Protein AF-0000000084551472 (afdb_homodimer)

Structure (mmCIF, N/CA/C/O backbone):
data_AF-0000000084551472-model_v1
#
loop_
_entity.id
_entity.type
_entity.pdbx_description
1 polymer 'MutS domain V family protein'
#
loop_
_atom_site.group_PDB
_atom_site.id
_atom_site.type_symbol
_atom_site.label_atom_id
_atom_site.label_alt_id
_atom_site.label_comp_id
_atom_site.label_asym_id
_atom_site.label_entity_id
_atom_site.label_seq_id
_atom_site.pdbx_PDB_ins_code
_atom_site.Cartn_x
_atom_site.Cartn_y
_atom_site.Cartn_z
_atom_site.occupancy
_atom_site.B_iso_or_equiv
_atom_site.auth_seq_id
_atom_site.auth_comp_id
_atom_site.auth_asym_id
_atom_site.auth_atom_id
_atom_site.pdbx_PDB_model_num
ATOM 1 N N . MET A 1 1 ? -6.844 -20.031 -19.547 1 44.38 1 MET A N 1
ATOM 2 C CA . MET A 1 1 ? -7.57 -19.891 -18.297 1 44.38 1 MET A CA 1
ATOM 3 C C . MET A 1 1 ? -7.801 -18.406 -17.969 1 44.38 1 MET A C 1
ATOM 5 O O . MET A 1 1 ? -7.047 -17.547 -18.422 1 44.38 1 MET A O 1
ATOM 9 N N . ASN A 1 2 ? -9.016 -18.172 -17.516 1 64.69 2 ASN A N 1
ATOM 10 C CA . ASN A 1 2 ? -9.43 -16.844 -17.047 1 64.69 2 ASN A CA 1
ATOM 11 C C . ASN A 1 2 ? -8.398 -16.234 -16.109 1 64.69 2 ASN A C 1
ATOM 13 O O . ASN A 1 2 ? -8.188 -16.734 -14.992 1 64.69 2 ASN A O 1
ATOM 17 N N . ASN A 1 3 ? -7.453 -15.367 -16.703 1 77.06 3 ASN A N 1
ATOM 18 C CA . ASN A 1 3 ? -6.371 -14.68 -16.016 1 77.06 3 ASN A CA 1
ATOM 19 C C . ASN A 1 3 ? -6.848 -14.055 -14.695 1 77.06 3 ASN A C 1
ATOM 21 O O . ASN A 1 3 ? -6.094 -13.992 -13.727 1 77.06 3 ASN A O 1
ATOM 25 N N . LYS A 1 4 ? -8.102 -13.922 -14.633 1 82.88 4 LYS A N 1
ATOM 26 C CA . LYS A 1 4 ? -8.625 -13.266 -13.438 1 82.88 4 LYS A CA 1
ATOM 27 C C . LYS A 1 4 ? -8.695 -14.234 -12.258 1 82.88 4 LYS A C 1
ATOM 29 O O . LYS A 1 4 ? -8.32 -13.883 -11.133 1 82.88 4 LYS A O 1
ATOM 34 N N . ALA A 1 5 ? -9.117 -15.438 -12.531 1 89.5 5 ALA A N 1
ATOM 35 C CA . ALA A 1 5 ? -9.203 -16.453 -11.484 1 89.5 5 ALA A CA 1
ATOM 36 C C . ALA A 1 5 ? -7.828 -16.797 -10.93 1 89.5 5 ALA A C 1
ATOM 38 O O . ALA A 1 5 ? -7.66 -16.938 -9.719 1 89.5 5 ALA A O 1
ATOM 39 N N . ILE A 1 6 ? -6.859 -16.859 -11.812 1 91.56 6 ILE A N 1
ATOM 40 C CA . ILE A 1 6 ? -5.484 -17.188 -11.445 1 91.56 6 ILE A CA 1
ATOM 41 C C . ILE A 1 6 ? -4.934 -16.125 -10.492 1 91.56 6 ILE A C 1
ATOM 43 O O . ILE A 1 6 ? -4.289 -16.453 -9.492 1 91.56 6 ILE A O 1
ATOM 47 N N . GLU A 1 7 ? -5.289 -14.945 -10.797 1 89 7 GLU A N 1
ATOM 48 C CA . GLU A 1 7 ? -4.805 -13.828 -9.984 1 89 7 GLU A CA 1
ATOM 49 C C . GLU A 1 7 ? -5.547 -13.75 -8.656 1 89 7 GLU A C 1
ATOM 51 O O . GLU A 1 7 ? -4.922 -13.648 -7.598 1 89 7 GLU A O 1
ATOM 56 N N . LEU A 1 8 ? -6.816 -13.852 -8.672 1 88.69 8 LEU A N 1
ATOM 57 C CA . LEU A 1 8 ? -7.641 -13.672 -7.477 1 88.69 8 LEU A CA 1
ATOM 58 C C . LEU A 1 8 ? -7.434 -14.82 -6.496 1 88.69 8 LEU A C 1
ATOM 60 O O . LEU A 1 8 ? -7.492 -14.625 -5.281 1 88.69 8 LEU A O 1
ATOM 64 N N . LEU A 1 9 ? -7.148 -16 -7.012 1 93.69 9 LEU A N 1
ATOM 65 C CA . LEU A 1 9 ? -6.934 -17.156 -6.16 1 93.69 9 LEU A CA 1
ATOM 66 C C . LEU A 1 9 ? -5.461 -17.297 -5.781 1 93.69 9 LEU A C 1
ATOM 68 O O . LEU A 1 9 ? -5.078 -18.219 -5.062 1 93.69 9 LEU A O 1
ATOM 72 N N . GLU A 1 10 ? -4.633 -16.469 -6.312 1 93.19 10 GLU A N 1
ATOM 73 C CA . GLU A 1 10 ? -3.209 -16.375 -6 1 93.19 10 GLU A CA 1
ATOM 74 C C . GLU A 1 10 ? -2.467 -17.625 -6.461 1 93.19 10 GLU A C 1
ATOM 76 O O . GLU A 1 10 ? -1.575 -18.125 -5.762 1 93.19 10 GLU A O 1
ATOM 81 N N . TYR A 1 11 ? -2.879 -18.172 -7.578 1 95.44 11 TYR A N 1
ATOM 82 C CA . TYR A 1 11 ? -2.201 -19.297 -8.188 1 95.44 11 TYR A CA 1
ATOM 83 C C . TYR A 1 11 ? -0.79 -18.938 -8.625 1 95.44 11 TYR A C 1
ATOM 85 O O . TYR A 1 11 ? 0.128 -19.75 -8.555 1 95.44 11 TYR A O 1
ATOM 93 N N . ASN A 1 12 ? -0.564 -17.703 -9.008 1 94.94 12 ASN A N 1
ATOM 94 C CA . ASN A 1 12 ? 0.751 -17.219 -9.406 1 94.94 12 ASN A CA 1
ATOM 95 C C . ASN A 1 12 ? 1.753 -17.297 -8.258 1 94.94 12 ASN A C 1
ATOM 97 O O . ASN A 1 12 ? 2.941 -17.547 -8.484 1 94.94 12 ASN A O 1
ATOM 101 N N . LYS A 1 13 ? 1.249 -17.094 -7.098 1 95 13 LYS A N 1
ATOM 102 C CA . LYS A 1 13 ? 2.133 -17.219 -5.941 1 95 13 LYS A CA 1
ATOM 103 C C . LYS A 1 13 ? 2.598 -18.656 -5.746 1 95 13 LYS A C 1
ATOM 105 O O . LYS A 1 13 ? 3.727 -18.891 -5.312 1 95 13 LYS A O 1
ATOM 110 N N . ILE A 1 14 ? 1.772 -19.594 -6.059 1 96.38 14 ILE A N 1
ATOM 111 C CA . ILE A 1 14 ? 2.131 -21 -5.969 1 96.38 14 ILE A CA 1
ATOM 112 C C . ILE A 1 14 ? 3.23 -21.312 -6.98 1 96.38 14 ILE A C 1
ATOM 114 O O . ILE A 1 14 ? 4.195 -22.016 -6.66 1 96.38 14 ILE A O 1
ATOM 118 N N . LYS A 1 15 ? 3.078 -20.781 -8.164 1 96.69 15 LYS A N 1
ATOM 119 C CA . LYS A 1 15 ? 4.105 -20.969 -9.18 1 96.69 15 LYS A CA 1
ATOM 120 C C . LYS A 1 15 ? 5.449 -20.422 -8.719 1 96.69 15 LYS A C 1
ATOM 122 O O . LYS A 1 15 ? 6.488 -21.047 -8.906 1 96.69 15 LYS A O 1
ATOM 127 N N . GLU A 1 16 ? 5.375 -19.312 -8.078 1 96.31 16 GLU A N 1
ATOM 128 C CA . GLU A 1 16 ? 6.598 -18.672 -7.598 1 96.31 16 GLU A CA 1
ATOM 129 C C . GLU A 1 16 ? 7.273 -19.516 -6.523 1 96.31 16 GLU A C 1
ATOM 131 O O . GLU A 1 16 ? 8.492 -19.688 -6.535 1 96.31 16 GLU A O 1
ATOM 136 N N . VAL A 1 17 ? 6.512 -20.016 -5.625 1 96.25 17 VAL A N 1
ATOM 137 C CA . VAL A 1 17 ? 7.055 -20.859 -4.57 1 96.25 17 VAL A CA 1
ATOM 138 C C . VAL A 1 17 ? 7.648 -22.125 -5.184 1 96.25 17 VAL A C 1
ATOM 140 O O . VAL A 1 17 ? 8.75 -22.547 -4.82 1 96.25 17 VAL A O 1
ATOM 143 N N . LEU A 1 18 ? 6.984 -22.672 -6.141 1 97.31 18 LEU A N 1
ATOM 144 C CA . LEU A 1 18 ? 7.426 -23.906 -6.809 1 97.31 18 LEU A CA 1
ATOM 145 C C . LEU A 1 18 ? 8.742 -23.672 -7.539 1 97.31 18 LEU A C 1
ATOM 147 O O . LEU A 1 18 ? 9.617 -24.547 -7.523 1 97.31 18 LEU A O 1
ATOM 151 N N . LYS A 1 19 ? 8.852 -22.516 -8.117 1 96.38 19 LYS A N 1
ATOM 152 C CA . LYS A 1 19 ? 10.086 -22.172 -8.82 1 96.38 19 LYS A CA 1
ATOM 153 C C . LYS A 1 19 ? 11.281 -22.203 -7.875 1 96.38 19 LYS A C 1
ATOM 155 O O . LYS A 1 19 ? 12.391 -22.531 -8.289 1 96.38 19 LYS A O 1
ATOM 160 N N . GLY A 1 20 ? 11.055 -21.969 -6.672 1 95.69 20 GLY A N 1
ATOM 161 C CA . GLY A 1 20 ? 12.109 -21.969 -5.672 1 95.69 20 GLY A CA 1
ATOM 162 C C . GLY A 1 20 ? 12.711 -23.344 -5.441 1 95.69 20 GLY A C 1
ATOM 163 O O . GLY A 1 20 ? 13.852 -23.453 -4.98 1 95.69 20 GLY A O 1
ATOM 164 N N . TYR A 1 21 ? 12.047 -24.344 -5.859 1 96.06 21 TYR A N 1
ATOM 165 C CA . TYR A 1 21 ? 12.531 -25.703 -5.648 1 96.06 21 TYR A CA 1
ATOM 166 C C . TYR A 1 21 ? 13.219 -26.234 -6.895 1 96.06 21 TYR A C 1
ATOM 168 O O . TYR A 1 21 ? 13.781 -27.328 -6.879 1 96.06 21 TYR A O 1
ATOM 176 N N . ALA A 1 22 ? 13.141 -25.484 -7.992 1 95.62 22 ALA A N 1
ATOM 177 C CA . ALA A 1 22 ? 13.789 -25.891 -9.234 1 95.62 22 ALA A CA 1
ATOM 178 C C . ALA A 1 22 ? 15.219 -25.359 -9.312 1 95.62 22 ALA A C 1
ATOM 180 O O . ALA A 1 22 ? 15.5 -24.266 -8.82 1 95.62 22 ALA A O 1
ATOM 181 N N . LEU A 1 23 ? 16.078 -26.094 -9.969 1 93.31 23 LEU A N 1
ATOM 182 C CA . LEU A 1 23 ? 17.484 -25.734 -10.031 1 93.31 23 LEU A CA 1
ATOM 183 C C . LEU A 1 23 ? 17.812 -25.062 -11.359 1 93.31 23 LEU A C 1
ATOM 185 O O . LEU A 1 23 ? 18.578 -24.094 -11.398 1 93.31 23 LEU A O 1
ATOM 189 N N . SER A 1 24 ? 17.234 -25.578 -12.391 1 92.38 24 SER A N 1
ATOM 190 C CA . SER A 1 24 ? 17.578 -25.109 -13.727 1 92.38 24 SER A CA 1
ATOM 191 C C . SER A 1 24 ? 16.609 -24.031 -14.203 1 92.38 24 SER A C 1
ATOM 193 O O . SER A 1 24 ? 15.445 -24.016 -13.805 1 92.38 24 SER A O 1
ATOM 195 N N . ASP A 1 25 ? 17.062 -23.219 -15.109 1 90.25 25 ASP A N 1
ATOM 196 C CA . ASP A 1 25 ? 16.219 -22.188 -15.695 1 90.25 25 ASP A CA 1
ATOM 197 C C . ASP A 1 25 ? 15.133 -22.797 -16.578 1 90.25 25 ASP A C 1
ATOM 199 O O . ASP A 1 25 ? 14.016 -22.281 -16.641 1 90.25 25 ASP A O 1
ATOM 203 N N . MET A 1 26 ? 15.531 -23.828 -17.125 1 89.62 26 MET A N 1
ATOM 204 C CA . MET A 1 26 ? 14.578 -24.5 -18 1 89.62 26 MET A CA 1
ATOM 205 C C . MET A 1 26 ? 13.375 -25 -17.203 1 89.62 26 MET A C 1
ATOM 207 O O . MET A 1 26 ? 12.234 -24.844 -17.641 1 89.62 26 MET A O 1
ATOM 211 N N . ALA A 1 27 ? 13.672 -25.547 -16.109 1 94.06 27 ALA A N 1
ATOM 212 C CA . ALA A 1 27 ? 12.594 -26.031 -15.258 1 94.06 27 ALA A CA 1
ATOM 213 C C . ALA A 1 27 ? 11.766 -24.859 -14.719 1 94.06 27 ALA A C 1
ATOM 215 O O . ALA A 1 27 ? 10.531 -24.953 -14.648 1 94.06 27 ALA A O 1
ATOM 216 N N . LYS A 1 28 ? 12.422 -23.812 -14.398 1 95.56 28 LYS A N 1
ATOM 217 C CA . LYS A 1 28 ? 11.734 -22.625 -13.898 1 95.56 28 LYS A CA 1
ATOM 218 C C . LYS A 1 28 ? 10.82 -22.031 -14.961 1 95.56 28 LYS A C 1
ATOM 220 O O . LYS A 1 28 ? 9.711 -21.594 -14.664 1 95.56 28 LYS A O 1
ATOM 225 N N . GLU A 1 29 ? 11.305 -22.062 -16.125 1 92.81 29 GLU A N 1
ATOM 226 C CA . GLU A 1 29 ? 10.492 -21.562 -17.234 1 92.81 29 GLU A CA 1
ATOM 227 C C . GLU A 1 29 ? 9.258 -22.438 -17.453 1 92.81 29 GLU A C 1
ATOM 229 O O . GLU A 1 29 ? 8.18 -21.922 -17.734 1 92.81 29 GLU A O 1
ATOM 234 N N . ARG A 1 30 ? 9.453 -23.641 -17.328 1 92.19 30 ARG A N 1
ATOM 235 C CA . ARG A 1 30 ? 8.336 -24.562 -17.438 1 92.19 30 ARG A CA 1
ATOM 236 C C . ARG A 1 30 ? 7.289 -24.312 -16.359 1 92.19 30 ARG A C 1
ATOM 238 O O . ARG A 1 30 ? 6.09 -24.328 -16.641 1 92.19 30 ARG A O 1
ATOM 245 N N . ILE A 1 31 ? 7.715 -24.047 -15.203 1 96.56 31 ILE A N 1
ATOM 246 C CA . ILE A 1 31 ? 6.828 -23.781 -14.078 1 96.56 31 ILE A CA 1
ATOM 247 C C . ILE A 1 31 ? 6.074 -22.469 -14.32 1 96.56 31 ILE A C 1
ATOM 249 O O . ILE A 1 31 ? 4.891 -22.359 -13.992 1 96.56 31 ILE A O 1
ATOM 253 N N . GLU A 1 32 ? 6.738 -21.562 -14.883 1 94.44 32 GLU A N 1
ATOM 254 C CA . GLU A 1 32 ? 6.125 -20.266 -15.164 1 94.44 32 GLU A CA 1
ATOM 255 C C . GLU A 1 32 ? 4.953 -20.406 -16.141 1 94.44 32 GLU A C 1
ATOM 257 O O . GLU A 1 32 ? 3.979 -19.656 -16.047 1 94.44 32 GLU A O 1
ATOM 262 N N . ARG A 1 33 ? 5.059 -21.344 -16.938 1 92.06 33 ARG A N 1
ATOM 263 C CA . ARG A 1 33 ? 4.043 -21.516 -17.969 1 92.06 33 ARG A CA 1
ATOM 264 C C . ARG A 1 33 ? 2.979 -22.516 -17.516 1 92.06 33 ARG A C 1
ATOM 266 O O . ARG A 1 33 ? 2.086 -22.859 -18.297 1 92.06 33 ARG A O 1
ATOM 273 N N . LEU A 1 34 ? 3.041 -22.906 -16.375 1 92.81 34 LEU A N 1
ATOM 274 C CA . LEU A 1 34 ? 2.125 -23.906 -15.836 1 92.81 34 LEU A CA 1
ATOM 275 C C . LEU A 1 34 ? 0.697 -23.375 -15.797 1 92.81 34 LEU A C 1
ATOM 277 O O . LEU A 1 34 ? 0.468 -22.219 -15.422 1 92.81 34 LEU A O 1
ATOM 281 N N . GLU A 1 35 ? -0.212 -24.203 -16.219 1 92.75 35 GLU A N 1
ATOM 282 C CA . GLU A 1 35 ? -1.644 -23.922 -16.156 1 92.75 35 GLU A CA 1
ATOM 283 C C . GLU A 1 35 ? -2.434 -25.172 -15.805 1 92.75 35 GLU A C 1
ATOM 285 O O . GLU A 1 35 ? -2.014 -26.297 -16.125 1 92.75 35 GLU A O 1
ATOM 290 N N . PRO A 1 36 ? -3.549 -25.031 -15.117 1 95.06 36 PRO A N 1
ATOM 291 C CA . PRO A 1 36 ? -4.363 -26.203 -14.812 1 95.06 36 PRO A CA 1
ATOM 292 C C . PRO A 1 36 ? -4.855 -26.922 -16.078 1 95.06 36 PRO A C 1
ATOM 294 O O . PRO A 1 36 ? -5.238 -26.266 -17.047 1 95.06 36 PRO A O 1
ATOM 297 N N . TYR A 1 37 ? -4.73 -28.219 -16.047 1 93.56 37 TYR A N 1
ATOM 298 C CA . TYR A 1 37 ? -5.164 -29.031 -17.172 1 93.56 37 TYR A CA 1
ATOM 299 C C . TYR A 1 37 ? -6.641 -29.391 -17.047 1 93.56 37 TYR A C 1
ATOM 301 O O . TYR A 1 37 ? -7.203 -29.359 -15.945 1 93.56 37 TYR A O 1
ATOM 309 N N . VAL A 1 38 ? -7.234 -29.734 -18.188 1 93.06 38 VAL A N 1
ATOM 310 C CA . VAL A 1 38 ? -8.641 -30.109 -18.172 1 93.06 38 VAL A CA 1
ATOM 311 C C . VAL A 1 38 ? -8.781 -31.594 -18.531 1 93.06 38 VAL A C 1
ATOM 313 O O . VAL A 1 38 ? -9.828 -32.188 -18.297 1 93.06 38 VAL A O 1
ATOM 316 N N . ASP A 1 39 ? -7.688 -32.062 -19.094 1 91.5 39 ASP A N 1
ATOM 317 C CA . ASP A 1 39 ? -7.672 -33.5 -19.453 1 91.5 39 ASP A CA 1
ATOM 318 C C . ASP A 1 39 ? -7.34 -34.344 -18.234 1 91.5 39 ASP A C 1
ATOM 320 O O . ASP A 1 39 ? -6.207 -34.344 -17.75 1 91.5 39 ASP A O 1
ATOM 324 N N . ILE A 1 40 ? -8.32 -35.125 -17.828 1 93 40 ILE A N 1
ATOM 325 C CA . ILE A 1 40 ? -8.227 -35.906 -16.594 1 93 40 ILE A CA 1
ATOM 326 C C . ILE A 1 40 ? -7.062 -36.875 -16.688 1 93 40 ILE A C 1
ATOM 328 O O . ILE A 1 40 ? -6.406 -37.188 -15.688 1 93 40 ILE A O 1
ATOM 332 N N . ASN A 1 41 ? -6.73 -37.406 -17.844 1 90.06 41 ASN A N 1
ATOM 333 C CA . ASN A 1 41 ? -5.633 -38.344 -18.016 1 90.06 41 ASN A CA 1
ATOM 334 C C . ASN A 1 41 ? -4.281 -37.688 -17.797 1 90.06 41 ASN A C 1
ATOM 336 O O . ASN A 1 41 ? -3.396 -38.25 -17.156 1 90.06 41 ASN A O 1
ATOM 340 N N . ILE A 1 42 ? -4.203 -36.531 -18.328 1 92.5 42 ILE A N 1
ATOM 341 C CA . ILE A 1 42 ? -2.971 -35.75 -18.156 1 92.5 42 ILE A CA 1
ATOM 342 C C . ILE A 1 42 ? -2.787 -35.406 -16.688 1 92.5 42 ILE A C 1
ATOM 344 O O . ILE A 1 42 ? -1.682 -35.531 -16.141 1 92.5 42 ILE A O 1
ATOM 348 N N . ILE A 1 43 ? -3.877 -35.062 -16.047 1 95.69 43 ILE A N 1
ATOM 349 C CA . ILE A 1 43 ? -3.834 -34.688 -14.641 1 95.69 43 ILE A CA 1
ATOM 350 C C . ILE A 1 43 ? -3.381 -35.875 -13.805 1 95.69 43 ILE A C 1
ATOM 352 O O . ILE A 1 43 ? -2.516 -35.75 -12.938 1 95.69 43 ILE A O 1
ATOM 356 N N . ARG A 1 44 ? -3.902 -36.969 -14.055 1 94.5 44 ARG A N 1
ATOM 357 C CA . ARG A 1 44 ? -3.568 -38.188 -13.305 1 94.5 44 ARG A CA 1
ATOM 358 C C . ARG A 1 44 ? -2.105 -38.562 -13.508 1 94.5 44 ARG A C 1
ATOM 360 O O . ARG A 1 44 ? -1.423 -38.969 -12.562 1 94.5 44 ARG A O 1
ATOM 367 N N . LYS A 1 45 ? -1.678 -38.469 -14.734 1 92.81 45 LYS A N 1
ATOM 368 C CA . LYS A 1 45 ? -0.276 -38.75 -15.023 1 92.81 45 LYS A CA 1
ATOM 369 C C . LYS A 1 45 ? 0.647 -37.812 -14.242 1 92.81 45 LYS A C 1
ATOM 371 O O . LYS A 1 45 ? 1.607 -38.25 -13.617 1 92.81 45 LYS A O 1
ATOM 376 N N . ASN A 1 46 ? 0.317 -36.562 -14.32 1 96 46 ASN A N 1
ATOM 377 C CA . ASN A 1 46 ? 1.111 -35.562 -13.594 1 96 46 ASN A CA 1
ATOM 378 C C . ASN A 1 46 ? 1.089 -35.844 -12.094 1 96 46 ASN A C 1
ATOM 380 O O . ASN A 1 46 ? 2.104 -35.656 -11.414 1 96 46 ASN A O 1
ATOM 384 N N . MET A 1 47 ? -0.039 -36.219 -11.602 1 97.12 47 MET A N 1
ATOM 385 C CA . MET A 1 47 ? -0.19 -36.531 -10.18 1 97.12 47 MET A CA 1
ATOM 386 C C . MET A 1 47 ? 0.68 -37.719 -9.781 1 97.12 47 MET A C 1
ATOM 388 O O . MET A 1 47 ? 1.329 -37.688 -8.734 1 97.12 47 MET A O 1
ATOM 392 N N . ILE A 1 48 ? 0.705 -38.688 -10.625 1 96.81 48 ILE A N 1
ATOM 393 C CA . ILE A 1 48 ? 1.529 -39.875 -10.375 1 96.81 48 ILE A CA 1
ATOM 394 C C . ILE A 1 48 ? 3.002 -39.469 -10.328 1 96.81 48 ILE A C 1
ATOM 396 O O . ILE A 1 48 ? 3.746 -39.906 -9.453 1 96.81 48 ILE A O 1
ATOM 400 N N . GLU A 1 49 ? 3.412 -38.625 -11.281 1 96.88 49 GLU A N 1
ATOM 401 C CA . GLU A 1 49 ? 4.789 -38.156 -11.297 1 96.88 49 GLU A CA 1
ATOM 402 C C . GLU A 1 49 ? 5.145 -37.469 -9.977 1 96.88 49 GLU A C 1
ATOM 404 O O . GLU A 1 49 ? 6.207 -37.719 -9.406 1 96.88 49 GLU A O 1
ATOM 409 N N . THR A 1 50 ? 4.211 -36.688 -9.523 1 98.25 50 THR A N 1
ATOM 410 C CA . THR A 1 50 ? 4.438 -35.969 -8.273 1 98.25 50 THR A CA 1
ATOM 411 C C . THR A 1 50 ? 4.496 -36.938 -7.094 1 98.25 50 THR A C 1
ATOM 413 O O . THR A 1 50 ? 5.348 -36.812 -6.215 1 98.25 50 THR A O 1
ATOM 416 N N . THR A 1 51 ? 3.635 -37.875 -7.098 1 98.19 51 THR A N 1
ATOM 417 C CA . THR A 1 51 ? 3.576 -38.875 -6.023 1 98.19 51 THR A CA 1
ATOM 418 C C . THR A 1 51 ? 4.875 -39.656 -5.949 1 98.19 51 THR A C 1
ATOM 420 O O . THR A 1 51 ? 5.426 -39.875 -4.867 1 98.19 51 THR A O 1
ATOM 423 N N . GLU A 1 52 ? 5.348 -40.094 -7.07 1 97.69 52 GLU A N 1
ATOM 424 C CA . GLU A 1 52 ? 6.59 -40.844 -7.125 1 97.69 52 GLU A CA 1
ATOM 425 C C . GLU A 1 52 ? 7.789 -40 -6.746 1 97.69 52 GLU A C 1
ATOM 427 O O . GLU A 1 52 ? 8.695 -40.469 -6.043 1 97.69 52 GLU A O 1
ATOM 432 N N . ALA A 1 53 ? 7.816 -38.812 -7.238 1 97.62 53 ALA A N 1
ATOM 433 C CA . ALA A 1 53 ? 8.891 -37.906 -6.848 1 97.62 53 ALA A CA 1
ATOM 434 C C . ALA A 1 53 ? 8.898 -37.688 -5.34 1 97.62 53 ALA A C 1
ATOM 436 O O . ALA A 1 53 ? 9.961 -37.688 -4.711 1 97.62 53 ALA A O 1
ATOM 437 N N . ARG A 1 54 ? 7.691 -37.469 -4.824 1 97.44 54 ARG A N 1
ATOM 438 C CA . ARG A 1 54 ? 7.555 -37.312 -3.383 1 97.44 54 ARG A CA 1
ATOM 439 C C . ARG A 1 54 ? 8.078 -38.5 -2.621 1 97.44 54 ARG A C 1
ATOM 441 O O . ARG A 1 54 ? 8.766 -38.375 -1.609 1 97.44 54 ARG A O 1
ATOM 448 N N . ALA A 1 55 ? 7.812 -39.625 -3.096 1 97.19 55 ALA A N 1
ATOM 449 C CA . ALA A 1 55 ? 8.281 -40.875 -2.471 1 97.19 55 ALA A CA 1
ATOM 450 C C . ALA A 1 55 ? 9.805 -40.938 -2.439 1 97.19 55 ALA A C 1
ATOM 452 O O . ALA A 1 55 ? 10.391 -41.312 -1.428 1 97.19 55 ALA A O 1
ATOM 453 N N . ILE A 1 56 ? 10.438 -40.531 -3.502 1 97.12 56 ILE A N 1
ATOM 454 C CA . ILE A 1 56 ? 11.891 -40.531 -3.584 1 97.12 56 ILE A CA 1
ATOM 455 C C . ILE A 1 56 ? 12.469 -39.5 -2.623 1 97.12 56 ILE A C 1
ATOM 457 O O . ILE A 1 56 ? 13.43 -39.781 -1.908 1 97.12 56 ILE A O 1
ATOM 461 N N . VAL A 1 57 ? 11.852 -38.375 -2.631 1 96.19 57 VAL A N 1
ATOM 462 C CA . VAL A 1 57 ? 12.312 -37.25 -1.786 1 96.19 57 VAL A CA 1
ATOM 463 C C . VAL A 1 57 ? 12.211 -37.656 -0.316 1 96.19 57 VAL A C 1
ATOM 465 O O . VAL A 1 57 ? 13.039 -37.25 0.502 1 96.19 57 VAL A O 1
ATOM 468 N N . ASP A 1 58 ? 11.25 -38.438 0.035 1 95.62 58 ASP A N 1
ATOM 469 C CA . ASP A 1 58 ? 11.055 -38.875 1.413 1 95.62 58 ASP A CA 1
ATOM 470 C C . ASP A 1 58 ? 12.172 -39.844 1.839 1 95.62 58 ASP A C 1
ATOM 472 O O . ASP A 1 58 ? 12.539 -39.875 3.014 1 95.62 58 ASP A O 1
ATOM 476 N N . ILE A 1 59 ? 12.641 -40.562 0.894 1 93.69 59 ILE A N 1
ATOM 477 C CA . ILE A 1 59 ? 13.648 -41.594 1.176 1 93.69 59 ILE A CA 1
ATOM 478 C C . ILE A 1 59 ? 15.047 -40.969 1.086 1 93.69 59 ILE A C 1
ATOM 480 O O . ILE A 1 59 ? 15.914 -41.281 1.908 1 93.69 59 ILE A O 1
ATOM 484 N N . ASN A 1 60 ? 15.219 -40.188 0.026 1 87.94 60 ASN A N 1
ATOM 485 C CA . ASN A 1 60 ? 16.531 -39.594 -0.236 1 87.94 60 ASN A CA 1
ATOM 486 C C . ASN A 1 60 ? 16.531 -38.094 -0.022 1 87.94 60 ASN A C 1
ATOM 488 O O . ASN A 1 60 ? 15.633 -37.406 -0.489 1 87.94 60 ASN A O 1
ATOM 492 N N . SER A 1 61 ? 17.562 -37.688 0.688 1 78.75 61 SER A N 1
ATOM 493 C CA . SER A 1 61 ? 17.656 -36.281 0.973 1 78.75 61 SER A CA 1
ATOM 494 C C . SER A 1 61 ? 18.141 -35.5 -0.249 1 78.75 61 SER A C 1
ATOM 496 O O . SER A 1 61 ? 17.859 -34.312 -0.384 1 78.75 61 SER A O 1
ATOM 498 N N . SER A 1 62 ? 18.859 -36.188 -1.117 1 86.19 62 SER A N 1
ATOM 499 C CA . SER A 1 62 ? 19.422 -35.469 -2.248 1 86.19 62 SER A CA 1
ATOM 500 C C . SER A 1 62 ? 19.266 -36.25 -3.545 1 86.19 62 SER A C 1
ATOM 502 O O . SER A 1 62 ? 19.344 -37.469 -3.549 1 86.19 62 SER A O 1
ATOM 504 N N . VAL A 1 63 ? 18.844 -35.562 -4.582 1 89.44 63 VAL A N 1
ATOM 505 C CA . VAL A 1 63 ? 18.734 -36.125 -5.93 1 89.44 63 VAL A CA 1
ATOM 506 C C . VAL A 1 63 ? 19.781 -35.469 -6.84 1 89.44 63 VAL A C 1
ATOM 508 O O . VAL A 1 63 ? 19.953 -34.25 -6.82 1 89.44 63 VAL A O 1
ATOM 511 N N . PRO A 1 64 ? 20.5 -36.344 -7.516 1 90 64 PRO A N 1
ATOM 512 C CA . PRO A 1 64 ? 21.562 -35.781 -8.359 1 90 64 PRO A CA 1
ATOM 513 C C . PRO A 1 64 ? 21.031 -35.094 -9.617 1 90 64 PRO A C 1
ATOM 515 O O . PRO A 1 64 ? 21 -35.719 -10.688 1 90 64 PRO A O 1
ATOM 518 N N . ILE A 1 65 ? 20.609 -33.969 -9.492 1 89.56 65 ILE A N 1
ATOM 519 C CA . ILE A 1 65 ? 20.125 -33.188 -10.633 1 89.56 65 ILE A CA 1
ATOM 520 C C . ILE A 1 65 ? 21.109 -32.094 -10.984 1 89.56 65 ILE A C 1
ATOM 522 O O . ILE A 1 65 ? 21.578 -31.375 -10.102 1 89.56 65 ILE A O 1
ATOM 526 N N . HIS A 1 66 ? 21.422 -32.125 -12.227 1 83.19 66 HIS A N 1
ATOM 527 C CA . HIS A 1 66 ? 22.312 -31.078 -12.719 1 83.19 66 HIS A CA 1
ATOM 528 C C . HIS A 1 66 ? 21.594 -29.75 -12.812 1 83.19 66 HIS A C 1
ATOM 530 O O . HIS A 1 66 ? 20.438 -29.688 -13.234 1 83.19 66 HIS A O 1
ATOM 536 N N . SER A 1 67 ? 22.281 -28.672 -12.469 1 83.88 67 SER A N 1
ATOM 537 C CA . SER A 1 67 ? 21.672 -27.344 -12.492 1 83.88 67 SER A CA 1
ATOM 538 C C . SER A 1 67 ? 21.531 -26.828 -13.914 1 83.88 67 SER A C 1
ATOM 540 O O . SER A 1 67 ? 20.734 -25.922 -14.172 1 83.88 67 SER A O 1
ATOM 542 N N . LEU A 1 68 ? 22.297 -27.406 -14.789 1 85.44 68 LEU A N 1
ATOM 543 C CA . LEU A 1 68 ? 22.312 -27.031 -16.203 1 85.44 68 LEU A CA 1
ATOM 544 C C . LEU A 1 68 ? 22.75 -25.578 -16.375 1 85.44 68 LEU A C 1
ATOM 546 O O . LEU A 1 68 ? 22.453 -24.953 -17.391 1 85.44 68 LEU A O 1
ATOM 550 N N . THR A 1 69 ? 23.406 -25.109 -15.383 1 85.44 69 THR A N 1
ATOM 551 C CA . THR A 1 69 ? 23.906 -23.75 -15.461 1 85.44 69 THR A CA 1
ATOM 552 C C . THR A 1 69 ? 24.906 -23.609 -16.609 1 85.44 69 THR A C 1
ATOM 554 O O . THR A 1 69 ? 25.828 -24.406 -16.75 1 85.44 69 THR A O 1
ATOM 557 N N . GLY A 1 70 ? 24.703 -22.703 -17.484 1 83.31 70 GLY A N 1
ATOM 558 C CA . GLY A 1 70 ? 25.641 -22.406 -18.562 1 83.31 70 GLY A CA 1
ATOM 559 C C . GLY A 1 70 ? 25.406 -23.25 -19.797 1 83.31 70 GLY A C 1
ATOM 560 O O . GLY A 1 70 ? 25.969 -22.969 -20.859 1 83.31 70 GLY A O 1
ATOM 561 N N . ILE A 1 71 ? 24.594 -24.234 -19.688 1 88.75 71 ILE A N 1
ATOM 562 C CA . ILE A 1 71 ? 24.406 -25.172 -20.781 1 88.75 71 ILE A CA 1
ATOM 563 C C . ILE A 1 71 ? 23.703 -24.484 -21.953 1 88.75 71 ILE A C 1
ATOM 565 O O . ILE A 1 71 ? 23.969 -24.797 -23.109 1 88.75 71 ILE A O 1
ATOM 569 N N . LYS A 1 72 ? 22.844 -23.625 -21.625 1 85.88 72 LYS A N 1
ATOM 570 C CA . LYS A 1 72 ? 22.172 -22.875 -22.672 1 85.88 72 LYS A CA 1
ATOM 571 C C . LYS A 1 72 ? 23.172 -22.109 -23.531 1 85.88 72 LYS A C 1
ATOM 573 O O . LYS A 1 72 ? 23.062 -22.109 -24.766 1 85.88 72 LYS A O 1
ATOM 578 N N . ALA A 1 73 ? 24.109 -21.562 -22.891 1 86.19 73 ALA A N 1
ATOM 579 C CA . ALA A 1 73 ? 25.125 -20.797 -23.609 1 86.19 73 ALA A CA 1
ATOM 580 C C . ALA A 1 73 ? 25.953 -21.719 -24.516 1 86.19 73 ALA A C 1
ATOM 582 O O . ALA A 1 73 ? 26.266 -21.344 -25.641 1 86.19 73 ALA A O 1
ATOM 583 N N . VAL A 1 74 ? 26.312 -22.844 -24 1 90 74 VAL A N 1
ATOM 584 C CA . VAL A 1 74 ? 27.094 -23.812 -24.766 1 90 74 VAL A CA 1
ATOM 585 C C . VAL A 1 74 ? 26.281 -24.266 -25.984 1 90 74 VAL A C 1
ATOM 587 O O . VAL A 1 74 ? 26.828 -24.359 -27.094 1 90 74 VAL A O 1
ATOM 590 N N . ARG A 1 75 ? 25.016 -24.453 -25.766 1 86.5 75 ARG A N 1
ATOM 591 C CA . ARG A 1 75 ? 24.109 -24.859 -26.844 1 86.5 75 ARG A CA 1
ATOM 592 C C . ARG A 1 75 ? 24.047 -23.781 -27.922 1 86.5 75 ARG A C 1
ATOM 594 O O . ARG A 1 75 ? 24.109 -24.094 -29.109 1 86.5 75 ARG A O 1
ATOM 601 N N . ASP A 1 76 ? 24.031 -22.625 -27.547 1 87.38 76 ASP A N 1
ATOM 602 C CA . ASP A 1 76 ? 23.969 -21.516 -28.5 1 87.38 76 ASP A CA 1
ATOM 603 C C . ASP A 1 76 ? 25.25 -21.422 -29.328 1 87.38 76 ASP A C 1
ATOM 605 O O . ASP A 1 76 ? 25.188 -21.141 -30.531 1 87.38 76 ASP A O 1
ATOM 609 N N . LYS A 1 77 ? 26.312 -21.656 -28.672 1 90.19 77 LYS A N 1
ATOM 610 C CA . LYS A 1 77 ? 27.609 -21.609 -29.359 1 90.19 77 LYS A CA 1
ATOM 611 C C . LYS A 1 77 ? 27.688 -22.688 -30.438 1 90.19 77 LYS A C 1
ATOM 613 O O . LYS A 1 77 ? 28.156 -22.422 -31.547 1 90.19 77 LYS A O 1
ATOM 618 N N . ILE A 1 78 ? 27.203 -23.812 -30.125 1 89.5 78 ILE A N 1
ATOM 619 C CA . ILE A 1 78 ? 27.219 -24.938 -31.047 1 89.5 78 ILE A CA 1
ATOM 620 C C . ILE A 1 78 ? 26.328 -24.641 -32.25 1 89.5 78 ILE A C 1
ATOM 622 O O . ILE A 1 78 ? 26.703 -24.891 -33.406 1 89.5 78 ILE A O 1
ATOM 626 N N . GLU A 1 79 ? 25.219 -24.094 -32 1 86.88 79 GLU A N 1
ATOM 627 C CA . GLU A 1 79 ? 24.281 -23.766 -33.062 1 86.88 79 GLU A CA 1
ATOM 628 C C . GLU A 1 79 ? 24.844 -22.688 -34 1 86.88 79 GLU A C 1
ATOM 630 O O . GLU A 1 79 ? 24.547 -22.688 -35.188 1 86.88 79 GLU A O 1
ATOM 635 N N . LYS A 1 80 ? 25.625 -21.891 -33.469 1 88.88 80 LYS A N 1
ATOM 636 C CA . LYS A 1 80 ? 26.234 -20.828 -34.25 1 88.88 80 LYS A CA 1
ATOM 637 C C . LYS A 1 80 ? 27.5 -21.328 -34.938 1 88.88 80 LYS A C 1
ATOM 639 O O . LYS A 1 80 ? 28.141 -20.578 -35.688 1 88.88 80 LYS A O 1
ATOM 644 N N . GLY A 1 81 ? 27.906 -22.438 -34.656 1 88.81 81 GLY A N 1
ATOM 645 C CA . GLY A 1 81 ? 29.078 -23.031 -35.312 1 88.81 81 GLY A CA 1
ATOM 646 C C . GLY A 1 81 ? 30.391 -22.578 -34.688 1 88.81 81 GLY A C 1
ATOM 647 O O . GLY A 1 81 ? 31.422 -22.609 -35.344 1 88.81 81 GLY A O 1
ATOM 648 N N . MET A 1 82 ? 30.328 -22.266 -33.5 1 92.06 82 MET A N 1
ATOM 649 C CA . MET A 1 82 ? 31.531 -21.797 -32.812 1 92.06 82 MET A CA 1
ATOM 650 C C . MET A 1 82 ? 32.281 -22.969 -32.188 1 92.06 82 MET A C 1
ATOM 652 O O . MET A 1 82 ? 31.688 -24 -31.844 1 92.06 82 MET A O 1
ATOM 656 N N . ILE A 1 83 ? 33.625 -22.734 -32.031 1 94.5 83 ILE A N 1
ATOM 657 C CA . ILE A 1 83 ? 34.469 -23.719 -31.359 1 94.5 83 ILE A CA 1
ATOM 658 C C . ILE A 1 83 ? 34.312 -23.578 -29.844 1 94.5 83 ILE A C 1
ATOM 660 O O . ILE A 1 83 ? 34.344 -22.453 -29.328 1 94.5 83 ILE A O 1
ATOM 664 N N . LEU A 1 84 ? 34.156 -24.656 -29.172 1 96.12 84 LEU A N 1
ATOM 665 C CA . LEU A 1 84 ? 33.938 -24.625 -27.734 1 96.12 84 LEU A CA 1
ATOM 666 C C . LEU A 1 84 ? 35.25 -24.406 -27 1 96.12 84 LEU A C 1
ATOM 668 O O . LEU A 1 84 ? 36.281 -24.953 -27.391 1 96.12 84 LEU A O 1
ATOM 672 N N . SER A 1 85 ? 35.188 -23.562 -25.969 1 95.56 85 SER A N 1
ATOM 673 C CA . SER A 1 85 ? 36.312 -23.359 -25.109 1 95.56 85 SER A CA 1
ATOM 674 C C . SER A 1 85 ? 36.531 -24.531 -24.156 1 95.56 85 SER A C 1
ATOM 676 O O . SER A 1 85 ? 35.656 -25.391 -24.031 1 95.56 85 SER A O 1
ATOM 678 N N . PRO A 1 86 ? 37.688 -24.594 -23.516 1 94.75 86 PRO A N 1
ATOM 679 C CA . PRO A 1 86 ? 37.906 -25.656 -22.531 1 94.75 86 PRO A CA 1
ATOM 680 C C . PRO A 1 86 ? 36.844 -25.641 -21.406 1 94.75 86 PRO A C 1
ATOM 682 O O . PRO A 1 86 ? 36.406 -26.703 -20.969 1 94.75 86 PRO A O 1
ATOM 685 N N . GLU A 1 87 ? 36.406 -24.484 -21.125 1 94.44 87 GLU A N 1
ATOM 686 C CA . GLU A 1 87 ? 35.406 -24.359 -20.094 1 94.44 87 GLU A CA 1
ATOM 687 C C . GLU A 1 87 ? 34.062 -24.922 -20.562 1 94.44 87 GLU A C 1
ATOM 689 O O . GLU A 1 87 ? 33.344 -25.594 -19.797 1 94.44 87 GLU A O 1
ATOM 694 N N . ASP A 1 88 ? 33.75 -24.625 -21.766 1 95.06 88 ASP A N 1
ATOM 695 C CA . ASP A 1 88 ? 32.531 -25.156 -22.344 1 95.06 88 ASP A CA 1
ATOM 696 C C . ASP A 1 88 ? 32.531 -26.688 -22.344 1 95.06 88 ASP A C 1
ATOM 698 O O . ASP A 1 88 ? 31.547 -27.312 -21.984 1 95.06 88 ASP A O 1
ATOM 702 N N . LEU A 1 89 ? 33.656 -27.156 -22.734 1 95.75 89 LEU A N 1
ATOM 703 C CA . LEU A 1 89 ? 33.812 -28.609 -22.844 1 95.75 89 LEU A CA 1
ATOM 704 C C . LEU A 1 89 ? 33.75 -29.25 -21.469 1 95.75 89 LEU A C 1
ATOM 706 O O . LEU A 1 89 ? 33.188 -30.344 -21.312 1 95.75 89 LEU A O 1
ATOM 710 N N . ASP A 1 90 ? 34.25 -28.547 -20.531 1 93.88 90 ASP A N 1
ATOM 711 C CA . ASP A 1 90 ? 34.188 -29.016 -19.156 1 93.88 90 ASP A CA 1
ATOM 712 C C . ASP A 1 90 ? 32.719 -29.094 -18.688 1 93.88 90 ASP A C 1
ATOM 714 O O . ASP A 1 90 ? 32.344 -30.031 -17.984 1 93.88 90 ASP A O 1
ATOM 718 N N . MET A 1 91 ? 31.969 -28.172 -19.047 1 93.06 91 MET A N 1
ATOM 719 C CA . MET A 1 91 ? 30.562 -28.141 -18.672 1 93.06 91 MET A CA 1
ATOM 720 C C . MET A 1 91 ? 29.812 -29.328 -19.281 1 93.06 91 MET A C 1
ATOM 722 O O . MET A 1 91 ? 28.953 -29.938 -18.625 1 93.06 91 MET A O 1
ATOM 726 N N . ILE A 1 92 ? 30.141 -29.625 -20.438 1 94.25 92 ILE A N 1
ATOM 727 C CA . ILE A 1 92 ? 29.516 -30.766 -21.109 1 94.25 92 ILE A CA 1
ATOM 728 C C . ILE A 1 92 ? 29.922 -32.062 -20.422 1 94.25 92 ILE A C 1
ATOM 730 O O . ILE A 1 92 ? 29.094 -32.938 -20.188 1 94.25 92 ILE A O 1
ATOM 734 N N . SER A 1 93 ? 31.203 -32.156 -20.141 1 94.31 93 SER A N 1
ATOM 735 C CA . SER A 1 93 ? 31.688 -33.344 -19.453 1 94.31 93 SER A CA 1
ATOM 736 C C . SER A 1 93 ? 30.984 -33.531 -18.109 1 94.31 93 SER A C 1
ATOM 738 O O . SER A 1 93 ? 30.594 -34.656 -17.75 1 94.31 93 SER A O 1
ATOM 740 N N . GLU A 1 94 ? 30.828 -32.469 -17.469 1 92.88 94 GLU A N 1
ATOM 741 C CA . GLU A 1 94 ? 30.141 -32.531 -16.172 1 92.88 94 GLU A CA 1
ATOM 742 C C . GLU A 1 94 ? 28.688 -32.938 -16.344 1 92.88 94 GLU A C 1
ATOM 744 O O . GLU A 1 94 ? 28.156 -33.719 -15.531 1 92.88 94 GLU A O 1
ATOM 749 N N . LEU A 1 95 ? 28.016 -32.438 -17.281 1 94.31 95 LEU A N 1
ATOM 750 C CA . LEU A 1 95 ? 26.641 -32.812 -17.578 1 94.31 95 LEU A CA 1
ATOM 751 C C . LEU A 1 95 ? 26.547 -34.344 -17.797 1 94.31 95 LEU A C 1
ATOM 753 O O . LEU A 1 95 ? 25.672 -35 -17.234 1 94.31 95 LEU A O 1
ATOM 757 N N . LEU A 1 96 ? 27.484 -34.812 -18.578 1 95.5 96 LEU A N 1
ATOM 758 C CA . LEU A 1 96 ? 27.469 -36.219 -18.922 1 95.5 96 LEU A CA 1
ATOM 759 C C . LEU A 1 96 ? 27.734 -37.062 -17.688 1 95.5 96 LEU A C 1
ATOM 761 O O . LEU A 1 96 ? 27.172 -38.156 -17.547 1 95.5 96 LEU A O 1
ATOM 765 N N . LYS A 1 97 ? 28.578 -36.562 -16.828 1 94.69 97 LYS A N 1
ATOM 766 C CA . LYS A 1 97 ? 28.828 -37.25 -15.562 1 94.69 97 LYS A CA 1
ATOM 767 C C . LYS A 1 97 ? 27.562 -37.312 -14.719 1 94.69 97 LYS A C 1
ATOM 769 O O . LYS A 1 97 ? 27.234 -38.375 -14.164 1 94.69 97 LYS A O 1
ATOM 774 N N . GLU A 1 98 ? 26.875 -36.312 -14.672 1 94.31 98 GLU A N 1
ATOM 775 C CA . GLU A 1 98 ? 25.672 -36.25 -13.859 1 94.31 98 GLU A CA 1
ATOM 776 C C . GLU A 1 98 ? 24.547 -37.062 -14.469 1 94.31 98 GLU A C 1
ATOM 778 O O . GLU A 1 98 ? 23.719 -37.625 -13.75 1 94.31 98 GLU A O 1
ATOM 783 N N . VAL A 1 99 ? 24.516 -37.094 -15.766 1 95.31 99 VAL A N 1
ATOM 784 C CA . VAL A 1 99 ? 23.516 -37.938 -16.453 1 95.31 99 VAL A CA 1
ATOM 785 C C . VAL A 1 99 ? 23.719 -39.406 -16.078 1 95.31 99 VAL A C 1
ATOM 787 O O . VAL A 1 99 ? 22.75 -40.094 -15.766 1 95.31 99 VAL A O 1
ATOM 790 N N . LYS A 1 100 ? 24.953 -39.75 -16.109 1 95.25 100 LYS A N 1
ATOM 791 C CA . LYS A 1 100 ? 25.266 -41.125 -15.727 1 95.25 100 LYS A CA 1
ATOM 792 C C . LYS A 1 100 ? 24.859 -41.406 -14.281 1 95.25 100 LYS A C 1
ATOM 794 O O . LYS A 1 100 ? 24.266 -42.438 -13.984 1 95.25 100 LYS A O 1
ATOM 799 N N . ARG A 1 101 ? 25.156 -40.5 -13.477 1 95.19 101 ARG A N 1
ATOM 800 C CA . ARG A 1 101 ? 24.828 -40.656 -12.062 1 95.19 101 ARG A CA 1
ATOM 801 C C . ARG A 1 101 ? 23.312 -40.688 -11.867 1 95.19 101 ARG A C 1
ATOM 803 O O . ARG A 1 101 ? 22.812 -41.531 -11.109 1 95.19 101 ARG A O 1
ATOM 810 N N . LEU A 1 102 ? 22.609 -39.844 -12.5 1 95.62 102 LEU A N 1
ATOM 811 C CA . LEU A 1 102 ? 21.156 -39.75 -12.391 1 95.62 102 LEU A CA 1
ATOM 812 C C . LEU A 1 102 ? 20.516 -41.031 -12.914 1 95.62 102 LEU A C 1
ATOM 814 O O . LEU A 1 102 ? 19.562 -41.562 -12.305 1 95.62 102 LEU A O 1
ATOM 818 N N . LYS A 1 103 ? 21 -41.469 -14.031 1 93.94 103 LYS A N 1
ATOM 819 C CA . LYS A 1 103 ? 20.469 -42.719 -14.609 1 93.94 103 LYS A CA 1
ATOM 820 C C . LYS A 1 103 ? 20.594 -43.875 -13.641 1 93.94 103 LYS A C 1
ATOM 822 O O . LYS A 1 103 ? 19.625 -44.594 -13.406 1 93.94 103 LYS A O 1
ATOM 827 N N . ARG A 1 104 ? 21.75 -44 -13.07 1 95 104 ARG A N 1
ATOM 828 C CA . ARG A 1 104 ? 21.984 -45.062 -12.094 1 95 104 ARG A CA 1
ATOM 829 C C . ARG A 1 104 ? 21.078 -44.875 -10.875 1 95 104 ARG A C 1
ATOM 831 O O . ARG A 1 104 ? 20.5 -45.844 -10.383 1 95 104 ARG A O 1
ATOM 838 N N . PHE A 1 105 ? 20.984 -43.719 -10.453 1 95.44 105 PHE A N 1
ATOM 839 C CA . PHE A 1 105 ? 20.172 -43.406 -9.289 1 95.44 105 PHE A CA 1
ATOM 840 C C . PHE A 1 105 ? 18.703 -43.75 -9.531 1 95.44 105 PHE A C 1
ATOM 842 O O . PHE A 1 105 ? 18.078 -44.406 -8.688 1 95.44 105 PHE A O 1
ATOM 849 N N . MET A 1 106 ? 18.203 -43.375 -10.641 1 95.19 106 MET A N 1
ATOM 850 C CA . MET A 1 106 ? 16.781 -43.562 -10.93 1 95.19 106 MET A CA 1
ATOM 851 C C . MET A 1 106 ? 16.469 -45.031 -11.156 1 95.19 106 MET A C 1
ATOM 853 O O . MET A 1 106 ? 15.406 -45.5 -10.758 1 95.19 106 MET A O 1
ATOM 857 N N . LEU A 1 107 ? 17.328 -45.688 -11.766 1 92.81 107 LEU A N 1
ATOM 858 C CA . LEU A 1 107 ? 17.109 -47.094 -12.008 1 92.81 107 LEU A CA 1
ATOM 859 C C . LEU A 1 107 ? 17.078 -47.875 -10.695 1 92.81 107 LEU A C 1
ATOM 861 O O . LEU A 1 107 ? 16.344 -48.844 -10.562 1 92.81 107 LEU A O 1
ATOM 865 N N . ASP A 1 108 ? 17.875 -47.375 -9.805 1 94.12 108 ASP A N 1
ATOM 866 C CA . ASP A 1 108 ? 17.875 -47.969 -8.477 1 94.12 108 ASP A CA 1
ATOM 867 C C . ASP A 1 108 ? 16.531 -47.75 -7.77 1 94.12 108 ASP A C 1
ATOM 869 O O . ASP A 1 108 ? 16.156 -48.5 -6.875 1 94.12 108 ASP A O 1
ATOM 873 N N . LYS A 1 109 ? 15.773 -46.781 -8.133 1 94.5 109 LYS A N 1
ATOM 874 C CA . LYS A 1 109 ? 14.523 -46.406 -7.473 1 94.5 109 LYS A CA 1
ATOM 875 C C . LYS A 1 109 ? 13.312 -46.906 -8.266 1 94.5 109 LYS A C 1
ATOM 877 O O . LYS A 1 109 ? 12.203 -46.406 -8.07 1 94.5 109 LYS A O 1
ATOM 882 N N . GLU A 1 110 ? 13.453 -47.781 -9.07 1 93.19 110 GLU A N 1
ATOM 883 C CA . GLU A 1 110 ? 12.391 -48.281 -9.953 1 93.19 110 GLU A CA 1
ATOM 884 C C . GLU A 1 110 ? 11.234 -48.844 -9.141 1 93.19 110 GLU A C 1
ATOM 886 O O . GLU A 1 110 ? 10.07 -48.719 -9.539 1 93.19 110 GLU A O 1
ATOM 891 N N . GLN A 1 111 ? 11.453 -49.406 -8.031 1 94 111 GLN A N 1
ATOM 892 C CA . GLN A 1 111 ? 10.406 -50 -7.195 1 94 111 GLN A CA 1
ATOM 893 C C . GLN A 1 111 ? 9.539 -48.938 -6.551 1 94 111 GLN A C 1
ATOM 895 O O . GLN A 1 111 ? 8.32 -49.094 -6.461 1 94 111 GLN A O 1
ATOM 900 N N . VAL A 1 112 ? 10.172 -47.875 -6.219 1 94.44 112 VAL A N 1
ATOM 901 C CA . VAL A 1 112 ? 9.5 -46.781 -5.516 1 94.44 112 VAL A CA 1
ATOM 902 C C . VAL A 1 112 ? 8.82 -45.875 -6.523 1 94.44 112 VAL A C 1
ATOM 904 O O . VAL A 1 112 ? 7.746 -45.312 -6.258 1 94.44 112 VAL A O 1
ATOM 907 N N . ALA A 1 113 ? 9.477 -45.75 -7.66 1 95.81 113 ALA A N 1
ATOM 908 C CA . ALA A 1 113 ? 9.008 -44.781 -8.672 1 95.81 113 ALA A CA 1
ATOM 909 C C . ALA A 1 113 ? 9.086 -45.406 -10.07 1 95.81 113 ALA A C 1
ATOM 911 O O . ALA A 1 113 ? 9.898 -44.969 -10.891 1 95.81 113 ALA A O 1
ATOM 912 N N . PRO A 1 114 ? 8.188 -46.219 -10.344 1 94.88 114 PRO A N 1
ATOM 913 C CA . PRO A 1 114 ? 8.266 -46.969 -11.594 1 94.88 114 PRO A CA 1
ATOM 914 C C . PRO A 1 114 ? 8.047 -46.094 -12.828 1 94.88 114 PRO A C 1
ATOM 916 O O . PRO A 1 114 ? 8.672 -46.312 -13.867 1 94.88 114 PRO A O 1
ATOM 919 N N . THR A 1 115 ? 7.246 -45.125 -12.719 1 92.19 115 THR A N 1
ATOM 920 C CA . THR A 1 115 ? 6.902 -44.281 -13.875 1 92.19 115 THR A CA 1
ATOM 921 C C . THR A 1 115 ? 8.047 -43.344 -14.227 1 92.19 115 THR A C 1
ATOM 923 O O . THR A 1 115 ? 8.547 -43.344 -15.352 1 92.19 115 THR A O 1
ATOM 926 N N . ILE A 1 116 ? 8.539 -42.625 -13.25 1 94.31 116 ILE A N 1
ATOM 927 C CA . ILE A 1 116 ? 9.5 -41.594 -13.578 1 94.31 116 ILE A CA 1
ATOM 928 C C . ILE A 1 116 ? 10.891 -42.219 -13.766 1 94.31 116 ILE A C 1
ATOM 930 O O . ILE A 1 116 ? 11.773 -41.594 -14.367 1 94.31 116 ILE A O 1
ATOM 934 N N . SER A 1 117 ? 11.156 -43.406 -13.18 1 93.88 117 SER A N 1
ATOM 935 C CA . SER A 1 117 ? 12.438 -44.062 -13.391 1 93.88 117 SER A CA 1
ATOM 936 C C . SER A 1 117 ? 12.648 -44.438 -14.859 1 93.88 117 SER A C 1
ATOM 938 O O . SER A 1 117 ? 13.781 -44.469 -15.336 1 93.88 117 SER A O 1
ATOM 940 N N . LEU A 1 118 ? 11.562 -44.531 -15.594 1 88.81 118 LEU A N 1
ATOM 941 C CA . LEU A 1 118 ? 11.609 -44.906 -17 1 88.81 118 LEU A CA 1
ATOM 942 C C . LEU A 1 118 ? 12.156 -43.75 -17.844 1 88.81 118 LEU A C 1
ATOM 944 O O . LEU A 1 118 ? 12.703 -43.969 -18.922 1 88.81 118 LEU A O 1
ATOM 948 N N . TYR A 1 119 ? 12.016 -42.562 -17.344 1 90.12 119 TYR A N 1
ATOM 949 C CA . TYR A 1 119 ? 12.484 -41.406 -18.109 1 90.12 119 TYR A CA 1
ATOM 950 C C . TYR A 1 119 ? 14 -41.438 -18.25 1 90.12 119 TYR A C 1
ATOM 952 O O . TYR A 1 119 ? 14.547 -40.969 -19.25 1 90.12 119 TYR A O 1
ATOM 960 N N . ALA A 1 120 ? 14.656 -42.031 -17.297 1 91.25 120 ALA A N 1
ATOM 961 C CA . ALA A 1 120 ? 16.125 -42.094 -17.281 1 91.25 120 ALA A CA 1
ATOM 962 C C . ALA A 1 120 ? 16.656 -42.969 -18.391 1 91.25 120 ALA A C 1
ATOM 964 O O . ALA A 1 120 ? 17.797 -42.812 -18.812 1 91.25 120 ALA A O 1
ATOM 965 N N . LEU A 1 121 ? 15.859 -43.844 -18.875 1 87.19 121 LEU A N 1
ATOM 966 C CA . LEU A 1 121 ? 16.266 -44.781 -19.906 1 87.19 121 LEU A CA 1
ATOM 967 C C . LEU A 1 121 ? 16.484 -44.031 -21.234 1 87.19 121 LEU A C 1
ATOM 969 O O . LEU A 1 121 ? 17.203 -44.531 -22.109 1 87.19 121 LEU A O 1
ATOM 973 N N . SER A 1 122 ? 15.953 -42.875 -21.359 1 85.56 122 SER A N 1
ATOM 974 C CA . SER A 1 122 ? 16.078 -42.125 -22.594 1 85.56 122 SER A CA 1
ATOM 975 C C . SER A 1 122 ? 17.406 -41.375 -22.656 1 85.56 122 SER A C 1
ATOM 977 O O . SER A 1 122 ? 17.797 -40.875 -23.719 1 85.56 122 SER A O 1
ATOM 979 N N . THR A 1 123 ? 18.078 -41.406 -21.594 1 90.62 123 THR A N 1
ATOM 980 C CA . THR A 1 123 ? 19.344 -40.656 -21.562 1 90.62 123 THR A CA 1
ATOM 981 C C . THR A 1 123 ? 20.469 -41.5 -22.172 1 90.62 123 THR A C 1
ATOM 983 O O . THR A 1 123 ? 20.391 -42.719 -22.234 1 90.62 123 THR A O 1
ATOM 986 N N . SER A 1 124 ? 21.453 -40.688 -22.734 1 93.19 124 SER A N 1
ATOM 987 C CA . SER A 1 124 ? 22.672 -41.281 -23.266 1 93.19 124 SER A CA 1
ATOM 988 C C . SER A 1 124 ? 23.891 -40.875 -22.438 1 93.19 124 SER A C 1
ATOM 990 O O . SER A 1 124 ? 24.156 -39.688 -22.266 1 93.19 124 SER A O 1
ATOM 992 N N . GLU A 1 125 ? 24.625 -41.844 -22 1 93.94 125 GLU A N 1
ATOM 993 C CA . GLU A 1 125 ? 25.781 -41.594 -21.141 1 93.94 125 GLU A CA 1
ATOM 994 C C . GLU A 1 125 ? 26.938 -41 -21.953 1 93.94 125 GLU A C 1
ATOM 996 O O . GLU A 1 125 ? 27.75 -40.219 -21.438 1 93.94 125 GLU A O 1
ATOM 1001 N N . LEU A 1 126 ? 26.969 -41.312 -23.219 1 95.44 126 LEU A N 1
ATOM 1002 C CA . LEU A 1 126 ? 28.016 -40.875 -24.125 1 95.44 126 LEU A CA 1
ATOM 1003 C C . LEU A 1 126 ? 29.375 -40.969 -23.469 1 95.44 126 LEU A C 1
ATOM 1005 O O . LEU A 1 126 ? 30.141 -40 -23.453 1 95.44 126 LEU A O 1
ATOM 1009 N N . GLY A 1 127 ? 29.719 -42.219 -23 1 94.5 127 GLY A N 1
ATOM 1010 C CA . GLY A 1 127 ? 30.969 -42.438 -22.297 1 94.5 127 GLY A CA 1
ATOM 1011 C C . GLY A 1 127 ? 32.188 -42.094 -23.109 1 94.5 127 GLY A C 1
ATOM 1012 O O . GLY A 1 127 ? 33.156 -41.5 -22.594 1 94.5 127 GLY A O 1
ATOM 1013 N N . GLY A 1 128 ? 32.156 -42.438 -24.422 1 95.25 128 GLY A N 1
ATOM 1014 C CA . GLY A 1 128 ? 33.281 -42.156 -25.297 1 95.25 128 GLY A CA 1
ATOM 1015 C C . GLY A 1 128 ? 33.562 -40.656 -25.391 1 95.25 128 GLY A C 1
ATOM 1016 O O . GLY A 1 128 ? 34.75 -40.25 -25.281 1 95.25 128 GLY A O 1
ATOM 1017 N N . LEU A 1 129 ? 32.562 -39.938 -25.578 1 96.5 129 LEU A N 1
ATOM 1018 C CA . LEU A 1 129 ? 32.719 -38.5 -25.672 1 96.5 129 LEU A CA 1
ATOM 1019 C C . LEU A 1 129 ? 33.281 -37.906 -24.359 1 96.5 129 LEU A C 1
ATOM 1021 O O . LEU A 1 129 ? 34.219 -37.125 -24.375 1 96.5 129 LEU A O 1
ATOM 1025 N N . ARG A 1 130 ? 32.719 -38.312 -23.266 1 95.94 130 ARG A N 1
ATOM 1026 C CA . ARG A 1 130 ? 33.156 -37.812 -21.969 1 95.94 130 ARG A CA 1
ATOM 1027 C C . ARG A 1 130 ? 34.625 -38.125 -21.719 1 95.94 130 ARG A C 1
ATOM 1029 O O . ARG A 1 130 ? 35.375 -37.25 -21.297 1 95.94 130 ARG A O 1
ATOM 1036 N N . GLU A 1 131 ? 35 -39.312 -22.031 1 95.25 131 GLU A N 1
ATOM 1037 C CA . GLU A 1 131 ? 36.375 -39.719 -21.812 1 95.25 131 GLU A CA 1
ATOM 1038 C C . GLU A 1 131 ? 37.344 -38.906 -22.672 1 95.25 131 GLU A C 1
ATOM 1040 O O . GLU A 1 131 ? 38.406 -38.5 -22.203 1 95.25 131 GLU A O 1
ATOM 1045 N N . GLU A 1 132 ? 36.938 -38.719 -23.891 1 95.31 132 GLU A N 1
ATOM 1046 C CA . GLU A 1 132 ? 37.781 -37.938 -24.797 1 95.31 132 GLU A CA 1
ATOM 1047 C C . GLU A 1 132 ? 37.969 -36.5 -24.297 1 95.31 132 GLU A C 1
ATOM 1049 O O . GLU A 1 132 ? 39.062 -35.969 -24.344 1 95.31 132 GLU A O 1
ATOM 1054 N N . ILE A 1 133 ? 36.938 -35.906 -23.797 1 96.5 133 ILE A N 1
ATOM 1055 C CA . ILE A 1 133 ? 37 -34.562 -23.266 1 96.5 133 ILE A CA 1
ATOM 1056 C C . ILE A 1 133 ? 37.875 -34.531 -22.016 1 96.5 133 ILE A C 1
ATOM 1058 O O . ILE A 1 133 ? 38.75 -33.688 -21.891 1 96.5 133 ILE A O 1
ATOM 1062 N N . GLU A 1 134 ? 37.719 -35.5 -21.156 1 94.94 134 GLU A N 1
ATOM 1063 C CA . GLU A 1 134 ? 38.438 -35.531 -19.891 1 94.94 134 GLU A CA 1
ATOM 1064 C C . GLU A 1 134 ? 39.938 -35.781 -20.109 1 94.94 134 GLU A C 1
ATOM 1066 O O . GLU A 1 134 ? 40.781 -35.312 -19.344 1 94.94 134 GLU A O 1
ATOM 1071 N N . LYS A 1 135 ? 40.156 -36.5 -21.094 1 93.88 135 LYS A N 1
ATOM 1072 C CA . LYS A 1 135 ? 41.562 -36.75 -21.438 1 93.88 135 LYS A CA 1
ATOM 1073 C C . LYS A 1 135 ? 42.25 -35.5 -21.969 1 93.88 135 LYS A C 1
ATOM 1075 O O . LYS A 1 135 ? 43.438 -35.25 -21.672 1 93.88 135 LYS A O 1
ATOM 1080 N N . SER A 1 136 ? 41.531 -34.719 -22.703 1 95.81 136 SER A N 1
ATOM 1081 C CA . SER A 1 136 ? 42.125 -33.594 -23.422 1 95.81 136 SER A CA 1
ATOM 1082 C C . SER A 1 136 ? 42.062 -32.312 -22.594 1 95.81 136 SER A C 1
ATOM 1084 O O . SER A 1 136 ? 42.906 -31.422 -22.766 1 95.81 136 SER A O 1
ATOM 1086 N N . ILE A 1 137 ? 41.062 -32.25 -21.75 1 95.56 137 ILE A N 1
ATOM 1087 C CA . ILE A 1 137 ? 40.844 -31 -21 1 95.56 137 ILE A CA 1
ATOM 1088 C C . ILE A 1 137 ? 41 -31.281 -19.5 1 95.56 137 ILE A C 1
ATOM 1090 O O . ILE A 1 137 ? 40.312 -32.156 -18.953 1 95.56 137 ILE A O 1
ATOM 1094 N N . VAL A 1 138 ? 41.938 -30.547 -18.844 1 90.31 138 VAL A N 1
ATOM 1095 C CA . VAL A 1 138 ? 42.156 -30.672 -17.406 1 90.31 138 VAL A CA 1
ATOM 1096 C C . VAL A 1 138 ? 42.188 -29.281 -16.766 1 90.31 138 VAL A C 1
ATOM 1098 O O . VAL A 1 138 ? 42.938 -28.406 -17.188 1 90.31 138 VAL A O 1
ATOM 1101 N N . ARG A 1 139 ? 41.375 -29.078 -15.82 1 86.25 139 ARG A N 1
ATOM 1102 C CA . ARG A 1 139 ? 41.281 -27.828 -15.055 1 86.25 139 ARG A CA 1
ATOM 1103 C C . ARG A 1 139 ? 41.062 -26.641 -15.969 1 86.25 139 ARG A C 1
ATOM 1105 O O . ARG A 1 139 ? 41.75 -25.625 -15.859 1 86.25 139 ARG A O 1
ATOM 1112 N N . GLY A 1 140 ? 40.219 -26.891 -17 1 87.44 140 GLY A N 1
ATOM 1113 C CA . GLY A 1 140 ? 39.812 -25.781 -17.859 1 87.44 140 GLY A CA 1
ATOM 1114 C C . GLY A 1 140 ? 40.844 -25.438 -18.906 1 87.44 140 GLY A C 1
ATOM 1115 O O . GLY A 1 140 ? 40.75 -24.391 -19.547 1 87.44 140 GLY A O 1
ATOM 1116 N N . ARG A 1 141 ? 41.844 -26.25 -19.031 1 91.69 141 ARG A N 1
ATOM 1117 C CA . ARG A 1 141 ? 42.875 -26.031 -20.062 1 91.69 141 ARG A CA 1
ATOM 1118 C C . ARG A 1 141 ? 43.156 -27.312 -20.828 1 91.69 141 ARG A C 1
ATOM 1120 O O . ARG A 1 141 ? 42.906 -28.406 -20.328 1 91.69 141 ARG A O 1
ATOM 1127 N N . VAL A 1 142 ? 43.719 -27.078 -22 1 94.88 142 VAL A N 1
ATOM 1128 C CA . VAL A 1 142 ? 44.094 -28.25 -22.781 1 94.88 142 VAL A CA 1
ATOM 1129 C C . VAL A 1 142 ? 45.344 -28.891 -22.172 1 94.88 142 VAL A C 1
ATOM 1131 O O . VAL A 1 142 ? 46.344 -28.219 -21.938 1 94.88 142 VAL A O 1
ATOM 1134 N N . ASP A 1 143 ? 45.156 -30.141 -21.875 1 93.69 143 ASP A N 1
ATOM 1135 C CA . ASP A 1 143 ? 46.25 -30.859 -21.234 1 93.69 143 ASP A CA 1
ATOM 1136 C C . ASP A 1 143 ? 47.469 -30.984 -22.156 1 93.69 143 ASP A C 1
ATOM 1138 O O . ASP A 1 143 ? 47.312 -31.047 -23.375 1 93.69 143 ASP A O 1
ATOM 1142 N N . ASP A 1 144 ? 48.719 -31.062 -21.578 1 91.06 144 ASP A N 1
ATOM 1143 C CA . ASP A 1 144 ? 49.969 -31.156 -22.328 1 91.06 144 ASP A CA 1
ATOM 1144 C C . ASP A 1 144 ? 50 -32.469 -23.141 1 91.06 144 ASP A C 1
ATOM 1146 O O . ASP A 1 144 ? 50.531 -32.469 -24.266 1 91.06 144 ASP A O 1
ATOM 1150 N N . ARG A 1 145 ? 49.312 -33.469 -22.609 1 88.62 145 ARG A N 1
ATOM 1151 C CA . ARG A 1 145 ? 49.438 -34.781 -23.219 1 88.62 145 ARG A CA 1
ATOM 1152 C C . ARG A 1 145 ? 48.188 -35.125 -24.047 1 88.62 145 ARG A C 1
ATOM 1154 O O . ARG A 1 145 ? 47.938 -36.281 -24.328 1 88.62 145 ARG A O 1
ATOM 1161 N N . ALA A 1 146 ? 47.469 -34.094 -24.375 1 92.5 146 ALA A N 1
ATOM 1162 C CA . ALA A 1 146 ? 46.312 -34.312 -25.203 1 92.5 146 ALA A CA 1
ATOM 1163 C C . ALA A 1 146 ? 46.688 -34.938 -26.547 1 92.5 146 ALA A C 1
ATOM 1165 O O . ALA A 1 146 ? 45.969 -35.812 -27.062 1 92.5 146 ALA A O 1
ATOM 1166 N N . THR A 1 147 ? 47.781 -34.5 -27.062 1 92.19 147 THR A N 1
ATOM 1167 C CA . THR A 1 147 ? 48.406 -35.094 -28.234 1 92.19 147 THR A CA 1
ATOM 1168 C C . THR A 1 147 ? 49.906 -35.156 -28.078 1 92.19 147 THR A C 1
ATOM 1170 O O . THR A 1 147 ? 50.5 -34.375 -27.312 1 92.19 147 THR A O 1
ATOM 1173 N N . SER A 1 148 ? 50.5 -36.062 -28.812 1 93.56 148 SER A N 1
ATOM 1174 C CA . SER A 1 148 ? 51.969 -36.188 -28.797 1 93.56 148 SER A CA 1
ATOM 1175 C C . SER A 1 148 ? 52.625 -34.938 -29.359 1 93.56 148 SER A C 1
ATOM 1177 O O . SER A 1 148 ? 53.656 -34.469 -28.844 1 93.56 148 SER A O 1
ATOM 1179 N N . LYS A 1 149 ? 51.969 -34.438 -30.328 1 94.69 149 LYS A N 1
ATOM 1180 C CA . LYS A 1 149 ? 52.5 -33.219 -30.953 1 94.69 149 LYS A CA 1
ATOM 1181 C C . LYS A 1 149 ? 52.5 -32.031 -29.984 1 94.69 149 LYS A C 1
ATOM 1183 O O . LYS A 1 149 ? 53.5 -31.328 -29.875 1 94.69 149 LYS A O 1
ATOM 1188 N N . LEU A 1 150 ? 51.438 -31.828 -29.281 1 95.25 150 LEU A N 1
ATOM 1189 C CA . LEU A 1 150 ? 51.344 -30.734 -28.328 1 95.25 150 LEU A CA 1
ATOM 1190 C C . LEU A 1 150 ? 52.375 -30.875 -27.219 1 95.25 150 LEU A C 1
ATOM 1192 O O . LEU A 1 150 ? 52.969 -29.891 -26.797 1 95.25 150 LEU A O 1
ATOM 1196 N N . TYR A 1 151 ? 52.594 -32.094 -26.766 1 94.69 151 TYR A N 1
ATOM 1197 C CA . TYR A 1 151 ? 53.594 -32.375 -25.734 1 94.69 151 TYR A CA 1
ATOM 1198 C C . TYR A 1 151 ? 55 -31.969 -26.172 1 94.69 151 TYR A C 1
ATOM 1200 O O . TYR A 1 151 ? 55.719 -31.312 -25.438 1 94.69 151 TYR A O 1
ATOM 1208 N N . LYS A 1 152 ? 55.312 -32.312 -27.406 1 95.62 152 LYS A N 1
ATOM 1209 C CA . LYS A 1 152 ? 56.625 -31.984 -27.953 1 95.62 152 LYS A CA 1
ATOM 1210 C C . LYS A 1 152 ? 56.812 -30.469 -28.062 1 95.62 152 LYS A C 1
ATOM 1212 O O . LYS A 1 152 ? 57.844 -29.938 -27.703 1 95.62 152 LYS A O 1
ATOM 1217 N N . ILE A 1 153 ? 55.688 -29.828 -28.516 1 95.62 153 ILE A N 1
ATOM 1218 C CA . ILE A 1 153 ? 55.75 -28.375 -28.703 1 95.62 153 ILE A CA 1
ATOM 1219 C C . ILE A 1 153 ? 55.938 -27.688 -27.359 1 95.62 153 ILE A C 1
ATOM 1221 O O . ILE A 1 153 ? 56.812 -26.828 -27.219 1 95.62 153 ILE A O 1
ATOM 1225 N N . ARG A 1 154 ? 55.25 -28.094 -26.359 1 95.06 154 ARG A N 1
ATOM 1226 C CA . ARG A 1 154 ? 55.312 -27.453 -25.047 1 95.06 154 ARG A CA 1
ATOM 1227 C C . ARG A 1 154 ? 56.656 -27.766 -24.359 1 95.06 154 ARG A C 1
ATOM 1229 O O . ARG A 1 154 ? 57.188 -26.906 -23.641 1 95.06 154 ARG A O 1
ATOM 1236 N N . LYS A 1 155 ? 57.188 -28.938 -24.562 1 93.81 155 LYS A N 1
ATOM 1237 C CA . LYS A 1 155 ? 58.5 -29.25 -24.047 1 93.81 155 LYS A CA 1
ATOM 1238 C C . LYS A 1 155 ? 59.562 -28.359 -24.688 1 93.81 155 LYS A C 1
ATOM 1240 O O . LYS A 1 155 ? 60.469 -27.859 -24 1 93.81 155 LYS A O 1
ATOM 1245 N N . ARG A 1 156 ? 59.469 -28.172 -26.016 1 94.69 156 ARG A N 1
ATOM 1246 C CA . ARG A 1 156 ? 60.406 -27.312 -26.734 1 94.69 156 ARG A CA 1
ATOM 1247 C C . ARG A 1 156 ? 60.312 -25.875 -26.234 1 94.69 156 ARG A C 1
ATOM 1249 O O . ARG A 1 156 ? 61.344 -25.188 -26.094 1 94.69 156 ARG A O 1
ATOM 1256 N N . ILE A 1 157 ? 59.062 -25.453 -26 1 94.12 157 ILE A N 1
ATOM 1257 C CA . ILE A 1 157 ? 58.812 -24.109 -25.5 1 94.12 157 ILE A CA 1
ATOM 1258 C C . ILE A 1 157 ? 59.531 -23.922 -24.156 1 94.12 157 ILE A C 1
ATOM 1260 O O . ILE A 1 157 ? 60.219 -22.922 -23.938 1 94.12 157 ILE A O 1
ATOM 1264 N N . ILE A 1 158 ? 59.5 -24.922 -23.297 1 93.12 158 ILE A N 1
ATOM 1265 C CA . ILE A 1 158 ? 60.156 -24.875 -21.984 1 93.12 158 ILE A CA 1
ATOM 1266 C C . ILE A 1 158 ? 61.656 -24.812 -22.156 1 93.12 158 ILE A C 1
ATOM 1268 O O . ILE A 1 158 ? 62.344 -24.016 -21.5 1 93.12 158 ILE A O 1
ATOM 1272 N N . ILE A 1 159 ? 62.156 -25.594 -23.047 1 94 159 ILE A N 1
ATOM 1273 C CA . ILE A 1 159 ? 63.594 -25.656 -23.297 1 94 159 ILE A CA 1
ATOM 1274 C C . ILE A 1 159 ? 64.062 -24.297 -23.828 1 94 159 ILE A C 1
ATOM 1276 O O . ILE A 1 159 ? 65.062 -23.781 -23.359 1 94 159 ILE A O 1
ATOM 1280 N N . LEU A 1 160 ? 63.344 -23.719 -24.797 1 93.06 160 LEU A N 1
ATOM 1281 C CA . LEU A 1 160 ? 63.719 -22.438 -25.391 1 93.06 160 LEU A CA 1
ATOM 1282 C C . LEU A 1 160 ? 63.656 -21.312 -24.359 1 93.06 160 LEU A C 1
ATOM 1284 O O . LEU A 1 160 ? 64.5 -20.438 -24.344 1 93.06 160 LEU A O 1
ATOM 1288 N N . GLU A 1 161 ? 62.625 -21.422 -23.578 1 92.62 161 GLU A N 1
ATOM 1289 C CA . GLU A 1 161 ? 62.5 -20.422 -22.516 1 92.62 161 GLU A CA 1
ATOM 1290 C C . GLU A 1 161 ? 63.688 -20.5 -21.531 1 92.62 161 GLU A C 1
ATOM 1292 O O . GLU A 1 161 ? 64.188 -19.469 -21.125 1 92.62 161 GLU A O 1
ATOM 1297 N N . ASP A 1 162 ? 64.125 -21.688 -21.219 1 90.75 162 ASP A N 1
ATOM 1298 C CA . ASP A 1 162 ? 65.25 -21.891 -20.328 1 90.75 162 ASP A CA 1
ATOM 1299 C C . ASP A 1 162 ? 66.562 -21.406 -20.969 1 90.75 162 ASP A C 1
ATOM 1301 O O . ASP A 1 162 ? 67.375 -20.797 -20.297 1 90.75 162 ASP A O 1
ATOM 1305 N N . LYS A 1 163 ? 66.75 -21.672 -22.203 1 92.38 163 LYS A N 1
ATOM 1306 C CA . LYS A 1 163 ? 67.938 -21.219 -22.938 1 92.38 163 LYS A CA 1
ATOM 1307 C C . LYS A 1 163 ? 68 -19.703 -22.969 1 92.38 163 LYS A C 1
ATOM 1309 O O . LYS A 1 163 ? 69.062 -19.125 -22.781 1 92.38 163 LYS A O 1
ATOM 1314 N N . ILE A 1 164 ? 66.812 -19.109 -23.219 1 91.75 164 ILE A N 1
ATOM 1315 C CA . ILE A 1 164 ? 66.75 -17.656 -23.25 1 91.75 164 ILE A CA 1
ATOM 1316 C C . ILE A 1 164 ? 67.125 -17.094 -21.875 1 91.75 164 ILE A C 1
ATOM 1318 O O . ILE A 1 164 ? 67.938 -16.156 -21.781 1 91.75 164 ILE A O 1
ATOM 1322 N N . LYS A 1 165 ? 66.625 -17.688 -20.859 1 88.56 165 LYS A N 1
ATOM 1323 C CA . LYS A 1 165 ? 66.875 -17.219 -19.5 1 88.56 165 LYS A CA 1
ATOM 1324 C C . LYS A 1 165 ? 68.375 -17.375 -19.156 1 88.56 165 LYS A C 1
ATOM 1326 O O . LYS A 1 165 ? 69 -16.484 -18.547 1 88.56 165 LYS A O 1
ATOM 1331 N N . ASN A 1 166 ? 68.938 -18.469 -19.547 1 88.5 166 ASN A N 1
ATOM 1332 C CA . ASN A 1 166 ? 70.375 -18.719 -19.281 1 88.5 166 ASN A CA 1
ATOM 1333 C C . ASN A 1 166 ? 71.25 -17.734 -20.031 1 88.5 166 ASN A C 1
ATOM 1335 O O . ASN A 1 166 ? 72.188 -17.188 -19.469 1 88.5 166 ASN A O 1
ATOM 1339 N N . LYS A 1 167 ? 70.938 -17.5 -21.297 1 89.56 167 LYS A N 1
ATOM 1340 C CA . LYS A 1 167 ? 71.688 -16.547 -22.094 1 89.56 167 LYS A CA 1
ATOM 1341 C C . LYS A 1 167 ? 71.562 -15.133 -21.547 1 89.56 167 LYS A C 1
ATOM 1343 O O . LYS A 1 167 ? 72.562 -14.398 -21.5 1 89.56 167 LYS A O 1
ATOM 1348 N N . LEU A 1 168 ? 70.375 -14.852 -21.156 1 89.19 168 LEU A N 1
ATOM 1349 C CA . LEU A 1 168 ? 70.125 -13.523 -20.578 1 89.19 168 LEU A CA 1
ATOM 1350 C C . LEU A 1 168 ? 70.875 -13.383 -19.25 1 89.19 168 LEU A C 1
ATOM 1352 O O . LEU A 1 168 ? 71.438 -12.32 -18.938 1 89.19 168 LEU A O 1
ATOM 1356 N N . ASP A 1 169 ? 70.938 -14.43 -18.516 1 86.25 169 ASP A N 1
ATOM 1357 C CA . ASP A 1 169 ? 71.688 -14.43 -17.25 1 86.25 169 ASP A CA 1
ATOM 1358 C C . ASP A 1 169 ? 73.188 -14.227 -17.5 1 86.25 169 ASP A C 1
ATOM 1360 O O . ASP A 1 169 ? 73.812 -13.516 -16.734 1 86.25 169 ASP A O 1
ATOM 1364 N N . SER A 1 170 ? 73.625 -14.828 -18.531 1 86.56 170 SER A N 1
ATOM 1365 C CA . SER A 1 170 ? 75 -14.664 -18.906 1 86.56 170 SER A CA 1
ATOM 1366 C C . SER A 1 170 ? 75.312 -13.227 -19.297 1 86.56 170 SER A C 1
ATOM 1368 O O . SER A 1 170 ? 76.375 -12.68 -18.938 1 86.56 170 SER A O 1
ATOM 1370 N N . VAL A 1 171 ? 74.438 -12.648 -19.969 1 82.69 171 VAL A N 1
ATOM 1371 C CA . VAL A 1 171 ? 74.562 -11.258 -20.375 1 82.69 171 VAL A CA 1
ATOM 1372 C C . VAL A 1 171 ? 74.5 -10.352 -19.156 1 82.69 171 VAL A C 1
ATOM 1374 O O . VAL A 1 171 ? 75.312 -9.398 -19.047 1 82.69 171 VAL A O 1
ATOM 1377 N N . LEU A 1 172 ? 73.688 -10.711 -18.266 1 83.44 172 LEU A N 1
ATOM 1378 C CA . LEU A 1 172 ? 73.5 -9.93 -17.047 1 83.44 172 LEU A CA 1
ATOM 1379 C C . LEU A 1 172 ? 74.75 -10.039 -16.156 1 83.44 172 LEU A C 1
ATOM 1381 O O . LEU A 1 172 ? 75.062 -9.094 -15.438 1 83.44 172 LEU A O 1
ATOM 1385 N N . ARG A 1 173 ? 75.438 -11.117 -16.266 1 79.44 173 ARG A N 1
ATOM 1386 C CA . ARG A 1 173 ? 76.625 -11.352 -15.43 1 79.44 173 ARG A CA 1
ATOM 1387 C C . ARG A 1 173 ? 77.875 -10.797 -16.078 1 79.44 173 ARG A C 1
ATOM 1389 O O . ARG A 1 173 ? 78.938 -10.672 -15.438 1 79.44 173 ARG A O 1
ATOM 1396 N N . ASN A 1 174 ? 77.812 -10.633 -17.344 1 79.25 174 ASN A N 1
ATOM 1397 C CA . ASN A 1 174 ? 79 -10.094 -18.062 1 79.25 174 ASN A CA 1
ATOM 1398 C C . ASN A 1 174 ? 79.375 -8.711 -17.547 1 79.25 174 ASN A C 1
ATOM 1400 O O . ASN A 1 174 ? 78.5 -7.812 -17.469 1 79.25 174 ASN A O 1
ATOM 1404 N N . GLU A 1 175 ? 80.562 -8.523 -17.219 1 76.19 175 GLU A N 1
ATOM 1405 C CA . GLU A 1 175 ? 81.125 -7.312 -16.609 1 76.19 175 GLU A CA 1
ATOM 1406 C C . GLU A 1 175 ? 81 -6.117 -17.547 1 76.19 175 GLU A C 1
ATOM 1408 O O . GLU A 1 175 ? 80.812 -4.984 -17.109 1 76.19 175 GLU A O 1
ATOM 1413 N N . LYS A 1 176 ? 81 -6.34 -18.797 1 76.25 176 LYS A N 1
ATOM 1414 C CA . LYS A 1 176 ? 80.938 -5.285 -19.797 1 76.25 176 LYS A CA 1
ATOM 1415 C C . LYS A 1 176 ? 79.625 -4.566 -19.766 1 76.25 176 LYS A C 1
ATOM 1417 O O . LYS A 1 176 ? 79.562 -3.369 -20.047 1 76.25 176 LYS A O 1
ATOM 1422 N N . TYR A 1 177 ? 78.562 -5.258 -19.281 1 78.06 177 TYR A N 1
ATOM 1423 C CA . TYR A 1 177 ? 77.25 -4.684 -19.391 1 78.06 177 TYR A CA 1
ATOM 1424 C C . TYR A 1 177 ? 76.688 -4.27 -18.031 1 78.06 177 TYR A C 1
ATOM 1426 O O . TYR A 1 177 ? 75.688 -3.609 -17.938 1 78.06 177 TYR A O 1
ATOM 1434 N N . LYS A 1 178 ? 77.312 -4.668 -17.078 1 77.56 178 LYS A N 1
ATOM 1435 C CA . LYS A 1 178 ? 76.875 -4.414 -15.711 1 77.56 178 LYS A CA 1
ATOM 1436 C C . LYS A 1 178 ? 76.625 -2.924 -15.477 1 77.56 178 LYS A C 1
ATOM 1438 O O . LYS A 1 178 ? 75.688 -2.541 -14.781 1 77.56 178 LYS A O 1
ATOM 1443 N N . GLY A 1 179 ? 77.438 -2.139 -16.156 1 77.38 179 GLY A N 1
ATOM 1444 C CA . GLY A 1 179 ? 77.312 -0.699 -15.992 1 77.38 179 GLY A CA 1
ATOM 1445 C C . GLY A 1 179 ? 76.125 -0.109 -16.766 1 77.38 179 GLY A C 1
ATOM 1446 O O . GLY A 1 179 ? 75.688 0.991 -16.453 1 77.38 179 GLY A O 1
ATOM 1447 N N . TYR A 1 180 ? 75.688 -0.827 -17.719 1 80.38 180 TYR A N 1
ATOM 1448 C CA . TYR A 1 180 ? 74.625 -0.313 -18.609 1 80.38 180 TYR A CA 1
ATOM 1449 C C . TYR A 1 180 ? 73.25 -0.709 -18.125 1 80.38 180 TYR A C 1
ATOM 1451 O O . TYR A 1 180 ? 72.25 -0.117 -18.531 1 80.38 180 TYR A O 1
ATOM 1459 N N . LEU A 1 181 ? 73.125 -1.638 -17.188 1 84.38 181 LEU A N 1
ATOM 1460 C CA . LEU A 1 181 ? 71.875 -2.283 -16.828 1 84.38 181 LEU A CA 1
ATOM 1461 C C . LEU A 1 181 ? 71.125 -1.48 -15.758 1 84.38 181 LEU A C 1
ATOM 1463 O O . LEU A 1 181 ? 71.75 -0.906 -14.867 1 84.38 181 LEU A O 1
ATOM 1467 N N . GLN A 1 182 ? 69.812 -1.34 -15.914 1 77.44 182 GLN A N 1
ATOM 1468 C CA . GLN A 1 182 ? 69 -0.694 -14.898 1 77.44 182 GLN A CA 1
ATOM 1469 C C . GLN A 1 182 ? 68.688 -1.645 -13.734 1 77.44 182 GLN A C 1
ATOM 1471 O O . GLN A 1 182 ? 68.812 -1.252 -12.57 1 77.44 182 GLN A O 1
ATOM 1476 N N . ASP A 1 183 ? 68.312 -2.826 -14 1 76.12 183 ASP A N 1
ATOM 1477 C CA . ASP A 1 183 ? 68.062 -3.92 -13.062 1 76.12 183 ASP A CA 1
ATOM 1478 C C . ASP A 1 183 ? 68.688 -5.227 -13.594 1 76.12 183 ASP A C 1
ATOM 1480 O O . ASP A 1 183 ? 68.688 -5.445 -14.805 1 76.12 183 ASP A O 1
ATOM 1484 N N . SER A 1 184 ? 69.312 -5.883 -12.68 1 78.75 184 SER A N 1
ATOM 1485 C CA . SER A 1 184 ? 69.875 -7.152 -13.094 1 78.75 184 SER A CA 1
ATOM 1486 C C . SER A 1 184 ? 68.812 -8.25 -13.172 1 78.75 184 SER A C 1
ATOM 1488 O O . SER A 1 184 ? 69 -9.328 -12.594 1 78.75 184 SER A O 1
ATOM 1490 N N . LEU A 1 185 ? 67.625 -7.863 -13.805 1 82.31 185 LEU A N 1
ATOM 1491 C CA . LEU A 1 185 ? 66.562 -8.828 -13.898 1 82.31 185 LEU A CA 1
ATOM 1492 C C . LEU A 1 185 ? 66 -8.922 -15.328 1 82.31 185 LEU A C 1
ATOM 1494 O O . LEU A 1 185 ? 65.938 -7.906 -16.031 1 82.31 185 LEU A O 1
ATOM 1498 N N . VAL A 1 186 ? 65.688 -10.164 -15.664 1 85.44 186 VAL A N 1
ATOM 1499 C CA . VAL A 1 186 ? 65.062 -10.406 -16.969 1 85.44 186 VAL A CA 1
ATOM 1500 C C . VAL A 1 186 ? 63.594 -10.062 -16.922 1 85.44 186 VAL A C 1
ATOM 1502 O O . VAL A 1 186 ? 62.906 -10.422 -15.961 1 85.44 186 VAL A O 1
ATOM 1505 N N . SER A 1 187 ? 63.188 -9.266 -17.812 1 85.19 187 SER A N 1
ATOM 1506 C CA . SER A 1 187 ? 61.781 -8.922 -17.875 1 85.19 187 SER A CA 1
ATOM 1507 C C . SER A 1 187 ? 61.156 -9.391 -19.188 1 85.19 187 SER A C 1
ATOM 1509 O O . SER A 1 187 ? 61.844 -9.828 -20.094 1 85.19 187 SER A O 1
ATOM 1511 N N . GLN A 1 188 ? 59.844 -9.453 -19.062 1 86.44 188 GLN A N 1
ATOM 1512 C CA . GLN A 1 188 ? 59.125 -9.805 -20.281 1 86.44 188 GLN A CA 1
ATOM 1513 C C . GLN A 1 188 ? 58.25 -8.648 -20.75 1 86.44 188 GLN A C 1
ATOM 1515 O O . GLN A 1 188 ? 57.531 -8.047 -19.953 1 86.44 188 GLN A O 1
ATOM 1520 N N . ARG A 1 189 ? 58.438 -8.273 -22.047 1 81.62 189 ARG A N 1
ATOM 1521 C CA . ARG A 1 189 ? 57.625 -7.246 -22.672 1 81.62 189 ARG A CA 1
ATOM 1522 C C . ARG A 1 189 ? 57.062 -7.738 -24 1 81.62 189 ARG A C 1
ATOM 1524 O O . ARG A 1 189 ? 57.781 -8.258 -24.844 1 81.62 189 ARG A O 1
ATOM 1531 N N . ASN A 1 190 ? 55.812 -7.559 -24.156 1 80.19 190 ASN A N 1
ATOM 1532 C CA . ASN A 1 190 ? 55.094 -7.992 -25.344 1 80.19 190 ASN A CA 1
ATOM 1533 C C . ASN A 1 190 ? 55.406 -9.438 -25.703 1 80.19 190 ASN A C 1
ATOM 1535 O O . ASN A 1 190 ? 55.656 -9.766 -26.875 1 80.19 190 ASN A O 1
ATOM 1539 N N . GLY A 1 191 ? 55.75 -10.227 -24.641 1 80 191 GLY A N 1
ATOM 1540 C CA . GLY A 1 191 ? 55.969 -11.656 -24.797 1 80 191 GLY A CA 1
ATOM 1541 C C . GLY A 1 191 ? 57.438 -12.016 -25.062 1 80 191 GLY A C 1
ATOM 1542 O O . GLY A 1 191 ? 57.75 -13.188 -25.281 1 80 191 GLY A O 1
ATOM 1543 N N . ARG A 1 192 ? 58.188 -10.969 -25.094 1 85.81 192 ARG A N 1
ATOM 1544 C CA . ARG A 1 192 ? 59.594 -11.219 -25.391 1 85.81 192 ARG A CA 1
ATOM 1545 C C . ARG A 1 192 ? 60.469 -10.93 -24.156 1 85.81 192 ARG A C 1
ATOM 1547 O O . ARG A 1 192 ? 60.125 -10.055 -23.359 1 85.81 192 ARG A O 1
ATOM 1554 N N . TYR A 1 193 ? 61.438 -11.711 -24.047 1 88.88 193 TYR A N 1
ATOM 1555 C CA . TYR A 1 193 ? 62.344 -11.523 -22.938 1 88.88 193 TYR A CA 1
ATOM 1556 C C . TYR A 1 193 ? 63.344 -10.398 -23.234 1 88.88 193 TYR A C 1
ATOM 1558 O O . TYR A 1 193 ? 64 -10.406 -24.281 1 88.88 193 TYR A O 1
ATOM 1566 N N . VAL A 1 194 ? 63.375 -9.461 -22.359 1 88.19 194 VAL A N 1
ATOM 1567 C CA . VAL A 1 194 ? 64.188 -8.273 -22.578 1 88.19 194 VAL A CA 1
ATOM 1568 C C . VAL A 1 194 ? 65 -7.949 -21.328 1 88.19 194 VAL A C 1
ATOM 1570 O O . VAL A 1 194 ? 64.75 -8.5 -20.25 1 88.19 194 VAL A O 1
ATOM 1573 N N . ILE A 1 195 ? 66 -7.16 -21.547 1 86.88 195 ILE A N 1
ATOM 1574 C CA . ILE A 1 195 ? 66.812 -6.664 -20.438 1 86.88 195 ILE A CA 1
ATOM 1575 C C . ILE A 1 195 ? 66.625 -5.148 -20.328 1 86.88 195 ILE A C 1
ATOM 1577 O O . ILE A 1 195 ? 66.688 -4.438 -21.344 1 86.88 195 ILE A O 1
ATOM 1581 N N . PRO A 1 196 ? 66.312 -4.742 -19.188 1 87.25 196 PRO A N 1
ATOM 1582 C CA . PRO A 1 196 ? 66.188 -3.291 -19.016 1 87.25 196 PRO A CA 1
ATOM 1583 C C . PRO A 1 196 ? 67.562 -2.588 -19 1 87.25 196 PRO A C 1
ATOM 1585 O O . PRO A 1 196 ? 68.438 -2.938 -18.203 1 87.25 196 PRO A O 1
ATOM 1588 N N . ILE A 1 197 ? 67.812 -1.742 -19.844 1 87 197 ILE A N 1
ATOM 1589 C CA . ILE A 1 197 ? 69.062 -0.965 -19.938 1 87 197 ILE A CA 1
ATOM 1590 C C . ILE A 1 197 ? 68.75 0.522 -19.812 1 87 197 ILE A C 1
ATOM 1592 O O . ILE A 1 197 ? 67.688 0.977 -20.234 1 87 197 ILE A O 1
ATOM 1596 N N . LYS A 1 198 ? 69.688 1.149 -19.297 1 82.31 198 LYS A N 1
ATOM 1597 C CA . LYS A 1 198 ? 69.5 2.596 -19.188 1 82.31 198 LYS A CA 1
ATOM 1598 C C . LYS A 1 198 ? 69.438 3.25 -20.562 1 82.31 198 LYS A C 1
ATOM 1600 O O . LYS A 1 198 ? 70.25 2.893 -21.438 1 82.31 198 LYS A O 1
ATOM 1605 N N . SER A 1 199 ? 68.625 4.195 -20.766 1 81.88 199 SER A N 1
ATOM 1606 C CA . SER A 1 199 ? 68.375 4.809 -22.078 1 81.88 199 SER A CA 1
ATOM 1607 C C . SER A 1 199 ? 69.625 5.418 -22.656 1 81.88 199 SER A C 1
ATOM 1609 O O . SER A 1 199 ? 69.812 5.43 -23.875 1 81.88 199 SER A O 1
ATOM 1611 N N . GLU A 1 200 ? 70.625 5.781 -21.797 1 79.81 200 GLU A N 1
ATOM 1612 C CA . GLU A 1 200 ? 71.875 6.434 -22.234 1 79.81 200 GLU A CA 1
ATOM 1613 C C . GLU A 1 200 ? 72.812 5.438 -22.875 1 79.81 200 GLU A C 1
ATOM 1615 O O . GLU A 1 200 ? 73.625 5.812 -23.719 1 79.81 200 GLU A O 1
ATOM 1620 N N . TYR A 1 201 ? 72.625 4.285 -22.562 1 82.25 201 TYR A N 1
ATOM 1621 C CA . TYR A 1 201 ? 73.562 3.277 -23.047 1 82.25 201 TYR A CA 1
ATOM 1622 C C . TYR A 1 201 ? 72.875 2.369 -24.078 1 82.25 201 TYR A C 1
ATOM 1624 O O . TYR A 1 201 ? 73.312 1.248 -24.312 1 82.25 201 TYR A O 1
ATOM 1632 N N . ARG A 1 202 ? 71.812 2.758 -24.688 1 80.81 202 ARG A N 1
ATOM 1633 C CA . ARG A 1 202 ? 71.062 1.967 -25.625 1 80.81 202 ARG A CA 1
ATOM 1634 C C . ARG A 1 202 ? 71.875 1.527 -26.812 1 80.81 202 ARG A C 1
ATOM 1636 O O . ARG A 1 202 ? 71.75 0.409 -27.312 1 80.81 202 ARG A O 1
ATOM 1643 N N . LYS A 1 203 ? 72.875 2.354 -27.172 1 78.31 203 LYS A N 1
ATOM 1644 C CA . LYS A 1 203 ? 73.625 2.09 -28.359 1 78.31 203 LYS A CA 1
ATOM 1645 C C . LYS A 1 203 ? 74.75 1.106 -28.062 1 78.31 203 LYS A C 1
ATOM 1647 O O . LYS A 1 203 ? 75.375 0.501 -28.969 1 78.31 203 LYS A O 1
ATOM 1652 N N . GLU A 1 204 ? 75.125 0.941 -26.875 1 79 204 GLU A N 1
ATOM 1653 C CA . GLU A 1 204 ? 76.25 0.111 -26.469 1 79 204 GLU A CA 1
ATOM 1654 C C . GLU A 1 204 ? 75.875 -1.37 -26.5 1 79 204 GLU A C 1
ATOM 1656 O O . GLU A 1 204 ? 76.75 -2.232 -26.484 1 79 204 GLU A O 1
ATOM 1661 N N . MET A 1 205 ? 74.625 -1.608 -26.594 1 79.25 205 MET A N 1
ATOM 1662 C CA . MET A 1 205 ? 74.25 -3.006 -26.656 1 79.25 205 MET A CA 1
ATOM 1663 C C . MET A 1 205 ? 73.5 -3.301 -27.969 1 79.25 205 MET A C 1
ATOM 1665 O O . MET A 1 205 ? 72.625 -2.578 -28.359 1 79.25 205 MET A O 1
ATOM 1669 N N . ASP A 1 206 ? 74.062 -4.34 -28.641 1 82.75 206 ASP A N 1
ATOM 1670 C CA . ASP A 1 206 ? 73.438 -4.758 -29.891 1 82.75 206 ASP A CA 1
ATOM 1671 C C . ASP A 1 206 ? 72.188 -5.543 -29.625 1 82.75 206 ASP A C 1
ATOM 1673 O O . ASP A 1 206 ? 72.188 -6.566 -28.938 1 82.75 206 ASP A O 1
ATOM 1677 N N . GLY A 1 207 ? 71 -4.883 -30.031 1 84.38 207 GLY A N 1
ATOM 1678 C CA . GLY A 1 207 ? 69.688 -5.57 -29.828 1 84.38 207 GLY A CA 1
ATOM 1679 C C . GLY A 1 207 ? 68.5 -4.75 -30.266 1 84.38 207 GLY A C 1
ATOM 1680 O O . GLY A 1 207 ? 68.688 -3.613 -30.719 1 84.38 207 GLY A O 1
ATOM 1681 N N . ASN A 1 208 ? 67.312 -5.305 -30.25 1 88.12 208 ASN A N 1
ATOM 1682 C CA . ASN A 1 208 ? 66.062 -4.641 -30.641 1 88.12 208 ASN A CA 1
ATOM 1683 C C . ASN A 1 208 ? 65.312 -4.098 -29.422 1 88.12 208 ASN A C 1
ATOM 1685 O O . ASN A 1 208 ? 65.25 -4.766 -28.391 1 88.12 208 ASN A O 1
ATOM 1689 N N . ILE A 1 209 ? 64.875 -2.973 -29.641 1 85.25 209 ILE A N 1
ATOM 1690 C CA . ILE A 1 209 ? 64.125 -2.359 -28.562 1 85.25 209 ILE A CA 1
ATOM 1691 C C . ILE A 1 209 ? 62.656 -2.777 -28.688 1 85.25 209 ILE A C 1
ATOM 1693 O O . ILE A 1 209 ? 62 -2.588 -29.719 1 85.25 209 ILE A O 1
ATOM 1697 N N . HIS A 1 210 ? 62.094 -3.303 -27.609 1 86.19 210 HIS A N 1
ATOM 1698 C CA . HIS A 1 210 ? 60.719 -3.814 -27.641 1 86.19 210 HIS A CA 1
ATOM 1699 C C . HIS A 1 210 ? 59.781 -2.939 -26.828 1 86.19 210 HIS A C 1
ATOM 1701 O O . HIS A 1 210 ? 58.562 -2.928 -27.047 1 86.19 210 HIS A O 1
ATOM 1707 N N . ASP A 1 211 ? 60.5 -2.25 -25.828 1 83.81 211 ASP A N 1
ATOM 1708 C CA . ASP A 1 211 ? 59.656 -1.419 -24.969 1 83.81 211 ASP A CA 1
ATOM 1709 C C . ASP A 1 211 ? 60.469 -0.336 -24.266 1 83.81 211 ASP A C 1
ATOM 1711 O O . ASP A 1 211 ? 61.719 -0.401 -24.25 1 83.81 211 ASP A O 1
ATOM 1715 N N . ARG A 1 212 ? 59.75 0.736 -23.953 1 83.31 212 ARG A N 1
ATOM 1716 C CA . ARG A 1 212 ? 60.344 1.817 -23.172 1 83.31 212 ARG A CA 1
ATOM 1717 C C . ARG A 1 212 ? 59.5 2.135 -21.938 1 83.31 212 ARG A C 1
ATOM 1719 O O . ARG A 1 212 ? 58.281 2.023 -21.984 1 83.31 212 ARG A O 1
ATOM 1726 N N . SER A 1 213 ? 60.156 2.281 -20.891 1 80.31 213 SER A N 1
ATOM 1727 C CA . SER A 1 213 ? 59.406 2.615 -19.672 1 80.31 213 SER A CA 1
ATOM 1728 C C . SER A 1 213 ? 58.594 3.893 -19.859 1 80.31 213 SER A C 1
ATOM 173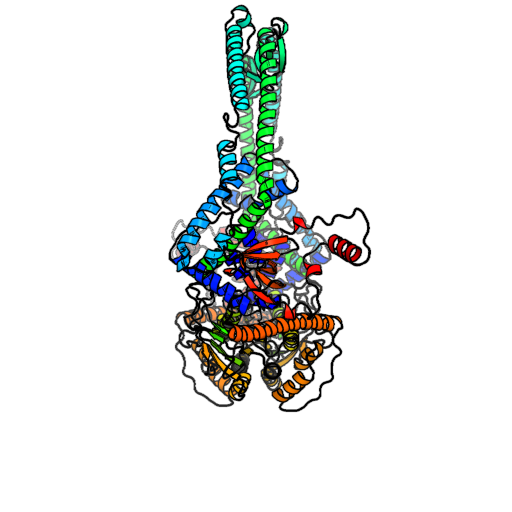0 O O . SER A 1 213 ? 58.875 4.684 -20.766 1 80.31 213 SER A O 1
ATOM 1732 N N . GLN A 1 214 ? 57.656 3.922 -19.156 1 75.19 214 GLN A N 1
ATOM 1733 C CA . GLN A 1 214 ? 56.781 5.094 -19.219 1 75.19 214 GLN A CA 1
ATOM 1734 C C . GLN A 1 214 ? 57.562 6.379 -19.062 1 75.19 214 GLN A C 1
ATOM 1736 O O . GLN A 1 214 ? 57.312 7.375 -19.734 1 75.19 214 GLN A O 1
ATOM 1741 N N . SER A 1 215 ? 58.656 6.434 -18.25 1 68.88 215 SER A N 1
ATOM 1742 C CA . SER A 1 215 ? 59.531 7.582 -18 1 68.88 215 SER A CA 1
ATOM 1743 C C . SER A 1 215 ? 60.594 7.734 -19.078 1 68.88 215 SER A C 1
ATOM 1745 O O . SER A 1 215 ? 61.219 8.789 -19.203 1 68.88 215 SER A O 1
ATOM 1747 N N . GLY A 1 216 ? 60.844 6.797 -19.828 1 76.06 216 GLY A N 1
ATOM 1748 C CA . GLY A 1 216 ? 61.812 6.766 -20.891 1 76.06 216 GLY A CA 1
ATOM 1749 C C . GLY A 1 216 ? 63.219 6.453 -20.406 1 76.06 216 GLY A C 1
ATOM 1750 O O . GLY A 1 216 ? 64.125 6.367 -21.203 1 76.06 216 GLY A O 1
ATOM 1751 N N . SER A 1 217 ? 63.375 6.227 -19.188 1 78.25 217 SER A N 1
ATOM 1752 C CA . SER A 1 217 ? 64.688 6.047 -18.594 1 78.25 217 SER A CA 1
ATOM 1753 C C . SER A 1 217 ? 65.25 4.645 -18.859 1 78.25 217 SER A C 1
ATOM 1755 O O . SER A 1 217 ? 66.438 4.426 -18.859 1 78.25 217 SER A O 1
ATOM 1757 N N . THR A 1 218 ? 64.312 3.879 -19 1 86.38 218 THR A N 1
ATOM 1758 C CA . THR A 1 218 ? 64.75 2.49 -19.203 1 86.38 218 THR A CA 1
ATOM 1759 C C . THR A 1 218 ? 64.25 1.984 -20.562 1 86.38 218 THR A C 1
ATOM 1761 O O . THR A 1 218 ? 63.094 2.238 -20.953 1 86.38 218 THR A O 1
ATOM 1764 N N . VAL A 1 219 ? 65.188 1.458 -21.312 1 89 219 VAL A N 1
ATOM 1765 C CA . VAL A 1 219 ? 64.812 0.81 -22.562 1 89 219 VAL A CA 1
ATOM 1766 C C . VAL A 1 219 ? 65 -0.704 -22.422 1 89 219 VAL A C 1
ATOM 1768 O O . VAL A 1 219 ? 65.938 -1.191 -21.828 1 89 219 VAL A O 1
ATOM 1771 N N . PHE A 1 220 ? 63.938 -1.357 -22.859 1 89.81 220 PHE A N 1
ATOM 1772 C CA . PHE A 1 220 ? 63.969 -2.814 -22.797 1 89.81 220 PHE A CA 1
ATOM 1773 C C . PHE A 1 220 ? 64.438 -3.402 -24.109 1 89.81 220 PHE A C 1
ATOM 1775 O O . PHE A 1 220 ? 63.781 -3.311 -25.141 1 89.81 220 PHE A O 1
ATOM 1782 N N . VAL A 1 221 ? 65.625 -3.932 -23.984 1 87.69 221 VAL A N 1
ATOM 1783 C CA . VAL A 1 221 ? 66.312 -4.34 -25.203 1 87.69 221 VAL A CA 1
ATOM 1784 C C . VAL A 1 221 ? 66.438 -5.863 -25.266 1 87.69 221 VAL A C 1
ATOM 1786 O O . VAL A 1 221 ? 66.688 -6.516 -24.266 1 87.69 221 VAL A O 1
ATOM 1789 N N . GLU A 1 222 ? 66.062 -6.441 -26.359 1 89.5 222 GLU A N 1
ATOM 1790 C CA . GLU A 1 222 ? 66.375 -7.836 -26.672 1 89.5 222 GLU A CA 1
ATOM 1791 C C . GLU A 1 222 ? 67.75 -7.992 -27.281 1 89.5 222 GLU A C 1
ATOM 1793 O O . GLU A 1 222 ? 68 -7.582 -28.422 1 89.5 222 GLU A O 1
ATOM 1798 N N . PRO A 1 223 ? 68.625 -8.516 -26.531 1 87.44 223 PRO A N 1
ATOM 1799 C CA . PRO A 1 223 ? 70 -8.672 -27.047 1 87.44 223 PRO A CA 1
ATOM 1800 C C . PRO A 1 223 ? 70.062 -9.477 -28.344 1 87.44 223 PRO A C 1
ATOM 1802 O O . PRO A 1 223 ? 69.25 -10.422 -28.516 1 87.44 223 PRO A O 1
ATOM 1805 N N . ALA A 1 224 ? 70.938 -9.062 -29.219 1 85.81 224 ALA A N 1
ATOM 1806 C CA . ALA A 1 224 ? 71.062 -9.719 -30.531 1 85.81 224 ALA A CA 1
ATOM 1807 C C . ALA A 1 224 ? 71.375 -11.203 -30.359 1 85.81 224 ALA A C 1
ATOM 1809 O O . ALA A 1 224 ? 70.938 -12.023 -31.188 1 85.81 224 ALA A O 1
ATOM 1810 N N . GLU A 1 225 ? 71.938 -11.508 -29.188 1 83.94 225 GLU A N 1
ATOM 1811 C CA . GLU A 1 225 ? 72.312 -12.883 -28.938 1 83.94 225 GLU A CA 1
ATOM 1812 C C . GLU A 1 225 ? 71.125 -13.789 -28.688 1 83.94 225 GLU A C 1
ATOM 1814 O O . GLU A 1 225 ? 71.188 -14.992 -28.906 1 83.94 225 GLU A O 1
ATOM 1819 N N . VAL A 1 226 ? 70 -13.203 -28.297 1 91 226 VAL A N 1
ATOM 1820 C CA . VAL A 1 226 ? 68.875 -14.016 -27.906 1 91 226 VAL A CA 1
ATOM 1821 C C . VAL A 1 226 ? 67.75 -13.898 -28.953 1 91 226 VAL A C 1
ATOM 1823 O O . VAL A 1 226 ? 66.75 -14.648 -28.922 1 91 226 VAL A O 1
ATOM 1826 N N . LYS A 1 227 ? 67.875 -13.039 -29.906 1 88.5 227 LYS A N 1
ATOM 1827 C CA . LYS A 1 227 ? 66.875 -12.766 -30.906 1 88.5 227 LYS A CA 1
ATOM 1828 C C . LYS A 1 227 ? 66.5 -14.031 -31.672 1 88.5 227 LYS A C 1
ATOM 1830 O O . LYS A 1 227 ? 65.312 -14.32 -31.844 1 88.5 227 LYS A O 1
ATOM 1835 N N . LYS A 1 228 ? 67.5 -14.719 -32.062 1 87.38 228 LYS A N 1
ATOM 1836 C CA . LYS A 1 228 ? 67.25 -15.93 -32.812 1 87.38 228 LYS A CA 1
ATOM 1837 C C . LYS A 1 228 ? 66.438 -16.938 -32 1 87.38 228 LYS A C 1
ATOM 1839 O O . LYS A 1 228 ? 65.5 -17.531 -32.531 1 87.38 228 LYS A O 1
ATOM 1844 N N . ILE A 1 229 ? 66.75 -17.109 -30.719 1 92.06 229 ILE A N 1
ATOM 1845 C CA . ILE A 1 229 ? 66.062 -18.047 -29.844 1 92.06 229 ILE A CA 1
ATOM 1846 C C . ILE A 1 229 ? 64.625 -17.547 -29.562 1 92.06 229 ILE A C 1
ATOM 1848 O O . ILE A 1 229 ? 63.688 -18.344 -29.516 1 92.06 229 ILE A O 1
ATOM 1852 N N . GLN A 1 230 ? 64.438 -16.312 -29.484 1 91.56 230 GLN A N 1
ATOM 1853 C CA . GLN A 1 230 ? 63.156 -15.719 -29.25 1 91.56 230 GLN A CA 1
ATOM 1854 C C . GLN A 1 230 ? 62.25 -15.922 -30.453 1 91.56 230 GLN A C 1
ATOM 1856 O O . GLN A 1 230 ? 61.062 -16.203 -30.297 1 91.56 230 GLN A O 1
ATOM 1861 N N . ASP A 1 231 ? 62.844 -15.719 -31.578 1 88.5 231 ASP A N 1
ATOM 1862 C CA . ASP A 1 231 ? 62.062 -15.953 -32.781 1 88.5 231 ASP A CA 1
ATOM 1863 C C . ASP A 1 231 ? 61.594 -17.406 -32.875 1 88.5 231 ASP A C 1
ATOM 1865 O O . ASP A 1 231 ? 60.469 -17.688 -33.25 1 88.5 231 ASP A O 1
ATOM 1869 N N . GLU A 1 232 ? 62.469 -18.234 -32.469 1 91.38 232 GLU A N 1
ATOM 1870 C CA . GLU A 1 232 ? 62.125 -19.656 -32.406 1 91.38 232 GLU A CA 1
ATOM 1871 C C . GLU A 1 232 ? 61.031 -19.922 -31.391 1 91.38 232 GLU A C 1
ATOM 1873 O O . GLU A 1 232 ? 60.125 -20.703 -31.641 1 91.38 232 GLU A O 1
ATOM 1878 N N . LEU A 1 233 ? 61.094 -19.281 -30.25 1 92.31 233 LEU A N 1
ATOM 1879 C CA . LEU A 1 233 ? 60.062 -19.422 -29.203 1 92.31 233 LEU A CA 1
ATOM 1880 C C . LEU A 1 233 ? 58.719 -18.938 -29.688 1 92.31 233 LEU A C 1
ATOM 1882 O O . LEU A 1 233 ? 57.688 -19.609 -29.469 1 92.31 233 LEU A O 1
ATOM 1886 N N . ASP A 1 234 ? 58.688 -17.828 -30.344 1 91.06 234 ASP A N 1
ATOM 1887 C CA . ASP A 1 234 ? 57.438 -17.281 -30.891 1 91.06 234 ASP A CA 1
ATOM 1888 C C . ASP A 1 234 ? 56.812 -18.25 -31.891 1 91.06 234 ASP A C 1
ATOM 1890 O O . ASP A 1 234 ? 55.594 -18.406 -31.938 1 91.06 234 ASP A O 1
ATOM 1894 N N . PHE A 1 235 ? 57.719 -18.766 -32.594 1 91.56 235 PHE A N 1
ATOM 1895 C CA . PHE A 1 235 ? 57.25 -19.734 -33.594 1 91.56 235 PHE A CA 1
ATOM 1896 C C . PHE A 1 235 ? 56.625 -20.938 -32.906 1 91.56 235 PHE A C 1
ATOM 1898 O O . PHE A 1 235 ? 55.531 -21.375 -33.281 1 91.56 235 PHE A O 1
ATOM 1905 N N . GLU A 1 236 ? 57.219 -21.406 -31.844 1 92.69 236 GLU A N 1
ATOM 1906 C CA . GLU A 1 236 ? 56.688 -22.547 -31.109 1 92.69 236 GLU A CA 1
ATOM 1907 C C . GLU A 1 236 ? 55.375 -22.203 -30.406 1 92.69 236 GLU A C 1
ATOM 1909 O O . GLU A 1 236 ? 54.469 -23.031 -30.312 1 92.69 236 GLU A O 1
ATOM 1914 N N . LYS A 1 237 ? 55.25 -21 -29.969 1 92.81 237 LYS A N 1
ATOM 1915 C CA . LYS A 1 237 ? 54 -20.547 -29.328 1 92.81 237 LYS A CA 1
ATOM 1916 C C . LYS A 1 237 ? 52.844 -20.5 -30.328 1 92.81 237 LYS A C 1
ATOM 1918 O O . LYS A 1 237 ? 51.719 -20.844 -30 1 92.81 237 LYS A O 1
ATOM 1923 N N . PHE A 1 238 ? 53.219 -20.094 -31.453 1 92.25 238 PHE A N 1
ATOM 1924 C CA . PHE A 1 238 ? 52.219 -20.094 -32.531 1 92.25 238 PHE A CA 1
ATOM 1925 C C . PHE A 1 238 ? 51.781 -21.5 -32.875 1 92.25 238 PHE A C 1
ATOM 1927 O O . PHE A 1 238 ? 50.594 -21.766 -33.062 1 92.25 238 PHE A O 1
ATOM 1934 N N . GLU A 1 239 ? 52.75 -22.328 -32.938 1 93.06 239 GLU A N 1
ATOM 1935 C CA . GLU A 1 239 ? 52.469 -23.734 -33.219 1 93.06 239 GLU A CA 1
ATOM 1936 C C . GLU A 1 239 ? 51.625 -24.344 -32.094 1 93.06 239 GLU A C 1
ATOM 1938 O O . GLU A 1 239 ? 50.719 -25.156 -32.344 1 93.06 239 GLU A O 1
ATOM 1943 N N . GLU A 1 240 ? 51.844 -23.906 -30.875 1 93.56 240 GLU A N 1
ATOM 1944 C CA . GLU A 1 240 ? 51.062 -24.359 -29.75 1 93.56 240 GLU A CA 1
ATOM 1945 C C . GLU A 1 240 ? 49.594 -23.922 -29.906 1 93.56 240 GLU A C 1
ATOM 1947 O O . GLU A 1 240 ? 48.688 -24.734 -29.719 1 93.56 240 GLU A O 1
ATOM 1952 N N . GLU A 1 241 ? 49.375 -22.703 -30.281 1 93.88 241 GLU A N 1
ATOM 1953 C CA . GLU A 1 241 ? 48.031 -22.172 -30.453 1 93.88 241 GLU A CA 1
ATOM 1954 C C . GLU A 1 241 ? 47.281 -22.922 -31.562 1 93.88 241 GLU A C 1
ATOM 1956 O O . GLU A 1 241 ? 46.094 -23.203 -31.422 1 93.88 241 GLU A O 1
ATOM 1961 N N . LYS A 1 242 ? 48.031 -23.172 -32.531 1 92.75 242 LYS A N 1
ATOM 1962 C CA . LYS A 1 242 ? 47.438 -23.891 -33.656 1 92.75 242 LYS A CA 1
ATOM 1963 C C . LYS A 1 242 ? 47.031 -25.297 -33.25 1 92.75 242 LYS A C 1
ATOM 1965 O O . LYS A 1 242 ? 45.938 -25.766 -33.594 1 92.75 242 LYS A O 1
ATOM 1970 N N . GLU A 1 243 ? 47.875 -25.938 -32.5 1 94.06 243 GLU A N 1
ATOM 1971 C CA . GLU A 1 243 ? 47.594 -27.297 -32.094 1 94.06 243 GLU A CA 1
ATOM 1972 C C . GLU A 1 243 ? 46.438 -27.344 -31.094 1 94.06 243 GLU A C 1
ATOM 1974 O O . GLU A 1 243 ? 45.594 -28.219 -31.156 1 94.06 243 GLU A O 1
ATOM 1979 N N . VAL A 1 244 ? 46.406 -26.344 -30.219 1 95 244 VAL A N 1
ATOM 1980 C CA . VAL A 1 244 ? 45.344 -26.25 -29.25 1 95 244 VAL A CA 1
ATOM 1981 C C . VAL A 1 244 ? 44 -26.031 -29.969 1 95 244 VAL A C 1
ATOM 1983 O O . VAL A 1 244 ? 43 -26.672 -29.641 1 95 244 VAL A O 1
ATOM 1986 N N . TYR A 1 245 ? 44.094 -25.266 -30.953 1 94.31 245 TYR A N 1
ATOM 1987 C CA . TYR A 1 245 ? 42.906 -24.984 -31.75 1 94.31 245 TYR A CA 1
ATOM 1988 C C . TYR A 1 245 ? 42.406 -26.25 -32.438 1 94.31 245 TYR A C 1
ATOM 1990 O O . TYR A 1 245 ? 41.219 -26.516 -32.469 1 94.31 245 TYR A O 1
ATOM 1998 N N . LYS A 1 246 ? 43.312 -26.984 -32.969 1 95.06 246 LYS A N 1
ATOM 1999 C CA . LYS A 1 246 ? 42.969 -28.219 -33.625 1 95.06 246 LYS A CA 1
ATOM 2000 C C . LYS A 1 246 ? 42.312 -29.203 -32.656 1 95.06 246 LYS A C 1
ATOM 2002 O O . LYS A 1 246 ? 41.312 -29.844 -33 1 95.06 246 LYS A O 1
ATOM 2007 N N . ILE A 1 247 ? 42.812 -29.281 -31.5 1 95.62 247 ILE A N 1
ATOM 2008 C CA . ILE A 1 247 ? 42.312 -30.188 -30.484 1 95.62 247 ILE A CA 1
ATOM 2009 C C . ILE A 1 247 ? 40.875 -29.766 -30.094 1 95.62 247 ILE A C 1
ATOM 2011 O O . ILE A 1 247 ? 39.969 -30.594 -30.062 1 95.62 247 ILE A O 1
ATOM 2015 N N . LEU A 1 248 ? 40.656 -28.469 -29.891 1 96.75 248 LEU A N 1
ATOM 2016 C CA . LEU A 1 248 ? 39.375 -27.953 -29.5 1 96.75 248 LEU A CA 1
ATOM 2017 C C . LEU A 1 248 ? 38.344 -28.109 -30.641 1 96.75 248 LEU A C 1
ATOM 2019 O O . LEU A 1 248 ? 37.188 -28.406 -30.391 1 96.75 248 LEU A O 1
ATOM 2023 N N . SER A 1 249 ? 38.844 -27.938 -31.828 1 95.81 249 SER A N 1
ATOM 2024 C CA . SER A 1 249 ? 38 -28.109 -33 1 95.81 249 SER A CA 1
ATOM 2025 C C . SER A 1 249 ? 37.531 -29.562 -33.125 1 95.81 249 SER A C 1
ATOM 2027 O O . SER A 1 249 ? 36.344 -29.828 -33.375 1 95.81 249 SER A O 1
ATOM 2029 N N . ASN A 1 250 ? 38.438 -30.469 -32.875 1 95.44 250 ASN A N 1
ATOM 2030 C CA . ASN A 1 250 ? 38.094 -31.875 -32.969 1 95.44 250 ASN A CA 1
ATOM 2031 C C . ASN A 1 250 ? 37.094 -32.281 -31.875 1 95.44 250 ASN A C 1
ATOM 2033 O O . ASN A 1 250 ? 36.125 -32.969 -32.125 1 95.44 250 ASN A O 1
ATOM 2037 N N . LEU A 1 251 ? 37.312 -31.766 -30.719 1 96.62 251 LEU A N 1
ATOM 2038 C CA . LEU A 1 251 ? 36.406 -32.062 -29.609 1 96.62 251 LEU A CA 1
ATOM 2039 C C . LEU A 1 251 ? 35.031 -31.453 -29.859 1 96.62 251 LEU A C 1
ATOM 2041 O O . LEU A 1 251 ? 34.031 -32.062 -29.562 1 96.62 251 LEU A O 1
ATOM 2045 N N . THR A 1 252 ? 35 -30.25 -30.375 1 96.31 252 THR A N 1
ATOM 2046 C CA . THR A 1 252 ? 33.75 -29.594 -30.719 1 96.31 252 THR A CA 1
ATOM 2047 C C . THR A 1 252 ? 32.969 -30.406 -31.75 1 96.31 252 THR A C 1
ATOM 2049 O O . THR A 1 252 ? 31.766 -30.594 -31.625 1 96.31 252 THR A O 1
ATOM 2052 N N . ASN A 1 253 ? 33.719 -30.906 -32.688 1 94.88 253 ASN A N 1
ATOM 2053 C CA . ASN A 1 253 ? 33.094 -31.75 -33.688 1 94.88 253 ASN A CA 1
ATOM 2054 C C . ASN A 1 253 ? 32.531 -33.031 -33.094 1 94.88 253 ASN A C 1
ATOM 2056 O O . ASN A 1 253 ? 31.438 -33.5 -33.469 1 94.88 253 ASN A O 1
ATOM 2060 N N . PHE A 1 254 ? 33.281 -33.531 -32.219 1 95.44 254 PHE A N 1
ATOM 2061 C CA . PHE A 1 254 ? 32.812 -34.719 -31.516 1 95.44 254 PHE A CA 1
ATOM 2062 C C . PHE A 1 254 ? 31.516 -34.469 -30.75 1 95.44 254 PHE A C 1
ATOM 2064 O O . PHE A 1 254 ? 30.594 -35.281 -30.766 1 95.44 254 PHE A O 1
ATOM 2071 N N . VAL A 1 255 ? 31.391 -33.344 -30.141 1 96.31 255 VAL A N 1
ATOM 2072 C CA . VAL A 1 255 ? 30.188 -32.906 -29.422 1 96.31 255 VAL A CA 1
ATOM 2073 C C . VAL A 1 255 ? 29.047 -32.719 -30.422 1 96.31 255 VAL A C 1
ATOM 2075 O O . VAL A 1 255 ? 27.922 -33.188 -30.188 1 96.31 255 VAL A O 1
ATOM 2078 N N . CYS A 1 256 ? 29.312 -32.125 -31.547 1 94.62 256 CYS A N 1
ATOM 2079 C CA . CYS A 1 256 ? 28.297 -31.859 -32.562 1 94.62 256 CYS A CA 1
ATOM 2080 C C . CYS A 1 256 ? 27.75 -33.156 -33.125 1 94.62 256 CYS A C 1
ATOM 2082 O O . CYS A 1 256 ? 26.562 -33.25 -33.438 1 94.62 256 CYS A O 1
ATOM 2084 N N . ASP A 1 257 ? 28.641 -34.125 -33.219 1 93.5 257 ASP A N 1
ATOM 2085 C CA . ASP A 1 257 ? 28.219 -35.438 -33.719 1 93.5 257 ASP A CA 1
ATOM 2086 C C . ASP A 1 257 ? 27.219 -36.094 -32.781 1 93.5 257 ASP A C 1
ATOM 2088 O O . ASP A 1 257 ? 26.438 -36.938 -33.219 1 93.5 257 ASP A O 1
ATOM 2092 N N . ASN A 1 258 ? 27.219 -35.656 -31.547 1 94.25 258 ASN A N 1
ATOM 2093 C CA . ASN A 1 258 ? 26.344 -36.25 -30.547 1 94.25 258 ASN A CA 1
ATOM 2094 C C . ASN A 1 258 ? 25.344 -35.219 -30 1 94.25 258 ASN A C 1
ATOM 2096 O O . ASN A 1 258 ? 24.844 -35.375 -28.891 1 94.25 258 ASN A O 1
ATOM 2100 N N . ILE A 1 259 ? 25.062 -34.25 -30.75 1 92 259 ILE A N 1
ATOM 2101 C CA . ILE A 1 259 ? 24.297 -33.094 -30.266 1 92 259 ILE A CA 1
ATOM 2102 C C . ILE A 1 259 ? 22.859 -33.531 -29.984 1 92 259 ILE A C 1
ATOM 2104 O O . ILE A 1 259 ? 22.219 -33.031 -29.047 1 92 259 ILE A O 1
ATOM 2108 N N . LYS A 1 260 ? 22.328 -34.375 -30.75 1 89.38 260 LYS A N 1
ATOM 2109 C CA . LYS A 1 260 ? 20.953 -34.844 -30.547 1 89.38 260 LYS A CA 1
ATOM 2110 C C . LYS A 1 260 ? 20.797 -35.531 -29.188 1 89.38 260 LYS A C 1
ATOM 2112 O O . LYS A 1 260 ? 19.875 -35.219 -28.438 1 89.38 260 LYS A O 1
ATOM 2117 N N . GLU A 1 261 ? 21.75 -36.438 -28.938 1 91.69 261 GLU A N 1
ATOM 2118 C CA . GLU A 1 261 ? 21.734 -37.125 -27.656 1 91.69 261 GLU A CA 1
ATOM 2119 C C . GLU A 1 261 ? 21.922 -36.156 -26.484 1 91.69 261 GLU A C 1
ATOM 2121 O O . GLU A 1 261 ? 21.281 -36.281 -25.438 1 91.69 261 GLU A O 1
ATOM 2126 N N . ILE A 1 262 ? 22.719 -35.188 -26.688 1 93 262 ILE A N 1
ATOM 2127 C CA . ILE A 1 262 ? 22.98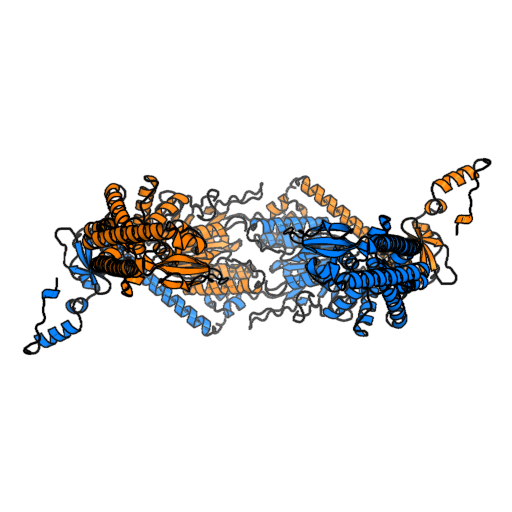4 -34.188 -25.641 1 93 262 ILE A CA 1
ATOM 2128 C C . ILE A 1 262 ? 21.734 -33.375 -25.375 1 93 262 ILE A C 1
ATOM 2130 O O . ILE A 1 262 ? 21.406 -33.094 -24.219 1 93 262 ILE A O 1
ATOM 2134 N N . LYS A 1 263 ? 21.062 -33.062 -26.438 1 89.44 263 LYS A N 1
ATOM 2135 C CA . LYS A 1 263 ? 19.812 -32.312 -26.297 1 89.44 263 LYS A CA 1
ATOM 2136 C C . LYS A 1 263 ? 18.781 -33.094 -25.5 1 89.44 263 LYS A C 1
ATOM 2138 O O . LYS A 1 263 ? 18.094 -32.531 -24.641 1 89.44 263 LYS A O 1
ATOM 2143 N N . VAL A 1 264 ? 18.672 -34.312 -25.766 1 89.25 264 VAL A N 1
ATOM 2144 C CA . VAL A 1 264 ? 17.766 -35.188 -25.047 1 89.25 264 VAL A CA 1
ATOM 2145 C C . VAL A 1 264 ? 18.156 -35.25 -23.562 1 89.25 264 VAL A C 1
ATOM 2147 O O . VAL A 1 264 ? 17.297 -35.188 -22.688 1 89.25 264 VAL A O 1
ATOM 2150 N N . ASN A 1 265 ? 19.469 -35.406 -23.328 1 92.62 265 ASN A N 1
ATOM 2151 C CA . ASN A 1 265 ? 19.969 -35.438 -21.953 1 92.62 265 ASN A CA 1
ATOM 2152 C C . ASN A 1 265 ? 19.547 -34.156 -21.203 1 92.62 265 ASN A C 1
ATOM 2154 O O . ASN A 1 265 ? 19.125 -34.219 -20.047 1 92.62 265 ASN A O 1
ATOM 2158 N N . ILE A 1 266 ? 19.641 -33.062 -21.922 1 91.62 266 ILE A N 1
ATOM 2159 C CA . ILE A 1 266 ? 19.297 -31.781 -21.312 1 91.62 266 ILE A CA 1
ATOM 2160 C C . ILE A 1 266 ? 17.812 -31.75 -20.984 1 91.62 266 ILE A C 1
ATOM 2162 O O . ILE A 1 266 ? 17.422 -31.344 -19.875 1 91.62 266 ILE A O 1
ATOM 2166 N N . GLU A 1 267 ? 17.047 -32.156 -21.828 1 89.62 267 GLU A N 1
ATOM 2167 C CA . GLU A 1 267 ? 15.594 -32.156 -21.641 1 89.62 267 GLU A CA 1
ATOM 2168 C C . GLU A 1 267 ? 15.18 -33.062 -20.5 1 89.62 267 GLU A C 1
ATOM 2170 O O . GLU A 1 267 ? 14.344 -32.688 -19.672 1 89.62 267 GLU A O 1
ATOM 2175 N N . VAL A 1 268 ? 15.727 -34.219 -20.5 1 91.44 268 VAL A N 1
ATOM 2176 C CA . VAL A 1 268 ? 15.398 -35.188 -19.453 1 91.44 268 VAL A CA 1
ATOM 2177 C C . VAL A 1 268 ? 15.82 -34.625 -18.094 1 91.44 268 VAL A C 1
ATOM 2179 O O . VAL A 1 268 ? 15.07 -34.719 -17.125 1 91.44 268 VAL A O 1
ATOM 2182 N N . MET A 1 269 ? 16.953 -34.062 -18.062 1 92.94 269 MET A N 1
ATOM 2183 C CA . MET A 1 269 ? 17.453 -33.469 -16.812 1 92.94 269 MET A CA 1
ATOM 2184 C C . MET A 1 269 ? 16.516 -32.375 -16.344 1 92.94 269 MET A C 1
ATOM 2186 O O . MET A 1 269 ? 16.203 -32.281 -15.148 1 92.94 269 MET A O 1
ATOM 2190 N N . SER A 1 270 ? 16.141 -31.562 -17.25 1 93 270 SER A N 1
ATOM 2191 C CA . SER A 1 270 ? 15.219 -30.469 -16.922 1 93 270 SER A CA 1
ATOM 2192 C C . SER A 1 270 ? 13.875 -31 -16.453 1 93 270 SER A C 1
ATOM 2194 O O . SER A 1 270 ? 13.281 -30.453 -15.516 1 93 270 SER A O 1
ATOM 2196 N N . ASN A 1 271 ? 13.453 -31.969 -17.047 1 94 271 ASN A N 1
ATOM 2197 C CA . ASN A 1 271 ? 12.18 -32.594 -16.672 1 94 271 ASN A CA 1
ATOM 2198 C C . ASN A 1 271 ? 12.234 -33.156 -15.258 1 94 271 ASN A C 1
ATOM 2200 O O . ASN A 1 271 ? 11.305 -33 -14.477 1 94 271 ASN A O 1
ATOM 2204 N N . TYR A 1 272 ? 13.305 -33.844 -15.023 1 95.25 272 TYR A N 1
ATOM 2205 C CA . TYR A 1 272 ? 13.461 -34.406 -13.68 1 95.25 272 TYR A CA 1
ATOM 2206 C C . TYR A 1 272 ? 13.516 -33.281 -12.648 1 95.25 272 TYR A C 1
ATOM 2208 O O . TYR A 1 272 ? 12.945 -33.406 -11.555 1 95.25 272 TYR A O 1
ATOM 2216 N N . ASP A 1 273 ? 14.195 -32.25 -13.039 1 96 273 ASP A N 1
ATOM 2217 C CA . ASP A 1 273 ? 14.25 -31.094 -12.148 1 96 273 ASP A CA 1
ATOM 2218 C C . ASP A 1 273 ? 12.844 -30.578 -11.828 1 96 273 ASP A C 1
ATOM 2220 O O . ASP A 1 273 ? 12.516 -30.328 -10.672 1 96 273 ASP A O 1
ATOM 2224 N N . TYR A 1 274 ? 12.039 -30.5 -12.805 1 96 274 TYR A N 1
ATOM 2225 C CA . TYR A 1 274 ? 10.656 -30.047 -12.688 1 96 274 TYR A CA 1
ATOM 2226 C C . TYR A 1 274 ? 9.852 -31 -11.797 1 96 274 TYR A C 1
ATOM 2228 O O . TYR A 1 274 ? 9.172 -30.547 -10.875 1 96 274 TYR A O 1
ATOM 2236 N N . ILE A 1 275 ? 9.93 -32.25 -12.031 1 97.06 275 ILE A N 1
ATOM 2237 C CA . ILE A 1 275 ? 9.172 -33.25 -11.312 1 97.06 275 ILE A CA 1
ATOM 2238 C C . ILE A 1 275 ? 9.586 -33.281 -9.844 1 97.06 275 ILE A C 1
ATOM 2240 O O . ILE A 1 275 ? 8.734 -33.312 -8.953 1 97.06 275 ILE A O 1
ATOM 2244 N N . PHE A 1 276 ? 10.859 -33.188 -9.617 1 97.06 276 PHE A N 1
ATOM 2245 C CA . PHE A 1 276 ? 11.336 -33.25 -8.242 1 97.06 276 PHE A CA 1
ATOM 2246 C C . PHE A 1 276 ? 11.031 -31.953 -7.508 1 97.06 276 PHE A C 1
ATOM 2248 O O . PHE A 1 276 ? 10.875 -31.953 -6.285 1 97.06 276 PHE A O 1
ATOM 2255 N N . ALA A 1 277 ? 10.984 -30.922 -8.289 1 97.12 277 ALA A N 1
ATOM 2256 C CA . ALA A 1 277 ? 10.516 -29.672 -7.672 1 97.12 277 ALA A CA 1
ATOM 2257 C C . ALA A 1 277 ? 9.109 -29.844 -7.102 1 97.12 277 ALA A C 1
ATOM 2259 O O . ALA A 1 277 ? 8.836 -29.406 -5.984 1 97.12 277 ALA A O 1
ATOM 2260 N N . LYS A 1 278 ? 8.258 -30.484 -7.809 1 97.88 278 LYS A N 1
ATOM 2261 C CA . LYS A 1 278 ? 6.902 -30.766 -7.344 1 97.88 278 LYS A CA 1
ATOM 2262 C C . LYS A 1 278 ? 6.922 -31.656 -6.109 1 97.88 278 LYS A C 1
ATOM 2264 O O . LYS A 1 278 ? 6.172 -31.438 -5.156 1 97.88 278 LYS A O 1
ATOM 2269 N N . GLY A 1 279 ? 7.793 -32.656 -6.168 1 97.5 279 GLY A N 1
ATOM 2270 C CA . GLY A 1 279 ? 7.918 -33.531 -5.027 1 97.5 279 GLY A CA 1
ATOM 2271 C C . GLY A 1 279 ? 8.383 -32.844 -3.768 1 97.5 279 GLY A C 1
ATOM 2272 O O . GLY A 1 279 ? 7.836 -33.062 -2.686 1 97.5 279 GLY A O 1
ATOM 2273 N N . LYS A 1 280 ? 9.391 -32.031 -3.93 1 97.19 280 LYS A N 1
ATOM 2274 C CA . LYS A 1 280 ? 9.922 -31.297 -2.793 1 97.19 280 LYS A CA 1
ATOM 2275 C C . LYS A 1 280 ? 8.883 -30.344 -2.227 1 97.19 280 LYS A C 1
ATOM 2277 O O . LYS A 1 280 ? 8.75 -30.203 -1.008 1 97.19 280 LYS A O 1
ATOM 2282 N N . TYR A 1 281 ? 8.18 -29.703 -3.082 1 97.19 281 TYR A N 1
ATOM 2283 C CA . TYR A 1 281 ? 7.117 -28.812 -2.643 1 97.19 281 TYR A CA 1
ATOM 2284 C C . TYR A 1 281 ? 6.027 -29.578 -1.901 1 97.19 281 TYR A C 1
ATOM 2286 O O . TYR A 1 281 ? 5.523 -29.109 -0.876 1 97.19 281 TYR A O 1
ATOM 2294 N N . SER A 1 282 ? 5.676 -30.656 -2.457 1 97.75 282 SER A N 1
ATOM 2295 C CA . SER A 1 282 ? 4.715 -31.531 -1.783 1 97.75 282 SER A CA 1
ATOM 2296 C C . SER A 1 282 ? 5.133 -31.812 -0.345 1 97.75 282 SER A C 1
ATOM 2298 O O . SER A 1 282 ? 4.32 -31.703 0.576 1 97.75 282 SER A O 1
ATOM 2300 N N . LYS A 1 283 ? 6.328 -32.094 -0.159 1 96.31 283 LYS A N 1
ATOM 2301 C CA . LYS A 1 283 ? 6.844 -32.375 1.179 1 96.31 283 LYS A CA 1
ATOM 2302 C C . LYS A 1 283 ? 6.746 -31.125 2.07 1 96.31 283 LYS A C 1
ATOM 2304 O O . LYS A 1 283 ? 6.348 -31.234 3.232 1 96.31 283 LYS A O 1
ATOM 2309 N N . ALA A 1 284 ? 7.047 -30.047 1.543 1 95.44 284 ALA A N 1
ATOM 2310 C CA . ALA A 1 284 ? 7.07 -28.797 2.293 1 95.44 284 ALA A CA 1
ATOM 2311 C C . ALA A 1 284 ? 5.688 -28.453 2.828 1 95.44 284 ALA A C 1
ATOM 2313 O O . ALA A 1 284 ? 5.559 -27.906 3.93 1 95.44 284 ALA A O 1
ATOM 2314 N N . ILE A 1 285 ? 4.648 -28.734 2.078 1 95.75 285 ILE A N 1
ATOM 2315 C CA . ILE A 1 285 ? 3.305 -28.328 2.492 1 95.75 285 ILE A CA 1
ATOM 2316 C C . ILE A 1 285 ? 2.557 -29.547 3.043 1 95.75 285 ILE A C 1
ATOM 2318 O O . ILE A 1 285 ? 1.346 -29.484 3.264 1 95.75 285 ILE A O 1
ATOM 2322 N N . GLU A 1 286 ? 3.271 -30.672 3.139 1 95.19 286 GLU A N 1
ATOM 2323 C CA . GLU A 1 286 ? 2.67 -31.922 3.564 1 95.19 286 GLU A CA 1
ATOM 2324 C C . GLU A 1 286 ? 1.482 -32.281 2.682 1 95.19 286 GLU A C 1
ATOM 2326 O O . GLU A 1 286 ? 0.411 -32.625 3.184 1 95.19 286 GLU A O 1
ATOM 2331 N N . GLY A 1 287 ? 1.745 -32.125 1.414 1 96.94 287 GLY A N 1
ATOM 2332 C CA . GLY A 1 287 ? 0.714 -32.406 0.427 1 96.94 287 GLY A CA 1
ATOM 2333 C C . GLY A 1 287 ? 0.537 -33.875 0.147 1 96.94 287 GLY A C 1
ATOM 2334 O O . GLY A 1 287 ? 1.399 -34.688 0.494 1 96.94 287 GLY A O 1
ATOM 2335 N N . ARG A 1 288 ? -0.603 -34.188 -0.442 1 96.94 288 ARG A N 1
ATOM 2336 C CA . ARG A 1 288 ? -0.924 -35.562 -0.813 1 96.94 288 ARG A CA 1
ATOM 2337 C C . ARG A 1 288 ? -1.646 -35.625 -2.156 1 96.94 288 ARG A C 1
ATOM 2339 O O . ARG A 1 288 ? -2.205 -34.625 -2.604 1 96.94 288 ARG A O 1
ATOM 2346 N N . GLU A 1 289 ? -1.502 -36.781 -2.719 1 97.44 289 GLU A N 1
ATOM 2347 C CA . GLU A 1 289 ? -2.262 -37 -3.943 1 97.44 289 GLU A CA 1
ATOM 2348 C C . GLU A 1 289 ? -3.76 -37.094 -3.66 1 97.44 289 GLU A C 1
ATOM 2350 O O . GLU A 1 289 ? -4.172 -37.438 -2.553 1 97.44 289 GLU A O 1
ATOM 2355 N N . VAL A 1 290 ? -4.57 -36.719 -4.598 1 97.5 290 VAL A N 1
ATOM 2356 C CA . VAL A 1 290 ? -6.023 -36.812 -4.473 1 97.5 290 VAL A CA 1
ATOM 2357 C C . VAL A 1 290 ? -6.609 -37.562 -5.66 1 97.5 290 VAL A C 1
ATOM 2359 O O . VAL A 1 290 ? -5.949 -37.719 -6.688 1 97.5 290 VAL A O 1
ATOM 2362 N N . ASP A 1 291 ? -7.801 -38.031 -5.449 1 96.12 291 ASP A N 1
ATOM 2363 C CA . ASP A 1 291 ? -8.516 -38.656 -6.547 1 96.12 291 ASP A CA 1
ATOM 2364 C C . ASP A 1 291 ? -9.258 -37.625 -7.395 1 96.12 291 ASP A C 1
ATOM 2366 O O . ASP A 1 291 ? -9.625 -36.562 -6.902 1 96.12 291 ASP A O 1
ATOM 2370 N N . PHE A 1 292 ? -9.375 -38.031 -8.664 1 95.5 292 PHE A N 1
ATOM 2371 C CA . PHE A 1 292 ? -10.07 -37.125 -9.57 1 95.5 292 PHE A CA 1
ATOM 2372 C C . PHE A 1 292 ? -11.344 -37.75 -10.109 1 95.5 292 PHE A C 1
ATOM 2374 O O . PHE A 1 292 ? -11.43 -38.969 -10.219 1 95.5 292 PHE A O 1
ATOM 2381 N N . ASN A 1 293 ? -12.367 -36.969 -10.328 1 92.25 293 ASN A N 1
ATOM 2382 C CA . ASN A 1 293 ? -13.617 -37.438 -10.922 1 92.25 293 ASN A CA 1
ATOM 2383 C C . ASN A 1 293 ? -14.133 -36.438 -11.969 1 92.25 293 ASN A C 1
ATOM 2385 O O . ASN A 1 293 ? -13.648 -35.312 -12.062 1 92.25 293 ASN A O 1
ATOM 2389 N N . ASN A 1 294 ? -15.062 -36.906 -12.789 1 89 294 ASN A N 1
ATOM 2390 C CA . ASN A 1 294 ? -15.695 -36.062 -13.797 1 89 294 ASN A CA 1
ATOM 2391 C C . ASN A 1 294 ? -17.141 -35.719 -13.422 1 89 294 ASN A C 1
ATOM 2393 O O . ASN A 1 294 ? -17.953 -35.438 -14.297 1 89 294 ASN A O 1
ATOM 2397 N N . ARG A 1 295 ? -17.5 -35.875 -12.148 1 88.5 295 ARG A N 1
ATOM 2398 C CA . ARG A 1 295 ? -18.859 -35.656 -11.672 1 88.5 295 ARG A CA 1
ATOM 2399 C C . ARG A 1 295 ? -18.969 -34.281 -10.984 1 88.5 295 ARG A C 1
ATOM 2401 O O . ARG A 1 295 ? -20 -33.969 -10.375 1 88.5 295 ARG A O 1
ATOM 2408 N N . ASN A 1 296 ? -17.938 -33.531 -11.125 1 91.12 296 ASN A N 1
ATOM 2409 C CA . ASN A 1 296 ? -17.891 -32.188 -10.508 1 91.12 296 ASN A CA 1
ATOM 2410 C C . ASN A 1 296 ? -18.031 -32.281 -8.992 1 91.12 296 ASN A C 1
ATOM 2412 O O . ASN A 1 296 ? -18.672 -31.406 -8.383 1 91.12 296 ASN A O 1
ATOM 2416 N N . TYR A 1 297 ? -17.578 -33.312 -8.453 1 92.75 297 TYR A N 1
ATOM 2417 C CA . TYR A 1 297 ? -17.656 -33.562 -7.02 1 92.75 297 TYR A CA 1
ATOM 2418 C C . TYR A 1 297 ? -16.359 -33.156 -6.328 1 92.75 297 TYR A C 1
ATOM 2420 O O . TYR A 1 297 ? -15.273 -33.531 -6.773 1 92.75 297 TYR A O 1
ATOM 2428 N N . ILE A 1 298 ? -16.484 -32.312 -5.301 1 96.81 298 ILE A N 1
ATOM 2429 C CA . ILE A 1 298 ? -15.336 -31.922 -4.496 1 96.81 298 ILE A CA 1
ATOM 2430 C C . ILE A 1 298 ? -15.531 -32.375 -3.057 1 96.81 298 ILE A C 1
ATOM 2432 O O . ILE A 1 298 ? -16.562 -32.094 -2.438 1 96.81 298 ILE A O 1
ATOM 2436 N N . ASN A 1 299 ? -14.641 -33.125 -2.535 1 97.19 299 ASN A N 1
ATOM 2437 C CA . ASN A 1 299 ? -14.57 -33.531 -1.138 1 97.19 299 ASN A CA 1
ATOM 2438 C C . ASN A 1 299 ? -13.156 -33.375 -0.578 1 97.19 299 ASN A C 1
ATOM 2440 O O . ASN A 1 299 ? -12.32 -34.281 -0.751 1 97.19 299 ASN A O 1
ATOM 2444 N N . ILE A 1 300 ? -12.906 -32.312 0.059 1 96.62 300 ILE A N 1
ATOM 2445 C CA . ILE A 1 300 ? -11.594 -32.094 0.64 1 96.62 300 ILE A CA 1
ATOM 2446 C C . ILE A 1 300 ? -11.672 -32.188 2.162 1 96.62 300 ILE A C 1
ATOM 2448 O O . ILE A 1 300 ? -12.547 -31.562 2.783 1 96.62 300 ILE A O 1
ATOM 2452 N N . LYS A 1 301 ? -10.812 -32.969 2.689 1 96.5 301 LYS A N 1
ATOM 2453 C CA . LYS A 1 301 ? -10.773 -33.25 4.125 1 96.5 301 LYS A CA 1
ATOM 2454 C C . LYS A 1 301 ? -9.539 -32.594 4.77 1 96.5 301 LYS A C 1
ATOM 2456 O O . LYS A 1 301 ? -8.414 -32.812 4.309 1 96.5 301 LYS A O 1
ATOM 2461 N N . ASP A 1 302 ? -9.781 -31.891 5.801 1 95.5 302 ASP A N 1
ATOM 2462 C CA . ASP A 1 302 ? -8.727 -31.234 6.566 1 95.5 302 ASP A CA 1
ATOM 2463 C C . ASP A 1 302 ? -7.797 -30.438 5.652 1 95.5 302 ASP A C 1
ATOM 2465 O O . ASP A 1 302 ? -6.574 -30.562 5.73 1 95.5 302 ASP A O 1
ATOM 2469 N N . ALA A 1 303 ? -8.391 -29.734 4.766 1 96 303 ALA A N 1
ATOM 2470 C CA . ALA A 1 303 ? -7.633 -28.969 3.787 1 96 303 ALA A CA 1
ATOM 2471 C C . ALA A 1 303 ? -7.031 -27.719 4.422 1 96 303 ALA A C 1
ATOM 2473 O O . ALA A 1 303 ? -7.691 -27.031 5.211 1 96 303 ALA A O 1
ATOM 2474 N N . LYS A 1 304 ? -5.848 -27.484 4.109 1 95.38 304 LYS A N 1
ATOM 2475 C CA . LYS A 1 304 ? -5.184 -26.281 4.59 1 95.38 304 LYS A CA 1
ATOM 2476 C C . LYS A 1 304 ? -4.754 -25.391 3.426 1 95.38 304 LYS A C 1
ATOM 2478 O O . LYS A 1 304 ? -4.289 -25.875 2.396 1 95.38 304 LYS A O 1
ATOM 2483 N N . HIS A 1 305 ? -5 -24.094 3.617 1 93.94 305 HIS A N 1
ATOM 2484 C CA . HIS A 1 305 ? -4.531 -23.156 2.6 1 93.94 305 HIS A CA 1
ATOM 2485 C C . HIS A 1 305 ? -3.006 -23.141 2.529 1 93.94 305 HIS A C 1
ATOM 2487 O O . HIS A 1 305 ? -2.336 -22.875 3.527 1 93.94 305 HIS A O 1
ATOM 2493 N N . PRO A 1 306 ? -2.426 -23.391 1.411 1 94.5 306 PRO A N 1
ATOM 2494 C CA . PRO A 1 306 ? -0.979 -23.609 1.314 1 94.5 306 PRO A CA 1
ATOM 2495 C C . PRO A 1 306 ? -0.177 -22.344 1.591 1 94.5 306 PRO A C 1
ATOM 2497 O O . PRO A 1 306 ? 0.998 -22.406 1.96 1 94.5 306 PRO A O 1
ATOM 2500 N N . LEU A 1 307 ? -0.721 -21.172 1.489 1 92.19 307 LEU A N 1
ATOM 2501 C CA . LEU A 1 307 ? 0.012 -19.922 1.648 1 92.19 307 LEU A CA 1
ATOM 2502 C C . LEU A 1 307 ? -0.085 -19.422 3.082 1 92.19 307 LEU A C 1
ATOM 2504 O O . LEU A 1 307 ? 0.553 -18.422 3.438 1 92.19 307 LEU A O 1
ATOM 2508 N N . LEU A 1 308 ? -0.913 -19.953 3.969 1 87.81 308 LEU A N 1
ATOM 2509 C CA . LEU A 1 308 ? -1.088 -19.5 5.344 1 87.81 308 LEU A CA 1
ATOM 2510 C C . LEU A 1 308 ? -0.161 -20.25 6.289 1 87.81 308 LEU A C 1
ATOM 2512 O O . LEU A 1 308 ? -0.047 -19.906 7.465 1 87.81 308 LEU A O 1
ATOM 2516 N N . GLY A 1 309 ? 0.628 -21.234 5.848 1 78.94 309 GLY A N 1
ATOM 2517 C CA . GLY A 1 309 ? 1.623 -21.922 6.652 1 78.94 309 GLY A CA 1
ATOM 2518 C C . GLY A 1 309 ? 1.033 -23.031 7.516 1 78.94 309 GLY A C 1
ATOM 2519 O O . GLY A 1 309 ? -0.051 -23.531 7.227 1 78.94 309 GLY A O 1
ATOM 2520 N N . LYS A 1 310 ? 1.749 -23.359 8.633 1 77.31 310 LYS A N 1
ATOM 2521 C CA . LYS A 1 310 ? 1.422 -24.516 9.469 1 77.31 310 LYS A CA 1
ATOM 2522 C C . LYS A 1 310 ? 0.278 -24.203 10.422 1 77.31 310 LYS A C 1
ATOM 2524 O O . LYS A 1 310 ? -0.416 -25.109 10.898 1 77.31 310 LYS A O 1
ATOM 2529 N N . ASP A 1 311 ? 0.003 -22.906 10.531 1 80.56 311 ASP A N 1
ATOM 2530 C CA . ASP A 1 311 ? -0.995 -22.531 11.523 1 80.56 311 ASP A CA 1
ATOM 2531 C C . ASP A 1 311 ? -2.371 -22.359 10.883 1 80.56 311 ASP A C 1
ATOM 2533 O O . ASP A 1 311 ? -3.336 -21.984 11.555 1 80.56 311 ASP A O 1
ATOM 2537 N N . ALA A 1 312 ? -2.457 -22.781 9.641 1 85.75 312 ALA A N 1
ATOM 2538 C CA . ALA A 1 312 ? -3.746 -22.672 8.969 1 85.75 312 ALA A CA 1
ATOM 2539 C C . ALA A 1 312 ? -4.754 -23.672 9.547 1 85.75 312 ALA A C 1
ATOM 2541 O O . ALA A 1 312 ? -4.41 -24.812 9.836 1 85.75 312 ALA A O 1
ATOM 2542 N N . VAL A 1 313 ? -5.934 -23.219 9.867 1 87.56 313 VAL A N 1
ATOM 2543 C CA . VAL A 1 313 ? -6.996 -24.078 10.375 1 87.56 313 VAL A CA 1
ATOM 2544 C C . VAL A 1 313 ? -7.547 -24.953 9.25 1 87.56 313 VAL A C 1
ATOM 2546 O O . VAL A 1 313 ? -7.887 -24.438 8.18 1 87.56 313 VAL A O 1
ATOM 2549 N N . PRO A 1 314 ? -7.613 -26.297 9.469 1 92.88 314 PRO A N 1
ATOM 2550 C CA . PRO A 1 314 ? -8.078 -27.203 8.414 1 92.88 314 PRO A CA 1
ATOM 2551 C C . PRO A 1 314 ? -9.531 -26.953 8.023 1 92.88 314 PRO A C 1
ATOM 2553 O O . PRO A 1 314 ? -10.359 -26.625 8.883 1 92.88 314 PRO A O 1
ATOM 2556 N N . LEU A 1 315 ? -9.82 -27.109 6.809 1 93.06 315 LEU A N 1
ATOM 2557 C CA . LEU A 1 315 ? -11.133 -26.891 6.223 1 93.06 315 LEU A CA 1
ATOM 2558 C C . LEU A 1 315 ? -11.711 -28.188 5.672 1 93.06 315 LEU A C 1
ATOM 2560 O O . LEU A 1 315 ? -11.031 -28.922 4.945 1 93.06 315 LEU A O 1
ATOM 2564 N N . ASN A 1 316 ? -12.898 -28.578 6.094 1 94.38 316 ASN A N 1
ATOM 2565 C CA . ASN A 1 316 ? -13.656 -29.641 5.473 1 94.38 316 ASN A CA 1
ATOM 2566 C C . ASN A 1 316 ? -14.742 -29.094 4.547 1 94.38 316 ASN A C 1
ATOM 2568 O O . ASN A 1 316 ? -15.578 -28.297 4.965 1 94.38 316 ASN A O 1
ATOM 2572 N N . PHE A 1 317 ? -14.75 -29.531 3.357 1 95.44 317 PHE A N 1
ATOM 2573 C CA . PHE A 1 317 ? -15.648 -28.953 2.363 1 95.44 317 PHE A CA 1
ATOM 2574 C C . PHE A 1 317 ? -16.141 -30.016 1.389 1 95.44 317 PHE A C 1
ATOM 2576 O O . PHE A 1 317 ? -15.328 -30.766 0.833 1 95.44 317 PHE A O 1
ATOM 2583 N N . VAL A 1 318 ? -17.391 -30.109 1.207 1 95.38 318 VAL A N 1
ATOM 2584 C CA . VAL A 1 318 ? -17.984 -31.094 0.299 1 95.38 318 VAL A CA 1
ATOM 2585 C C . VAL A 1 318 ? -19.062 -30.422 -0.556 1 95.38 318 VAL A C 1
ATOM 2587 O O . VAL A 1 318 ? -19.906 -29.688 -0.036 1 95.38 318 VAL A O 1
ATOM 2590 N N . VAL A 1 319 ? -19.047 -30.672 -1.887 1 95.31 319 VAL A N 1
ATOM 2591 C CA . VAL A 1 319 ? -20.047 -30.094 -2.777 1 95.31 319 VAL A CA 1
ATOM 2592 C C . VAL A 1 319 ? -20.109 -30.891 -4.078 1 95.31 319 VAL A C 1
ATOM 2594 O O . VAL A 1 319 ? -19.109 -31.484 -4.488 1 95.31 319 VAL A O 1
ATOM 2597 N N . GLY A 1 320 ? -21.297 -30.953 -4.805 1 91.94 320 GLY A N 1
ATOM 2598 C CA . GLY A 1 320 ? -21.391 -31.516 -6.148 1 91.94 320 GLY A CA 1
ATOM 2599 C C . GLY A 1 320 ? -22.219 -32.781 -6.219 1 91.94 320 GLY A C 1
ATOM 2600 O O . GLY A 1 320 ? -22.578 -33.219 -7.309 1 91.94 320 GLY A O 1
ATOM 2601 N N . GLU A 1 321 ? -22.516 -33.406 -5.145 1 88.81 321 GLU A N 1
ATOM 2602 C CA . GLU A 1 321 ? -23.281 -34.625 -5.172 1 88.81 321 GLU A CA 1
ATOM 2603 C C . GLU A 1 321 ? -24.719 -34.406 -4.723 1 88.81 321 GLU A C 1
ATOM 2605 O O . GLU A 1 321 ? -25.609 -34.156 -5.547 1 88.81 321 GLU A O 1
ATOM 2610 N N . ASP A 1 322 ? -24.922 -34.125 -3.414 1 89.69 322 ASP A N 1
ATOM 2611 C CA . ASP A 1 322 ? -26.266 -33.906 -2.873 1 89.69 322 ASP A CA 1
ATOM 2612 C C . ASP A 1 322 ? -26.766 -32.5 -3.172 1 89.69 322 ASP A C 1
ATOM 2614 O O . ASP A 1 322 ? -27.969 -32.25 -3.234 1 89.69 322 ASP A O 1
ATOM 2618 N N . TYR A 1 323 ? -25.922 -31.672 -3.277 1 94.31 323 TYR A N 1
ATOM 2619 C CA . TYR A 1 323 ? -26.172 -30.266 -3.607 1 94.31 323 TYR A CA 1
ATOM 2620 C C . TYR A 1 323 ? -25.062 -29.719 -4.504 1 94.31 323 TYR A C 1
ATOM 2622 O O . TYR A 1 323 ? -23.953 -30.25 -4.539 1 94.31 323 TYR A O 1
ATOM 2630 N N . LYS A 1 324 ? -25.422 -28.656 -5.23 1 95.75 324 LYS A N 1
ATOM 2631 C CA . LYS A 1 324 ? -24.469 -28.062 -6.168 1 95.75 324 LYS A CA 1
ATOM 2632 C C . LYS A 1 324 ? -23.969 -26.703 -5.676 1 95.75 324 LYS A C 1
ATOM 2634 O O . LYS A 1 324 ? -23 -26.172 -6.211 1 95.75 324 LYS A O 1
ATOM 2639 N N . GLY A 1 325 ? -24.688 -26.203 -4.699 1 96.31 325 GLY A N 1
ATOM 2640 C CA . GLY A 1 325 ? -24.312 -24.891 -4.199 1 96.31 325 GLY A CA 1
ATOM 2641 C C . GLY A 1 325 ? -24.156 -24.859 -2.691 1 96.31 325 GLY A C 1
ATOM 2642 O O . GLY A 1 325 ? -24.984 -25.406 -1.962 1 96.31 325 GLY A O 1
ATOM 2643 N N . VAL A 1 326 ? -23.047 -24.297 -2.236 1 96.12 326 VAL A N 1
ATOM 2644 C CA . VAL A 1 326 ? -22.812 -24.078 -0.814 1 96.12 326 VAL A CA 1
ATOM 2645 C C . VAL A 1 326 ? -22.797 -22.578 -0.52 1 96.12 326 VAL A C 1
ATOM 2647 O O . VAL A 1 326 ? -22.047 -21.828 -1.137 1 96.12 326 VAL A O 1
ATOM 2650 N N . ILE A 1 327 ? -23.672 -22.188 0.379 1 95.12 327 ILE A N 1
ATOM 2651 C CA . ILE A 1 327 ? -23.734 -20.781 0.801 1 95.12 327 ILE A CA 1
ATOM 2652 C C . ILE A 1 327 ? -23.156 -20.656 2.213 1 95.12 327 ILE A C 1
ATOM 2654 O O . ILE A 1 327 ? -23.75 -21.141 3.176 1 95.12 327 ILE A O 1
ATOM 2658 N N . ILE A 1 328 ? -22.062 -19.984 2.277 1 92.06 328 ILE A N 1
ATOM 2659 C CA . ILE A 1 328 ? -21.375 -19.844 3.559 1 92.06 328 ILE A CA 1
ATOM 2660 C C . ILE A 1 328 ? -21.75 -18.5 4.195 1 92.06 328 ILE A C 1
ATOM 2662 O O . ILE A 1 328 ? -21.641 -17.453 3.551 1 92.06 328 ILE A O 1
ATOM 2666 N N . THR A 1 329 ? -22.219 -18.578 5.414 1 86 329 THR A N 1
ATOM 2667 C CA . THR A 1 329 ? -22.562 -17.375 6.152 1 86 329 THR A CA 1
ATOM 2668 C C . THR A 1 329 ? -21.656 -17.219 7.375 1 86 329 THR A C 1
ATOM 2670 O O . THR A 1 329 ? -21.016 -18.172 7.801 1 86 329 THR A O 1
ATOM 2673 N N . GLY A 1 330 ? -21.609 -16.047 7.887 1 75.5 330 GLY A N 1
ATOM 2674 C CA . GLY A 1 330 ? -20.797 -15.75 9.055 1 75.5 330 GLY A CA 1
ATOM 2675 C C . GLY A 1 330 ? -20.234 -14.336 9.039 1 75.5 330 GLY A C 1
ATOM 2676 O O . GLY A 1 330 ? -20.469 -13.578 8.094 1 75.5 330 GLY A O 1
ATOM 2677 N N . PRO A 1 331 ? -19.578 -14.047 10.102 1 70.25 331 PRO A N 1
ATOM 2678 C CA . PRO A 1 331 ? -19 -12.703 10.18 1 70.25 331 PRO A CA 1
ATOM 2679 C C . PRO A 1 331 ? -17.875 -12.492 9.164 1 70.25 331 PRO A C 1
ATOM 2681 O O . PRO A 1 331 ? -17.312 -13.461 8.648 1 70.25 331 PRO A O 1
ATOM 2684 N N . ASN A 1 332 ? -17.578 -11.25 8.727 1 64.25 332 ASN A N 1
ATOM 2685 C CA . ASN A 1 332 ? -16.562 -10.922 7.719 1 64.25 332 ASN A CA 1
ATOM 2686 C C . ASN A 1 332 ? -15.172 -11.375 8.148 1 64.25 332 ASN A C 1
ATOM 2688 O O . ASN A 1 332 ? -14.352 -11.742 7.309 1 64.25 332 ASN A O 1
ATOM 2692 N N . THR A 1 333 ? -14.969 -11.461 9.398 1 60.53 333 THR A N 1
ATOM 2693 C CA . THR A 1 333 ? -13.656 -11.844 9.898 1 60.53 333 THR A CA 1
ATOM 2694 C C . THR A 1 333 ? -13.594 -13.344 10.172 1 60.53 333 THR A C 1
ATOM 2696 O O . THR A 1 333 ? -12.609 -13.844 10.727 1 60.53 333 THR A O 1
ATOM 2699 N N . GLY A 1 334 ? -14.57 -14 9.719 1 67.25 334 GLY A N 1
ATOM 2700 C CA . GLY A 1 334 ? -14.68 -15.398 10.102 1 67.25 334 GLY A CA 1
ATOM 2701 C C . GLY A 1 334 ? -13.898 -16.328 9.195 1 67.25 334 GLY A C 1
ATOM 2702 O O . GLY A 1 334 ? -13.859 -17.547 9.422 1 67.25 334 GLY A O 1
ATOM 2703 N N . GLY A 1 335 ? -13.344 -15.773 8.156 1 78.19 335 GLY A N 1
ATOM 2704 C CA . GLY A 1 335 ? -12.57 -16.625 7.266 1 78.19 335 GLY A CA 1
ATOM 2705 C C . GLY A 1 335 ? -13.367 -17.109 6.062 1 78.19 335 GLY A C 1
ATOM 2706 O O . GLY A 1 335 ? -12.992 -18.094 5.418 1 78.19 335 GLY A O 1
ATOM 2707 N N . LYS A 1 336 ? -14.477 -16.422 5.773 1 84.25 336 LYS A N 1
ATOM 2708 C CA . LYS A 1 336 ? -15.312 -16.812 4.645 1 84.25 336 LYS A CA 1
ATOM 2709 C C . LYS A 1 336 ? -14.531 -16.766 3.336 1 84.25 336 LYS A C 1
ATOM 2711 O O . LYS A 1 336 ? -14.555 -17.719 2.555 1 84.25 336 LYS A O 1
ATOM 2716 N N . THR A 1 337 ? -13.883 -15.719 3.174 1 85.81 337 THR A N 1
ATOM 2717 C CA . THR A 1 337 ? -13.117 -15.5 1.947 1 85.81 337 THR A CA 1
ATOM 2718 C C . THR A 1 337 ? -11.984 -16.516 1.835 1 85.81 337 THR A C 1
ATOM 2720 O O . THR A 1 337 ? -11.734 -17.062 0.758 1 85.81 337 THR A O 1
ATOM 2723 N N . VAL A 1 338 ? -11.328 -16.828 2.943 1 87.88 338 VAL A N 1
ATOM 2724 C CA . VAL A 1 338 ? -10.219 -17.781 2.953 1 87.88 338 VAL A CA 1
ATOM 2725 C C . VAL A 1 338 ? -10.727 -19.172 2.588 1 87.88 338 VAL A C 1
ATOM 2727 O O . VAL A 1 338 ? -10.055 -19.922 1.869 1 87.88 338 VAL A O 1
ATOM 2730 N N . ALA A 1 339 ? -11.844 -19.484 3.059 1 91.25 339 ALA A N 1
ATOM 2731 C CA . ALA A 1 339 ? -12.43 -20.781 2.744 1 91.25 339 ALA A CA 1
ATOM 2732 C C . ALA A 1 339 ? -12.68 -20.922 1.244 1 91.25 339 ALA A C 1
ATOM 2734 O O . ALA A 1 339 ? -12.336 -21.938 0.644 1 91.25 339 ALA A O 1
ATOM 2735 N N . LEU A 1 340 ? -13.234 -19.859 0.653 1 93.44 340 LEU A N 1
ATOM 2736 C CA . LEU A 1 340 ? -13.508 -19.875 -0.78 1 93.44 340 LEU A CA 1
ATOM 2737 C C . LEU A 1 340 ? -12.211 -19.969 -1.577 1 93.44 340 LEU A C 1
ATOM 2739 O O . LEU A 1 340 ? -12.109 -20.766 -2.514 1 93.44 340 LEU A O 1
ATOM 2743 N N . LYS A 1 341 ? -11.273 -19.203 -1.163 1 93 341 LYS A N 1
ATOM 2744 C CA . LYS A 1 341 ? -9.984 -19.188 -1.854 1 93 341 LYS A CA 1
ATOM 2745 C C . LYS A 1 341 ? -9.297 -20.547 -1.74 1 93 341 LYS A C 1
ATOM 2747 O O . LYS A 1 341 ? -8.625 -21 -2.676 1 93 341 LYS A O 1
ATOM 2752 N N . THR A 1 342 ? -9.445 -21.172 -0.588 1 95.06 342 THR A N 1
ATOM 2753 C CA . THR A 1 342 ? -8.836 -22.469 -0.373 1 95.06 342 THR A CA 1
ATOM 2754 C C . THR A 1 342 ? -9.406 -23.5 -1.345 1 95.06 342 THR A C 1
ATOM 2756 O O . THR A 1 342 ? -8.656 -24.219 -2.016 1 95.06 342 THR A O 1
ATOM 2759 N N . VAL A 1 343 ? -10.688 -23.5 -1.458 1 96.12 343 VAL A N 1
ATOM 2760 C CA . VAL A 1 343 ? -11.336 -24.469 -2.342 1 96.12 343 VAL A CA 1
ATOM 2761 C C . VAL A 1 343 ? -10.914 -24.219 -3.787 1 96.12 343 VAL A C 1
ATOM 2763 O O . VAL A 1 343 ? -10.523 -25.141 -4.5 1 96.12 343 VAL A O 1
ATOM 2766 N N . GLY A 1 344 ? -10.953 -22.969 -4.184 1 96.75 344 GLY A N 1
ATOM 2767 C CA . GLY A 1 344 ? -10.578 -22.609 -5.539 1 96.75 344 GLY A CA 1
ATOM 2768 C C . GLY A 1 344 ? -9.117 -22.906 -5.852 1 96.75 344 GLY A C 1
ATOM 2769 O O . GLY A 1 344 ? -8.805 -23.5 -6.875 1 96.75 344 GLY A O 1
ATOM 2770 N N . LEU A 1 345 ? -8.266 -22.516 -4.965 1 96.81 345 LEU A N 1
ATOM 2771 C CA . LEU A 1 345 ? -6.832 -22.672 -5.168 1 96.81 345 LEU A CA 1
ATOM 2772 C C . LEU A 1 345 ? -6.441 -24.141 -5.203 1 96.81 345 LEU A C 1
ATOM 2774 O O . LEU A 1 345 ? -5.68 -24.562 -6.078 1 96.81 345 LEU A O 1
ATOM 2778 N N . LEU A 1 346 ? -6.93 -24.938 -4.293 1 97.94 346 LEU A N 1
ATOM 2779 C CA . LEU A 1 346 ? -6.594 -26.344 -4.242 1 97.94 346 LEU A CA 1
ATOM 2780 C C . LEU A 1 346 ? -7.098 -27.078 -5.488 1 97.94 346 LEU A C 1
ATOM 2782 O O . LEU A 1 346 ? -6.457 -28.016 -5.965 1 97.94 346 LEU A O 1
ATOM 2786 N N . THR A 1 347 ? -8.211 -26.641 -5.973 1 97.56 347 THR A N 1
ATOM 2787 C CA . THR A 1 347 ? -8.727 -27.219 -7.207 1 97.56 347 THR A CA 1
ATOM 2788 C C . THR A 1 347 ? -7.781 -26.938 -8.375 1 97.56 347 THR A C 1
ATOM 2790 O O . THR A 1 347 ? -7.441 -27.859 -9.125 1 97.56 347 THR A O 1
ATOM 2793 N N . LEU A 1 348 ? -7.312 -25.719 -8.484 1 97.06 348 LEU A N 1
ATOM 2794 C CA . LEU A 1 348 ? -6.371 -25.359 -9.539 1 97.06 348 LEU A CA 1
ATOM 2795 C C . LEU A 1 348 ? -5.066 -26.125 -9.383 1 97.06 348 LEU A C 1
ATOM 2797 O O . LEU A 1 348 ? -4.523 -26.641 -10.367 1 97.06 348 LEU A O 1
ATOM 2801 N N . MET A 1 349 ? -4.594 -26.234 -8.188 1 97.94 349 MET A N 1
ATOM 2802 C CA . MET A 1 349 ? -3.352 -26.953 -7.91 1 97.94 349 MET A CA 1
ATOM 2803 C C . MET A 1 349 ? -3.473 -28.422 -8.289 1 97.94 349 MET A C 1
ATOM 2805 O O . MET A 1 349 ? -2.6 -28.969 -8.969 1 97.94 349 MET A O 1
ATOM 2809 N N . ALA A 1 350 ? -4.535 -29.031 -7.879 1 98 350 ALA A N 1
ATOM 2810 C CA . ALA A 1 350 ? -4.75 -30.438 -8.172 1 98 350 ALA A CA 1
ATOM 2811 C C . ALA A 1 350 ? -4.809 -30.688 -9.68 1 98 350 ALA A C 1
ATOM 2813 O O . ALA A 1 350 ? -4.207 -31.641 -10.18 1 98 350 ALA A O 1
ATOM 2814 N N . GLN A 1 351 ? -5.461 -29.781 -10.352 1 96.94 351 GLN A N 1
ATOM 2815 C CA . GLN A 1 351 ? -5.609 -29.938 -11.797 1 96.94 351 GLN A CA 1
ATOM 2816 C C . GLN A 1 351 ? -4.289 -29.688 -12.516 1 96.94 351 GLN A C 1
ATOM 2818 O O . GLN A 1 351 ? -4.172 -29.953 -13.719 1 96.94 351 GLN A O 1
ATOM 2823 N N . THR A 1 352 ? -3.338 -29.172 -11.82 1 96.38 352 THR A N 1
ATOM 2824 C CA . THR A 1 352 ? -2.002 -28.984 -12.375 1 96.38 352 THR A CA 1
ATOM 2825 C C . THR A 1 352 ? -1.119 -30.188 -12.086 1 96.38 352 THR A C 1
ATOM 2827 O O . THR A 1 352 ? 0 -30.297 -12.594 1 96.38 352 THR A O 1
ATOM 2830 N N . GLY A 1 353 ? -1.621 -31.109 -11.312 1 96.88 353 GLY A N 1
ATOM 2831 C CA . GLY A 1 353 ? -0.872 -32.312 -10.961 1 96.88 353 GLY A CA 1
ATOM 2832 C C . GLY A 1 353 ? -0.017 -32.125 -9.719 1 96.88 353 GLY A C 1
ATOM 2833 O O . GLY A 1 353 ? 0.923 -32.875 -9.492 1 96.88 353 GLY A O 1
ATOM 2834 N N . LEU A 1 354 ? -0.314 -31.141 -8.969 1 97.94 354 LEU A N 1
ATOM 2835 C CA . LEU A 1 354 ? 0.376 -30.906 -7.703 1 97.94 354 LEU A CA 1
ATOM 2836 C C . LEU A 1 354 ? -0.347 -31.609 -6.555 1 97.94 354 LEU A C 1
ATOM 2838 O O . LEU A 1 354 ? -1.57 -31.75 -6.586 1 97.94 354 LEU A O 1
ATOM 2842 N N . HIS A 1 355 ? 0.474 -32.062 -5.625 1 98.31 355 HIS A N 1
ATOM 2843 C CA . HIS A 1 355 ? -0.134 -32.469 -4.367 1 98.31 355 HIS A CA 1
ATOM 2844 C C . HIS A 1 355 ? -0.733 -31.281 -3.625 1 98.31 355 HIS A C 1
ATOM 2846 O O . HIS A 1 355 ? -0.282 -30.141 -3.797 1 98.31 355 HIS A O 1
ATOM 2852 N N . ILE A 1 356 ? -1.784 -31.547 -2.9 1 98.06 356 ILE A N 1
ATOM 2853 C CA . ILE A 1 356 ? -2.404 -30.484 -2.119 1 98.06 356 ILE A CA 1
ATOM 2854 C C . ILE A 1 356 ? -2.477 -30.891 -0.651 1 98.06 356 ILE A C 1
ATOM 2856 O O . ILE A 1 356 ? -2.479 -32.094 -0.334 1 98.06 356 ILE A O 1
ATOM 2860 N N . PRO A 1 357 ? -2.389 -29.906 0.246 1 97.75 357 PRO A N 1
ATOM 2861 C CA . PRO A 1 357 ? -2.393 -30.203 1.682 1 97.75 357 PRO A CA 1
ATOM 2862 C C . PRO A 1 357 ? -3.768 -30.625 2.193 1 97.75 357 PRO A C 1
ATOM 2864 O O . PRO A 1 357 ? -4.5 -29.797 2.752 1 97.75 357 PRO A O 1
ATOM 2867 N N . VAL A 1 358 ? -4.113 -31.812 2.076 1 97.62 358 VAL A N 1
ATOM 2868 C CA . VAL A 1 358 ? -5.383 -32.406 2.484 1 97.62 358 VAL A CA 1
ATOM 2869 C C . VAL A 1 358 ? -5.133 -33.75 3.148 1 97.62 358 VAL A C 1
ATOM 2871 O O . VAL A 1 358 ? -4.012 -34.25 3.121 1 97.62 358 VAL A O 1
ATOM 2874 N N . ALA A 1 359 ? -6.172 -34.25 3.773 1 96.56 359 ALA A N 1
ATOM 2875 C CA . ALA A 1 359 ? -6.086 -35.594 4.355 1 96.56 359 ALA A CA 1
ATOM 2876 C C . ALA A 1 359 ? -6.344 -36.656 3.305 1 96.56 359 ALA A C 1
ATOM 2878 O O . ALA A 1 359 ? -6.828 -36.375 2.211 1 96.56 359 ALA A O 1
ATOM 2879 N N . LYS A 1 360 ? -5.941 -37.875 3.658 1 95.31 360 LYS A N 1
ATOM 2880 C CA . LYS A 1 360 ? -6.145 -39 2.766 1 95.31 360 LYS A CA 1
ATOM 2881 C C . LYS A 1 360 ? -7.625 -39.219 2.475 1 95.31 360 LYS A C 1
ATOM 2883 O O . LYS A 1 360 ? -8.469 -39.062 3.365 1 95.31 360 LYS A O 1
ATOM 2888 N N . GLY A 1 361 ? -7.918 -39.469 1.249 1 94.06 361 GLY A N 1
ATOM 2889 C CA . GLY A 1 361 ? -9.289 -39.719 0.854 1 94.06 361 GLY A CA 1
ATOM 2890 C C . GLY A 1 361 ? -9.977 -38.531 0.221 1 94.06 361 GLY A C 1
ATOM 2891 O O . GLY A 1 361 ? -11.156 -38.594 -0.123 1 94.06 361 GLY A O 1
ATOM 2892 N N . SER A 1 362 ? -9.336 -37.469 0.094 1 97 362 SER A N 1
ATOM 2893 C CA . SER A 1 362 ? -9.883 -36.281 -0.562 1 97 362 SER A CA 1
ATOM 2894 C C . SER A 1 362 ? -10.016 -36.5 -2.066 1 97 362 SER A C 1
ATOM 2896 O O . SER A 1 362 ? -9.242 -37.25 -2.664 1 97 362 SER A O 1
ATOM 2898 N N . GLU A 1 363 ? -11 -35.875 -2.604 1 97.06 363 GLU A N 1
ATOM 2899 C CA . GLU A 1 363 ? -11.312 -36 -4.023 1 97.06 363 GLU A CA 1
ATOM 2900 C C . GLU A 1 363 ? -11.688 -34.656 -4.621 1 97.06 363 GLU A C 1
ATOM 2902 O O . GLU A 1 363 ? -12.367 -33.844 -3.977 1 97.06 363 GLU A O 1
ATOM 2907 N N . VAL A 1 364 ? -11.242 -34.438 -5.84 1 96.38 364 VAL A N 1
ATOM 2908 C CA . VAL A 1 364 ? -11.531 -33.156 -6.5 1 96.38 364 VAL A CA 1
ATOM 2909 C C . VAL A 1 364 ? -12.102 -33.438 -7.891 1 96.38 364 VAL A C 1
ATOM 2911 O O . VAL A 1 364 ? -11.672 -34.344 -8.586 1 96.38 364 VAL A O 1
ATOM 2914 N N . GLY A 1 365 ? -13.039 -32.656 -8.242 1 95.19 365 GLY A N 1
ATOM 2915 C CA . GLY A 1 365 ? -13.555 -32.719 -9.602 1 95.19 365 GLY A CA 1
ATOM 2916 C C . GLY A 1 365 ? -12.711 -31.938 -10.594 1 95.19 365 GLY A C 1
ATOM 2917 O O . GLY A 1 365 ? -12.023 -31 -10.211 1 95.19 365 GLY A O 1
ATOM 2918 N N . VAL A 1 366 ? -12.727 -32.406 -11.898 1 96.06 366 VAL A N 1
ATOM 2919 C CA . VAL A 1 366 ? -12.039 -31.672 -12.953 1 96.06 366 VAL A CA 1
ATOM 2920 C C . VAL A 1 366 ? -13 -30.688 -13.602 1 96.06 366 VAL A C 1
ATOM 2922 O O . VAL A 1 366 ? -14.07 -31.062 -14.078 1 96.06 366 VAL A O 1
ATOM 2925 N N . PHE A 1 367 ? -12.664 -29.453 -13.57 1 96.06 367 PHE A N 1
ATOM 2926 C CA . PHE A 1 367 ? -13.5 -28.406 -14.141 1 96.06 367 PHE A CA 1
ATOM 2927 C C . PHE A 1 367 ? -12.836 -27.797 -15.375 1 96.06 367 PHE A C 1
ATOM 2929 O O . PHE A 1 367 ? -11.617 -27.656 -15.422 1 96.06 367 PHE A O 1
ATOM 2936 N N . ALA A 1 368 ? -13.68 -27.438 -16.328 1 94 368 ALA A N 1
ATOM 2937 C CA . ALA A 1 368 ? -13.156 -26.734 -17.516 1 94 368 ALA A CA 1
ATOM 2938 C C . ALA A 1 368 ? -12.672 -25.328 -17.141 1 94 368 ALA A C 1
ATOM 2940 O O . ALA A 1 368 ? -11.664 -24.859 -17.688 1 94 368 ALA A O 1
ATOM 2941 N N . GLU A 1 369 ? -13.523 -24.75 -16.188 1 93.62 369 GLU A N 1
ATOM 2942 C CA . GLU A 1 369 ? -13.172 -23.391 -15.773 1 93.62 369 GLU A CA 1
ATOM 2943 C C . GLU A 1 369 ? -13.547 -23.156 -14.312 1 93.62 369 GLU A C 1
ATOM 2945 O O . GLU A 1 369 ? -14.578 -23.641 -13.844 1 93.62 369 GLU A O 1
ATOM 2950 N N . VAL A 1 370 ? -12.68 -22.453 -13.68 1 95.38 370 VAL A N 1
ATOM 2951 C CA . VAL A 1 370 ? -12.977 -21.906 -12.367 1 95.38 370 VAL A CA 1
ATOM 2952 C C . VAL A 1 370 ? -13.219 -20.406 -12.477 1 95.38 370 VAL A C 1
ATOM 2954 O O . VAL A 1 370 ? -12.328 -19.641 -12.875 1 95.38 370 VAL A O 1
ATOM 2957 N N . LEU A 1 371 ? -14.445 -20.016 -12.188 1 95.81 371 LEU A N 1
ATOM 2958 C CA . LEU A 1 371 ? -14.859 -18.625 -12.289 1 95.81 371 LEU A CA 1
ATOM 2959 C C . LEU A 1 371 ? -15 -17.984 -10.914 1 95.81 371 LEU A C 1
ATOM 2961 O O . LEU A 1 371 ? -15.703 -18.531 -10.047 1 95.81 371 LEU A O 1
ATOM 2965 N N . VAL A 1 372 ? -14.328 -16.844 -10.758 1 95.06 372 VAL A N 1
ATOM 2966 C CA . VAL A 1 372 ? -14.211 -16.328 -9.391 1 95.06 372 VAL A CA 1
ATOM 2967 C C . VAL A 1 372 ? -14.57 -14.836 -9.367 1 95.06 372 VAL A C 1
ATOM 2969 O O . VAL A 1 372 ? -14.156 -14.078 -10.25 1 95.06 372 VAL A O 1
ATOM 2972 N N . ASP A 1 373 ? -15.398 -14.445 -8.414 1 93.19 373 ASP A N 1
ATOM 2973 C CA . ASP A 1 373 ? -15.617 -13.047 -8.062 1 93.19 373 ASP A CA 1
ATOM 2974 C C . ASP A 1 373 ? -15.352 -12.812 -6.574 1 93.19 373 ASP A C 1
ATOM 2976 O O . ASP A 1 373 ? -16.219 -13.047 -5.734 1 93.19 373 ASP A O 1
ATOM 2980 N N . ILE A 1 374 ? -14.078 -12.367 -6.258 1 87 374 ILE A N 1
ATOM 2981 C CA . ILE A 1 374 ? -13.664 -12.102 -4.887 1 87 374 ILE A CA 1
ATOM 2982 C C . ILE A 1 374 ? -13.148 -10.672 -4.773 1 87 374 ILE A C 1
ATOM 2984 O O . ILE A 1 374 ? -12.414 -10.195 -5.648 1 87 374 ILE A O 1
ATOM 2988 N N . GLY A 1 375 ? -13.719 -9.773 -3.977 1 65.44 375 GLY A N 1
ATOM 2989 C CA . GLY A 1 375 ? -13.492 -8.344 -3.844 1 65.44 375 GLY A CA 1
ATOM 2990 C C . GLY A 1 375 ? -12.102 -8 -3.354 1 65.44 375 GLY A C 1
ATOM 2991 O O . GLY A 1 375 ? -11.648 -8.531 -2.338 1 65.44 375 GLY A O 1
ATOM 2992 N N . ASP A 1 376 ? -11.102 -8 -4.055 1 50.19 376 ASP A N 1
ATOM 2993 C CA . ASP A 1 376 ? -9.883 -7.402 -3.502 1 50.19 376 ASP A CA 1
ATOM 2994 C C . ASP A 1 376 ? -10.031 -5.891 -3.365 1 50.19 376 ASP A C 1
ATOM 2996 O O . ASP A 1 376 ? -9.508 -5.133 -4.188 1 50.19 376 ASP A O 1
ATOM 3000 N N . GLY A 1 377 ? -11.141 -5.422 -2.783 1 43.47 377 GLY A N 1
ATOM 3001 C CA . GLY A 1 377 ? -11.625 -4.059 -2.627 1 43.47 377 GLY A CA 1
ATOM 3002 C C . GLY A 1 377 ? -10.508 -3.043 -2.484 1 43.47 377 GLY A C 1
ATOM 3003 O O . GLY A 1 377 ? -10.758 -1.883 -2.15 1 43.47 377 GLY A O 1
ATOM 3004 N N . GLN A 1 378 ? -9.391 -3.357 -2.018 1 40.06 378 GLN A N 1
ATOM 3005 C CA . GLN A 1 378 ? -8.789 -2.307 -1.206 1 40.06 378 GLN A CA 1
ATOM 3006 C C . GLN A 1 378 ? -8.367 -1.12 -2.068 1 40.06 378 GLN A C 1
ATOM 3008 O O . GLN A 1 378 ? -7.754 -0.171 -1.57 1 40.06 378 GLN A O 1
ATOM 3013 N N . SER A 1 379 ? -8.258 -1.219 -3.238 1 37.88 379 SER A N 1
ATOM 3014 C CA . SER A 1 379 ? -7.609 0.038 -3.6 1 37.88 379 SER A CA 1
ATOM 3015 C C . SER A 1 379 ? -8.586 1.207 -3.518 1 37.88 379 SER A C 1
ATOM 3017 O O . SER A 1 379 ? -9.703 1.128 -4.031 1 37.88 379 SER A O 1
ATOM 3019 N N . ILE A 1 380 ? -8.695 1.942 -2.482 1 36.5 380 ILE A N 1
ATOM 3020 C CA . ILE A 1 380 ? -9.344 3.215 -2.172 1 36.5 380 ILE A CA 1
ATOM 3021 C C . ILE A 1 380 ? -9.633 3.973 -3.465 1 36.5 380 ILE A C 1
ATOM 3023 O O . ILE A 1 380 ? -10.664 4.637 -3.578 1 36.5 380 ILE A O 1
ATOM 3027 N N . GLU A 1 381 ? -8.711 4.172 -4.285 1 35.97 381 GLU A N 1
ATOM 3028 C CA . GLU A 1 381 ? -8.867 5.129 -5.379 1 35.97 381 GLU A CA 1
ATOM 3029 C C . GLU A 1 381 ? -10.164 4.875 -6.148 1 35.97 381 GLU A C 1
ATOM 3031 O O . GLU A 1 381 ? -10.766 5.812 -6.676 1 35.97 381 GLU A O 1
ATOM 3036 N N . GLN A 1 382 ? -10.773 3.576 -6.363 1 38.56 382 GLN A N 1
ATOM 3037 C CA . GLN A 1 382 ? -11.891 3.391 -7.285 1 38.56 382 GLN A CA 1
ATOM 3038 C C . GLN A 1 382 ? -13.125 2.861 -6.555 1 38.56 382 GLN A C 1
ATOM 3040 O O . GLN A 1 382 ? -13.367 1.654 -6.539 1 38.56 382 GLN A O 1
ATOM 3045 N N . ASN A 1 383 ? -13.758 3.33 -5.555 1 40.94 383 ASN A N 1
ATOM 3046 C CA . ASN A 1 383 ? -14.883 2.85 -4.762 1 40.94 383 ASN A CA 1
ATOM 3047 C C . ASN A 1 383 ? -16.078 2.488 -5.648 1 40.94 383 ASN A C 1
ATOM 3049 O O . ASN A 1 383 ? -16.766 1.495 -5.398 1 40.94 383 ASN A O 1
ATOM 3053 N N . LEU A 1 384 ? -16.969 3.734 -6.211 1 43.94 384 LEU A N 1
ATOM 3054 C CA . LEU A 1 384 ? -18.094 3.475 -7.094 1 43.94 384 LEU A CA 1
ATOM 3055 C C . LEU A 1 384 ? -17.875 2.189 -7.887 1 43.94 384 LEU A C 1
ATOM 3057 O O . LEU A 1 384 ? -18.812 1.417 -8.094 1 43.94 384 LEU A O 1
ATOM 3061 N N . SER A 1 385 ? -16.641 1.964 -8.07 1 57 385 SER A N 1
ATOM 3062 C CA . SER A 1 385 ? -15.984 1.063 -9.008 1 57 385 SER A CA 1
ATOM 3063 C C . SER A 1 385 ? -15.984 -0.371 -8.484 1 57 385 SER A C 1
ATOM 3065 O O . SER A 1 385 ? -15.891 -1.318 -9.273 1 57 385 SER A O 1
ATOM 3067 N N . THR A 1 386 ? -16.75 -0.3 -7.145 1 65.56 386 THR A N 1
ATOM 3068 C CA . THR A 1 386 ? -16.625 -1.666 -6.652 1 65.56 386 THR A CA 1
ATOM 3069 C C . THR A 1 386 ? -17.812 -2.516 -7.062 1 65.56 386 THR A C 1
ATOM 3071 O O . THR A 1 386 ? -17.656 -3.604 -7.617 1 65.56 386 THR A O 1
ATOM 3074 N N . PHE A 1 387 ? -19.203 -1.917 -6.938 1 77.5 387 PHE A N 1
ATOM 3075 C CA . PHE A 1 387 ? -20.375 -2.674 -7.324 1 77.5 387 PHE A CA 1
ATOM 3076 C C . PHE A 1 387 ? -20.391 -2.938 -8.82 1 77.5 387 PHE A C 1
ATOM 3078 O O . PHE A 1 387 ? -20.609 -4.07 -9.258 1 77.5 387 PHE A O 1
ATOM 3085 N N . SER A 1 388 ? -20.156 -1.881 -9.5 1 79.31 388 SER A N 1
ATOM 3086 C CA . SER A 1 388 ? -20.141 -1.998 -10.961 1 79.31 388 SER A CA 1
ATOM 3087 C C . SER A 1 388 ? -19.094 -3.004 -11.422 1 79.31 388 SER A C 1
ATOM 3089 O O . SER A 1 388 ? -19.328 -3.764 -12.367 1 79.31 388 SER A O 1
ATOM 3091 N N . SER A 1 389 ? -18.031 -2.938 -10.711 1 80.88 389 SER A N 1
ATOM 3092 C CA . SER A 1 389 ? -16.969 -3.863 -11.07 1 80.88 389 SER A CA 1
ATOM 3093 C C . SER A 1 389 ? -17.359 -5.305 -10.773 1 80.88 389 SER A C 1
ATOM 3095 O O . SER A 1 389 ? -17.109 -6.199 -11.586 1 80.88 389 SER A O 1
ATOM 3097 N N . HIS A 1 390 ? -18.031 -5.539 -9.672 1 85.69 390 HIS A N 1
ATOM 3098 C CA . HIS A 1 390 ? -18.5 -6.875 -9.32 1 85.69 390 HIS A CA 1
ATOM 3099 C C . HIS A 1 390 ? -19.547 -7.371 -10.32 1 85.69 390 HIS A C 1
ATOM 3101 O O . HIS A 1 390 ? -19.469 -8.516 -10.781 1 85.69 390 HIS A O 1
ATOM 3107 N N . ILE A 1 391 ? -20.391 -6.477 -10.625 1 88.81 391 ILE A N 1
ATOM 3108 C CA . ILE A 1 391 ? -21.484 -6.867 -11.508 1 88.81 391 ILE A CA 1
ATOM 3109 C C . ILE A 1 391 ? -20.953 -7.172 -12.898 1 88.81 391 ILE A C 1
ATOM 3111 O O . ILE A 1 391 ? -21.359 -8.141 -13.539 1 88.81 391 ILE A O 1
ATOM 3115 N N . LYS A 1 392 ? -20.047 -6.371 -13.344 1 86.81 392 LYS A N 1
ATOM 3116 C CA . LYS A 1 392 ? -19.438 -6.633 -14.633 1 86.81 392 LYS A CA 1
ATOM 3117 C C . LYS A 1 392 ? -18.766 -8.008 -14.656 1 86.81 392 LYS A C 1
ATOM 3119 O O . LYS A 1 392 ? -18.922 -8.758 -15.625 1 86.81 392 LYS A O 1
ATOM 3124 N N . ASN A 1 393 ? -18.062 -8.305 -13.648 1 89.19 393 ASN A N 1
ATOM 3125 C CA . ASN A 1 393 ? -17.422 -9.609 -13.555 1 89.19 393 ASN A CA 1
ATOM 3126 C C . ASN A 1 393 ? -18.438 -10.734 -13.492 1 89.19 393 ASN A C 1
ATOM 3128 O O . ASN A 1 393 ? -18.266 -11.781 -14.125 1 89.19 393 ASN A O 1
ATOM 3132 N N . ILE A 1 394 ? -19.469 -10.516 -12.742 1 93.19 394 ILE A N 1
ATOM 3133 C CA . ILE A 1 394 ? -20.5 -11.531 -12.586 1 93.19 394 ILE A CA 1
ATOM 3134 C C . ILE A 1 394 ? -21.172 -11.789 -13.93 1 93.19 394 ILE A C 1
ATOM 3136 O O . ILE A 1 394 ? -21.516 -12.93 -14.25 1 93.19 394 ILE A O 1
ATOM 3140 N N . ILE A 1 395 ? -21.375 -10.734 -14.664 1 91.62 395 ILE A N 1
ATOM 3141 C CA . ILE A 1 395 ? -21.938 -10.891 -15.992 1 91.62 395 ILE A CA 1
ATOM 3142 C C . ILE A 1 395 ? -21.047 -11.797 -16.844 1 91.62 395 ILE A C 1
ATOM 3144 O O . ILE A 1 395 ? -21.531 -12.703 -17.516 1 91.62 395 ILE A O 1
ATOM 3148 N N . SER A 1 396 ? -19.766 -11.57 -16.766 1 91.06 396 SER A N 1
ATOM 3149 C CA . SER A 1 396 ? -18.812 -12.414 -17.469 1 91.06 396 SER A CA 1
ATOM 3150 C C . SER A 1 396 ? -18.906 -13.859 -17 1 91.06 396 SER A C 1
ATOM 3152 O O . SER A 1 396 ? -18.859 -14.789 -17.828 1 91.06 396 SER A O 1
ATOM 3154 N N . ILE A 1 397 ? -19.031 -14.078 -15.75 1 94.12 397 ILE A N 1
ATOM 3155 C CA . ILE A 1 397 ? -19.156 -15.414 -15.164 1 94.12 397 ILE A CA 1
ATOM 3156 C C . ILE A 1 397 ? -20.422 -16.094 -15.68 1 94.12 397 ILE A C 1
ATOM 3158 O O . ILE A 1 397 ? -20.375 -17.25 -16.109 1 94.12 397 ILE A O 1
ATOM 3162 N N . LEU A 1 398 ? -21.484 -15.344 -15.711 1 94.69 398 LEU A N 1
ATOM 3163 C CA . LEU A 1 398 ? -22.781 -15.883 -16.141 1 94.69 398 LEU A CA 1
ATOM 3164 C C . LEU A 1 398 ? -22.719 -16.297 -17.609 1 94.69 398 LEU A C 1
ATOM 3166 O O . LEU A 1 398 ? -23.375 -17.266 -18.016 1 94.69 398 LEU A O 1
ATOM 3170 N N . ASN A 1 399 ? -21.969 -15.633 -18.328 1 91.25 399 ASN A N 1
ATOM 3171 C CA . ASN A 1 399 ? -21.859 -15.93 -19.75 1 91.25 399 ASN A CA 1
ATOM 3172 C C . ASN A 1 399 ? -21.094 -17.219 -20 1 91.25 399 ASN A C 1
ATOM 3174 O O . ASN A 1 399 ? -21.422 -17.969 -20.922 1 91.25 399 ASN A O 1
ATOM 3178 N N . CYS A 1 400 ? -20.156 -17.516 -19.156 1 91.69 400 CYS A N 1
ATOM 3179 C CA . CYS A 1 400 ? -19.266 -18.641 -19.391 1 91.69 400 CYS A CA 1
ATOM 3180 C C . CYS A 1 400 ? -19.688 -19.844 -18.547 1 91.69 400 CYS A C 1
ATOM 3182 O O . CYS A 1 400 ? -19.328 -20.984 -18.859 1 91.69 400 CYS A O 1
ATOM 3184 N N . ALA A 1 401 ? -20.484 -19.703 -17.547 1 94.88 401 ALA A N 1
ATOM 3185 C CA . ALA A 1 401 ? -20.812 -20.734 -16.562 1 94.88 401 ALA A CA 1
ATOM 3186 C C . ALA A 1 401 ? -21.656 -21.828 -17.203 1 94.88 401 ALA A C 1
ATOM 3188 O O . ALA A 1 401 ? -22.562 -21.547 -18 1 94.88 401 ALA A O 1
ATOM 3189 N N . ASP A 1 402 ? -21.359 -23.062 -16.922 1 95.12 402 ASP A N 1
ATOM 3190 C CA . ASP A 1 402 ? -22.141 -24.234 -17.328 1 95.12 402 ASP A CA 1
ATOM 3191 C C . ASP A 1 402 ? -21.891 -25.406 -16.391 1 95.12 402 ASP A C 1
ATOM 3193 O O . ASP A 1 402 ? -21.406 -25.234 -15.273 1 95.12 402 ASP A O 1
ATOM 3197 N N . GLU A 1 403 ? -22.219 -26.609 -16.797 1 94.56 403 GLU A N 1
ATOM 3198 C CA . GLU A 1 403 ? -22.141 -27.781 -15.93 1 94.56 403 GLU A CA 1
ATOM 3199 C C . GLU A 1 403 ? -20.688 -28.203 -15.711 1 94.56 403 GLU A C 1
ATOM 3201 O O . GLU A 1 403 ? -20.406 -29.094 -14.906 1 94.56 403 GLU A O 1
ATOM 3206 N N . TYR A 1 404 ? -19.688 -27.578 -16.359 1 94.38 404 TYR A N 1
ATOM 3207 C CA . TYR A 1 404 ? -18.281 -27.906 -16.234 1 94.38 404 TYR A CA 1
ATOM 3208 C C . TYR A 1 404 ? -17.516 -26.797 -15.531 1 94.38 404 TYR A C 1
ATOM 3210 O O . TYR A 1 404 ? -16.281 -26.734 -15.602 1 94.38 404 TYR A O 1
ATOM 3218 N N . SER A 1 405 ? -18.312 -25.922 -14.836 1 95.75 405 SER A N 1
ATOM 3219 C CA . SER A 1 405 ? -17.672 -24.766 -14.227 1 95.75 405 SER A CA 1
ATOM 3220 C C . SER A 1 405 ? -17.812 -24.797 -12.703 1 95.75 405 SER A C 1
ATOM 3222 O O . SER A 1 405 ? -18.859 -25.219 -12.188 1 95.75 405 SER A O 1
ATOM 3224 N N . LEU A 1 406 ? -16.75 -24.453 -12.008 1 97 406 LEU A N 1
ATOM 3225 C CA . LEU A 1 406 ? -16.781 -24.109 -10.586 1 97 406 LEU A CA 1
ATOM 3226 C C . LEU A 1 406 ? -16.859 -22.609 -10.398 1 97 406 LEU A C 1
ATOM 3228 O O . LEU A 1 406 ? -15.969 -21.875 -10.844 1 97 406 LEU A O 1
ATOM 3232 N N . VAL A 1 407 ? -17.969 -22.156 -9.758 1 97.62 407 VAL A N 1
ATOM 3233 C CA . VAL A 1 407 ? -18.156 -20.719 -9.594 1 97.62 407 VAL A CA 1
ATOM 3234 C C . VAL A 1 407 ? -17.984 -20.344 -8.125 1 97.62 407 VAL A C 1
ATOM 3236 O O . VAL A 1 407 ? -18.625 -20.922 -7.242 1 97.62 407 VAL A O 1
ATOM 3239 N N . ILE A 1 408 ? -17.109 -19.406 -7.895 1 97.19 408 ILE A N 1
ATOM 3240 C CA . ILE A 1 408 ? -16.828 -18.906 -6.551 1 97.19 408 ILE A CA 1
ATOM 3241 C C . ILE A 1 408 ? -17.219 -17.438 -6.445 1 97.19 408 ILE A C 1
ATOM 3243 O O . ILE A 1 408 ? -16.656 -16.594 -7.152 1 97.19 408 ILE A O 1
ATOM 3247 N N . LEU A 1 409 ? -18.156 -17.109 -5.531 1 95.69 409 LEU A N 1
ATOM 3248 C CA . LEU A 1 409 ? -18.641 -15.758 -5.363 1 95.69 409 LEU A CA 1
ATOM 3249 C C . LEU A 1 409 ? -18.5 -15.297 -3.916 1 95.69 409 LEU A C 1
ATOM 3251 O O . LEU A 1 409 ? -19.125 -15.875 -3.018 1 95.69 409 LEU A O 1
ATOM 3255 N N . ASP A 1 410 ? -17.766 -14.258 -3.76 1 91.44 410 ASP A N 1
ATOM 3256 C CA . ASP A 1 410 ? -17.594 -13.688 -2.426 1 91.44 410 ASP A CA 1
ATOM 3257 C C . ASP A 1 410 ? -18.516 -12.484 -2.217 1 91.44 410 ASP A C 1
ATOM 3259 O O . ASP A 1 410 ? -18.484 -11.531 -2.994 1 91.44 410 ASP A O 1
ATOM 3263 N N . GLU A 1 411 ? -19.297 -12.578 -1.206 1 85.94 411 GLU A N 1
ATOM 3264 C CA . GLU A 1 411 ? -20.203 -11.492 -0.82 1 85.94 411 GLU A CA 1
ATOM 3265 C C . GLU A 1 411 ? -21.062 -11.047 -1.999 1 85.94 411 GLU A C 1
ATOM 3267 O O . GLU A 1 411 ? -21.109 -9.859 -2.322 1 85.94 411 GLU A O 1
ATOM 3272 N N . VAL A 1 412 ? -21.812 -11.969 -2.488 1 87.44 412 VAL A N 1
ATOM 3273 C CA . VAL A 1 412 ? -22.625 -11.719 -3.674 1 87.44 412 VAL A CA 1
ATOM 3274 C C . VAL A 1 412 ? -23.719 -10.711 -3.344 1 87.44 412 VAL A C 1
ATOM 3276 O O . VAL A 1 412 ? -24.375 -10.82 -2.305 1 87.44 412 VAL A O 1
ATOM 3279 N N . GLY A 1 413 ? -23.844 -9.688 -4.133 1 82.12 413 GLY A N 1
ATOM 3280 C CA . GLY A 1 413 ? -24.891 -8.695 -3.984 1 82.12 413 GLY A CA 1
ATOM 3281 C C . GLY A 1 413 ? -24.516 -7.559 -3.053 1 82.12 413 GLY A C 1
ATOM 3282 O O . GLY A 1 413 ? -25.344 -6.68 -2.77 1 82.12 413 GLY A O 1
ATOM 3283 N N . SER A 1 414 ? -23.312 -7.551 -2.637 1 78.5 414 SER A N 1
ATOM 3284 C CA . SER A 1 414 ? -22.875 -6.512 -1.711 1 78.5 414 SER A CA 1
ATOM 3285 C C . SER A 1 414 ? -22.547 -5.215 -2.447 1 78.5 414 SER A C 1
ATOM 3287 O O . SER A 1 414 ? -22.438 -5.203 -3.676 1 78.5 414 SER A O 1
ATOM 3289 N N . GLY A 1 415 ? -22.469 -4.105 -1.735 1 74.19 415 GLY A N 1
ATOM 3290 C CA . GLY A 1 415 ? -22.031 -2.842 -2.299 1 74.19 415 GLY A CA 1
ATOM 3291 C C . GLY A 1 415 ? -23.172 -1.956 -2.76 1 74.19 415 GLY A C 1
ATOM 3292 O O . GLY A 1 415 ? -22.953 -0.954 -3.443 1 74.19 415 GLY A O 1
ATOM 3293 N N . THR A 1 416 ? -24.391 -2.361 -2.516 1 79 416 THR A N 1
ATOM 3294 C CA . THR A 1 416 ? -25.594 -1.626 -2.893 1 79 416 THR A CA 1
ATOM 3295 C C . THR A 1 416 ? -26.672 -1.763 -1.819 1 79 416 THR A C 1
ATOM 3297 O O . THR A 1 416 ? -26.391 -2.203 -0.703 1 79 416 THR A O 1
ATOM 3300 N N . ASP A 1 417 ? -27.781 -1.226 -2.191 1 81.5 417 ASP A N 1
ATOM 3301 C CA . ASP A 1 417 ? -28.922 -1.398 -1.288 1 81.5 417 ASP A CA 1
ATOM 3302 C C . ASP A 1 417 ? -29.141 -2.873 -0.95 1 81.5 417 ASP A C 1
ATOM 3304 O O . ASP A 1 417 ? -29.203 -3.717 -1.846 1 81.5 417 ASP A O 1
ATOM 3308 N N . PRO A 1 418 ? -29.219 -3.166 0.336 1 83.25 418 PRO A N 1
ATOM 3309 C CA . PRO A 1 418 ? -29.266 -4.566 0.763 1 83.25 418 PRO A CA 1
ATOM 3310 C C . PRO A 1 418 ? -30.438 -5.328 0.157 1 83.25 418 PRO A C 1
ATOM 3312 O O . PRO A 1 418 ? -30.297 -6.496 -0.216 1 83.25 418 PRO A O 1
ATOM 3315 N N . SER A 1 419 ? -31.562 -4.711 0.044 1 85.5 419 SER A N 1
ATOM 3316 C CA . SER A 1 419 ? -32.719 -5.402 -0.501 1 85.5 419 SER A CA 1
ATOM 3317 C C . SER A 1 419 ? -32.531 -5.75 -1.973 1 85.5 419 SER A C 1
ATOM 3319 O O . SER A 1 419 ? -32.75 -6.891 -2.383 1 85.5 419 SER A O 1
ATOM 3321 N N . GLU A 1 420 ? -32.125 -4.805 -2.684 1 88.12 420 GLU A N 1
ATOM 3322 C CA . GLU A 1 420 ? -31.875 -5.043 -4.105 1 88.12 420 GLU A CA 1
ATOM 3323 C C . GLU A 1 420 ? -30.672 -5.961 -4.312 1 88.12 420 GLU A C 1
ATOM 3325 O O . GLU A 1 420 ? -30.672 -6.801 -5.219 1 88.12 420 GLU A O 1
ATOM 3330 N N . GLY A 1 421 ? -29.734 -5.715 -3.5 1 89.31 421 GLY A N 1
ATOM 3331 C CA . GLY A 1 421 ? -28.578 -6.59 -3.564 1 89.31 421 GLY A CA 1
ATOM 3332 C C . GLY A 1 421 ? -28.922 -8.047 -3.324 1 89.31 421 GLY A C 1
ATOM 3333 O O . GLY A 1 421 ? -28.422 -8.93 -4.027 1 89.31 421 GLY A O 1
ATOM 3334 N N . MET A 1 422 ? -29.75 -8.289 -2.367 1 90.06 422 MET A N 1
ATOM 3335 C CA . MET A 1 422 ? -30.203 -9.648 -2.061 1 90.06 422 MET A CA 1
ATOM 3336 C C . MET A 1 422 ? -30.984 -10.242 -3.227 1 90.06 422 MET A C 1
ATOM 3338 O O . MET A 1 422 ? -30.812 -11.414 -3.559 1 90.06 422 MET A O 1
ATOM 3342 N N . GLY A 1 423 ? -31.828 -9.438 -3.758 1 92.75 423 GLY A N 1
ATOM 3343 C CA . GLY A 1 423 ? -32.594 -9.891 -4.918 1 92.75 423 GLY A CA 1
ATOM 3344 C C . GLY A 1 423 ? -31.688 -10.297 -6.078 1 92.75 423 GLY A C 1
ATOM 3345 O O . GLY A 1 423 ? -31.891 -11.352 -6.68 1 92.75 423 GLY A O 1
ATOM 3346 N N . ILE A 1 424 ? -30.734 -9.477 -6.367 1 93.31 424 ILE A N 1
ATOM 3347 C CA . ILE A 1 424 ? -29.797 -9.75 -7.445 1 93.31 424 ILE A CA 1
ATOM 3348 C C . ILE A 1 424 ? -29.016 -11.023 -7.137 1 93.31 424 ILE A C 1
ATOM 3350 O O . ILE A 1 424 ? -28.828 -11.867 -8.016 1 93.31 424 ILE A O 1
ATOM 3354 N N . ALA A 1 425 ? -28.609 -11.133 -5.906 1 94.38 425 ALA A N 1
ATOM 3355 C CA . ALA A 1 425 ? -27.828 -12.297 -5.492 1 94.38 425 ALA A CA 1
ATOM 3356 C C . ALA A 1 425 ? -28.625 -13.586 -5.691 1 94.38 425 ALA A C 1
ATOM 3358 O O . ALA A 1 425 ? -28.109 -14.555 -6.266 1 94.38 425 ALA A O 1
ATOM 3359 N N . VAL A 1 426 ? -29.828 -13.617 -5.258 1 95.25 426 VAL A N 1
ATOM 3360 C CA . VAL A 1 426 ? -30.672 -14.797 -5.375 1 95.25 426 VAL A CA 1
ATOM 3361 C C . VAL A 1 426 ? -30.891 -15.133 -6.848 1 95.25 426 VAL A C 1
ATOM 3363 O O . VAL A 1 426 ? -30.766 -16.297 -7.246 1 95.25 426 VAL A O 1
ATOM 3366 N N . ALA A 1 427 ? -31.141 -14.094 -7.621 1 95.94 427 ALA A N 1
ATOM 3367 C CA . ALA A 1 427 ? -31.375 -14.305 -9.047 1 95.94 427 ALA A CA 1
ATOM 3368 C C . ALA A 1 427 ? -30.125 -14.883 -9.719 1 95.94 427 ALA A C 1
ATOM 3370 O O . ALA A 1 427 ? -30.234 -15.781 -10.562 1 95.94 427 ALA A O 1
ATOM 3371 N N . ILE A 1 428 ? -29 -14.398 -9.375 1 96.31 428 ILE A N 1
ATOM 3372 C CA . ILE A 1 428 ? -27.734 -14.859 -9.93 1 96.31 428 ILE A CA 1
ATOM 3373 C C . ILE A 1 428 ? -27.5 -16.328 -9.539 1 96.31 428 ILE A C 1
ATOM 3375 O O . ILE A 1 428 ? -27.141 -17.141 -10.383 1 96.31 428 ILE A O 1
ATOM 3379 N N . LEU A 1 429 ? -27.703 -16.641 -8.281 1 96.75 429 LEU A N 1
ATOM 3380 C CA . LEU A 1 429 ? -27.5 -18 -7.777 1 96.75 429 LEU A CA 1
ATOM 3381 C C . LEU A 1 429 ? -28.438 -18.969 -8.469 1 96.75 429 LEU A C 1
ATOM 3383 O O . LEU A 1 429 ? -28.031 -20.078 -8.836 1 96.75 429 LEU A O 1
ATOM 3387 N N . GLU A 1 430 ? -29.656 -18.562 -8.656 1 96.25 430 GLU A N 1
ATOM 3388 C CA . GLU A 1 430 ? -30.625 -19.422 -9.344 1 96.25 430 GLU A CA 1
ATOM 3389 C C . GLU A 1 430 ? -30.203 -19.672 -10.789 1 96.25 430 GLU A C 1
ATOM 3391 O O . GLU A 1 430 ? -30.312 -20.797 -11.273 1 96.25 430 GLU A O 1
ATOM 3396 N N . GLU A 1 431 ? -29.781 -18.641 -11.406 1 96.88 431 GLU A N 1
ATOM 3397 C CA . GLU A 1 431 ? -29.375 -18.766 -12.797 1 96.88 431 GLU A CA 1
ATOM 3398 C C . GLU A 1 431 ? -28.172 -19.703 -12.93 1 96.88 431 GLU A C 1
ATOM 3400 O O . GLU A 1 431 ? -28.141 -20.547 -13.82 1 96.88 431 GLU A O 1
ATOM 3405 N N . LEU A 1 432 ? -27.234 -19.578 -12.109 1 97.19 432 LEU A N 1
ATOM 3406 C CA . LEU A 1 432 ? -26.047 -20.422 -12.125 1 97.19 432 LEU A CA 1
ATOM 3407 C C . LEU A 1 432 ? -26.406 -21.875 -11.852 1 97.19 432 LEU A C 1
ATOM 3409 O O . LEU A 1 432 ? -25.828 -22.797 -12.453 1 97.19 432 LEU A O 1
ATOM 3413 N N . TYR A 1 433 ? -27.297 -22.078 -10.906 1 96.56 433 TYR A N 1
ATOM 3414 C CA . TYR A 1 433 ? -27.781 -23.422 -10.617 1 96.56 433 TYR A CA 1
ATOM 3415 C C . TYR A 1 433 ? -28.438 -24.047 -11.844 1 96.56 433 TYR A C 1
ATOM 3417 O O . TYR A 1 433 ? -28.203 -25.219 -12.164 1 96.56 433 TYR A O 1
ATOM 3425 N N . LYS A 1 434 ? -29.266 -23.234 -12.492 1 95.88 434 LYS A N 1
ATOM 3426 C CA . LYS A 1 434 ? -29.953 -23.703 -13.695 1 95.88 434 LYS A CA 1
ATOM 3427 C C . LYS A 1 434 ? -28.938 -24.109 -14.766 1 95.88 434 LYS A C 1
ATOM 3429 O O . LYS A 1 434 ? -29.172 -25.078 -15.508 1 95.88 434 LYS A O 1
ATOM 3434 N N . LYS A 1 435 ? -27.875 -23.453 -14.781 1 95.69 435 LYS A N 1
ATOM 3435 C CA . LYS A 1 435 ? -26.828 -23.719 -15.773 1 95.69 435 LYS A CA 1
ATOM 3436 C C . LYS A 1 435 ? -26.031 -24.969 -15.398 1 95.69 435 LYS A C 1
ATOM 3438 O O . LYS A 1 435 ? -25.234 -25.469 -16.203 1 95.69 435 LYS A O 1
ATOM 3443 N N . GLY A 1 436 ? -26.141 -25.406 -14.172 1 95.12 436 GLY A N 1
ATOM 3444 C CA . GLY A 1 436 ? -25.547 -26.672 -13.742 1 95.12 436 GLY A CA 1
ATOM 3445 C C . GLY A 1 436 ? -24.188 -26.5 -13.102 1 95.12 436 GLY A C 1
ATOM 3446 O O . GLY A 1 436 ? -23.484 -27.484 -12.875 1 95.12 436 GLY A O 1
ATOM 3447 N N . SER A 1 437 ? -23.812 -25.312 -12.812 1 96.62 437 SER A N 1
ATOM 3448 C CA . SER A 1 437 ? -22.484 -25.047 -12.25 1 96.62 437 SER A CA 1
ATOM 3449 C C . SER A 1 437 ? -22.406 -25.469 -10.789 1 96.62 437 SER A C 1
ATOM 3451 O O . SER A 1 437 ? -23.438 -25.547 -10.109 1 96.62 437 SER A O 1
ATOM 3453 N N . VAL A 1 438 ? -21.25 -25.859 -10.328 1 97.5 438 VAL A N 1
ATOM 3454 C CA . VAL A 1 438 ? -20.984 -25.984 -8.898 1 97.5 438 VAL A CA 1
ATOM 3455 C C . VAL A 1 438 ? -20.688 -24.609 -8.305 1 97.5 438 VAL A C 1
ATOM 3457 O O . VAL A 1 438 ? -19.891 -23.859 -8.852 1 97.5 438 VAL A O 1
ATOM 3460 N N . ILE A 1 439 ? -21.438 -24.297 -7.211 1 97.69 439 ILE A N 1
ATOM 3461 C CA . ILE A 1 439 ? -21.406 -22.922 -6.723 1 97.69 439 ILE A CA 1
ATOM 3462 C C . ILE A 1 439 ? -20.922 -22.891 -5.277 1 97.69 439 ILE A C 1
ATOM 3464 O O . ILE A 1 439 ? -21.391 -23.672 -4.441 1 97.69 439 ILE A O 1
ATOM 3468 N N . CYS A 1 440 ? -19.953 -22.062 -4.996 1 96.5 440 CYS A N 1
ATOM 3469 C CA . CYS A 1 440 ? -19.516 -21.703 -3.652 1 96.5 440 CYS A CA 1
ATOM 3470 C C . CYS A 1 440 ? -19.609 -20.188 -3.432 1 96.5 440 CYS A C 1
ATOM 3472 O O . CYS A 1 440 ? -18.891 -19.422 -4.059 1 96.5 440 CYS A O 1
ATOM 3474 N N . ALA A 1 441 ? -20.5 -19.828 -2.533 1 95 441 ALA A N 1
ATOM 3475 C CA . ALA A 1 441 ? -20.734 -18.391 -2.348 1 95 441 ALA A CA 1
ATOM 3476 C C . ALA A 1 441 ? -20.781 -18.031 -0.866 1 95 441 ALA A C 1
ATOM 3478 O O . ALA A 1 441 ? -21.109 -18.875 -0.028 1 95 441 ALA A O 1
ATOM 3479 N N . THR A 1 442 ? -20.359 -16.859 -0.576 1 91.5 442 THR A N 1
ATOM 3480 C CA . THR A 1 442 ? -20.5 -16.312 0.77 1 91.5 442 THR A CA 1
ATOM 3481 C C . THR A 1 442 ? -21.469 -15.133 0.775 1 91.5 442 THR A C 1
ATOM 3483 O O . THR A 1 442 ? -21.672 -14.492 -0.254 1 91.5 442 THR A O 1
ATOM 3486 N N . THR A 1 443 ? -22.109 -14.984 1.911 1 85.31 443 THR A N 1
ATOM 3487 C CA . THR A 1 443 ? -23.016 -13.844 2.045 1 85.31 443 THR A CA 1
ATOM 3488 C C . THR A 1 443 ? -23.172 -13.461 3.512 1 85.31 443 THR A C 1
ATOM 3490 O O . THR A 1 443 ? -22.938 -14.273 4.406 1 85.31 443 THR A O 1
ATOM 3493 N N . HIS A 1 444 ? -23.562 -12.25 3.697 1 78.88 444 HIS A N 1
ATOM 3494 C CA . HIS A 1 444 ? -23.953 -11.781 5.023 1 78.88 444 HIS A CA 1
ATOM 3495 C C . HIS A 1 444 ? -25.469 -11.578 5.113 1 78.88 444 HIS A C 1
ATOM 3497 O O . HIS A 1 444 ? -25.984 -11.195 6.16 1 78.88 444 HIS A O 1
ATOM 3503 N N . TYR A 1 445 ? -26.156 -11.906 4.039 1 81.12 445 TYR A N 1
ATOM 3504 C CA . TYR A 1 445 ? -27.594 -11.664 3.979 1 81.12 445 TYR A CA 1
ATOM 3505 C C . TYR A 1 445 ? -28.375 -12.852 4.527 1 81.12 445 TYR A C 1
ATOM 3507 O O . TYR A 1 445 ? -28.234 -13.977 4.043 1 81.12 445 TYR A O 1
ATOM 3515 N N . SER A 1 446 ? -29.219 -12.555 5.453 1 80.56 446 SER A N 1
ATOM 3516 C CA . SER A 1 446 ? -30.047 -13.609 6.047 1 80.56 446 SER A CA 1
ATOM 3517 C C . SER A 1 446 ? -31.031 -14.188 5.031 1 80.56 446 SER A C 1
ATOM 3519 O O . SER A 1 446 ? -31.344 -15.375 5.07 1 80.56 446 SER A O 1
ATOM 3521 N N . GLU A 1 447 ? -31.438 -13.344 4.148 1 81.75 447 GLU A N 1
ATOM 3522 C CA . GLU A 1 447 ? -32.406 -13.781 3.154 1 81.75 447 GLU A CA 1
ATOM 3523 C C . GLU A 1 447 ? -31.828 -14.836 2.221 1 81.75 447 GLU A C 1
ATOM 3525 O O . GLU A 1 447 ? -32.531 -15.719 1.744 1 81.75 447 GLU A O 1
ATOM 3530 N N . ILE A 1 448 ? -30.609 -14.703 1.967 1 88.88 448 ILE A N 1
ATOM 3531 C CA . ILE A 1 448 ? -29.953 -15.672 1.1 1 88.88 448 ILE A CA 1
ATOM 3532 C C . ILE A 1 448 ? -29.797 -17 1.834 1 88.88 448 ILE A C 1
ATOM 3534 O O . ILE A 1 448 ? -29.906 -18.062 1.226 1 88.88 448 ILE A O 1
ATOM 3538 N N . LYS A 1 449 ? -29.672 -16.859 3.148 1 87.06 449 LYS A N 1
ATOM 3539 C CA . LYS A 1 449 ? -29.656 -18.062 3.973 1 87.06 449 LYS A CA 1
ATOM 3540 C C . LYS A 1 449 ? -30.969 -18.828 3.859 1 87.06 449 LYS A C 1
ATOM 3542 O O . LYS A 1 449 ? -30.984 -20.047 3.715 1 87.06 449 LYS A O 1
ATOM 3547 N N . ASP A 1 450 ? -31.938 -18.078 3.943 1 88.94 450 ASP A N 1
ATOM 3548 C CA . ASP A 1 450 ? -33.25 -18.656 3.838 1 88.94 450 ASP A CA 1
ATOM 3549 C C . ASP A 1 450 ? -33.5 -19.281 2.459 1 88.94 450 ASP A C 1
ATOM 3551 O O . ASP A 1 450 ? -34.094 -20.359 2.34 1 88.94 450 ASP A O 1
ATOM 3555 N N . PHE A 1 451 ? -33.031 -18.625 1.486 1 90.62 451 PHE A N 1
ATOM 3556 C CA . PHE A 1 451 ? -33.094 -19.141 0.123 1 90.62 451 PHE A CA 1
ATOM 3557 C C . PHE A 1 451 ? -32.406 -20.484 0.019 1 90.62 451 PHE A C 1
ATOM 3559 O O . PHE A 1 451 ? -32.969 -21.438 -0.521 1 90.62 451 PHE A O 1
ATOM 3566 N N . ALA A 1 452 ? -31.172 -20.578 0.542 1 92.5 452 ALA A N 1
ATOM 3567 C CA . ALA A 1 452 ? -30.375 -21.797 0.465 1 92.5 452 ALA A CA 1
ATOM 3568 C C . ALA A 1 452 ? -31.047 -22.938 1.226 1 92.5 452 ALA A C 1
ATOM 3570 O O . ALA A 1 452 ? -30.984 -24.094 0.807 1 92.5 452 ALA A O 1
ATOM 3571 N N . GLN A 1 453 ? -31.703 -22.609 2.305 1 91.44 453 GLN A N 1
ATOM 3572 C CA . GLN A 1 453 ? -32.375 -23.609 3.133 1 91.44 453 GLN A CA 1
ATOM 3573 C C . GLN A 1 453 ? -33.562 -24.203 2.42 1 91.44 453 GLN A C 1
ATOM 3575 O O . GLN A 1 453 ? -33.906 -25.375 2.6 1 91.44 453 GLN A O 1
ATOM 3580 N N . ASN A 1 454 ? -34.188 -23.391 1.565 1 91.62 454 ASN A N 1
ATOM 3581 C CA . ASN A 1 454 ? -35.438 -23.797 0.966 1 91.62 454 ASN A CA 1
ATOM 3582 C C . ASN A 1 454 ? -35.25 -24.281 -0.47 1 91.62 454 ASN A C 1
ATOM 3584 O O . ASN A 1 454 ? -36.219 -24.734 -1.108 1 91.62 454 ASN A O 1
ATOM 3588 N N . HIS A 1 455 ? -34.156 -24.188 -0.93 1 92 455 HIS A N 1
ATOM 3589 C CA . HIS A 1 455 ? -33.875 -24.609 -2.297 1 92 455 HIS A CA 1
ATOM 3590 C C . HIS A 1 455 ? -33.125 -25.938 -2.32 1 92 455 HIS A C 1
ATOM 3592 O O . HIS A 1 455 ? -32.062 -26.062 -1.723 1 92 455 HIS A O 1
ATOM 3598 N N . ILE A 1 456 ? -33.531 -26.906 -3.021 1 91.12 456 ILE A N 1
ATOM 3599 C CA . ILE A 1 456 ? -33.062 -28.297 -3.018 1 91.12 456 ILE A CA 1
ATOM 3600 C C . ILE A 1 456 ? -31.625 -28.344 -3.535 1 91.12 456 ILE A C 1
ATOM 3602 O O . ILE A 1 456 ? -30.828 -29.172 -3.092 1 91.12 456 ILE A O 1
ATOM 3606 N N . GLY A 1 457 ? -31.172 -27.484 -4.266 1 94.69 457 GLY A N 1
ATOM 3607 C CA . GLY A 1 457 ? -29.859 -27.531 -4.871 1 94.69 457 GLY A CA 1
ATOM 3608 C C . GLY A 1 457 ? -28.797 -26.781 -4.082 1 94.69 457 GLY A C 1
ATOM 3609 O O . GLY A 1 457 ? -27.625 -26.797 -4.441 1 94.69 457 GLY A O 1
ATOM 3610 N N . PHE A 1 458 ? -29.234 -26.25 -2.957 1 96.12 458 PHE A N 1
ATOM 3611 C CA . PHE A 1 458 ? -28.312 -25.438 -2.174 1 96.12 458 PHE A CA 1
ATOM 3612 C C . PHE A 1 458 ? -28.25 -25.922 -0.729 1 96.12 458 PHE A C 1
ATOM 3614 O O . PHE A 1 458 ? -29.203 -26.547 -0.245 1 96.12 458 PHE A O 1
ATOM 3621 N N . ILE A 1 459 ? -27.094 -25.688 -0.037 1 95.31 459 ILE A N 1
ATOM 3622 C CA . ILE A 1 459 ? -26.938 -26 1.382 1 95.31 459 ILE A CA 1
ATOM 3623 C C . ILE A 1 459 ? -26.234 -24.828 2.084 1 95.31 459 ILE A C 1
ATOM 3625 O O . ILE A 1 459 ? -25.391 -24.156 1.486 1 95.31 459 ILE A O 1
ATOM 3629 N N . ASN A 1 460 ? -26.625 -24.641 3.342 1 94.25 460 ASN A N 1
ATOM 3630 C CA . ASN A 1 460 ? -26 -23.578 4.121 1 94.25 460 ASN A CA 1
ATOM 3631 C C . ASN A 1 460 ? -24.75 -24.078 4.836 1 94.25 460 ASN A C 1
ATOM 3633 O O . ASN A 1 460 ? -24.672 -25.25 5.227 1 94.25 460 ASN A O 1
ATOM 3637 N N . GLY A 1 461 ? -23.75 -23.234 4.84 1 92.88 461 GLY A N 1
ATOM 3638 C CA . GLY A 1 461 ? -22.578 -23.391 5.695 1 92.88 461 GLY A CA 1
ATOM 3639 C C . GLY A 1 461 ? -22.312 -22.172 6.566 1 92.88 461 GLY A C 1
ATOM 3640 O O . GLY A 1 461 ? -22.734 -21.062 6.23 1 92.88 461 GLY A O 1
ATOM 3641 N N . SER A 1 462 ? -21.75 -22.422 7.766 1 90.5 462 SER A N 1
ATOM 3642 C CA . SER A 1 462 ? -21.469 -21.297 8.656 1 90.5 462 SER A CA 1
ATOM 3643 C C . SER A 1 462 ? -20.062 -21.375 9.219 1 90.5 462 SER A C 1
ATOM 3645 O O . SER A 1 462 ? -19.578 -22.469 9.531 1 90.5 462 SER A O 1
ATOM 3647 N N . MET A 1 463 ? -19.484 -20.188 9.258 1 87.81 463 MET A N 1
ATOM 3648 C CA . MET A 1 463 ? -18.188 -20.078 9.922 1 87.81 463 MET A CA 1
ATOM 3649 C C . MET A 1 463 ? -18.359 -19.969 11.438 1 87.81 463 MET A C 1
ATOM 3651 O O . MET A 1 463 ? -19.156 -19.156 11.914 1 87.81 463 MET A O 1
ATOM 3655 N N . GLU A 1 464 ? -17.625 -20.766 12.125 1 83.94 464 GLU A N 1
ATOM 3656 C CA . GLU A 1 464 ? -17.75 -20.734 13.578 1 83.94 464 GLU A CA 1
ATOM 3657 C C . GLU A 1 464 ? -17.078 -19.484 14.148 1 83.94 464 GLU A C 1
ATOM 3659 O O . GLU A 1 464 ? -16.047 -19.031 13.641 1 83.94 464 GLU A O 1
ATOM 3664 N N . PHE A 1 465 ? -17.766 -18.984 15.18 1 80.06 465 PHE A N 1
ATOM 3665 C CA . PHE A 1 465 ? -17.297 -17.766 15.836 1 80.06 465 PHE A CA 1
ATOM 3666 C C . PHE A 1 465 ? -17.438 -17.875 17.344 1 80.06 465 PHE A C 1
ATOM 3668 O O . PHE A 1 465 ? -18.438 -18.391 17.844 1 80.06 465 PHE A O 1
ATOM 3675 N N . ASP A 1 466 ? -16.312 -17.5 18.031 1 81.31 466 ASP A N 1
ATOM 3676 C CA . ASP A 1 466 ? -16.375 -17.484 19.484 1 81.31 466 ASP A CA 1
ATOM 3677 C C . ASP A 1 466 ? -16.875 -16.141 20.016 1 81.31 466 ASP A C 1
ATOM 3679 O O . ASP A 1 466 ? -16.141 -15.141 19.969 1 81.31 466 ASP A O 1
ATOM 3683 N N . ILE A 1 467 ? -17.984 -16.125 20.516 1 76.06 467 ILE A N 1
ATOM 3684 C CA . ILE A 1 467 ? -18.625 -14.898 20.969 1 76.06 467 ILE A CA 1
ATOM 3685 C C . ILE A 1 467 ? -17.891 -14.367 22.203 1 76.06 467 ILE A C 1
ATOM 3687 O O . ILE A 1 467 ? -17.859 -13.148 22.422 1 76.06 467 ILE A O 1
ATOM 3691 N N . ASN A 1 468 ? -17.281 -15.258 22.953 1 77.88 468 ASN A N 1
ATOM 3692 C CA . ASN A 1 468 ? -16.625 -14.852 24.203 1 77.88 468 ASN A CA 1
ATOM 3693 C C . ASN A 1 468 ? -15.289 -14.172 23.938 1 77.88 468 ASN A C 1
ATOM 3695 O O . ASN A 1 468 ? -14.992 -13.125 24.516 1 77.88 468 ASN A O 1
ATOM 3699 N N . THR A 1 469 ? -14.594 -14.75 23.047 1 77.5 469 THR A N 1
ATOM 3700 C CA . THR A 1 469 ? -13.281 -14.18 22.766 1 77.5 469 THR A CA 1
ATOM 3701 C C . THR A 1 469 ? -13.359 -13.227 21.578 1 77.5 469 THR A C 1
ATOM 3703 O O . THR A 1 469 ? -12.414 -12.484 21.312 1 77.5 469 THR A O 1
ATOM 3706 N N . LEU A 1 470 ? -14.523 -13.211 20.938 1 75.44 470 LEU A N 1
ATOM 3707 C CA . LEU A 1 470 ? -14.75 -12.391 19.75 1 75.44 470 LEU A CA 1
ATOM 3708 C C . LEU A 1 470 ? -13.719 -12.695 18.672 1 75.44 470 LEU A C 1
ATOM 3710 O O . LEU A 1 470 ? -13.234 -11.781 17.984 1 75.44 470 LEU A O 1
ATOM 3714 N N . LYS A 1 471 ? -13.297 -13.867 18.672 1 76.44 471 LYS A N 1
ATOM 3715 C CA . LYS A 1 471 ? -12.32 -14.281 17.672 1 76.44 471 LYS A CA 1
ATOM 3716 C C . LYS A 1 471 ? -12.906 -15.32 16.734 1 76.44 471 LYS A C 1
ATOM 3718 O O . LYS A 1 471 ? -13.719 -16.156 17.141 1 76.44 471 LYS A O 1
ATOM 3723 N N . PRO A 1 472 ? -12.531 -15.211 15.484 1 77.31 472 PRO A N 1
ATOM 3724 C CA . PRO A 1 472 ? -12.953 -16.25 14.547 1 77.31 472 PRO A CA 1
ATOM 3725 C C . PRO A 1 472 ? -12.297 -17.594 14.82 1 77.31 472 PRO A C 1
ATOM 3727 O O . PRO A 1 472 ? -11.133 -17.656 15.211 1 77.31 472 PRO A O 1
ATOM 3730 N N . LEU A 1 473 ? -13.016 -18.641 14.734 1 79.5 473 LEU A N 1
ATOM 3731 C CA . LEU A 1 473 ? -12.461 -19.984 14.906 1 79.5 473 LEU A CA 1
ATOM 3732 C C . LEU A 1 473 ? -12.039 -20.578 13.562 1 79.5 473 LEU A C 1
ATOM 3734 O O . LEU A 1 473 ? -11.391 -21.625 13.516 1 79.5 473 LEU A O 1
ATOM 3738 N N . TYR A 1 474 ? -12.414 -19.984 12.531 1 79.25 474 TYR A N 1
ATOM 3739 C CA . TYR A 1 474 ? -12.039 -20.328 11.164 1 79.25 474 TYR A CA 1
ATOM 3740 C C . TYR A 1 474 ? -12.477 -21.75 10.82 1 79.25 474 TYR A C 1
ATOM 3742 O O . TYR A 1 474 ? -11.844 -22.422 10 1 79.25 474 TYR A O 1
ATOM 3750 N N . LYS A 1 475 ? -13.438 -22.266 11.492 1 86.12 475 LYS A N 1
ATOM 3751 C CA . LYS A 1 475 ? -13.992 -23.578 11.219 1 86.12 475 LYS A CA 1
ATOM 3752 C C . LYS A 1 475 ? -15.32 -23.484 10.477 1 86.12 475 LYS A C 1
ATOM 3754 O O . LYS A 1 475 ? -16.203 -22.734 10.891 1 86.12 475 LYS A O 1
ATOM 3759 N N . LEU A 1 476 ? -15.383 -24.203 9.383 1 90.75 476 LEU A N 1
ATOM 3760 C CA . LEU A 1 476 ? -16.578 -24.188 8.562 1 90.75 476 LEU A CA 1
ATOM 3761 C C . LEU A 1 476 ? -17.469 -25.391 8.891 1 90.75 476 LEU A C 1
ATOM 3763 O O . LEU A 1 476 ? -17 -26.516 8.906 1 90.75 476 LEU A O 1
ATOM 3767 N N . ASN A 1 477 ? -18.703 -25.094 9.195 1 89.94 477 ASN A N 1
ATOM 3768 C CA . ASN A 1 477 ? -19.703 -26.125 9.391 1 89.94 477 ASN A CA 1
ATOM 3769 C C . ASN A 1 477 ? -20.75 -26.109 8.273 1 89.94 477 ASN A C 1
ATOM 3771 O O . ASN A 1 477 ? -21.594 -25.219 8.219 1 89.94 477 ASN A O 1
ATOM 3775 N N . ILE A 1 478 ? -20.688 -27.109 7.43 1 91.94 478 ILE A N 1
ATOM 3776 C CA . ILE A 1 478 ? -21.656 -27.203 6.34 1 91.94 478 ILE A CA 1
ATOM 3777 C C . ILE A 1 478 ? -22.938 -27.875 6.844 1 91.94 478 ILE A C 1
ATOM 3779 O O . ILE A 1 478 ? -22.891 -28.891 7.535 1 91.94 478 ILE A O 1
ATOM 3783 N N . GLY A 1 479 ? -24.094 -27.344 6.531 1 89.44 479 GLY A N 1
ATOM 3784 C CA . GLY A 1 479 ? -25.391 -27.875 6.945 1 89.44 479 GLY A CA 1
ATOM 3785 C C . GLY A 1 479 ? -26.062 -27.047 8.023 1 89.44 479 GLY A C 1
ATOM 3786 O O . GLY A 1 479 ? -27.219 -27.281 8.367 1 89.44 479 GLY A O 1
ATOM 3787 N N . LYS A 1 480 ? -25.25 -26.141 8.562 1 83.25 480 LYS A N 1
ATOM 3788 C CA . LYS A 1 480 ? -25.766 -25.266 9.617 1 83.25 480 LYS A CA 1
ATOM 3789 C C . LYS A 1 480 ? -25.734 -23.797 9.188 1 83.25 480 LYS A C 1
ATOM 3791 O O . LYS A 1 480 ? -24.703 -23.312 8.703 1 83.25 480 LYS A O 1
ATOM 3796 N N . ALA A 1 481 ? -26.953 -23.234 9.336 1 79.12 481 ALA A N 1
ATOM 3797 C CA . ALA A 1 481 ? -26.953 -21.797 9.023 1 79.12 481 ALA A CA 1
ATOM 3798 C C . ALA A 1 481 ? -26.375 -20.984 10.172 1 79.12 481 ALA A C 1
ATOM 3800 O O . ALA A 1 481 ? -26.609 -21.297 11.344 1 79.12 481 ALA A O 1
ATOM 3801 N N . GLY A 1 482 ? -25.516 -20.078 9.828 1 76.75 482 GLY A N 1
ATOM 3802 C CA . GLY A 1 482 ? -24.938 -19.219 10.844 1 76.75 482 GLY A CA 1
ATOM 3803 C C . GLY A 1 482 ? -25.922 -18.25 11.445 1 76.75 482 GLY A C 1
ATOM 3804 O O . GLY A 1 482 ? -26.875 -17.844 10.781 1 76.75 482 GLY A O 1
ATOM 3805 N N . GLU A 1 483 ? -25.766 -17.953 12.742 1 75.38 483 GLU A N 1
ATOM 3806 C CA . GLU A 1 483 ? -26.578 -16.953 13.406 1 75.38 483 GLU A CA 1
ATOM 3807 C C . GLU A 1 483 ? -25.906 -15.586 13.398 1 75.38 483 GLU A C 1
ATOM 3809 O O . GLU A 1 483 ? -24.672 -15.5 13.328 1 75.38 483 GLU A O 1
ATOM 3814 N N . SER A 1 484 ? -26.891 -14.562 13.227 1 77.25 484 SER A N 1
ATOM 3815 C CA . SER A 1 484 ? -26.344 -13.219 13.344 1 77.25 484 SER A CA 1
ATOM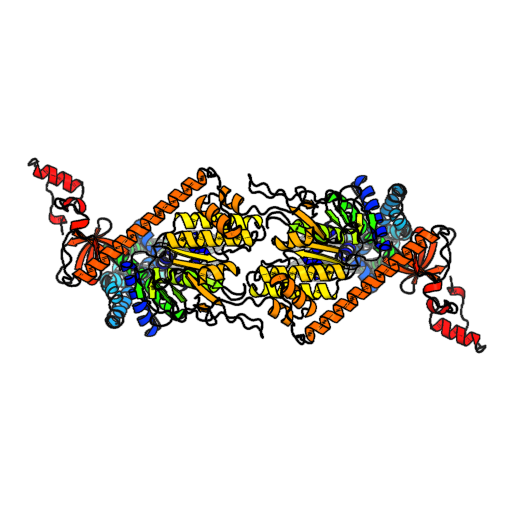 3816 C C . SER A 1 484 ? -26.047 -12.859 14.797 1 77.25 484 SER A C 1
ATOM 3818 O O . SER A 1 484 ? -26.891 -13.086 15.68 1 77.25 484 SER A O 1
ATOM 3820 N N . ASN A 1 485 ? -24.828 -12.453 15.109 1 79.94 485 ASN A N 1
ATOM 3821 C CA . ASN A 1 485 ? -24.422 -12.164 16.484 1 79.94 485 ASN A CA 1
ATOM 3822 C C . ASN A 1 485 ? -24.016 -10.711 16.656 1 79.94 485 ASN A C 1
ATOM 3824 O O . ASN A 1 485 ? -23.203 -10.383 17.531 1 79.94 485 ASN A O 1
ATOM 3828 N N . ALA A 1 486 ? -24.578 -9.875 15.812 1 86.06 486 ALA A N 1
ATOM 3829 C CA . ALA A 1 486 ? -24.156 -8.477 15.852 1 86.06 486 ALA A CA 1
ATOM 3830 C C . ALA A 1 486 ? -24.5 -7.84 17.203 1 86.06 486 ALA A C 1
ATOM 3832 O O . ALA A 1 486 ? -23.703 -7.09 17.766 1 86.06 486 ALA A O 1
ATOM 3833 N N . PHE A 1 487 ? -25.688 -8.133 17.75 1 90 487 PHE A N 1
ATOM 3834 C CA . PHE A 1 487 ? -26.125 -7.562 19.016 1 90 487 PHE A CA 1
ATOM 3835 C C . PHE A 1 487 ? -25.25 -8.031 20.156 1 90 487 PHE A C 1
ATOM 3837 O O . PHE A 1 487 ? -24.828 -7.23 21 1 90 487 PHE A O 1
ATOM 3844 N N . LEU A 1 488 ? -24.953 -9.305 20.141 1 86.56 488 LEU A N 1
ATOM 3845 C CA . LEU A 1 488 ? -24.141 -9.875 21.203 1 86.56 488 LEU A CA 1
ATOM 3846 C C . LEU A 1 488 ? -22.719 -9.328 21.141 1 86.56 488 LEU A C 1
ATOM 3848 O O . LEU A 1 488 ? -22.109 -9.062 22.188 1 86.56 488 LEU A O 1
ATOM 3852 N N . ILE A 1 489 ? -22.203 -9.18 20.016 1 85.56 489 ILE A N 1
ATOM 3853 C CA . ILE A 1 489 ? -20.875 -8.633 19.844 1 85.56 489 ILE A CA 1
ATOM 3854 C C . ILE A 1 489 ? -20.828 -7.191 20.359 1 85.56 489 ILE A C 1
ATOM 3856 O O . ILE A 1 489 ? -19.906 -6.812 21.094 1 85.56 489 ILE A O 1
ATOM 3860 N N . ALA A 1 490 ? -21.812 -6.406 19.953 1 89.31 490 ALA A N 1
ATOM 3861 C CA . ALA A 1 490 ? -21.875 -5.016 20.391 1 89.31 490 ALA A CA 1
ATOM 3862 C C . ALA A 1 490 ? -21.984 -4.926 21.906 1 89.31 490 ALA A C 1
ATOM 3864 O O . ALA A 1 490 ? -21.328 -4.09 22.531 1 89.31 490 ALA A O 1
ATOM 3865 N N . LEU A 1 491 ? -22.75 -5.805 22.453 1 89.69 491 LEU A N 1
ATOM 3866 C CA . LEU A 1 491 ? -22.906 -5.855 23.906 1 89.69 491 LEU A CA 1
ATOM 3867 C C . LEU A 1 491 ? -21.578 -6.211 24.578 1 89.69 491 LEU A C 1
ATOM 3869 O O . LEU A 1 491 ? -21.219 -5.598 25.594 1 89.69 491 LEU A O 1
ATOM 3873 N N . ARG A 1 492 ? -20.953 -7.121 24.141 1 85.75 492 ARG A N 1
ATOM 3874 C CA . ARG A 1 492 ? -19.688 -7.59 24.703 1 85.75 492 ARG A CA 1
ATOM 3875 C C . ARG A 1 492 ? -18.609 -6.512 24.609 1 85.75 492 ARG A C 1
ATOM 3877 O O . ARG A 1 492 ? -17.734 -6.438 25.469 1 85.75 492 ARG A O 1
ATOM 3884 N N . LEU A 1 493 ? -18.719 -5.723 23.625 1 85.56 493 LEU A N 1
ATOM 3885 C CA . LEU A 1 493 ? -17.734 -4.668 23.422 1 85.56 493 LEU A CA 1
ATOM 3886 C C . LEU A 1 493 ? -18 -3.486 24.344 1 85.56 493 LEU A C 1
ATOM 3888 O O . LEU A 1 493 ? -17.172 -2.584 24.469 1 85.56 493 LEU A O 1
ATOM 3892 N N . GLY A 1 494 ? -19.172 -3.492 24.984 1 86.81 494 GLY A N 1
ATOM 3893 C CA . GLY A 1 494 ? -19.438 -2.471 25.984 1 86.81 494 GLY A CA 1
ATOM 3894 C C . GLY A 1 494 ? -20.578 -1.537 25.609 1 86.81 494 GLY A C 1
ATOM 3895 O O . GLY A 1 494 ? -20.766 -0.491 26.234 1 86.81 494 GLY A O 1
ATOM 3896 N N . MET A 1 495 ? -21.312 -1.883 24.594 1 91.62 495 MET A N 1
ATOM 3897 C CA . MET A 1 495 ? -22.453 -1.044 24.234 1 91.62 495 MET A CA 1
ATOM 3898 C C . MET A 1 495 ? -23.562 -1.151 25.281 1 91.62 495 MET A C 1
ATOM 3900 O O . MET A 1 495 ? -23.828 -2.234 25.812 1 91.62 495 MET A O 1
ATOM 3904 N N . ASP A 1 496 ? -24.172 -0.073 25.547 1 92.38 496 ASP A N 1
ATOM 3905 C CA . ASP A 1 496 ? -25.234 -0.028 26.547 1 92.38 496 ASP A CA 1
ATOM 3906 C C . ASP A 1 496 ? -26.375 -0.974 26.172 1 92.38 496 ASP A C 1
ATOM 3908 O O . ASP A 1 496 ? -26.797 -1.017 25 1 92.38 496 ASP A O 1
ATOM 3912 N N . LYS A 1 497 ? -26.859 -1.696 27.156 1 93.62 497 LYS A N 1
ATOM 3913 C CA . LYS A 1 497 ? -27.922 -2.682 26.922 1 93.62 497 LYS A CA 1
ATOM 3914 C C . LYS A 1 497 ? -29.188 -2.014 26.406 1 93.62 497 LYS A C 1
ATOM 3916 O O . LYS A 1 497 ? -29.922 -2.602 25.625 1 93.62 497 LYS A O 1
ATOM 3921 N N . ASP A 1 498 ? -29.406 -0.78 26.797 1 94.62 498 ASP A N 1
ATOM 3922 C CA . ASP A 1 498 ? -30.609 -0.072 26.391 1 94.62 498 ASP A CA 1
ATOM 3923 C C . ASP A 1 498 ? -30.594 0.19 24.875 1 94.62 498 ASP A C 1
ATOM 3925 O O . ASP A 1 498 ? -31.625 0.11 24.219 1 94.62 498 ASP A O 1
ATOM 3929 N N . ILE A 1 499 ? -29.438 0.551 24.422 1 95.06 499 ILE A N 1
ATOM 3930 C CA . ILE A 1 499 ? -29.297 0.793 22.984 1 95.06 499 ILE A CA 1
ATOM 3931 C C . ILE A 1 499 ? -29.531 -0.503 22.219 1 95.06 499 ILE A C 1
ATOM 3933 O O . ILE A 1 499 ? -30.203 -0.502 21.188 1 95.06 499 ILE A O 1
ATOM 3937 N N . ILE A 1 500 ? -29.031 -1.63 22.719 1 95.06 500 ILE A N 1
ATOM 3938 C CA . ILE A 1 500 ? -29.172 -2.926 22.062 1 95.06 500 ILE A CA 1
ATOM 3939 C C . ILE A 1 500 ? -30.641 -3.369 22.109 1 95.06 500 ILE A C 1
ATOM 3941 O O . ILE A 1 500 ? -31.156 -3.938 21.156 1 95.06 500 ILE A O 1
ATOM 3945 N N . GLU A 1 501 ? -31.234 -3.146 23.25 1 96.06 501 GLU A N 1
ATOM 3946 C CA . GLU A 1 501 ? -32.656 -3.486 23.375 1 96.06 501 GLU A CA 1
ATOM 3947 C C . GLU A 1 501 ? -33.5 -2.695 22.375 1 96.06 501 GLU A C 1
ATOM 3949 O O . GLU A 1 501 ? -34.406 -3.24 21.766 1 96.06 501 GLU A O 1
ATOM 3954 N N . ARG A 1 502 ? -33.219 -1.454 22.234 1 95.38 502 ARG A N 1
ATOM 3955 C CA . ARG A 1 502 ? -33.875 -0.637 21.234 1 95.38 502 ARG A CA 1
ATOM 3956 C C . ARG A 1 502 ? -33.625 -1.171 19.828 1 95.38 502 ARG A C 1
ATOM 3958 O O . ARG A 1 502 ? -34.531 -1.255 19 1 95.38 502 ARG A O 1
ATOM 3965 N N . ALA A 1 503 ? -32.375 -1.496 19.562 1 95.19 503 ALA A N 1
ATOM 3966 C CA . ALA A 1 503 ? -32 -2.055 18.266 1 95.19 503 ALA A CA 1
ATOM 3967 C C . ALA A 1 503 ? -32.781 -3.334 17.969 1 95.19 503 ALA A C 1
ATOM 3969 O O . ALA A 1 503 ? -33.25 -3.537 16.859 1 95.19 503 ALA A O 1
ATOM 3970 N N . HIS A 1 504 ? -32.875 -4.168 19 1 94.88 504 HIS A N 1
ATOM 3971 C CA . HIS A 1 504 ? -33.594 -5.418 18.859 1 94.88 504 HIS A CA 1
ATOM 3972 C C . HIS A 1 504 ? -35.062 -5.156 18.531 1 94.88 504 HIS A C 1
ATOM 3974 O O . HIS A 1 504 ? -35.656 -5.816 17.656 1 94.88 504 HIS A O 1
ATOM 3980 N N . ALA A 1 505 ? -35.625 -4.242 19.188 1 94.56 505 ALA A N 1
ATOM 3981 C CA . ALA A 1 505 ? -37 -3.877 18.953 1 94.56 505 ALA A CA 1
ATOM 3982 C C . ALA A 1 505 ? -37.219 -3.371 17.531 1 94.56 505 ALA A C 1
ATOM 3984 O O . ALA A 1 505 ? -38.219 -3.682 16.891 1 94.56 505 ALA A O 1
ATOM 3985 N N . VAL A 1 506 ? -36.312 -2.596 17.016 1 92.06 506 VAL A N 1
ATOM 3986 C CA . VAL A 1 506 ? -36.375 -2.043 15.672 1 92.06 506 VAL A CA 1
ATOM 3987 C C . VAL A 1 506 ? -36.25 -3.164 14.648 1 92.06 506 VAL A C 1
ATOM 3989 O O . VAL A 1 506 ? -37 -3.191 13.656 1 92.06 506 VAL A O 1
ATOM 3992 N N . THR A 1 507 ? -35.375 -4.07 14.914 1 90.75 507 THR A N 1
ATOM 3993 C CA . THR A 1 507 ? -35.031 -5.125 13.969 1 90.75 507 THR A CA 1
ATOM 3994 C C . THR A 1 507 ? -36.125 -6.18 13.914 1 90.75 507 THR A C 1
ATOM 3996 O O . THR A 1 507 ? -36.594 -6.555 12.828 1 90.75 507 THR A O 1
ATOM 3999 N N . TYR A 1 508 ? -36.5 -6.68 15.086 1 90 508 TYR A N 1
ATOM 4000 C CA . TYR A 1 508 ? -37.375 -7.852 15.148 1 90 508 TYR A CA 1
ATOM 4001 C C . TYR A 1 508 ? -38.781 -7.465 15.547 1 90 508 TYR A C 1
ATOM 4003 O O . TYR A 1 508 ? -39.688 -8.32 15.594 1 90 508 TYR A O 1
ATOM 4011 N N . LYS A 1 509 ? -39.031 -6.16 15.82 1 91.25 509 LYS A N 1
ATOM 4012 C CA . LYS A 1 509 ? -40.344 -5.656 16.25 1 91.25 509 LYS A CA 1
ATOM 4013 C C . LYS A 1 509 ? -40.812 -6.379 17.5 1 91.25 509 LYS A C 1
ATOM 4015 O O . LYS A 1 509 ? -42 -6.688 17.625 1 91.25 509 LYS A O 1
ATOM 4020 N N . GLU A 1 510 ? -39.844 -6.844 18.266 1 92.75 510 GLU A N 1
ATOM 4021 C CA . GLU A 1 510 ? -40.094 -7.484 19.562 1 92.75 510 GLU A CA 1
ATOM 4022 C C . GLU A 1 510 ? -39.156 -6.957 20.641 1 92.75 510 GLU A C 1
ATOM 4024 O O . GLU A 1 510 ? -38.062 -6.504 20.328 1 92.75 510 GLU A O 1
ATOM 4029 N N . GLU A 1 511 ? -39.719 -6.941 21.875 1 92.12 511 GLU A N 1
ATOM 4030 C CA . GLU A 1 511 ? -38.875 -6.484 22.984 1 92.12 511 GLU A CA 1
ATOM 4031 C C . GLU A 1 511 ? -38.156 -7.648 23.641 1 92.12 511 GLU A C 1
ATOM 4033 O O . GLU A 1 511 ? -38.719 -8.734 23.797 1 92.12 511 GLU A O 1
ATOM 4038 N N . LYS A 1 512 ? -36.875 -7.512 23.75 1 92 512 LYS A N 1
ATOM 4039 C CA . LYS A 1 512 ? -36.031 -8.5 24.422 1 92 512 LYS A CA 1
ATOM 4040 C C . LYS A 1 512 ? -35.094 -7.832 25.438 1 92 512 LYS A C 1
ATOM 4042 O O . LYS A 1 512 ? -34.531 -6.766 25.172 1 92 512 LYS A O 1
ATOM 4047 N N . ILE A 1 513 ? -35.031 -8.453 26.625 1 90.06 513 ILE A N 1
ATOM 4048 C CA . ILE A 1 513 ? -34.156 -7.918 27.672 1 90.06 513 ILE A CA 1
ATOM 4049 C C . ILE A 1 513 ? -32.781 -8.547 27.562 1 90.06 513 ILE A C 1
ATOM 4051 O O . ILE A 1 513 ? -32.656 -9.773 27.469 1 90.06 513 ILE A O 1
ATOM 4055 N N . TYR A 1 514 ? -31.828 -7.695 27.422 1 90.25 514 TYR A N 1
ATOM 4056 C CA . TYR A 1 514 ? -30.453 -8.164 27.391 1 90.25 514 TYR A CA 1
ATOM 4057 C C . TYR A 1 514 ? -29.75 -7.934 28.734 1 90.25 514 TYR A C 1
ATOM 4059 O O . TYR A 1 514 ? -30.109 -7.008 29.469 1 90.25 514 TYR A O 1
ATOM 4067 N N . LEU A 1 515 ? -28.828 -8.836 29.047 1 84.31 515 LEU A N 1
ATOM 4068 C CA . LEU A 1 515 ? -28.047 -8.672 30.281 1 84.31 515 LEU A CA 1
ATOM 4069 C C . LEU A 1 515 ? -26.766 -7.871 30.016 1 84.31 515 LEU A C 1
ATOM 4071 O O . LEU A 1 515 ? -26.188 -7.961 28.922 1 84.31 515 LEU A O 1
ATOM 4075 N N . GLU A 1 516 ? -26.484 -7.023 31.016 1 79 516 GLU A N 1
ATOM 4076 C CA . GLU A 1 516 ? -25.281 -6.199 30.875 1 79 516 GLU A CA 1
ATOM 4077 C C . GLU A 1 516 ? -24.016 -7.043 30.969 1 79 516 GLU A C 1
ATOM 4079 O O . GLU A 1 516 ? -23.969 -8.016 31.734 1 79 516 GLU A O 1
ATOM 4084 N N . TYR A 1 517 ? -23.188 -6.754 30.062 1 72.69 517 TYR A N 1
ATOM 4085 C CA . TYR A 1 517 ? -21.875 -7.402 30.141 1 72.69 517 TYR A CA 1
ATOM 4086 C C . TYR A 1 517 ? -20.875 -6.531 30.891 1 72.69 517 TYR A C 1
ATOM 4088 O O . TYR A 1 517 ? -20.906 -5.305 30.766 1 72.69 517 TYR A O 1
ATOM 4096 N N . LYS A 1 518 ? -20.125 -7.09 31.906 1 64.5 518 LYS A N 1
ATOM 4097 C CA . LYS A 1 518 ? -19.094 -6.375 32.656 1 64.5 518 LYS A CA 1
ATOM 4098 C C . LYS A 1 518 ? -17.922 -6.004 31.781 1 64.5 518 LYS A C 1
ATOM 4100 O O . LYS A 1 518 ? -17.297 -6.875 31.156 1 64.5 518 LYS A O 1
ATOM 4105 N N . GLU A 1 519 ? -17.781 -4.68 31.359 1 66.69 519 GLU A N 1
ATOM 4106 C CA . GLU A 1 519 ? -16.688 -4.184 30.516 1 66.69 519 GLU A CA 1
ATOM 4107 C C . GLU A 1 519 ? -15.344 -4.43 31.188 1 66.69 519 GLU A C 1
ATOM 4109 O O . GLU A 1 519 ? -15.25 -4.484 32.406 1 66.69 519 GLU A O 1
ATOM 4114 N N . GLN A 1 520 ? -14.383 -4.746 30.359 1 65.44 520 GLN A N 1
ATOM 4115 C CA . GLN A 1 520 ? -13.023 -4.859 30.891 1 65.44 520 GLN A CA 1
ATOM 4116 C C . GLN A 1 520 ? -12.547 -3.537 31.484 1 65.44 520 GLN A C 1
ATOM 4118 O O . GLN A 1 520 ? -12.914 -2.465 31 1 65.44 520 GLN A O 1
ATOM 4123 N N . ASN A 1 521 ? -11.852 -3.533 32.562 1 63.38 521 ASN A N 1
ATOM 4124 C CA . ASN A 1 521 ? -11.359 -2.404 33.344 1 63.38 521 ASN A CA 1
ATOM 4125 C C . ASN A 1 521 ? -10.609 -1.399 32.469 1 63.38 521 ASN A C 1
ATOM 4127 O O . ASN A 1 521 ? -10.758 -0.189 32.656 1 63.38 521 ASN A O 1
ATOM 4131 N N . GLU A 1 522 ? -9.875 -1.891 31.547 1 68.62 522 GLU A N 1
ATOM 4132 C CA . GLU A 1 522 ? -9.062 -1.005 30.719 1 68.62 522 GLU A CA 1
ATOM 4133 C C . GLU A 1 522 ? -9.945 -0.09 29.875 1 68.62 522 GLU A C 1
ATOM 4135 O O . GLU A 1 522 ? -9.633 1.089 29.703 1 68.62 522 GLU A O 1
ATOM 4140 N N . ASN A 1 523 ? -11.016 -0.545 29.453 1 74.94 523 ASN A N 1
ATOM 4141 C CA . ASN A 1 523 ? -11.914 0.245 28.625 1 74.94 523 ASN A CA 1
ATOM 4142 C C . ASN A 1 523 ? -12.648 1.306 29.438 1 74.94 523 ASN A C 1
ATOM 4144 O O . ASN A 1 523 ? -12.883 2.414 28.953 1 74.94 523 ASN A O 1
ATOM 4148 N N . VAL A 1 524 ? -12.836 0.969 30.641 1 74.94 524 VAL A N 1
ATOM 4149 C CA . VAL A 1 524 ? -13.531 1.896 31.516 1 74.94 524 VAL A CA 1
ATOM 4150 C C . VAL A 1 524 ? -12.641 3.096 31.828 1 74.94 524 VAL A C 1
ATOM 4152 O O . VAL A 1 524 ? -13.102 4.238 31.828 1 74.94 524 VAL A O 1
ATOM 4155 N N . ILE A 1 525 ? -11.414 2.791 32.031 1 73 525 ILE A N 1
ATOM 4156 C CA . ILE A 1 525 ? -10.461 3.852 32.344 1 73 525 ILE A CA 1
ATOM 4157 C C . ILE A 1 525 ? -10.312 4.785 31.125 1 73 525 ILE A C 1
ATOM 4159 O O . ILE A 1 525 ? -10.32 6.008 31.281 1 73 525 ILE A O 1
ATOM 4163 N N . LYS A 1 526 ? -10.18 4.238 30.109 1 79.75 526 LYS A N 1
ATOM 4164 C CA . LYS A 1 526 ? -10.039 5.051 28.906 1 79.75 526 LYS A CA 1
ATOM 4165 C C . LYS A 1 526 ? -11.289 5.906 28.672 1 79.75 526 LYS A C 1
ATOM 4167 O O . LYS A 1 526 ? -11.18 7.078 28.297 1 79.75 526 LYS A O 1
ATOM 4172 N N . LYS A 1 527 ? -12.375 5.391 28.938 1 79.75 527 LYS A N 1
ATOM 4173 C CA . LYS A 1 527 ? -13.641 6.098 28.797 1 79.75 527 LYS A CA 1
ATOM 4174 C C . LYS A 1 527 ? -13.711 7.305 29.734 1 79.75 527 LYS A C 1
ATOM 4176 O O . LYS A 1 527 ? -14.148 8.383 29.328 1 79.75 527 LYS A O 1
ATOM 4181 N N . GLU A 1 528 ? -13.195 7.055 30.766 1 80.38 528 GLU A N 1
ATOM 4182 C CA . GLU A 1 528 ? -13.25 8.125 31.75 1 80.38 528 GLU A CA 1
ATOM 4183 C C . GLU A 1 528 ? -12.289 9.258 31.391 1 80.38 528 GLU A C 1
ATOM 4185 O O . GLU A 1 528 ? -12.617 10.438 31.547 1 80.38 528 GLU A O 1
ATOM 4190 N N . LYS A 1 529 ? -11.195 8.82 30.922 1 82.31 529 LYS A N 1
ATOM 4191 C CA . LYS A 1 529 ? -10.219 9.82 30.516 1 82.31 529 LYS A CA 1
ATOM 4192 C C . LYS A 1 529 ? -10.75 10.672 29.375 1 82.31 529 LYS A C 1
ATOM 4194 O O . LYS A 1 529 ? -10.625 11.898 29.391 1 82.31 529 LYS A O 1
ATOM 4199 N N . ASP A 1 530 ? -11.375 10.086 28.469 1 84.5 530 ASP A N 1
ATOM 4200 C CA . ASP A 1 530 ? -11.914 10.805 27.312 1 84.5 530 ASP A CA 1
ATOM 4201 C C . ASP A 1 530 ? -13.062 11.719 27.734 1 84.5 530 ASP A C 1
ATOM 4203 O O . ASP A 1 530 ? -13.211 12.82 27.188 1 84.5 530 ASP A O 1
ATOM 4207 N N . LEU A 1 531 ? -13.766 11.281 28.641 1 86.06 531 LEU A N 1
ATOM 4208 C CA . LEU A 1 531 ? -14.891 12.07 29.141 1 86.06 531 LEU A CA 1
ATOM 4209 C C . LEU A 1 531 ? -14.406 13.328 29.859 1 86.06 531 LEU A C 1
ATOM 4211 O O . LEU A 1 531 ? -15.008 14.391 29.734 1 86.06 531 LEU A O 1
ATOM 4215 N N . VAL A 1 532 ? -13.312 13.133 30.562 1 86.62 532 VAL A N 1
ATOM 4216 C CA . VAL A 1 532 ? -12.758 14.266 31.297 1 86.62 532 VAL A CA 1
ATOM 4217 C C . VAL A 1 532 ? -12.25 15.32 30.312 1 86.62 532 VAL A C 1
ATOM 4219 O O . VAL A 1 532 ? -12.508 16.516 30.484 1 86.62 532 VAL A O 1
ATOM 4222 N N . ILE A 1 533 ? -11.633 14.883 29.344 1 85.38 533 ILE A N 1
ATOM 4223 C CA . ILE A 1 533 ? -11.094 15.789 28.328 1 85.38 533 ILE A CA 1
ATOM 4224 C C . ILE A 1 533 ? -12.234 16.516 27.625 1 85.38 533 ILE A C 1
ATOM 4226 O O . ILE A 1 533 ? -12.172 17.719 27.391 1 85.38 533 ILE A O 1
ATOM 4230 N N . HIS A 1 534 ? -13.297 15.812 27.359 1 88.75 534 HIS A N 1
ATOM 4231 C CA . HIS A 1 534 ? -14.453 16.406 26.703 1 88.75 534 HIS A CA 1
ATOM 4232 C C . HIS A 1 534 ? -15.141 17.438 27.594 1 88.75 534 HIS A C 1
ATOM 4234 O O . HIS A 1 534 ? -15.492 18.516 27.141 1 88.75 534 HIS A O 1
ATOM 4240 N N . GLN A 1 535 ? -15.219 17.109 28.75 1 89.44 535 GLN A N 1
ATOM 4241 C CA . GLN A 1 535 ? -15.875 18.016 29.688 1 89.44 535 GLN A CA 1
ATOM 4242 C C . GLN A 1 535 ? -15.078 19.312 29.859 1 89.44 535 GLN A C 1
ATOM 4244 O O . GLN A 1 535 ? -15.664 20.391 30 1 89.44 535 GLN A O 1
ATOM 4249 N N . GLU A 1 536 ? -13.781 19.141 29.828 1 88.12 536 GLU A N 1
ATOM 4250 C CA . GLU A 1 536 ? -12.938 20.328 29.906 1 88.12 536 GLU A CA 1
ATOM 4251 C C . GLU A 1 536 ? -13.156 21.234 28.703 1 88.12 536 GLU A C 1
ATOM 4253 O O . GLU A 1 536 ? -13.242 22.453 28.844 1 88.12 536 GLU A O 1
ATOM 4258 N N . LYS A 1 537 ? -13.32 20.688 27.656 1 89.44 537 LYS A N 1
ATOM 4259 C CA . LYS A 1 537 ? -13.539 21.469 26.438 1 89.44 537 LYS A CA 1
ATOM 4260 C C . LYS A 1 537 ? -14.906 22.141 26.438 1 89.44 537 LYS A C 1
ATOM 4262 O O . LYS A 1 537 ? -15.055 23.281 26 1 89.44 537 LYS A O 1
ATOM 4267 N N . VAL A 1 538 ? -15.836 21.422 26.906 1 90.81 538 VAL A N 1
ATOM 4268 C CA . VAL A 1 538 ? -17.203 21.953 26.984 1 90.81 538 VAL A CA 1
ATOM 4269 C C . VAL A 1 538 ? -17.234 23.141 27.953 1 90.81 538 VAL A C 1
ATOM 4271 O O . VAL A 1 538 ? -17.875 24.156 27.672 1 90.81 538 VAL A O 1
ATOM 4274 N N . GLU A 1 539 ? -16.531 22.953 28.969 1 89.5 539 GLU A N 1
ATOM 4275 C CA . GLU A 1 539 ? -16.469 24.047 29.938 1 89.5 539 GLU A CA 1
ATOM 4276 C C . GLU A 1 539 ? -15.812 25.281 29.328 1 89.5 539 GLU A C 1
ATOM 4278 O O . GLU A 1 539 ? -16.266 26.406 29.547 1 89.5 539 GLU A O 1
ATOM 4283 N N . LYS A 1 540 ? -14.773 25.031 28.609 1 87.94 540 LYS A N 1
ATOM 4284 C CA . LYS A 1 540 ? -14.094 26.141 27.938 1 87.94 540 LYS A CA 1
ATOM 4285 C C . LYS A 1 540 ? -15.016 26.812 26.922 1 87.94 540 LYS A C 1
ATOM 4287 O O . LYS A 1 540 ? -15.023 28.031 26.797 1 87.94 540 LYS A O 1
ATOM 4292 N N . LEU A 1 541 ? -15.781 26.047 26.281 1 89.44 541 LEU A N 1
ATOM 4293 C CA . LEU A 1 541 ? -16.719 26.547 25.281 1 89.44 541 LEU A CA 1
ATOM 4294 C C . LEU A 1 541 ? -17.828 27.375 25.922 1 89.44 541 LEU A C 1
ATOM 4296 O O . LEU A 1 541 ? -18.156 28.469 25.453 1 89.44 541 LEU A O 1
ATOM 4300 N N . LYS A 1 542 ? -18.359 26.891 26.969 1 89.12 542 LYS A N 1
ATOM 4301 C CA . LYS A 1 542 ? -19.422 27.594 27.688 1 89.12 542 LYS A CA 1
ATOM 4302 C C . LYS A 1 542 ? -18.922 28.906 28.281 1 89.12 542 LYS A C 1
ATOM 4304 O O . LYS A 1 542 ? -19.625 29.906 28.25 1 89.12 542 LYS A O 1
ATOM 4309 N N . SER A 1 543 ? -17.703 28.797 28.797 1 86.88 543 SER A N 1
ATOM 4310 C CA . SER A 1 543 ? -17.109 29.984 29.375 1 86.88 543 SER A CA 1
ATOM 4311 C C . SER A 1 543 ? -16.891 31.062 28.312 1 86.88 543 SER A C 1
ATOM 4313 O O . SER A 1 543 ? -17.109 32.25 28.578 1 86.88 543 SER A O 1
ATOM 4315 N N . ALA A 1 544 ? -16.516 30.672 27.25 1 85.69 544 ALA A N 1
ATOM 4316 C CA . ALA A 1 544 ? -16.281 31.609 26.141 1 85.69 544 ALA A CA 1
ATOM 4317 C C . ALA A 1 544 ? -17.609 32.219 25.688 1 85.69 544 ALA A C 1
ATOM 4319 O O . ALA A 1 544 ? -17.656 33.406 25.359 1 85.69 544 ALA A O 1
ATOM 4320 N N . GLU A 1 545 ? -18.656 31.453 25.656 1 82.56 545 GLU A N 1
ATOM 4321 C CA . GLU A 1 545 ? -19.984 31.953 25.266 1 82.56 545 GLU A CA 1
ATOM 4322 C C . GLU A 1 545 ? -20.484 33 26.266 1 82.56 545 GLU A C 1
ATOM 4324 O O . GLU A 1 545 ? -21.062 34 25.859 1 82.56 545 GLU A O 1
ATOM 4329 N N . LYS A 1 546 ? -20.266 32.656 27.453 1 79.94 546 LYS A N 1
ATOM 4330 C CA . LYS A 1 546 ? -20.688 33.594 28.484 1 79.94 546 LYS A CA 1
ATOM 4331 C C . LYS A 1 546 ? -19.922 34.906 28.375 1 79.94 546 LYS A C 1
ATOM 4333 O O . LYS A 1 546 ? -20.5 36 28.531 1 79.94 546 LYS A O 1
ATOM 4338 N N . ARG A 1 547 ? -18.656 34.812 28.062 1 74.94 547 ARG A N 1
ATOM 4339 C CA . ARG A 1 547 ? -17.828 36 27.906 1 74.94 547 ARG A CA 1
ATOM 4340 C C . ARG A 1 547 ? -18.281 36.812 26.703 1 74.94 547 ARG A C 1
ATOM 4342 O O . ARG A 1 547 ? -18.281 38.062 26.766 1 74.94 547 ARG A O 1
ATOM 4349 N N . GLU A 1 548 ? -18.562 36.188 25.688 1 74.69 548 GLU A N 1
ATOM 4350 C CA . GLU A 1 548 ? -19.031 36.844 24.484 1 74.69 548 GLU A CA 1
ATOM 4351 C C . GLU A 1 548 ? -20.328 37.594 24.734 1 74.69 548 GLU A C 1
ATOM 4353 O O . GLU A 1 548 ? -20.5 38.75 24.297 1 74.69 548 GLU A O 1
ATOM 4358 N N . LYS A 1 549 ? -21.219 37.031 25.453 1 73.31 549 LYS A N 1
ATOM 4359 C CA . LYS A 1 549 ? -22.484 37.656 25.781 1 73.31 549 LYS A CA 1
ATOM 4360 C C . LYS A 1 549 ? -22.281 38.875 26.688 1 73.31 549 LYS A C 1
ATOM 4362 O O . LYS A 1 549 ? -22.953 39.906 26.531 1 73.31 549 LYS A O 1
ATOM 4367 N N . LEU A 1 550 ? -21.234 38.688 27.484 1 64.56 550 LEU A N 1
ATOM 4368 C CA . LEU A 1 550 ? -20.922 39.781 28.375 1 64.56 550 LEU A CA 1
ATOM 4369 C C . LEU A 1 550 ? -20.281 40.938 27.609 1 64.56 550 LEU A C 1
ATOM 4371 O O . LEU A 1 550 ? -20.578 42.125 27.891 1 64.56 550 LEU A O 1
ATOM 4375 N N . ASN A 1 551 ? -19.328 40.625 26.719 1 61.69 551 ASN A N 1
ATOM 4376 C CA . ASN A 1 551 ? -18.703 41.625 25.906 1 61.69 551 ASN A CA 1
ATOM 4377 C C . ASN A 1 551 ? -19.703 42.344 25 1 61.69 551 ASN A C 1
ATOM 4379 O O . ASN A 1 551 ? -19.578 43.531 24.719 1 61.69 551 ASN A O 1
ATOM 4383 N N . GLU A 1 552 ? -20.547 41.594 24.375 1 57.28 552 GLU A N 1
ATOM 4384 C CA . GLU A 1 552 ? -21.594 42.219 23.578 1 57.28 552 GLU A CA 1
ATOM 4385 C C . GLU A 1 552 ? -22.422 43.188 24.422 1 57.28 552 GLU A C 1
ATOM 4387 O O . GLU A 1 552 ? -22.875 44.219 23.906 1 57.28 552 GLU A O 1
ATOM 4392 N N . ILE A 1 553 ? -22.438 42.812 25.656 1 50.5 553 ILE A N 1
ATOM 4393 C CA . ILE A 1 553 ? -23.141 43.719 26.562 1 50.5 553 ILE A CA 1
ATOM 4394 C C . ILE A 1 553 ? -22.234 44.875 26.938 1 50.5 553 ILE A C 1
ATOM 4396 O O . ILE A 1 553 ? -22.703 46.031 27.031 1 50.5 553 ILE A O 1
ATOM 4400 N N . LYS A 1 554 ? -20.828 44.688 27.188 1 49.16 554 LYS A N 1
ATOM 4401 C CA . LYS A 1 554 ? -19.922 45.719 27.625 1 49.16 554 LYS A CA 1
ATOM 4402 C C . LYS A 1 554 ? -19.359 46.5 26.438 1 49.16 554 LYS A C 1
ATOM 4404 O O . LYS A 1 554 ? -18.438 47.312 26.594 1 49.16 554 LYS A O 1
ATOM 4409 N N . ASP A 1 555 ? -19.406 46.156 25.328 1 45 555 ASP A N 1
ATOM 4410 C CA . ASP A 1 555 ? -18.797 46.969 24.297 1 45 555 ASP A CA 1
ATOM 4411 C C . ASP A 1 555 ? -18.688 48.438 24.719 1 45 555 ASP A C 1
ATOM 4413 O O . ASP A 1 555 ? -18.391 49.312 23.906 1 45 555 ASP A O 1
ATOM 4417 N N . THR A 1 556 ? -19.406 48.844 25.625 1 38.75 556 THR A N 1
ATOM 4418 C CA . THR A 1 556 ? -19.219 50.281 25.656 1 38.75 556 THR A CA 1
ATOM 4419 C C . THR A 1 556 ? -17.844 50.625 26.203 1 38.75 556 THR A C 1
ATOM 4421 O O . THR A 1 556 ? -17.281 51.688 25.891 1 38.75 556 THR A O 1
ATOM 4424 N N . LYS A 1 557 ? -17.203 50.312 27.484 1 45.12 557 LYS A N 1
ATOM 4425 C CA . LYS A 1 557 ? -16.125 51.031 28.156 1 45.12 557 LYS A CA 1
ATOM 4426 C C . LYS A 1 557 ? -14.773 50.375 27.891 1 45.12 557 LYS A C 1
ATOM 4428 O O . LYS A 1 557 ? -14.547 49.219 28.281 1 45.12 557 LYS A O 1
ATOM 4433 N N . LEU A 1 558 ? -13.953 50.625 26.875 1 50.06 558 LEU A N 1
ATOM 4434 C CA . LEU A 1 558 ? -12.617 50.312 26.359 1 50.06 558 LEU A CA 1
ATOM 4435 C C . LEU A 1 558 ? -11.578 50.406 27.484 1 50.06 558 LEU A C 1
ATOM 4437 O O . LEU A 1 558 ? -10.375 50.406 27.219 1 50.06 558 LEU A O 1
ATOM 4441 N N . ASN A 1 559 ? -11.75 50.688 28.797 1 57.03 559 ASN A N 1
ATOM 4442 C CA . ASN A 1 559 ? -10.656 51 29.703 1 57.03 559 ASN A CA 1
ATOM 4443 C C . ASN A 1 559 ? -10.242 49.781 30.531 1 57.03 559 ASN A C 1
ATOM 4445 O O . ASN A 1 559 ? -11.086 49.125 31.125 1 57.03 559 ASN A O 1
ATOM 4449 N N . PHE A 1 560 ? -8.977 49.125 30.312 1 65.56 560 PHE A N 1
ATOM 4450 C CA . PHE A 1 560 ? -8.445 48.031 31.094 1 65.56 560 PHE A CA 1
ATOM 4451 C C . PHE A 1 560 ? -7.984 48.5 32.469 1 65.56 560 PHE A C 1
ATOM 4453 O O . PHE A 1 560 ? -7.41 49.594 32.594 1 65.56 560 PHE A O 1
ATOM 4460 N N . ASN A 1 561 ? -8.383 47.844 33.625 1 64.19 561 ASN A N 1
ATOM 4461 C CA . ASN A 1 561 ? -7.957 48.188 35 1 64.19 561 ASN A CA 1
ATOM 4462 C C . ASN A 1 561 ? -6.797 47.312 35.469 1 64.19 561 ASN A C 1
ATOM 4464 O O . ASN A 1 561 ? -6.594 46.219 34.938 1 64.19 561 ASN A O 1
ATOM 4468 N N . ILE A 1 562 ? -5.973 47.812 36.312 1 65.56 562 ILE A N 1
ATOM 4469 C CA . ILE A 1 562 ? -4.859 47.094 36.938 1 65.56 562 ILE A CA 1
ATOM 4470 C C . ILE A 1 562 ? -5.375 45.812 37.594 1 65.56 562 ILE A C 1
ATOM 4472 O O . ILE A 1 562 ? -6.34 45.844 38.375 1 65.56 562 ILE A O 1
ATOM 4476 N N . GLY A 1 563 ? -4.832 44.469 37.188 1 61.5 563 GLY A N 1
ATOM 4477 C CA . GLY A 1 563 ? -5.234 43.188 37.719 1 61.5 563 GLY A CA 1
ATOM 4478 C C . GLY A 1 563 ? -6.02 42.344 36.75 1 61.5 563 GLY A C 1
ATOM 4479 O O . GLY A 1 563 ? -6.281 41.156 37 1 61.5 563 GLY A O 1
ATOM 4480 N N . ASP A 1 564 ? -6.391 42.875 35.656 1 65.5 564 ASP A N 1
ATOM 4481 C CA . ASP A 1 564 ? -7.137 42.125 34.656 1 65.5 564 ASP A CA 1
ATOM 4482 C C . ASP A 1 564 ? -6.242 41.125 33.906 1 65.5 564 ASP A C 1
ATOM 4484 O O . ASP A 1 564 ? -5.086 41.438 33.625 1 65.5 564 ASP A O 1
ATOM 4488 N N . CYS A 1 565 ? -6.672 39.906 33.938 1 67.69 565 CYS A N 1
ATOM 4489 C CA . CYS A 1 565 ? -5.977 38.938 33.094 1 67.69 565 CYS A CA 1
ATOM 4490 C C . CYS A 1 565 ? -6.328 39.125 31.641 1 67.69 565 CYS A C 1
ATOM 4492 O O . CYS A 1 565 ? -7.5 39.094 31.266 1 67.69 565 CYS A O 1
ATOM 4494 N N . VAL A 1 566 ? -5.363 39.531 30.875 1 71.69 566 VAL A N 1
ATOM 4495 C CA . VAL A 1 566 ? -5.578 39.875 29.469 1 71.69 566 VAL A CA 1
ATOM 4496 C C . VAL A 1 566 ? -4.879 38.844 28.594 1 71.69 566 VAL A C 1
ATOM 4498 O O . VAL A 1 566 ? -3.92 38.188 29.016 1 71.69 566 VAL A O 1
ATOM 4501 N N . TYR A 1 567 ? -5.512 38.531 27.578 1 69.38 567 TYR A N 1
ATOM 4502 C CA . TYR A 1 567 ? -4.914 37.688 26.547 1 69.38 567 TYR A CA 1
ATOM 4503 C C . TYR A 1 567 ? -4.09 38.531 25.578 1 69.38 567 TYR A C 1
ATOM 4505 O O . TYR A 1 567 ? -4.578 39.531 25.047 1 69.38 567 TYR A O 1
ATOM 4513 N N . ILE A 1 568 ? -2.84 38.188 25.547 1 65.75 568 ILE A N 1
ATOM 4514 C CA . ILE A 1 568 ? -1.914 38.844 24.641 1 65.75 568 ILE A CA 1
ATOM 4515 C C . ILE A 1 568 ? -1.898 38.125 23.297 1 65.75 568 ILE A C 1
ATOM 4517 O O . ILE A 1 568 ? -1.294 37.062 23.172 1 65.75 568 ILE A O 1
ATOM 4521 N N . SER A 1 569 ? -2.559 38.688 22.359 1 59.06 569 SER A N 1
ATOM 4522 C CA . SER A 1 569 ? -2.861 38.062 21.078 1 59.06 569 SER A CA 1
ATOM 4523 C C . SER A 1 569 ? -1.588 37.594 20.375 1 59.06 569 SER A C 1
ATOM 4525 O O . SER A 1 569 ? -1.535 36.5 19.828 1 59.06 569 SER A O 1
ATOM 4527 N N . PHE A 1 570 ? -0.556 38.5 20.406 1 56.06 570 PHE A N 1
ATOM 4528 C CA . PHE A 1 570 ? 0.611 38.188 19.594 1 56.06 570 PHE A CA 1
ATOM 4529 C C . PHE A 1 570 ? 1.514 37.188 20.312 1 56.06 570 PHE A C 1
ATOM 4531 O O . PHE A 1 570 ? 2.377 36.562 19.688 1 56.06 570 PHE A O 1
ATOM 4538 N N . MET A 1 571 ? 1.311 37.031 21.547 1 58.72 571 MET A N 1
ATOM 4539 C CA . MET A 1 571 ? 2.127 36.062 22.312 1 58.72 571 MET A CA 1
ATOM 4540 C C . MET A 1 571 ? 1.34 34.812 22.625 1 58.72 571 MET A C 1
ATOM 4542 O O . MET A 1 571 ? 1.896 33.844 23.141 1 58.72 571 MET A O 1
ATOM 4546 N N . ASN A 1 572 ? 0.083 34.781 22.156 1 58.25 572 ASN A N 1
ATOM 4547 C CA . ASN A 1 572 ? -0.851 33.688 22.469 1 58.25 572 ASN A CA 1
ATOM 4548 C C . ASN A 1 572 ? -0.768 33.281 23.922 1 58.25 572 ASN A C 1
ATOM 4550 O O . ASN A 1 572 ? -0.699 32.094 24.234 1 58.25 572 ASN A O 1
ATOM 4554 N N . ARG A 1 573 ? -0.489 34.188 24.797 1 62.5 573 ARG A N 1
ATOM 4555 C CA . ARG A 1 573 ? -0.396 33.969 26.234 1 62.5 573 ARG A CA 1
ATOM 4556 C C . ARG A 1 573 ? -1.256 34.969 27 1 62.5 573 ARG A C 1
ATOM 4558 O O . ARG A 1 573 ? -1.618 36.031 26.469 1 62.5 573 ARG A O 1
ATOM 4565 N N . THR A 1 574 ? -1.64 34.531 28.109 1 68.69 574 THR A N 1
ATOM 4566 C CA . THR A 1 574 ? -2.377 35.438 29 1 68.69 574 THR A CA 1
ATOM 4567 C C . THR A 1 574 ? -1.427 36.188 29.922 1 68.69 574 THR A C 1
ATOM 4569 O O . THR A 1 574 ? -0.335 35.688 30.234 1 68.69 574 THR A O 1
ATOM 4572 N N . GLY A 1 575 ? -1.641 37.469 30.203 1 71.88 575 GLY A N 1
ATOM 4573 C CA . GLY A 1 575 ? -0.921 38.281 31.172 1 71.88 575 GLY A CA 1
ATOM 4574 C C . GLY A 1 575 ? -1.839 39.094 32.062 1 71.88 575 GLY A C 1
ATOM 4575 O O . GLY A 1 575 ? -3.053 39.125 31.859 1 71.88 575 GLY A O 1
ATOM 4576 N N . ILE A 1 576 ? -1.297 39.594 33.188 1 72.75 576 ILE A N 1
ATOM 4577 C CA . ILE A 1 576 ? -2.055 40.406 34.156 1 72.75 576 ILE A CA 1
ATOM 4578 C C . ILE A 1 576 ? -1.646 41.875 34.031 1 72.75 576 ILE A C 1
ATOM 4580 O O . ILE A 1 576 ? -0.457 42.188 34.062 1 72.75 576 ILE A O 1
ATOM 4584 N N . ILE A 1 577 ? -2.547 42.75 33.844 1 73.19 577 ILE A N 1
ATOM 4585 C CA . ILE A 1 577 ? -2.258 44.156 33.75 1 73.19 577 ILE A CA 1
ATOM 4586 C C . ILE A 1 577 ? -1.652 44.656 35.062 1 73.19 577 ILE A C 1
ATOM 4588 O O . ILE A 1 577 ? -2.283 44.562 36.125 1 73.19 577 ILE A O 1
ATOM 4592 N N . CYS A 1 578 ? -0.443 45.094 35.125 1 73.88 578 CYS A N 1
ATOM 4593 C CA . CYS A 1 578 ? 0.201 45.562 36.344 1 73.88 578 CYS A CA 1
ATOM 4594 C C . CYS A 1 578 ? 0.328 47.094 36.344 1 73.88 578 CYS A C 1
ATOM 4596 O O . CYS A 1 578 ? 0.543 47.688 37.406 1 73.88 578 CYS A O 1
ATOM 4598 N N . GLU A 1 579 ? 0.297 47.688 35.156 1 75.69 579 GLU A N 1
ATOM 4599 C CA . GLU A 1 579 ? 0.356 49.156 35.094 1 75.69 579 GLU A CA 1
ATOM 4600 C C . GLU A 1 579 ? -0.721 49.688 34.156 1 75.69 579 GLU A C 1
ATOM 4602 O O . GLU A 1 579 ? -1.054 49.062 33.125 1 75.69 579 GLU A O 1
ATOM 4607 N N . GLY A 1 580 ? -1.348 50.719 34.562 1 72.25 580 GLY A N 1
ATOM 4608 C CA . GLY A 1 580 ? -2.402 51.312 33.781 1 72.25 580 GLY A CA 1
ATOM 4609 C C . GLY A 1 580 ? -1.911 51.875 32.438 1 72.25 580 GLY A C 1
ATOM 4610 O O . GLY A 1 580 ? -0.73 51.75 32.125 1 72.25 580 GLY A O 1
ATOM 4611 N N . GLU A 1 581 ? -2.732 52.438 31.672 1 73.31 581 GLU A N 1
ATOM 4612 C CA . GLU A 1 581 ? -2.467 52.938 30.328 1 73.31 581 GLU A CA 1
ATOM 4613 C C . GLU A 1 581 ? -1.501 54.125 30.375 1 73.31 581 GLU A C 1
ATOM 4615 O O . GLU A 1 581 ? -1.688 55.062 31.172 1 73.31 581 GLU A O 1
ATOM 4620 N N . ASN A 1 582 ? -0.359 53.969 29.688 1 70.69 582 ASN A N 1
ATOM 4621 C CA . ASN A 1 582 ? 0.537 55.125 29.594 1 70.69 582 ASN A CA 1
ATOM 4622 C C . ASN A 1 582 ? 0.14 56.062 28.453 1 70.69 582 ASN A C 1
ATOM 4624 O O . ASN A 1 582 ? -0.839 55.812 27.75 1 70.69 582 ASN A O 1
ATOM 4628 N N . SER A 1 583 ? 0.852 57.156 28.203 1 68.06 583 SER A N 1
ATOM 4629 C CA . SER A 1 583 ? 0.557 58.188 27.203 1 68.06 583 SER A CA 1
ATOM 4630 C C . SER A 1 583 ? 0.586 57.625 25.797 1 68.06 583 SER A C 1
ATOM 4632 O O . SER A 1 583 ? -0.032 58.188 24.891 1 68.06 583 SER A O 1
ATOM 4634 N N . LYS A 1 584 ? 1.14 56.531 25.641 1 69.88 584 LYS A N 1
ATOM 4635 C CA . LYS A 1 584 ? 1.271 55.906 24.312 1 69.88 584 LYS A CA 1
ATOM 4636 C C . LYS A 1 584 ? 0.242 54.812 24.094 1 69.88 584 LYS A C 1
ATOM 4638 O O . LYS A 1 584 ? 0.301 54.094 23.109 1 69.88 584 LYS A O 1
ATOM 4643 N N . GLY A 1 585 ? -0.581 54.625 25.016 1 68.94 585 GLY A N 1
ATOM 4644 C CA . GLY A 1 585 ? -1.646 53.625 24.922 1 68.94 585 GLY A CA 1
ATOM 4645 C C . GLY A 1 585 ? -1.189 52.219 25.266 1 68.94 585 GLY A C 1
ATOM 4646 O O . GLY A 1 585 ? -1.796 51.25 24.828 1 68.94 585 GLY A O 1
ATOM 4647 N N . GLU A 1 586 ? -0.164 52.094 26.031 1 75.88 586 GLU A N 1
ATOM 4648 C CA . GLU A 1 586 ? 0.373 50.812 26.406 1 75.88 586 GLU A CA 1
ATOM 4649 C C . GLU A 1 586 ? 0.054 50.469 27.859 1 75.88 586 GLU A C 1
ATOM 4651 O O . GLU A 1 586 ? -0.009 51.344 28.703 1 75.88 586 GLU A O 1
ATOM 4656 N N . TYR A 1 587 ? -0.262 49.25 28.125 1 77.38 587 TYR A N 1
ATOM 4657 C CA . TYR A 1 587 ? -0.453 48.75 29.484 1 77.38 587 TYR A CA 1
ATOM 4658 C C . TYR A 1 587 ? 0.731 47.875 29.906 1 77.38 587 TYR A C 1
ATOM 4660 O O . TYR A 1 587 ? 1.371 47.25 29.078 1 77.38 587 TYR A O 1
ATOM 4668 N N . GLY A 1 588 ? 1.178 48.031 31.109 1 75.81 588 GLY A N 1
ATOM 4669 C CA . GLY A 1 588 ? 2.117 47.094 31.672 1 75.81 588 GLY A CA 1
ATOM 4670 C C . GLY A 1 588 ? 1.482 45.75 32 1 75.81 588 GLY A C 1
ATOM 4671 O O . GLY A 1 588 ? 0.563 45.656 32.812 1 75.81 588 GLY A O 1
ATOM 4672 N N . VAL A 1 589 ? 1.903 44.656 31.281 1 76.12 589 VAL A N 1
ATOM 4673 C CA . VAL A 1 589 ? 1.308 43.312 31.469 1 76.12 589 VAL A CA 1
ATOM 4674 C C . VAL A 1 589 ? 2.369 42.344 31.953 1 76.12 589 VAL A C 1
ATOM 4676 O O . VAL A 1 589 ? 3.469 42.281 31.406 1 76.12 589 VAL A O 1
ATOM 4679 N N . MET A 1 590 ? 2.039 41.719 33.062 1 69.75 590 MET A N 1
ATOM 4680 C CA . MET A 1 590 ? 2.922 40.688 33.625 1 69.75 590 MET A CA 1
ATOM 4681 C C . MET A 1 590 ? 2.705 39.375 32.906 1 69.75 590 MET A C 1
ATOM 4683 O O . MET A 1 590 ? 1.626 38.781 33 1 69.75 590 MET A O 1
ATOM 4687 N N . VAL A 1 591 ? 3.682 38.938 32.031 1 69.25 591 VAL A N 1
ATOM 4688 C CA . VAL A 1 591 ? 3.646 37.656 31.297 1 69.25 591 VAL A CA 1
ATOM 4689 C C . VAL A 1 591 ? 4.785 36.75 31.781 1 69.25 591 VAL A C 1
ATOM 4691 O O . VAL A 1 591 ? 5.957 37.125 31.703 1 69.25 591 VAL A O 1
ATOM 4694 N N . MET A 1 592 ? 4.531 35.531 32.281 1 56.91 592 MET A N 1
ATOM 4695 C CA . MET A 1 592 ? 5.512 34.594 32.812 1 56.91 592 MET A CA 1
ATOM 4696 C C . MET A 1 592 ? 6.492 35.344 33.75 1 56.91 592 MET A C 1
ATOM 4698 O O . MET A 1 592 ? 7.707 35.188 33.594 1 56.91 592 MET A O 1
ATOM 4702 N N . LYS A 1 593 ? 6.027 36.281 34.812 1 58.12 593 LYS A N 1
ATOM 4703 C CA . LYS A 1 593 ? 6.73 36.969 35.906 1 58.12 593 LYS A CA 1
ATOM 4704 C C . LYS A 1 593 ? 7.605 38.094 35.344 1 58.12 593 LYS A C 1
ATOM 4706 O O . LYS A 1 593 ? 8.547 38.531 36 1 58.12 593 LYS A O 1
ATOM 4711 N N . LYS A 1 594 ? 7.383 38.406 34.156 1 63.88 594 LYS A N 1
ATOM 4712 C CA . LYS A 1 594 ? 8.109 39.562 33.594 1 63.88 594 LYS A CA 1
ATOM 4713 C C . LYS A 1 594 ? 7.145 40.625 33.094 1 63.88 594 LYS A C 1
ATOM 4715 O O . LYS A 1 594 ? 6.121 40.312 32.469 1 63.88 594 LYS A O 1
ATOM 4720 N N . LYS A 1 595 ? 7.438 41.875 33.469 1 70.06 595 LYS A N 1
ATOM 4721 C CA . LYS A 1 595 ? 6.605 43.031 33.094 1 70.06 595 LYS A CA 1
ATOM 4722 C C . LYS A 1 595 ? 6.914 43.469 31.672 1 70.06 595 LYS A C 1
ATOM 4724 O O . LYS A 1 595 ? 8.07 43.75 31.328 1 70.06 595 LYS A O 1
ATOM 4729 N N . VAL A 1 596 ? 5.961 43.375 30.781 1 72.06 596 VAL A N 1
ATOM 4730 C CA . VAL A 1 596 ? 6.129 43.812 29.391 1 72.06 596 VAL A CA 1
ATOM 4731 C C . VAL A 1 596 ? 5.07 44.875 29.062 1 72.06 596 VAL A C 1
ATOM 4733 O O . VAL A 1 596 ? 3.92 44.75 29.5 1 72.06 596 VAL A O 1
ATOM 4736 N N . LYS A 1 597 ? 5.418 45.938 28.484 1 73.31 597 LYS A N 1
ATOM 4737 C CA . LYS A 1 597 ? 4.477 46.969 28.047 1 73.31 597 LYS A CA 1
ATOM 4738 C C . LYS A 1 597 ? 3.842 46.594 26.703 1 73.31 597 LYS A C 1
ATOM 4740 O O . LYS A 1 597 ? 4.547 46.375 25.719 1 73.31 597 LYS A O 1
ATOM 4745 N N . ILE A 1 598 ? 2.545 46.406 26.703 1 73.31 598 ILE A N 1
ATOM 4746 C CA . ILE A 1 598 ? 1.821 45.969 25.516 1 73.31 598 ILE A CA 1
ATOM 4747 C C . ILE A 1 598 ? 0.728 47 25.188 1 73.31 598 ILE A C 1
ATOM 4749 O O . ILE A 1 598 ? 0.05 47.5 26.078 1 73.31 598 ILE A O 1
ATOM 4753 N N . ASN A 1 599 ? 0.605 47.438 23.969 1 69.31 599 ASN A N 1
ATOM 4754 C CA . ASN A 1 599 ? -0.396 48.406 23.531 1 69.31 599 ASN A CA 1
ATOM 4755 C C . ASN A 1 599 ? -1.813 47.875 23.75 1 69.31 599 ASN A C 1
ATOM 4757 O O . ASN A 1 599 ? -2.074 46.688 23.594 1 69.31 599 ASN A O 1
ATOM 4761 N N . LYS A 1 600 ? -2.764 48.688 24.156 1 71.19 600 LYS A N 1
ATOM 4762 C CA . LYS A 1 600 ? -4.145 48.406 24.547 1 71.19 600 LYS A CA 1
ATOM 4763 C C . LYS A 1 600 ? -4.863 47.625 23.438 1 71.19 600 LYS A C 1
ATOM 4765 O O . LYS A 1 600 ? -5.699 46.781 23.734 1 71.19 600 LYS A O 1
ATOM 4770 N N . LYS A 1 601 ? -4.406 47.938 22.328 1 64.19 601 LYS A N 1
ATOM 4771 C CA . LYS A 1 601 ? -5.102 47.312 21.203 1 64.19 601 LYS A CA 1
ATOM 4772 C C . LYS A 1 601 ? -4.746 45.844 21.062 1 64.19 601 LYS A C 1
ATOM 4774 O O . LYS A 1 601 ? -5.41 45.094 20.344 1 64.19 601 LYS A O 1
ATOM 4779 N N . ARG A 1 602 ? -3.684 45.469 21.844 1 62.16 602 ARG A N 1
ATOM 4780 C CA . ARG A 1 602 ? -3.195 44.125 21.75 1 62.16 602 ARG A CA 1
ATOM 4781 C C . ARG A 1 602 ? -3.723 43.25 22.906 1 62.16 602 ARG A C 1
ATOM 4783 O O . ARG A 1 602 ? -3.299 42.125 23.094 1 62.16 602 ARG A O 1
ATOM 4790 N N . LEU A 1 603 ? -4.414 43.969 23.688 1 67.19 603 LEU A N 1
ATOM 4791 C CA . LEU A 1 603 ? -4.91 43.312 24.891 1 67.19 603 LEU A CA 1
ATOM 4792 C C . LEU A 1 603 ? -6.41 43.031 24.797 1 67.19 603 LEU A C 1
ATOM 4794 O O . LEU A 1 603 ? -7.148 43.875 24.25 1 67.19 603 LEU A O 1
ATOM 4798 N N . SER A 1 604 ? -6.746 41.969 24.938 1 65.06 604 SER A N 1
ATOM 4799 C CA . SER A 1 604 ? -8.164 41.656 25.109 1 65.06 604 SER A CA 1
ATOM 4800 C C . SER A 1 604 ? -8.438 41.094 26.5 1 65.06 604 SER A C 1
ATOM 4802 O O . SER A 1 604 ? -7.613 40.344 27.031 1 65.06 604 SER A O 1
ATOM 4804 N N . ILE A 1 605 ? -9.438 41.531 27.219 1 58.06 605 ILE A N 1
ATOM 4805 C CA . ILE A 1 605 ? -9.766 41.031 28.547 1 58.06 605 ILE A CA 1
ATOM 4806 C C . ILE A 1 605 ? -10.023 39.531 28.484 1 58.06 605 ILE A C 1
ATOM 4808 O O . ILE A 1 605 ? -10.812 39.062 27.672 1 58.06 605 ILE A O 1
ATOM 4812 N N . TYR A 1 606 ? -9.125 38.719 29.078 1 60.91 606 TYR A N 1
ATOM 4813 C CA . TYR A 1 606 ? -9.328 37.281 29.188 1 60.91 606 TYR A CA 1
ATOM 4814 C C . TYR A 1 606 ? -10.172 36.906 30.406 1 60.91 606 TYR A C 1
ATOM 4816 O O . TYR A 1 606 ? -11.133 36.156 30.297 1 60.91 606 TYR A O 1
ATOM 4824 N N . ILE A 1 607 ? -9.789 37.312 31.719 1 57.38 607 ILE A N 1
ATOM 4825 C CA . ILE A 1 607 ? -10.531 37.156 32.969 1 57.38 607 ILE A CA 1
ATOM 4826 C C . ILE A 1 607 ? -10.523 38.5 33.719 1 57.38 607 ILE A C 1
ATOM 4828 O O . ILE A 1 607 ? -9.469 39.125 33.875 1 57.38 607 ILE A O 1
ATOM 4832 N N . ASP A 1 608 ? -11.648 39.062 34.062 1 52.59 608 ASP A N 1
ATOM 4833 C CA . ASP A 1 608 ? -11.766 40.281 34.875 1 52.59 608 ASP A CA 1
ATOM 4834 C C . ASP A 1 608 ? -11.195 40.062 36.25 1 52.59 608 ASP A C 1
ATOM 4836 O O . ASP A 1 608 ? -11.242 38.938 36.812 1 52.59 608 ASP A O 1
ATOM 4840 N N . LYS A 1 609 ? -10.508 41.094 36.781 1 49.75 609 LYS A N 1
ATOM 4841 C CA . LYS A 1 609 ? -9.953 41.062 38.125 1 49.75 609 LYS A CA 1
ATOM 4842 C C . LYS A 1 609 ? -10.961 40.469 39.125 1 49.75 609 LYS A C 1
ATOM 4844 O O . LYS A 1 609 ? -10.586 39.719 40.031 1 49.75 609 LYS A O 1
ATOM 4849 N N . GLU A 1 610 ? -12.102 40.906 38.938 1 50.62 610 GLU A N 1
ATOM 4850 C CA . GLU A 1 610 ? -13.109 40.5 39.906 1 50.62 610 GLU A CA 1
ATOM 4851 C C . GLU A 1 610 ? -13.367 39 39.875 1 50.62 610 GLU A C 1
ATOM 4853 O O . GLU A 1 610 ? -13.766 38.406 40.875 1 50.62 610 GLU A O 1
ATOM 4858 N N . GLU A 1 611 ? -13.117 38.375 38.812 1 50.41 611 GLU A N 1
ATOM 4859 C CA . GLU A 1 611 ? -13.398 36.969 38.688 1 50.41 611 GLU A CA 1
ATOM 4860 C C . GLU A 1 611 ? -12.18 36.125 39.062 1 50.41 611 GLU A C 1
ATOM 4862 O O . GLU A 1 611 ? -12.305 34.969 39.469 1 50.41 611 GLU A O 1
ATOM 4867 N N . LEU A 1 612 ? -11.023 36.531 38.75 1 48.97 612 LEU A N 1
ATOM 4868 C CA . LEU A 1 612 ? -9.789 35.812 39.062 1 48.97 612 LEU A CA 1
ATOM 4869 C C . LEU A 1 612 ? -9.445 35.906 40.531 1 48.97 612 LEU A C 1
ATOM 4871 O O . LEU A 1 612 ? -8.906 34.969 41.125 1 48.97 612 LEU A O 1
ATOM 4875 N N . TYR A 1 613 ? -9.547 37.094 41.125 1 45 613 TYR A N 1
ATOM 4876 C CA . TYR A 1 613 ? -9.18 37.344 42.531 1 45 613 TYR A CA 1
ATOM 4877 C C . TYR A 1 613 ? -10.414 37.594 43.375 1 45 613 TYR A C 1
ATOM 4879 O O . TYR A 1 613 ? -11.344 38.281 42.938 1 45 613 TYR A O 1
ATOM 4887 N N . PRO A 1 614 ? -10.664 36.719 44.438 1 40.09 614 PRO A N 1
ATOM 4888 C CA . PRO A 1 614 ? -11.719 37.125 45.375 1 40.09 614 PRO A CA 1
ATOM 4889 C C . PRO A 1 614 ? -11.648 38.594 45.75 1 40.09 614 PRO A C 1
ATOM 4891 O O . PRO A 1 614 ? -10.609 39.219 45.594 1 40.09 614 PRO A O 1
ATOM 4894 N N . GLU A 1 615 ? -12.648 39.281 46.125 1 42.06 615 GLU A N 1
ATOM 4895 C CA . GLU A 1 615 ? -12.75 40.688 46.562 1 42.06 615 GLU A CA 1
ATOM 4896 C C . GLU A 1 615 ? -11.492 41.125 47.281 1 42.06 615 GLU A C 1
ATOM 4898 O O . GLU A 1 615 ? -11.023 42.25 47.094 1 42.06 615 GLU A O 1
ATOM 4903 N N . GLU A 1 616 ? -11.039 40.469 48.406 1 39.12 616 GLU A N 1
ATOM 4904 C CA . GLU A 1 616 ? -9.992 40.906 49.344 1 39.12 616 GLU A CA 1
ATOM 4905 C C . GLU A 1 616 ? -8.617 40.438 48.844 1 39.12 616 GLU A C 1
ATOM 4907 O O . GLU A 1 616 ? -7.664 40.375 49.625 1 39.12 616 GLU A O 1
ATOM 4912 N N . TYR A 1 617 ? -8.508 39.969 47.656 1 40.72 617 TYR A N 1
ATOM 4913 C CA . TYR A 1 617 ? -7.207 39.406 47.344 1 40.72 617 TYR A CA 1
ATOM 4914 C C . TYR A 1 617 ? -6.188 40.5 47.031 1 40.72 617 TYR A C 1
ATOM 4916 O O . TYR A 1 617 ? -6.469 41.406 46.25 1 40.72 617 TYR A O 1
ATOM 4924 N N . ASN A 1 618 ? -5.227 40.781 47.938 1 40.44 618 ASN A N 1
ATOM 4925 C CA . ASN A 1 618 ? -4.105 41.719 47.812 1 40.44 618 ASN A CA 1
ATOM 4926 C C . ASN A 1 618 ? -3.24 41.375 46.594 1 40.44 618 ASN A C 1
ATOM 4928 O O . ASN A 1 618 ? -2.553 40.344 46.594 1 40.44 618 ASN A O 1
ATOM 4932 N N . LEU A 1 619 ? -3.447 41.875 45.469 1 43.97 619 LEU A N 1
ATOM 4933 C CA . LEU A 1 619 ? -2.777 41.719 44.188 1 43.97 619 LEU A CA 1
ATOM 4934 C C . LEU A 1 619 ? -1.267 41.844 44.344 1 43.97 619 LEU A C 1
ATOM 4936 O O . LEU A 1 619 ? -0.514 41.562 43.406 1 43.97 619 LEU A O 1
ATOM 4940 N N . ASP A 1 620 ? -0.821 42.406 45.375 1 46.84 620 ASP A N 1
ATOM 4941 C CA . ASP A 1 620 ? 0.607 42.5 45.656 1 46.84 620 ASP A CA 1
ATOM 4942 C C . ASP A 1 620 ? 1.267 41.125 45.688 1 46.84 620 ASP A C 1
ATOM 4944 O O . ASP A 1 620 ? 2.471 41 45.438 1 46.84 620 ASP A O 1
ATOM 4948 N N . ILE A 1 621 ? 0.593 40.062 45.938 1 47.06 621 ILE A N 1
ATOM 4949 C CA . ILE A 1 621 ? 1.133 38.719 46.031 1 47.06 621 ILE A CA 1
ATOM 4950 C C . ILE A 1 621 ? 1.527 38.219 44.625 1 47.06 621 ILE A C 1
ATOM 4952 O O . ILE A 1 621 ? 2.484 37.469 44.469 1 47.06 621 ILE A O 1
ATOM 4956 N N . VAL A 1 622 ? 0.806 38.594 43.719 1 47.19 622 VAL A N 1
ATOM 4957 C CA . VAL A 1 622 ? 1.045 38.125 42.344 1 47.19 622 VAL A CA 1
ATOM 4958 C C . VAL A 1 622 ? 2.189 38.906 41.719 1 47.19 622 VAL A C 1
ATOM 4960 O O . VAL A 1 622 ? 2.945 38.375 40.906 1 47.19 622 VAL A O 1
ATOM 4963 N N . PHE A 1 623 ? 2.408 40.156 42.062 1 47.47 623 PHE A N 1
ATOM 4964 C CA . PHE A 1 623 ? 3.359 41.031 41.375 1 47.47 623 PHE A CA 1
ATOM 4965 C C . PHE A 1 623 ? 4.691 41.062 42.125 1 47.47 623 PHE A C 1
ATOM 4967 O O . PHE A 1 623 ? 5.715 41.469 41.562 1 47.47 623 PHE A O 1
ATOM 4974 N N . LYS A 1 624 ? 4.746 40.875 43.562 1 46.34 624 LYS A N 1
ATOM 4975 C CA . LYS A 1 624 ? 5.961 41.062 44.344 1 46.34 624 LYS A CA 1
ATOM 4976 C C . LYS A 1 624 ? 6.523 39.719 44.812 1 46.34 624 LYS A C 1
ATOM 4978 O O . LYS A 1 624 ? 5.777 38.75 44.969 1 46.34 624 LYS A O 1
ATOM 4983 N N . SER A 1 625 ? 7.855 39.438 44.594 1 47.78 625 SER A N 1
ATOM 4984 C CA . SER A 1 625 ? 8.57 38.25 45 1 47.78 625 SER A CA 1
ATOM 4985 C C . SER A 1 625 ? 8.234 37.844 46.438 1 47.78 625 SER A C 1
ATOM 4987 O O . SER A 1 625 ? 7.801 38.688 47.25 1 47.78 625 SER A O 1
ATOM 4989 N N . LYS A 1 626 ? 8.203 36.594 46.656 1 52.59 626 LYS A N 1
ATOM 4990 C CA . LYS A 1 626 ? 7.992 36.031 47.969 1 52.59 626 LYS A CA 1
ATOM 4991 C C . LYS A 1 626 ? 8.82 36.75 49.031 1 52.59 626 LYS A C 1
ATOM 4993 O O . LYS A 1 626 ? 8.344 37 50.156 1 52.59 626 LYS A O 1
ATOM 4998 N N . ASP A 1 627 ? 10.062 36.969 48.531 1 50.66 627 ASP A N 1
ATOM 4999 C CA . ASP A 1 627 ? 10.992 37.594 49.438 1 50.66 627 ASP A CA 1
ATOM 5000 C C . ASP A 1 627 ? 10.523 39 49.781 1 50.66 627 ASP A C 1
ATOM 5002 O O . ASP A 1 627 ? 10.641 39.438 50.938 1 50.66 627 ASP A O 1
ATOM 5006 N N . TYR A 1 628 ? 9.938 39.594 48.781 1 49.16 628 TYR A N 1
ATOM 5007 C CA . TYR A 1 628 ? 9.422 40.938 49.062 1 49.16 628 TYR A CA 1
ATOM 5008 C C . TYR A 1 628 ? 8.219 40.875 49.969 1 49.16 628 TYR A C 1
ATOM 5010 O O . TYR A 1 628 ? 8.125 41.688 50.938 1 49.16 628 TYR A O 1
ATOM 5018 N N . ARG A 1 629 ? 7.383 39.844 49.75 1 52.91 629 ARG A N 1
ATOM 5019 C CA . ARG A 1 629 ? 6.195 39.719 50.594 1 52.91 629 ARG A CA 1
ATOM 5020 C C . ARG A 1 629 ? 6.578 39.375 52.031 1 52.91 629 ARG A C 1
ATOM 5022 O O . ARG A 1 629 ? 5.973 39.875 52.969 1 52.91 629 ARG A O 1
ATOM 5029 N N . LYS A 1 630 ? 7.512 38.5 52.062 1 55.28 630 LYS A N 1
ATOM 5030 C CA . LYS A 1 630 ? 8.023 38.156 53.375 1 55.28 630 LYS A CA 1
ATOM 5031 C C . LYS A 1 630 ? 8.625 39.406 54.062 1 55.28 630 LYS A C 1
ATOM 5033 O O . LYS A 1 630 ? 8.398 39.625 55.281 1 55.28 630 LYS A O 1
ATOM 5038 N N . LYS A 1 631 ? 9.383 40.156 53.188 1 53.03 631 LYS A N 1
ATOM 5039 C CA . LYS A 1 631 ? 10.016 41.312 53.781 1 53.03 631 LYS A CA 1
ATOM 5040 C C . LYS A 1 631 ? 8.992 42.406 54.125 1 53.03 631 LYS A C 1
ATOM 5042 O O . LYS A 1 631 ? 9.086 43.062 55.156 1 53.03 631 LYS A O 1
ATOM 5047 N N . ASP A 1 632 ? 8.023 42.406 53.281 1 53.81 632 ASP A N 1
ATOM 5048 C CA . ASP A 1 632 ? 6.98 43.406 53.5 1 53.81 632 ASP A CA 1
ATOM 5049 C C . ASP A 1 632 ? 6.121 43.031 54.719 1 53.81 632 ASP A C 1
ATOM 5051 O O . ASP A 1 632 ? 5.781 43.875 55.531 1 53.81 632 ASP A O 1
ATOM 5055 N N . LYS A 1 633 ? 5.773 41.781 54.781 1 55.38 633 LYS A N 1
ATOM 5056 C CA . LYS A 1 633 ? 5.051 41.281 55.938 1 55.38 633 LYS A CA 1
ATOM 5057 C C . LYS A 1 633 ? 5.891 41.438 57.219 1 55.38 633 LYS A C 1
ATOM 5059 O O . LYS A 1 633 ? 5.363 41.781 58.281 1 55.38 633 LYS A O 1
ATOM 5064 N N . LEU A 1 634 ? 7.168 41.062 57 1 52.62 634 LEU A N 1
ATOM 5065 C CA . LEU A 1 634 ? 8.047 41.25 58.156 1 52.62 634 LEU A CA 1
ATOM 5066 C C . LEU A 1 634 ? 8.141 42.719 58.531 1 52.62 634 LEU A C 1
ATOM 5068 O O . LEU A 1 634 ? 8.188 43.031 59.719 1 52.62 634 LEU A O 1
ATOM 5072 N N . MET A 1 635 ? 8.117 43.531 57.438 1 48.69 635 MET A N 1
ATOM 5073 C CA . MET A 1 635 ? 8.234 44.938 57.781 1 48.69 635 MET A CA 1
ATOM 5074 C C . MET A 1 635 ? 6.949 45.469 58.406 1 48.69 635 MET A C 1
ATOM 5076 O O . MET A 1 635 ? 6.984 46.375 59.25 1 48.69 635 MET A O 1
ATOM 5080 N N . ASN A 1 636 ? 5.84 45.031 57.812 1 49.19 636 ASN A N 1
ATOM 5081 C CA . ASN A 1 636 ? 4.605 45.531 58.406 1 49.19 636 ASN A CA 1
ATOM 5082 C C . ASN A 1 636 ? 4.41 45 59.844 1 49.19 636 ASN A C 1
ATOM 5084 O O . ASN A 1 636 ? 3.541 45.469 60.562 1 49.19 636 ASN A O 1
ATOM 5088 N N . LYS A 1 637 ? 4.965 43.812 60.219 1 49.25 637 LYS A N 1
ATOM 5089 C CA . LYS A 1 637 ? 4.754 43.375 61.594 1 49.25 637 LYS A CA 1
ATOM 5090 C C . LYS A 1 637 ? 5.711 44.062 62.531 1 49.25 637 LYS A C 1
ATOM 5092 O O . LYS A 1 637 ? 5.336 44.406 63.656 1 49.25 637 LYS A O 1
ATOM 5097 N N . LYS A 1 638 ? 7.176 43.938 62.375 1 46 638 LYS A N 1
ATOM 5098 C CA . LYS A 1 638 ? 8.086 44.594 63.344 1 46 638 LYS A CA 1
ATOM 5099 C C . LYS A 1 638 ? 9.148 45.406 62.594 1 46 638 LYS A C 1
ATOM 5101 O O . LYS A 1 638 ? 9.508 45.094 61.469 1 46 638 LYS A O 1
ATOM 5106 N N . HIS A 1 639 ? 9.391 46.656 62.969 1 46.19 639 HIS A N 1
ATOM 5107 C CA . HIS A 1 639 ? 10.414 47.625 62.562 1 46.19 639 HIS A CA 1
ATOM 5108 C C . HIS A 1 639 ? 11.789 46.969 62.5 1 46.19 639 HIS A C 1
ATOM 5110 O O . HIS A 1 639 ? 12.375 46.656 63.531 1 46.19 639 HIS A O 1
ATOM 5116 N N . VAL A 1 640 ? 12.07 45.844 61.875 1 43.47 640 VAL A N 1
ATOM 5117 C CA . VAL A 1 640 ? 13.445 45.375 62 1 43.47 640 VAL A CA 1
ATOM 5118 C C . VAL A 1 640 ? 14.383 46.312 61.25 1 43.47 640 VAL A C 1
ATOM 5120 O O . VAL A 1 640 ? 14.102 46.688 60.125 1 43.47 640 VAL A O 1
ATOM 5123 N N . LYS A 1 641 ? 15.445 46.906 61.906 1 46.41 641 LYS A N 1
ATOM 5124 C CA . LYS A 1 641 ? 16.594 47.75 61.562 1 46.41 641 LYS A CA 1
ATOM 5125 C C . LYS A 1 641 ? 17.469 47.094 60.5 1 46.41 641 LYS A C 1
ATOM 5127 O O . LYS A 1 641 ? 17.828 45.938 60.625 1 46.41 641 LYS A O 1
ATOM 5132 N N . GLY A 1 642 ? 17.719 47.656 59.25 1 47.44 642 GLY A N 1
ATOM 5133 C CA . GLY A 1 642 ? 18.641 47.375 58.156 1 47.44 642 GLY A CA 1
ATOM 5134 C C . GLY A 1 642 ? 17.953 46.875 56.906 1 47.44 642 GLY A C 1
ATOM 5135 O O . GLY A 1 642 ? 18.609 46.5 55.938 1 47.44 642 GLY A O 1
ATOM 5136 N N . LEU A 1 643 ? 16.812 46.281 57 1 43.03 643 LEU A N 1
ATOM 5137 C CA . LEU A 1 643 ? 16.188 45.688 55.812 1 43.03 643 LEU A CA 1
ATOM 5138 C C . LEU A 1 643 ? 15.562 46.781 54.938 1 43.03 643 LEU A C 1
ATOM 5140 O O . LEU A 1 643 ? 14.672 47.5 55.406 1 43.03 643 LEU A O 1
ATOM 5144 N N . SER A 1 644 ? 16.344 47.562 54.156 1 40.94 644 SER A N 1
ATOM 5145 C CA . SER A 1 644 ? 15.766 48.562 53.25 1 40.94 644 SER A CA 1
ATOM 5146 C C . SER A 1 644 ? 15.102 47.875 52.062 1 40.94 644 SER A C 1
ATOM 5148 O O . SER A 1 644 ? 15.586 46.844 51.562 1 40.94 644 SER A O 1
ATOM 5150 N N . ILE A 1 645 ? 13.789 47.812 52 1 42.19 645 ILE A N 1
ATOM 5151 C CA . ILE A 1 645 ? 13.039 47.406 50.812 1 42.19 645 ILE A CA 1
ATOM 5152 C C . ILE A 1 645 ? 13.18 48.5 49.75 1 42.19 645 ILE A C 1
ATOM 5154 O O . ILE A 1 645 ? 12.914 49.688 50 1 42.19 645 ILE A O 1
ATOM 5158 N N . ASP A 1 646 ? 14.281 48.469 49 1 34.94 646 ASP A N 1
ATOM 5159 C CA . ASP A 1 646 ? 14.312 49.406 47.875 1 34.94 646 ASP A CA 1
ATOM 5160 C C . ASP A 1 646 ? 13.07 49.281 47 1 34.94 646 ASP A C 1
ATOM 5162 O O . ASP A 1 646 ? 12.797 48.188 46.469 1 34.94 646 ASP A O 1
ATOM 5166 N N . ALA A 1 647 ? 12 49.875 47.375 1 38.69 647 ALA A N 1
ATOM 5167 C CA . ALA A 1 647 ? 10.734 50.062 46.656 1 38.69 647 ALA A CA 1
ATOM 5168 C C . ALA A 1 647 ? 10.977 50.406 45.188 1 38.69 647 ALA A C 1
ATOM 5170 O O . ALA A 1 647 ? 10.031 50.5 44.406 1 38.69 647 ALA A O 1
ATOM 5171 N N . THR A 1 648 ? 12.156 51 44.875 1 34.22 648 THR A N 1
ATOM 5172 C CA . THR A 1 648 ? 12.211 51.562 43.531 1 34.22 648 THR A CA 1
ATOM 5173 C C . THR A 1 648 ? 12.125 50.469 42.469 1 34.22 648 THR A C 1
ATOM 5175 O O . THR A 1 648 ? 12.125 50.781 41.281 1 34.22 648 THR A O 1
ATOM 5178 N N . GLU A 1 649 ? 12.484 49.312 42.844 1 29.92 649 GLU A N 1
ATOM 5179 C CA . GLU A 1 649 ? 12.453 48.5 41.656 1 29.92 649 GLU A CA 1
ATOM 5180 C C . GLU A 1 649 ? 11.023 48.281 41.156 1 29.92 649 GLU A C 1
ATOM 5182 O O . GLU A 1 649 ? 10.641 47.156 40.812 1 29.92 649 GLU A O 1
ATOM 5187 N N . GLU A 1 650 ? 10 49 41.75 1 28.56 650 GLU A N 1
ATOM 5188 C CA . GLU A 1 650 ? 8.594 49.094 41.375 1 28.56 650 GLU A CA 1
ATOM 5189 C C . GLU A 1 650 ? 8.438 49.469 39.875 1 28.56 650 GLU A C 1
ATOM 5191 O O . GLU A 1 650 ? 7.426 49.156 39.281 1 28.56 650 GLU A O 1
ATOM 5196 N N . ILE A 1 651 ? 9.375 50.406 39.375 1 24.92 651 ILE A N 1
ATOM 5197 C CA . ILE A 1 651 ? 9.094 50.812 38 1 24.92 651 ILE A CA 1
ATOM 5198 C C . ILE A 1 651 ? 9.516 49.719 37.062 1 24.92 651 ILE A C 1
ATOM 5200 O O . ILE A 1 651 ? 10.641 49.219 37.125 1 24.92 651 ILE A O 1
ATOM 5204 N N . MET B 1 1 ? -7.734 17.172 21.609 1 44.62 1 MET B N 1
ATOM 5205 C CA . MET B 1 1 ? -8.688 16.719 20.609 1 44.62 1 MET B CA 1
ATOM 5206 C C . MET B 1 1 ? -8.477 15.234 20.297 1 44.62 1 MET B C 1
ATOM 5208 O O . MET B 1 1 ? -7.379 14.711 20.484 1 44.62 1 MET B O 1
ATOM 5212 N N . ASN B 1 2 ? -9.602 14.578 20.156 1 64.69 2 ASN B N 1
ATOM 5213 C CA . ASN B 1 2 ? -9.656 13.18 19.766 1 64.69 2 ASN B CA 1
ATOM 5214 C C . ASN B 1 2 ? -8.766 12.906 18.547 1 64.69 2 ASN B C 1
ATOM 5216 O O . ASN B 1 2 ? -9.047 13.391 17.453 1 64.69 2 ASN B O 1
ATOM 5220 N N . ASN B 1 3 ? -7.457 12.438 18.844 1 77.12 3 ASN B N 1
ATOM 5221 C CA . ASN B 1 3 ? -6.43 12.125 17.844 1 77.12 3 ASN B CA 1
ATOM 5222 C C . ASN B 1 3 ? -7.004 11.32 16.688 1 77.12 3 ASN B C 1
ATOM 5224 O O . ASN B 1 3 ? -6.559 11.469 15.547 1 77.12 3 ASN B O 1
ATOM 5228 N N . LYS B 1 4 ? -8.117 10.766 16.953 1 82.69 4 LYS B N 1
ATOM 5229 C CA . LYS B 1 4 ? -8.68 9.914 15.906 1 82.69 4 LYS B CA 1
ATOM 5230 C C . LYS B 1 4 ? -9.391 10.742 14.836 1 82.69 4 LYS B C 1
ATOM 5232 O O . LYS B 1 4 ? -9.242 10.484 13.641 1 82.69 4 LYS B O 1
ATOM 5237 N N . ALA B 1 5 ? -10.109 11.742 15.266 1 89.44 5 ALA B N 1
ATOM 5238 C CA . ALA B 1 5 ? -10.82 12.609 14.336 1 89.44 5 ALA B CA 1
ATOM 5239 C C . ALA B 1 5 ? -9.844 13.375 13.445 1 89.44 5 ALA B C 1
ATOM 5241 O O . ALA B 1 5 ? -10.07 13.516 12.234 1 89.44 5 ALA B O 1
ATOM 5242 N N . ILE B 1 6 ? -8.758 13.812 14.031 1 91.62 6 ILE B N 1
ATOM 5243 C CA . ILE B 1 6 ? -7.73 14.578 13.328 1 91.62 6 ILE B CA 1
ATOM 5244 C C . ILE B 1 6 ? -7.125 13.727 12.219 1 91.62 6 ILE B C 1
ATOM 5246 O O . ILE B 1 6 ? -6.926 14.203 11.102 1 91.62 6 ILE B O 1
ATOM 5250 N N . GLU B 1 7 ? -6.965 12.508 12.547 1 89 7 GLU B N 1
ATOM 5251 C CA . GLU B 1 7 ? -6.363 11.586 11.586 1 89 7 GLU B CA 1
ATOM 5252 C C . GLU B 1 7 ? -7.359 11.203 10.492 1 89 7 GLU B C 1
ATOM 5254 O O . GLU B 1 7 ? -7.043 11.258 9.305 1 89 7 GLU B O 1
ATOM 5259 N N . LEU B 1 8 ? -8.523 10.859 10.859 1 88.75 8 LEU B N 1
ATOM 5260 C CA . LEU B 1 8 ? -9.523 10.352 9.93 1 88.75 8 LEU B CA 1
ATOM 5261 C C . LEU B 1 8 ? -10 11.453 8.984 1 88.75 8 LEU B C 1
ATOM 5263 O O . LEU B 1 8 ? -10.312 11.188 7.82 1 88.75 8 LEU B O 1
ATOM 5267 N N . LEU B 1 9 ? -10.008 12.68 9.453 1 93.69 9 LEU B N 1
ATOM 5268 C CA . LEU B 1 9 ? -10.438 13.805 8.633 1 93.69 9 LEU B CA 1
ATOM 5269 C C . LEU B 1 9 ? -9.266 14.414 7.883 1 93.69 9 LEU B C 1
ATOM 5271 O O . LEU B 1 9 ? -9.43 15.375 7.129 1 93.69 9 LEU B O 1
ATOM 5275 N N . GLU B 1 10 ? -8.094 13.938 8.125 1 93.25 10 GLU B N 1
ATOM 5276 C CA . GLU B 1 10 ? -6.867 14.328 7.438 1 93.25 10 GLU B CA 1
ATOM 5277 C C . GLU B 1 10 ? -6.5 15.781 7.742 1 93.25 10 GLU B C 1
ATOM 5279 O O . GLU B 1 10 ? -6.051 16.516 6.855 1 93.25 10 GLU B O 1
ATOM 5284 N N . TYR B 1 11 ? -6.758 16.188 8.961 1 95.38 11 TYR B N 1
ATOM 5285 C CA . TYR B 1 11 ? -6.375 17.531 9.422 1 95.38 11 TYR B CA 1
ATOM 5286 C C . TYR B 1 11 ? -4.859 17.688 9.438 1 95.38 11 TYR B C 1
ATOM 5288 O O . TYR B 1 11 ? -4.336 18.766 9.164 1 95.38 11 TYR B O 1
ATOM 5296 N N . ASN B 1 12 ? -4.133 16.625 9.68 1 94.94 12 ASN B N 1
ATOM 5297 C CA . ASN B 1 12 ? -2.674 16.641 9.695 1 94.94 12 ASN B CA 1
ATOM 5298 C C . ASN B 1 12 ? -2.109 17 8.32 1 94.94 12 ASN B C 1
ATOM 5300 O O . ASN B 1 12 ? -1.06 17.641 8.227 1 94.94 12 ASN B O 1
ATOM 5304 N N . LYS B 1 13 ? -2.801 16.594 7.336 1 95 13 LYS B N 1
ATOM 5305 C CA . LYS B 1 13 ? -2.357 16.953 5.988 1 95 13 LYS B CA 1
ATOM 5306 C C . LYS B 1 13 ? -2.482 18.453 5.742 1 95 13 LYS B C 1
ATOM 5308 O O . LYS B 1 13 ? -1.671 19.031 5.027 1 95 13 LYS B O 1
ATOM 5313 N N . ILE B 1 14 ? -3.463 19.062 6.316 1 96.31 14 ILE B N 1
ATOM 5314 C CA . ILE B 1 14 ? -3.65 20.5 6.199 1 96.31 14 ILE B CA 1
ATOM 5315 C C . ILE B 1 14 ? -2.5 21.219 6.891 1 96.31 14 ILE B C 1
ATOM 5317 O O . ILE B 1 14 ? -1.962 22.203 6.359 1 96.31 14 ILE B O 1
ATOM 5321 N N . LYS B 1 15 ? -2.133 20.734 8.039 1 96.69 15 LYS B N 1
ATOM 5322 C CA . LYS B 1 15 ? -0.998 21.312 8.758 1 96.69 15 LYS B CA 1
ATOM 5323 C C . LYS B 1 15 ? 0.276 21.219 7.918 1 96.69 15 LYS B C 1
ATOM 5325 O O . LYS B 1 15 ? 1.048 22.188 7.855 1 96.69 15 LYS B O 1
ATOM 5330 N N . GLU B 1 16 ? 0.416 20.125 7.273 1 96.31 16 GLU B N 1
ATOM 5331 C CA . GLU B 1 16 ? 1.604 19.922 6.449 1 96.31 16 GLU B CA 1
ATOM 5332 C C . GLU B 1 16 ? 1.633 20.891 5.273 1 96.31 16 GLU B C 1
ATOM 5334 O O . GLU B 1 16 ? 2.68 21.469 4.957 1 96.31 16 GLU B O 1
ATOM 5339 N N . VAL B 1 17 ? 0.543 21.062 4.637 1 96.25 17 VAL B N 1
ATOM 5340 C CA . VAL B 1 17 ? 0.456 21.984 3.52 1 96.25 17 VAL B CA 1
ATOM 5341 C C . VAL B 1 17 ? 0.719 23.406 4.008 1 96.25 17 VAL B C 1
ATOM 5343 O O . VAL B 1 17 ? 1.454 24.172 3.371 1 96.25 17 VAL B O 1
ATOM 5346 N N . LEU B 1 18 ? 0.183 23.75 5.137 1 97.31 18 LEU B N 1
ATOM 5347 C CA . LEU B 1 18 ? 0.34 25.078 5.719 1 97.31 18 LEU B CA 1
ATOM 5348 C C . LEU B 1 18 ? 1.802 25.344 6.051 1 97.31 18 LEU B C 1
ATOM 5350 O O . LEU B 1 18 ? 2.285 26.469 5.855 1 97.31 18 LEU B O 1
ATOM 5354 N N . LYS B 1 19 ? 2.457 24.328 6.52 1 96.44 19 LYS B N 1
ATOM 5355 C CA . LYS B 1 19 ? 3.875 24.469 6.844 1 96.44 19 LYS B CA 1
ATOM 5356 C C . LYS B 1 19 ? 4.688 24.859 5.613 1 96.44 19 LYS B C 1
ATOM 5358 O O . LYS B 1 19 ? 5.688 25.562 5.723 1 96.44 19 LYS B O 1
ATOM 5363 N N . GLY B 1 20 ? 4.238 24.5 4.504 1 95.75 20 GLY B N 1
ATOM 5364 C CA . GLY B 1 20 ? 4.918 24.812 3.26 1 95.75 20 GLY B CA 1
ATOM 5365 C C . GLY B 1 20 ? 4.93 26.297 2.943 1 95.75 20 GLY B C 1
ATOM 5366 O O . GLY B 1 20 ? 5.797 26.766 2.207 1 95.75 20 GLY B O 1
ATOM 5367 N N . TYR B 1 21 ? 4.105 27.031 3.566 1 96.06 21 TYR B N 1
ATOM 5368 C CA . TYR B 1 21 ? 4.012 28.453 3.303 1 96.06 21 TYR B CA 1
ATOM 5369 C C . TYR B 1 21 ? 4.785 29.25 4.344 1 96.06 21 TYR B C 1
ATOM 5371 O O . TYR B 1 21 ? 4.914 30.469 4.23 1 96.06 21 TYR B O 1
ATOM 5379 N N . ALA B 1 22 ? 5.266 28.578 5.383 1 95.62 22 ALA B N 1
ATOM 5380 C CA . ALA B 1 22 ? 6.043 29.25 6.426 1 95.62 22 ALA B CA 1
ATOM 5381 C C . ALA B 1 22 ? 7.531 29.234 6.086 1 95.62 22 ALA B C 1
ATOM 5383 O O . ALA B 1 22 ? 8.031 28.297 5.48 1 95.62 22 ALA B O 1
ATOM 5384 N N . LEU B 1 23 ? 8.219 30.266 6.523 1 93.31 23 LEU B N 1
ATOM 5385 C CA . LEU B 1 23 ? 9.625 30.406 6.188 1 93.31 23 LEU B CA 1
ATOM 5386 C C . LEU B 1 23 ? 10.516 29.969 7.344 1 93.31 23 LEU B C 1
ATOM 5388 O O . LEU B 1 23 ? 11.547 29.328 7.129 1 93.31 23 LEU B O 1
ATOM 5392 N N . SER B 1 24 ? 10.094 30.297 8.508 1 92.38 24 SER B N 1
ATOM 5393 C CA . SER B 1 24 ? 10.93 30.047 9.68 1 92.38 24 SER B CA 1
ATOM 5394 C C . SER B 1 24 ? 10.562 28.719 10.352 1 92.38 24 SER B C 1
ATOM 5396 O O . SER B 1 24 ? 9.406 28.297 10.289 1 92.38 24 SER B O 1
ATOM 5398 N N . ASP B 1 25 ? 11.492 28.156 11.062 1 90.19 25 ASP B N 1
ATOM 5399 C CA . ASP B 1 25 ? 11.25 26.938 11.805 1 90.19 25 ASP B CA 1
ATOM 5400 C C . ASP B 1 25 ? 10.305 27.172 12.984 1 90.19 25 ASP B C 1
ATOM 5402 O O . ASP B 1 25 ? 9.5 26.312 13.328 1 90.19 25 ASP B O 1
ATOM 5406 N N . MET B 1 26 ? 10.445 28.312 13.445 1 89.62 26 MET B N 1
ATOM 5407 C CA . MET B 1 26 ? 9.594 28.656 14.578 1 89.62 26 MET B CA 1
ATOM 5408 C C . MET B 1 26 ? 8.125 28.688 14.164 1 89.62 26 MET B C 1
ATOM 5410 O O . MET B 1 26 ? 7.266 28.156 14.875 1 89.62 26 MET B O 1
ATOM 5414 N N . ALA B 1 27 ? 7.91 29.234 13.055 1 94.12 27 ALA B N 1
ATOM 5415 C CA . ALA B 1 27 ? 6.543 29.266 12.539 1 94.12 27 ALA B CA 1
ATOM 5416 C C . ALA B 1 27 ? 6.051 27.859 12.195 1 94.12 27 ALA B C 1
ATOM 5418 O O . ALA B 1 27 ? 4.898 27.516 12.469 1 94.12 27 ALA B O 1
ATOM 5419 N N . LYS B 1 28 ? 6.918 27.094 11.664 1 95.62 28 LYS B N 1
ATOM 5420 C CA . LYS B 1 28 ? 6.574 25.719 11.312 1 95.62 28 LYS B CA 1
ATOM 5421 C C . LYS B 1 28 ? 6.242 24.906 12.555 1 95.62 28 LYS B C 1
ATOM 5423 O O . LYS B 1 28 ? 5.312 24.094 12.547 1 95.62 28 LYS B O 1
ATOM 5428 N N . GLU B 1 29 ? 6.984 25.141 13.539 1 92.81 29 GLU B N 1
ATOM 5429 C CA . GLU B 1 29 ? 6.727 24.453 14.805 1 92.81 29 GLU B CA 1
ATOM 5430 C C . GLU B 1 29 ? 5.375 24.859 15.383 1 92.81 29 GLU B C 1
ATOM 5432 O O . GLU B 1 29 ? 4.656 24.031 15.938 1 92.81 29 GLU B O 1
ATOM 5437 N N . ARG B 1 30 ? 5.102 26.047 15.266 1 92.12 30 ARG B N 1
ATOM 5438 C CA . ARG B 1 30 ? 3.807 26.547 15.727 1 92.12 30 ARG B CA 1
ATOM 5439 C C . ARG B 1 30 ? 2.664 25.891 14.961 1 92.12 30 ARG B C 1
ATOM 5441 O O . ARG B 1 30 ? 1.655 25.5 15.555 1 92.12 30 ARG B O 1
ATOM 5448 N N . ILE B 1 31 ? 2.816 25.734 13.719 1 96.56 31 ILE B N 1
ATOM 5449 C CA . ILE B 1 31 ? 1.808 25.109 12.867 1 96.56 31 ILE B CA 1
ATOM 5450 C C . ILE B 1 31 ? 1.645 23.641 13.234 1 96.56 31 ILE B C 1
ATOM 5452 O O . ILE B 1 31 ? 0.529 23.109 13.234 1 96.56 31 ILE B O 1
ATOM 5456 N N . GLU B 1 32 ? 2.709 23.062 13.555 1 94.38 32 GLU B N 1
ATOM 5457 C CA . GLU B 1 32 ? 2.682 21.641 13.93 1 94.38 32 GLU B CA 1
ATOM 5458 C C . GLU B 1 32 ? 1.837 21.422 15.18 1 94.38 32 GLU B C 1
ATOM 5460 O O . GLU B 1 32 ? 1.195 20.375 15.328 1 94.38 32 GLU B O 1
ATOM 5465 N N . ARG B 1 33 ? 1.824 22.359 15.961 1 92 33 ARG B N 1
ATOM 5466 C CA . ARG B 1 33 ? 1.125 22.219 17.234 1 92 33 ARG B CA 1
ATOM 5467 C C . ARG B 1 33 ? -0.295 22.766 17.141 1 92 33 ARG B C 1
ATOM 5469 O O . ARG B 1 33 ? -1.018 22.812 18.141 1 92 33 ARG B O 1
ATOM 5476 N N . LEU B 1 34 ? -0.681 23.125 16.047 1 92.69 34 LEU B N 1
ATOM 5477 C CA . LEU B 1 34 ? -1.994 23.719 15.82 1 92.69 34 LEU B CA 1
ATOM 5478 C C . LEU B 1 34 ? -3.104 22.719 16.156 1 92.69 34 LEU B C 1
ATOM 5480 O O . LEU B 1 34 ? -3.016 21.547 15.797 1 92.69 34 LEU B O 1
ATOM 5484 N N . GLU B 1 35 ? -4.098 23.219 16.828 1 92.69 35 GLU B N 1
ATOM 5485 C CA . GLU B 1 35 ? -5.309 22.453 17.141 1 92.69 35 GLU B CA 1
ATOM 5486 C C . GLU B 1 35 ? -6.547 23.344 17.078 1 92.69 35 GLU B C 1
ATOM 5488 O O . GLU B 1 35 ? -6.465 24.547 17.328 1 92.69 35 GLU B O 1
ATOM 5493 N N . PRO B 1 36 ? -7.691 22.781 16.703 1 95.06 36 PRO B N 1
ATOM 5494 C CA . PRO B 1 36 ? -8.914 23.594 16.688 1 95.06 36 PRO B CA 1
ATOM 5495 C C . PRO B 1 36 ? -9.258 24.156 18.062 1 95.06 36 PRO B C 1
ATOM 5497 O O . PRO B 1 36 ? -9.117 23.469 19.078 1 95.06 36 PRO B O 1
ATOM 5500 N N . TYR B 1 37 ? -9.609 25.422 18.062 1 93.56 37 TYR B N 1
ATOM 5501 C CA . TYR B 1 37 ? -9.977 26.094 19.312 1 93.56 37 TYR B CA 1
ATOM 5502 C C . TYR B 1 37 ? -11.461 25.922 19.609 1 93.56 37 TYR B C 1
ATOM 5504 O O . TYR B 1 37 ? -12.25 25.641 18.703 1 93.56 37 TYR B O 1
ATOM 5512 N N . VAL B 1 38 ? -11.812 26.094 20.891 1 93.06 38 VAL B N 1
ATOM 5513 C CA . VAL B 1 38 ? -13.211 25.969 21.266 1 93.06 38 VAL B CA 1
ATOM 5514 C C . VAL B 1 38 ? -13.75 27.328 21.719 1 93.06 38 VAL B C 1
ATOM 5516 O O . VAL B 1 38 ? -14.961 27.531 21.797 1 93.06 38 VAL B O 1
ATOM 5519 N N . ASP B 1 39 ? -12.773 28.172 21.984 1 91.5 39 ASP B N 1
ATOM 5520 C CA . ASP B 1 39 ? -13.148 29.531 22.391 1 91.5 39 ASP B CA 1
ATOM 5521 C C . ASP B 1 39 ? -13.469 30.391 21.172 1 91.5 39 ASP B C 1
ATOM 5523 O O . ASP B 1 39 ? -12.578 30.75 20.406 1 91.5 39 ASP B O 1
ATOM 5527 N N . ILE B 1 40 ? -14.734 30.766 21.078 1 93.12 40 ILE B N 1
ATOM 5528 C CA . ILE B 1 40 ? -15.234 31.469 19.891 1 93.12 40 ILE B CA 1
ATOM 5529 C C . ILE B 1 40 ? -14.508 32.781 19.719 1 93.12 40 ILE B C 1
ATOM 5531 O O . ILE B 1 40 ? -14.289 33.25 18.594 1 93.12 40 ILE B O 1
ATOM 5535 N N . ASN B 1 41 ? -14.07 33.438 20.781 1 90.31 41 ASN B N 1
ATOM 5536 C CA . ASN B 1 41 ? -13.359 34.719 20.688 1 90.31 41 ASN B CA 1
ATOM 5537 C C . ASN B 1 41 ? -11.969 34.531 20.094 1 90.31 41 ASN B C 1
ATOM 5539 O O . ASN B 1 41 ? -11.539 35.344 19.266 1 90.31 41 ASN B O 1
ATOM 5543 N N . ILE B 1 42 ? -11.359 33.531 20.516 1 92.5 42 ILE B N 1
ATOM 5544 C CA . ILE B 1 42 ? -10.039 33.219 19.984 1 92.5 42 ILE B CA 1
ATOM 5545 C C . ILE B 1 42 ? -10.148 32.875 18.5 1 92.5 42 ILE B C 1
ATOM 5547 O O . ILE B 1 42 ? -9.336 33.312 17.688 1 92.5 42 ILE B O 1
ATOM 5551 N N . ILE B 1 43 ? -11.195 32.156 18.172 1 95.75 43 ILE B N 1
ATOM 5552 C CA . ILE B 1 43 ? -11.406 31.734 16.781 1 95.75 43 ILE B CA 1
ATOM 5553 C C . ILE B 1 43 ? -11.633 32.969 15.914 1 95.75 43 ILE B C 1
ATOM 5555 O O . ILE B 1 43 ? -11.039 33.094 14.836 1 95.75 43 ILE B O 1
ATOM 5559 N N . ARG B 1 44 ? -12.406 33.844 16.344 1 94.56 44 ARG B N 1
ATOM 5560 C CA . ARG B 1 44 ? -12.719 35.031 15.586 1 94.56 44 ARG B CA 1
ATOM 5561 C C . ARG B 1 44 ? -11.477 35.906 15.406 1 94.56 44 ARG B C 1
ATOM 5563 O O . ARG B 1 44 ? -11.258 36.469 14.328 1 94.56 44 ARG B O 1
ATOM 5570 N N . LYS B 1 45 ? -10.727 36 16.469 1 92.94 45 LYS B N 1
ATOM 5571 C CA . LYS B 1 45 ? -9.484 36.781 16.375 1 92.94 45 LYS B CA 1
ATOM 5572 C C . LYS B 1 45 ? -8.547 36.188 15.336 1 92.94 45 LYS B C 1
ATOM 5574 O O . LYS B 1 45 ? -8 36.906 14.5 1 92.94 45 LYS B O 1
ATOM 5579 N N . ASN B 1 46 ? -8.391 34.875 15.445 1 96 46 ASN B N 1
ATOM 5580 C CA . ASN B 1 46 ? -7.535 34.188 14.484 1 96 46 ASN B CA 1
ATOM 5581 C C . ASN B 1 46 ? -8.047 34.375 13.055 1 96 46 ASN B C 1
ATOM 5583 O O . ASN B 1 46 ? -7.262 34.531 12.125 1 96 46 ASN B O 1
ATOM 5587 N N . MET B 1 47 ? -9.328 34.312 12.914 1 97.12 47 MET B N 1
ATOM 5588 C CA . MET B 1 47 ? -9.953 34.469 11.602 1 97.12 47 MET B CA 1
ATOM 5589 C C . MET B 1 47 ? -9.68 35.875 11.039 1 97.12 47 MET B C 1
ATOM 5591 O O . MET B 1 47 ? -9.375 36.031 9.859 1 97.12 47 MET B O 1
ATOM 5595 N N . ILE B 1 48 ? -9.758 36.844 11.883 1 96.81 48 ILE B N 1
ATOM 5596 C CA . ILE B 1 48 ? -9.484 38.219 11.484 1 96.81 48 ILE B CA 1
ATOM 5597 C C . ILE B 1 48 ? -8.031 38.344 11.023 1 96.81 48 ILE B C 1
ATOM 5599 O O . ILE B 1 48 ? -7.75 38.969 10 1 96.81 48 ILE B O 1
ATOM 5603 N N . GLU B 1 49 ? -7.121 37.75 11.789 1 96.88 49 GLU B N 1
ATOM 5604 C CA . GLU B 1 49 ? -5.711 37.75 11.406 1 96.88 49 GLU B CA 1
ATOM 5605 C C . GLU B 1 49 ? -5.512 37.188 10.016 1 96.88 49 GLU B C 1
ATOM 5607 O O . GLU B 1 49 ? -4.789 37.75 9.195 1 96.88 49 GLU B O 1
ATOM 5612 N N . THR B 1 50 ? -6.215 36.094 9.789 1 98.25 50 THR B N 1
ATOM 5613 C CA . THR B 1 50 ? -6.102 35.438 8.492 1 98.25 50 THR B CA 1
ATOM 5614 C C . THR B 1 50 ? -6.695 36.312 7.391 1 98.25 50 THR B C 1
ATOM 5616 O O . THR B 1 50 ? -6.117 36.438 6.309 1 98.25 50 THR B O 1
ATOM 5619 N N . THR B 1 51 ? -7.793 36.906 7.664 1 98.19 51 THR B N 1
ATOM 5620 C CA . THR B 1 51 ? -8.469 37.75 6.691 1 98.19 51 THR B CA 1
ATOM 5621 C C . THR B 1 51 ? -7.594 38.969 6.309 1 98.19 51 THR B C 1
ATOM 5623 O O . THR B 1 51 ? -7.465 39.281 5.125 1 98.19 51 THR B O 1
ATOM 5626 N N . GLU B 1 52 ? -7.008 39.562 7.281 1 97.69 52 GLU B N 1
ATOM 5627 C CA . GLU B 1 52 ? -6.141 40.719 7.035 1 97.69 52 GLU B CA 1
ATOM 5628 C C . GLU B 1 52 ? -4.867 40.312 6.309 1 97.69 52 GLU B C 1
ATOM 5630 O O . GLU B 1 52 ? -4.398 41 5.414 1 97.69 52 GLU B O 1
ATOM 5635 N N . ALA B 1 53 ? -4.305 39.25 6.727 1 97.62 53 ALA B N 1
ATOM 5636 C CA . ALA B 1 53 ? -3.131 38.719 6.02 1 97.62 53 ALA B CA 1
ATOM 5637 C C . ALA B 1 53 ? -3.449 38.438 4.555 1 97.62 53 ALA B C 1
ATOM 5639 O O . ALA B 1 53 ? -2.664 38.781 3.666 1 97.62 53 ALA B O 1
ATOM 5640 N N . ARG B 1 54 ? -4.613 37.812 4.371 1 97.44 54 ARG B N 1
ATOM 5641 C CA . ARG B 1 54 ? -5.062 37.531 3.014 1 97.44 54 ARG B CA 1
ATOM 5642 C C . ARG B 1 54 ? -5.211 38.812 2.197 1 97.44 54 ARG B C 1
ATOM 5644 O O . ARG B 1 54 ? -4.82 38.844 1.029 1 97.44 54 ARG B O 1
ATOM 5651 N N . ALA B 1 55 ? -5.707 39.781 2.777 1 97.19 55 ALA B N 1
ATOM 5652 C CA . ALA B 1 55 ? -5.879 41.094 2.107 1 97.19 55 ALA B CA 1
ATOM 5653 C C . ALA B 1 55 ? -4.535 41.656 1.672 1 97.19 55 ALA B C 1
ATOM 5655 O O . ALA B 1 55 ? -4.406 42.188 0.561 1 97.19 55 ALA B O 1
ATOM 5656 N N . ILE B 1 56 ? -3.545 41.562 2.502 1 97.12 56 ILE B N 1
ATOM 5657 C CA . ILE B 1 56 ? -2.213 42.062 2.189 1 97.12 56 ILE B CA 1
ATOM 5658 C C . ILE B 1 56 ? -1.6 41.219 1.061 1 97.12 56 ILE B C 1
ATOM 5660 O O . ILE B 1 56 ? -1.015 41.781 0.126 1 97.12 56 ILE B O 1
ATOM 5664 N N . VAL B 1 57 ? -1.763 39.938 1.181 1 96.19 57 VAL B N 1
ATOM 5665 C CA . VAL B 1 57 ? -1.198 39.031 0.192 1 96.19 57 VAL B CA 1
ATOM 5666 C C . VAL B 1 57 ? -1.823 39.312 -1.176 1 96.19 57 VAL B C 1
ATOM 5668 O O . VAL B 1 57 ? -1.159 39.156 -2.205 1 96.19 57 VAL B O 1
ATOM 5671 N N . ASP B 1 58 ? -3.045 39.688 -1.211 1 95.62 58 ASP B N 1
ATOM 5672 C CA . ASP B 1 58 ? -3.74 39.969 -2.463 1 95.62 58 ASP B CA 1
ATOM 5673 C C . ASP B 1 58 ? -3.186 41.219 -3.127 1 95.62 58 ASP B C 1
ATOM 5675 O O . ASP B 1 58 ? -3.188 41.344 -4.355 1 95.62 58 ASP B O 1
ATOM 5679 N N . ILE B 1 59 ? -2.758 42.125 -2.312 1 93.81 59 ILE B N 1
ATOM 5680 C CA . ILE B 1 59 ? -2.279 43.406 -2.805 1 93.81 59 ILE B CA 1
ATOM 5681 C C . ILE B 1 59 ? -0.79 43.312 -3.127 1 93.81 59 ILE B C 1
ATOM 5683 O O . ILE B 1 59 ? -0.333 43.844 -4.141 1 93.81 59 ILE B O 1
ATOM 5687 N N . ASN B 1 60 ? -0.072 42.688 -2.195 1 88.06 60 ASN B N 1
ATOM 5688 C CA . ASN B 1 60 ? 1.379 42.625 -2.328 1 88.06 60 ASN B CA 1
ATOM 5689 C C . ASN B 1 60 ? 1.84 41.188 -2.604 1 88.06 60 ASN B C 1
ATOM 5691 O O . ASN B 1 60 ? 1.399 40.25 -1.936 1 88.06 60 ASN B O 1
ATOM 5695 N N . SER B 1 61 ? 2.701 41.125 -3.58 1 79.06 61 SER B N 1
ATOM 5696 C CA . SER B 1 61 ? 3.199 39.812 -3.945 1 79.06 61 SER B CA 1
ATOM 5697 C C . SER B 1 61 ? 4.23 39.312 -2.939 1 79.06 61 SER B C 1
ATOM 5699 O O . SER B 1 61 ? 4.426 38.094 -2.793 1 79.06 61 SER B O 1
ATOM 5701 N N . SER B 1 62 ? 4.863 40.25 -2.268 1 86.25 62 SER B N 1
ATOM 5702 C CA . SER B 1 62 ? 5.93 39.812 -1.369 1 86.25 62 SER B CA 1
ATOM 5703 C C . SER B 1 62 ? 5.863 40.562 -0.04 1 86.25 62 SER B C 1
ATOM 5705 O O . SER B 1 62 ? 5.52 41.75 -0.003 1 86.25 62 SER B O 1
ATOM 5707 N N . VAL B 1 63 ? 6.012 39.844 1.04 1 89.5 63 VAL B N 1
ATOM 5708 C CA . VAL B 1 63 ? 6.094 40.375 2.391 1 89.5 63 VAL B CA 1
ATOM 5709 C C . VAL B 1 63 ? 7.496 40.188 2.951 1 89.5 63 VAL B C 1
ATOM 5711 O O . VAL B 1 63 ? 8.07 39.094 2.818 1 89.5 63 VAL B O 1
ATOM 5714 N N . PRO B 1 64 ? 8.039 41.281 3.447 1 90.12 64 PRO B N 1
ATOM 5715 C CA . PRO B 1 64 ? 9.406 41.156 3.947 1 90.12 64 PRO B CA 1
ATOM 5716 C C . PRO B 1 64 ? 9.492 40.406 5.273 1 90.12 64 PRO B C 1
ATOM 5718 O O . PRO B 1 64 ? 9.555 41.031 6.336 1 90.12 64 PRO B O 1
ATOM 5721 N N . ILE B 1 65 ? 9.484 39.188 5.207 1 89.69 65 ILE B N 1
ATOM 5722 C CA . ILE B 1 65 ? 9.609 38.344 6.402 1 89.69 65 ILE B CA 1
ATOM 5723 C C . ILE B 1 65 ? 10.969 37.656 6.418 1 89.69 65 ILE B C 1
ATOM 5725 O O . ILE B 1 65 ? 11.398 37.094 5.41 1 89.69 65 ILE B O 1
ATOM 5729 N N . HIS B 1 66 ? 11.578 37.875 7.535 1 83.25 66 HIS B N 1
ATOM 5730 C CA . HIS B 1 66 ? 12.867 37.219 7.715 1 83.25 66 HIS B CA 1
ATOM 5731 C C . HIS B 1 66 ? 12.695 35.719 7.941 1 83.25 66 HIS B C 1
ATOM 5733 O O . HIS B 1 66 ? 11.789 35.281 8.664 1 83.25 66 HIS B O 1
ATOM 5739 N N . SER B 1 67 ? 13.602 34.938 7.367 1 84 67 SER B N 1
ATOM 5740 C CA . SER B 1 67 ? 13.508 33.5 7.492 1 84 67 SER B CA 1
ATOM 5741 C C . SER B 1 67 ? 13.945 33.031 8.875 1 84 67 SER B C 1
ATOM 5743 O O . SER B 1 67 ? 13.609 31.906 9.297 1 84 67 SER B O 1
ATOM 5745 N N . LEU B 1 68 ? 14.672 33.875 9.531 1 85.56 68 LEU B N 1
ATOM 5746 C CA . LEU B 1 68 ? 15.188 33.594 10.867 1 85.56 68 LEU B CA 1
ATOM 5747 C C . LEU B 1 68 ? 16.141 32.406 10.844 1 85.56 68 LEU B C 1
ATOM 5749 O O . LEU B 1 68 ? 16.359 31.75 11.875 1 85.56 68 LEU B O 1
ATOM 5753 N N . THR B 1 69 ? 16.625 32.125 9.703 1 85.38 69 THR B N 1
ATOM 5754 C CA . THR B 1 69 ? 17.562 31.016 9.57 1 85.38 69 THR B CA 1
ATOM 5755 C C . THR B 1 69 ? 18.812 31.281 10.406 1 85.38 69 THR B C 1
ATOM 5757 O O . THR B 1 69 ? 19.406 32.344 10.32 1 85.38 69 THR B O 1
ATOM 5760 N N . GLY B 1 70 ? 19.188 30.406 11.258 1 83.38 70 GLY B N 1
ATOM 5761 C CA . GLY B 1 70 ? 20.422 30.516 12.023 1 83.38 70 GLY B CA 1
ATOM 5762 C C . GLY B 1 70 ? 20.25 31.281 13.32 1 83.38 70 GLY B C 1
ATOM 5763 O O . GLY B 1 70 ? 21.141 31.266 14.172 1 83.38 70 GLY B O 1
ATOM 5764 N N . ILE B 1 71 ? 19.156 31.922 13.477 1 88.81 71 ILE B N 1
ATOM 5765 C CA . ILE B 1 71 ? 18.953 32.812 14.625 1 88.81 71 ILE B CA 1
ATOM 5766 C C . ILE B 1 71 ? 18.875 31.969 15.906 1 88.81 71 ILE B C 1
ATOM 5768 O O . ILE B 1 71 ? 19.328 32.406 16.969 1 88.81 71 ILE B O 1
ATOM 5772 N N . LYS B 1 72 ? 18.312 30.859 15.773 1 85.88 72 LYS B N 1
ATOM 5773 C CA . LYS B 1 72 ? 18.25 29.969 16.938 1 85.88 72 LYS B CA 1
ATOM 5774 C C . LYS B 1 72 ? 19.641 29.641 17.453 1 85.88 72 LYS B C 1
ATOM 5776 O O . LYS B 1 72 ? 19.875 29.641 18.672 1 85.88 72 LYS B O 1
ATOM 5781 N N . ALA B 1 73 ? 20.5 29.406 16.562 1 86.31 73 ALA B N 1
ATOM 5782 C CA . ALA B 1 73 ? 21.875 29.078 16.938 1 86.31 73 ALA B CA 1
ATOM 5783 C C . ALA B 1 73 ? 22.547 30.266 17.625 1 86.31 73 ALA B C 1
ATOM 5785 O O . ALA B 1 73 ? 23.266 30.094 18.609 1 86.31 73 ALA B O 1
ATOM 5786 N N . VAL B 1 74 ? 22.344 31.422 17.094 1 90.25 74 VAL B N 1
ATOM 5787 C CA . VAL B 1 74 ? 22.922 32.625 17.656 1 90.25 74 VAL B CA 1
ATOM 5788 C C . VAL B 1 74 ? 22.375 32.844 19.062 1 90.25 74 VAL B C 1
ATOM 5790 O O . VAL B 1 74 ? 23.125 33.188 19.984 1 90.25 74 VAL B O 1
ATOM 5793 N N . ARG B 1 75 ? 21.094 32.594 19.203 1 86.62 75 ARG B N 1
ATOM 5794 C CA . ARG B 1 75 ? 20.438 32.719 20.5 1 86.62 75 ARG B CA 1
ATOM 5795 C C . ARG B 1 75 ? 21.031 31.734 21.516 1 86.62 75 ARG B C 1
ATOM 5797 O O . ARG B 1 75 ? 21.297 32.094 22.656 1 86.62 75 ARG B O 1
ATOM 5804 N N . ASP B 1 76 ? 21.328 30.625 21.109 1 87.38 76 ASP B N 1
ATOM 5805 C CA . ASP B 1 76 ? 21.891 29.609 21.984 1 87.38 76 ASP B CA 1
ATOM 5806 C C . ASP B 1 76 ? 23.297 29.984 22.438 1 87.38 76 ASP B C 1
ATOM 5808 O O . ASP B 1 76 ? 23.672 29.766 23.578 1 87.38 76 ASP B O 1
ATOM 5812 N N . LYS B 1 77 ? 24.016 30.547 21.531 1 90.19 77 LYS B N 1
ATOM 5813 C CA . LYS B 1 77 ? 25.375 30.969 21.828 1 90.19 77 LYS B CA 1
ATOM 5814 C C . LYS B 1 77 ? 25.375 32.062 22.891 1 90.19 77 LYS B C 1
ATOM 5816 O O . LYS B 1 77 ? 26.188 32.031 23.828 1 90.19 77 LYS B O 1
ATOM 5821 N N . ILE B 1 78 ? 24.469 32.938 22.781 1 89.69 78 ILE B N 1
ATOM 5822 C CA . ILE B 1 78 ? 24.359 34.062 23.719 1 89.69 78 ILE B CA 1
ATOM 5823 C C . ILE B 1 78 ? 23.984 33.531 25.094 1 89.69 78 ILE B C 1
ATOM 5825 O O . ILE B 1 78 ? 24.531 33.969 26.109 1 89.69 78 ILE B O 1
ATOM 5829 N N . GLU B 1 79 ? 23.094 32.625 25.125 1 86.94 79 GLU B N 1
ATOM 5830 C CA . GLU B 1 79 ? 22.641 32.031 26.391 1 86.94 79 GLU B CA 1
ATOM 5831 C C . GLU B 1 79 ? 23.766 31.281 27.078 1 86.94 79 GLU B C 1
ATOM 5833 O O . GLU B 1 79 ? 23.828 31.234 28.312 1 86.94 79 GLU B O 1
ATOM 5838 N N . LYS B 1 80 ? 24.609 30.781 26.328 1 88.81 80 LYS B N 1
ATOM 5839 C CA . LYS B 1 80 ? 25.734 30.031 26.875 1 88.81 80 LYS B CA 1
ATOM 5840 C C . LYS B 1 80 ? 26.891 30.969 27.234 1 88.81 80 LYS B C 1
ATOM 5842 O O . LYS B 1 80 ? 27.922 30.516 27.75 1 88.81 80 LYS B O 1
ATOM 5847 N N . GLY B 1 81 ? 26.797 32.125 26.891 1 88.81 81 GLY B N 1
ATOM 5848 C CA . GLY B 1 81 ? 27.812 33.094 27.219 1 88.81 81 GLY B CA 1
ATOM 5849 C C . GLY B 1 81 ? 28.984 33.094 26.25 1 88.81 81 GLY B C 1
ATOM 5850 O O . GLY B 1 81 ? 30.094 33.531 26.594 1 88.81 81 GLY B O 1
ATOM 5851 N N . MET B 1 82 ? 28.719 32.75 25.109 1 92 82 MET B N 1
ATOM 5852 C CA . MET B 1 82 ? 29.766 32.656 24.094 1 92 82 MET B CA 1
ATOM 5853 C C . MET B 1 82 ? 29.891 34 23.344 1 92 82 MET B C 1
ATOM 5855 O O . MET B 1 82 ? 28.906 34.719 23.234 1 92 82 MET B O 1
ATOM 5859 N N . ILE B 1 83 ? 31.125 34.219 22.812 1 94.5 83 ILE B N 1
ATOM 5860 C CA . ILE B 1 83 ? 31.359 35.406 21.984 1 94.5 83 ILE B CA 1
ATOM 5861 C C . ILE B 1 83 ? 30.875 35.125 20.562 1 94.5 83 ILE B C 1
ATOM 5863 O O . ILE B 1 83 ? 31.141 34.062 20 1 94.5 83 ILE B O 1
ATOM 5867 N N . LEU B 1 84 ? 30.172 36.062 20.016 1 96.12 84 LEU B N 1
ATOM 5868 C CA . LEU B 1 84 ? 29.594 35.875 18.688 1 96.12 84 LEU B CA 1
ATOM 5869 C C . LEU B 1 84 ? 30.656 36.094 17.609 1 96.12 84 LEU B C 1
ATOM 5871 O O . LEU B 1 84 ? 31.516 36.969 17.75 1 96.12 84 LEU B O 1
ATOM 5875 N N . SER B 1 85 ? 30.609 35.219 16.609 1 95.56 85 SER B N 1
ATOM 5876 C CA . SER B 1 85 ? 31.469 35.375 15.453 1 95.56 85 SER B CA 1
ATOM 5877 C C . SER B 1 85 ? 31 36.5 14.547 1 95.56 85 SER B C 1
ATOM 5879 O O . SER B 1 85 ? 29.891 37.031 14.703 1 95.56 85 SER B O 1
ATOM 5881 N N . PRO B 1 86 ? 31.844 36.938 13.617 1 94.69 86 PRO B N 1
ATOM 5882 C CA . PRO B 1 86 ? 31.406 37.969 12.656 1 94.69 86 PRO B CA 1
ATOM 5883 C C . PRO B 1 86 ? 30.172 37.531 11.867 1 94.69 86 PRO B C 1
ATOM 5885 O O . PRO B 1 86 ? 29.297 38.344 11.602 1 94.69 86 PRO B O 1
ATOM 5888 N N . GLU B 1 87 ? 30.094 36.281 11.656 1 94.5 87 GLU B N 1
ATOM 5889 C CA . GLU B 1 87 ? 28.938 35.75 10.93 1 94.5 87 GLU B CA 1
ATOM 5890 C C . GLU B 1 87 ? 27.672 35.844 11.773 1 94.5 87 GLU B C 1
ATOM 5892 O O . GLU B 1 87 ? 26.609 36.188 11.266 1 94.5 87 GLU B O 1
ATOM 5897 N N . ASP B 1 88 ? 27.828 35.531 12.992 1 95.06 88 ASP B N 1
ATOM 5898 C CA . ASP B 1 88 ? 26.703 35.625 13.914 1 95.06 88 ASP B CA 1
ATOM 5899 C C . ASP B 1 88 ? 26.188 37.062 13.984 1 95.06 88 ASP B C 1
ATOM 5901 O O . ASP B 1 88 ? 24.969 37.312 13.938 1 95.06 88 ASP B O 1
ATOM 5905 N N . LEU B 1 89 ? 27.141 37.906 14.07 1 95.88 89 LEU B N 1
ATOM 5906 C CA . LEU B 1 89 ? 26.797 39.344 14.195 1 95.88 89 LEU B CA 1
ATOM 5907 C C . LEU B 1 89 ? 26.156 39.844 12.914 1 95.88 89 LEU B C 1
ATOM 5909 O O . LEU B 1 89 ? 25.234 40.688 12.969 1 95.88 89 LEU B O 1
ATOM 5913 N N . ASP B 1 90 ? 26.594 39.312 11.852 1 93.88 90 ASP B N 1
ATOM 5914 C CA . ASP B 1 90 ? 25.984 39.656 10.57 1 93.88 90 ASP B CA 1
ATOM 5915 C C . ASP B 1 90 ? 24.531 39.219 10.508 1 93.88 90 ASP B C 1
ATOM 5917 O O . ASP B 1 90 ? 23.672 39.906 9.969 1 93.88 90 ASP B O 1
ATOM 5921 N N . MET B 1 91 ? 24.266 38.094 11.023 1 93.06 91 MET B N 1
ATOM 5922 C CA . MET B 1 91 ? 22.906 37.562 11.047 1 93.06 91 MET B CA 1
ATOM 5923 C C . MET B 1 91 ? 21.984 38.469 11.883 1 93.06 91 MET B C 1
ATOM 5925 O O . MET B 1 91 ? 20.828 38.688 11.516 1 93.06 91 MET B O 1
ATOM 5929 N N . ILE B 1 92 ? 22.5 38.906 12.945 1 94.38 92 ILE B N 1
ATOM 5930 C CA . ILE B 1 92 ? 21.719 39.781 13.812 1 94.38 92 ILE B CA 1
ATOM 5931 C C . ILE B 1 92 ? 21.453 41.125 13.094 1 94.38 92 ILE B C 1
ATOM 5933 O O . ILE B 1 92 ? 20.344 41.656 13.141 1 94.38 92 ILE B O 1
ATOM 5937 N N . SER B 1 93 ? 22.5 41.625 12.477 1 94.31 93 SER B N 1
ATOM 5938 C CA . SER B 1 93 ? 22.344 42.875 11.734 1 94.31 93 SER B CA 1
ATOM 5939 C C . SER B 1 93 ? 21.281 42.75 10.641 1 94.31 93 SER B C 1
ATOM 5941 O O . SER B 1 93 ? 20.453 43.625 10.453 1 94.31 93 SER B O 1
ATOM 5943 N N . GLU B 1 94 ? 21.312 41.656 10.016 1 92.88 94 GLU B N 1
ATOM 5944 C CA . GLU B 1 94 ? 20.344 41.406 8.969 1 92.88 94 GLU B CA 1
ATOM 5945 C C . GLU B 1 94 ? 18.922 41.312 9.539 1 92.88 94 GLU B C 1
ATOM 5947 O O . GLU B 1 94 ? 17.969 41.812 8.938 1 92.88 94 GLU B O 1
ATOM 5952 N N . LEU B 1 95 ? 18.75 40.656 10.602 1 94.31 95 LEU B N 1
ATOM 5953 C CA . LEU B 1 95 ? 17.469 40.562 11.273 1 94.31 95 LEU B CA 1
ATOM 5954 C C . LEU B 1 95 ? 16.922 41.969 11.594 1 94.31 95 LEU B C 1
ATOM 5956 O O . LEU B 1 95 ? 15.766 42.25 11.32 1 94.31 95 LEU B O 1
ATOM 5960 N N . LEU B 1 96 ? 17.828 42.781 12.117 1 95.5 96 LEU B N 1
ATOM 5961 C CA . LEU B 1 96 ? 17.422 44.094 12.516 1 95.5 96 LEU B CA 1
ATOM 5962 C C . LEU B 1 96 ? 17.031 44.938 11.297 1 95.5 96 LEU B C 1
ATOM 5964 O O . LEU B 1 96 ? 16.125 45.781 11.367 1 95.5 96 LEU B O 1
ATOM 5968 N N . LYS B 1 97 ? 17.734 44.688 10.211 1 94.69 97 LYS B N 1
ATOM 5969 C CA . LYS B 1 97 ? 17.375 45.375 8.969 1 94.69 97 LYS B CA 1
ATOM 5970 C C . LYS B 1 97 ? 15.992 44.969 8.5 1 94.69 97 LYS B C 1
ATOM 5972 O O . LYS B 1 97 ? 15.188 45.812 8.094 1 94.69 97 LYS B O 1
ATOM 5977 N N . GLU B 1 98 ? 15.703 43.781 8.594 1 94.31 98 GLU B N 1
ATOM 5978 C CA . GLU B 1 98 ? 14.414 43.25 8.141 1 94.31 98 GLU B CA 1
ATOM 5979 C C . GLU B 1 98 ? 13.289 43.688 9.078 1 94.31 98 GLU B C 1
ATOM 5981 O O . GLU B 1 98 ? 12.156 43.906 8.633 1 94.31 98 GLU B O 1
ATOM 5986 N N . VAL B 1 99 ? 13.602 43.781 10.328 1 95.31 99 VAL B N 1
ATOM 5987 C CA . VAL B 1 99 ? 12.609 44.25 11.297 1 95.31 99 VAL B CA 1
ATOM 5988 C C . VAL B 1 99 ? 12.188 45.656 10.953 1 95.31 99 VAL B C 1
ATOM 5990 O O . VAL B 1 99 ? 10.992 45.969 10.961 1 95.31 99 VAL B O 1
ATOM 5993 N N . LYS B 1 100 ? 13.188 46.438 10.664 1 95.25 100 LYS B N 1
ATOM 5994 C CA . LYS B 1 100 ? 12.898 47.812 10.273 1 95.25 100 LYS B CA 1
ATOM 5995 C C . LYS B 1 100 ? 12.047 47.844 9.008 1 95.25 100 LYS B C 1
ATOM 5997 O O . LYS B 1 100 ? 11.07 48.594 8.938 1 95.25 100 LYS B O 1
ATOM 6002 N N . ARG B 1 101 ? 12.391 47.094 8.102 1 95.19 101 ARG B N 1
ATOM 6003 C CA . ARG B 1 101 ? 11.656 47.031 6.844 1 95.19 101 ARG B CA 1
ATOM 6004 C C . ARG B 1 101 ? 10.227 46.531 7.066 1 95.19 101 ARG B C 1
ATOM 6006 O O . ARG B 1 101 ? 9.289 47.125 6.508 1 95.19 101 ARG B O 1
ATOM 6013 N N . LEU B 1 102 ? 10.062 45.531 7.836 1 95.62 102 LEU B N 1
ATOM 6014 C CA . LEU B 1 102 ? 8.75 44.969 8.117 1 95.62 102 LEU B CA 1
ATOM 6015 C C . LEU B 1 102 ? 7.871 45.969 8.852 1 95.62 102 LEU B C 1
ATOM 6017 O O . LEU B 1 102 ? 6.68 46.094 8.562 1 95.62 102 LEU B O 1
ATOM 6021 N N . LYS B 1 103 ? 8.477 46.594 9.828 1 94 103 LYS B N 1
ATOM 6022 C CA . LYS B 1 103 ? 7.734 47.594 10.586 1 94 103 LYS B CA 1
ATOM 6023 C C . LYS B 1 103 ? 7.188 48.688 9.672 1 94 103 LYS B C 1
ATOM 6025 O O . LYS B 1 103 ? 6.008 49.031 9.758 1 94 103 LYS B O 1
ATOM 6030 N N . ARG B 1 104 ? 8.023 49.156 8.805 1 95.06 104 ARG B N 1
ATOM 6031 C CA . ARG B 1 104 ? 7.598 50.188 7.859 1 95.06 104 ARG B CA 1
ATOM 6032 C C . ARG B 1 104 ? 6.52 49.656 6.922 1 95.06 104 ARG B C 1
ATOM 6034 O O . ARG B 1 104 ? 5.531 50.344 6.648 1 95.06 104 ARG B O 1
ATOM 6041 N N . PHE B 1 105 ? 6.707 48.531 6.492 1 95.5 105 PHE B N 1
ATOM 6042 C CA . PHE B 1 105 ? 5.773 47.875 5.574 1 95.5 105 PHE B CA 1
ATOM 6043 C C . PHE B 1 105 ? 4.402 47.719 6.219 1 95.5 105 PHE B C 1
ATOM 6045 O O . PHE B 1 105 ? 3.385 48.062 5.617 1 95.5 105 PHE B O 1
ATOM 6052 N N . MET B 1 106 ? 4.383 47.25 7.398 1 95.25 106 MET B N 1
ATOM 6053 C CA . MET B 1 106 ? 3.123 46.938 8.07 1 95.25 106 MET B CA 1
ATOM 6054 C C . MET B 1 106 ? 2.391 48.219 8.438 1 95.25 106 MET B C 1
ATOM 6056 O O . MET B 1 106 ? 1.162 48.281 8.359 1 95.25 106 MET B O 1
ATOM 6060 N N . LEU B 1 107 ? 3.111 49.156 8.828 1 92.88 107 LEU B N 1
ATOM 6061 C CA . LEU B 1 107 ? 2.494 50.438 9.18 1 92.88 107 LEU B CA 1
ATOM 6062 C C . LEU B 1 107 ? 1.845 51.094 7.965 1 92.88 107 LEU B C 1
ATOM 6064 O O . LEU B 1 107 ? 0.814 51.75 8.086 1 92.88 107 LEU B O 1
ATOM 6068 N N . ASP B 1 108 ? 2.494 50.844 6.867 1 94.19 108 ASP B N 1
ATOM 6069 C CA . ASP B 1 108 ? 1.932 51.344 5.613 1 94.19 108 ASP B CA 1
ATOM 6070 C C . ASP B 1 108 ? 0.618 50.625 5.289 1 94.19 108 ASP B C 1
ATOM 6072 O O . ASP B 1 108 ? -0.213 51.156 4.551 1 94.19 108 ASP B O 1
ATOM 6076 N N . LYS B 1 109 ? 0.343 49.469 5.812 1 94.56 109 LYS B N 1
ATOM 6077 C CA . LYS B 1 109 ? -0.833 48.656 5.496 1 94.56 109 LYS B CA 1
ATOM 6078 C C . LYS B 1 109 ? -1.87 48.75 6.613 1 94.56 109 LYS B C 1
ATOM 6080 O O . LYS B 1 109 ? -2.758 47.906 6.707 1 94.56 109 LYS B O 1
ATOM 6085 N N . GLU B 1 110 ? -1.829 49.656 7.391 1 93.31 110 GLU B N 1
ATOM 6086 C CA . GLU B 1 110 ? -2.713 49.812 8.547 1 93.31 110 GLU B CA 1
ATOM 6087 C C . GLU B 1 110 ? -4.172 49.906 8.109 1 93.31 110 GLU B C 1
ATOM 6089 O O . GLU B 1 110 ? -5.066 49.406 8.797 1 93.31 110 GLU B O 1
ATOM 6094 N N . GLN B 1 111 ? -4.477 50.469 6.996 1 94.12 111 GLN B N 1
ATOM 6095 C CA . GLN B 1 111 ? -5.84 50.625 6.504 1 94.12 111 GLN B CA 1
ATOM 6096 C C . GLN B 1 111 ? -6.426 49.281 6.074 1 94.12 111 GLN B C 1
ATOM 6098 O O . GLN B 1 111 ? -7.602 49 6.316 1 94.12 111 GLN B O 1
ATOM 6103 N N . VAL B 1 112 ? -5.582 48.5 5.531 1 94.56 112 VAL B N 1
ATOM 6104 C CA . VAL B 1 112 ? -6.004 47.188 4.992 1 94.56 112 VAL B CA 1
ATOM 6105 C C . VAL B 1 112 ? -6.02 46.156 6.105 1 94.56 112 VAL B C 1
ATOM 6107 O O . VAL B 1 112 ? -6.871 45.25 6.109 1 94.56 112 VAL B O 1
ATOM 6110 N N . ALA B 1 113 ? -5.07 46.312 7.008 1 95.88 113 ALA B N 1
ATOM 6111 C CA . ALA B 1 113 ? -4.895 45.312 8.062 1 95.88 113 ALA B CA 1
ATOM 6112 C C . ALA B 1 113 ? -4.664 46 9.414 1 95.88 113 ALA B C 1
ATOM 6114 O O . ALA B 1 113 ? -3.57 45.906 9.977 1 95.88 113 ALA B O 1
ATOM 6115 N N . PRO B 1 114 ? -5.684 46.469 9.953 1 94.88 114 PRO B N 1
ATOM 6116 C CA . PRO B 1 114 ? -5.535 47.25 11.172 1 94.88 114 PRO B CA 1
ATOM 6117 C C . PRO B 1 114 ? -5.105 46.406 12.375 1 94.88 114 PRO B C 1
ATOM 6119 O O . PRO B 1 114 ? -4.352 46.906 13.227 1 94.88 114 PRO B O 1
ATOM 6122 N N . THR B 1 115 ? -5.508 45.219 12.438 1 92.25 115 THR B N 1
ATOM 6123 C CA . THR B 1 115 ? -5.227 44.375 13.609 1 92.25 115 THR B CA 1
ATOM 6124 C C . THR B 1 115 ? -3.777 43.906 13.594 1 92.25 115 THR B C 1
ATOM 6126 O O . THR B 1 115 ? -3.035 44.125 14.555 1 92.25 115 THR B O 1
ATOM 6129 N N . ILE B 1 116 ? -3.355 43.375 12.492 1 94.44 116 ILE B N 1
ATOM 6130 C CA . ILE B 1 116 ? -2.043 42.719 12.5 1 94.44 116 ILE B CA 1
ATOM 6131 C C . ILE B 1 116 ? -0.955 43.781 12.328 1 94.44 116 ILE B C 1
ATOM 6133 O O . ILE B 1 116 ? 0.214 43.531 12.641 1 94.44 116 ILE B O 1
ATOM 6137 N N . SER B 1 117 ? -1.285 44.969 11.758 1 94 117 SER B N 1
ATOM 6138 C CA . SER B 1 117 ? -0.304 46.062 11.641 1 94 117 SER B CA 1
ATOM 6139 C C . SER B 1 117 ? 0.165 46.531 13.016 1 94 117 SER B C 1
ATOM 6141 O O . SER B 1 117 ? 1.295 47 13.164 1 94 117 SER B O 1
ATOM 6143 N N . LEU B 1 118 ? -0.65 46.281 14.008 1 88.69 118 LEU B N 1
ATOM 6144 C CA . LEU B 1 118 ? -0.353 46.719 15.367 1 88.69 118 LEU B CA 1
ATOM 6145 C C . LEU B 1 118 ? 0.756 45.875 15.984 1 88.69 118 LEU B C 1
ATOM 6147 O O . LEU B 1 118 ? 1.465 46.344 16.891 1 88.69 118 LEU B O 1
ATOM 6151 N N . TYR B 1 119 ? 0.917 44.688 15.484 1 90.06 119 TYR B N 1
ATOM 6152 C CA . TYR B 1 119 ? 1.942 43.812 16.031 1 90.06 119 TYR B CA 1
ATOM 6153 C C . TYR B 1 119 ? 3.338 44.375 15.766 1 90.06 119 TYR B C 1
ATOM 6155 O O . TYR B 1 119 ? 4.262 44.156 16.547 1 90.06 119 TYR B O 1
ATOM 6163 N N . ALA B 1 120 ? 3.465 45.094 14.703 1 91.44 120 ALA B N 1
ATOM 6164 C CA . ALA B 1 120 ? 4.754 45.625 14.289 1 91.44 120 ALA B CA 1
ATOM 6165 C C . ALA B 1 120 ? 5.23 46.719 15.25 1 91.44 120 ALA B C 1
ATOM 6167 O O . ALA B 1 120 ? 6.43 47 15.344 1 91.44 120 ALA B O 1
ATOM 6168 N N . LEU B 1 121 ? 4.348 47.281 15.969 1 87.06 121 LEU B N 1
ATOM 6169 C CA . LEU B 1 121 ? 4.68 48.344 16.906 1 87.06 121 LEU B CA 1
ATOM 6170 C C . LEU B 1 121 ? 5.48 47.812 18.078 1 87.06 121 LEU B C 1
ATOM 6172 O O . LEU B 1 121 ? 6.191 48.562 18.75 1 87.06 121 LEU B O 1
ATOM 6176 N N . SER B 1 122 ? 5.438 46.531 18.281 1 85.5 122 SER B N 1
ATOM 6177 C CA . SER B 1 122 ? 6.148 45.938 19.406 1 85.5 122 SER B CA 1
ATOM 6178 C C . SER B 1 122 ? 7.613 45.688 19.062 1 85.5 122 SER B C 1
ATOM 6180 O O . SER B 1 122 ? 8.422 45.406 19.953 1 85.5 122 SER B O 1
ATOM 6182 N N . THR B 1 123 ? 7.93 45.906 17.875 1 90.75 123 THR B N 1
ATOM 6183 C CA . THR B 1 123 ? 9.305 45.656 17.469 1 90.75 123 THR B CA 1
ATOM 6184 C C . THR B 1 123 ? 10.203 46.844 17.797 1 90.75 123 THR B C 1
ATOM 6186 O O . THR B 1 123 ? 9.727 47.969 17.938 1 90.75 123 THR B O 1
ATOM 6189 N N . SER B 1 124 ? 11.516 46.469 18.016 1 93.25 124 SER B N 1
ATOM 6190 C CA . SER B 1 124 ? 12.547 47.469 18.234 1 93.25 124 SER B CA 1
ATOM 6191 C C . SER B 1 124 ? 13.562 47.469 17.094 1 93.25 124 SER B C 1
ATOM 6193 O O . SER B 1 124 ? 14.164 46.406 16.797 1 93.25 124 SER B O 1
ATOM 6195 N N . GLU B 1 125 ? 13.781 48.594 16.5 1 94 125 GLU B N 1
ATOM 6196 C CA . GLU B 1 125 ? 14.688 48.688 15.367 1 94 125 GLU B CA 1
ATOM 6197 C C . GLU B 1 125 ? 16.141 48.562 15.805 1 94 125 GLU B C 1
ATOM 6199 O O . GLU B 1 125 ? 16.984 48.094 15.047 1 94 125 GLU B O 1
ATOM 6204 N N . LEU B 1 126 ? 16.391 48.938 17.016 1 95.44 126 LEU B N 1
ATOM 6205 C CA . LEU B 1 126 ? 17.734 48.938 17.594 1 95.44 126 LEU B CA 1
ATOM 6206 C C . LEU B 1 126 ? 18.766 49.469 16.594 1 95.44 126 LEU B C 1
ATOM 6208 O O . LEU B 1 126 ? 19.766 48.781 16.312 1 95.44 126 LEU B O 1
ATOM 6212 N N . GLY B 1 127 ? 18.516 50.719 16.109 1 94.5 127 GLY B N 1
ATOM 6213 C CA . GLY B 1 127 ? 19.359 51.312 15.102 1 94.5 127 GLY B CA 1
ATOM 6214 C C . GLY B 1 127 ? 20.797 51.438 15.539 1 94.5 127 GLY B C 1
ATOM 6215 O O . GLY B 1 127 ? 21.719 51.219 14.758 1 94.5 127 GLY B O 1
ATOM 6216 N N . GLY B 1 128 ? 21 51.844 16.828 1 95.38 128 GLY B N 1
ATOM 6217 C CA . GLY B 1 128 ? 22.344 51.969 17.359 1 95.38 128 GLY B CA 1
ATOM 6218 C C . GLY B 1 128 ? 23.141 50.688 17.281 1 95.38 128 GLY B C 1
ATOM 6219 O O . GLY B 1 128 ? 24.297 50.688 16.844 1 95.38 128 GLY B O 1
ATOM 6220 N N . LEU B 1 129 ? 22.516 49.688 17.719 1 96.5 129 LEU B N 1
ATOM 6221 C CA . LEU B 1 129 ? 23.188 48.375 17.688 1 96.5 129 LEU B CA 1
ATOM 6222 C C . LEU B 1 129 ? 23.531 47.969 16.25 1 96.5 129 LEU B C 1
ATOM 6224 O O . LEU B 1 129 ? 24.641 47.531 15.977 1 96.5 129 LEU B O 1
ATOM 6228 N N . ARG B 1 130 ? 22.609 48.094 15.375 1 95.94 130 ARG B N 1
ATOM 6229 C CA . ARG B 1 130 ? 22.797 47.719 13.977 1 95.94 130 ARG B CA 1
ATOM 6230 C C . ARG B 1 130 ? 23.969 48.469 13.359 1 95.94 130 ARG B C 1
ATOM 6232 O O . ARG B 1 130 ? 24.828 47.906 12.695 1 95.94 130 ARG B O 1
ATOM 6239 N N . GLU B 1 131 ? 23.969 49.75 13.602 1 95.31 131 GLU B N 1
ATOM 6240 C CA . GLU B 1 131 ? 25.016 50.594 13.031 1 95.31 131 GLU B CA 1
ATOM 6241 C C . GLU B 1 131 ? 26.391 50.219 13.562 1 95.31 131 GLU B C 1
ATOM 6243 O O . GLU B 1 131 ? 27.375 50.188 12.812 1 95.31 131 GLU B O 1
ATOM 6248 N N . GLU B 1 132 ? 26.422 49.938 14.844 1 95.31 132 GLU B N 1
ATOM 6249 C CA . GLU B 1 132 ? 27.688 49.562 15.445 1 95.31 132 GLU B CA 1
ATOM 6250 C C . GLU B 1 132 ? 28.219 48.25 14.844 1 95.31 132 GLU B C 1
ATOM 6252 O O . GLU B 1 132 ? 29.406 48.125 14.578 1 95.31 132 GLU B O 1
ATOM 6257 N N . ILE B 1 133 ? 27.359 47.312 14.602 1 96.5 133 ILE B N 1
ATOM 6258 C CA . ILE B 1 133 ? 27.75 46.062 14.023 1 96.5 133 ILE B CA 1
ATOM 6259 C C . ILE B 1 133 ? 28.203 46.25 12.578 1 96.5 133 ILE B C 1
ATOM 6261 O O . ILE B 1 133 ? 29.25 45.75 12.172 1 96.5 133 ILE B O 1
ATOM 6265 N N . GLU B 1 134 ? 27.5 47.062 11.844 1 94.94 134 GLU B N 1
ATOM 6266 C CA . GLU B 1 134 ? 27.797 47.25 10.43 1 94.94 134 GLU B CA 1
ATOM 6267 C C . GLU B 1 134 ? 29.109 48.031 10.25 1 94.94 134 GLU B C 1
ATOM 6269 O O . GLU B 1 134 ? 29.812 47.812 9.266 1 94.94 134 GLU B O 1
ATOM 6274 N N . LYS B 1 135 ? 29.344 48.812 11.172 1 93.94 135 LYS B N 1
ATOM 6275 C CA . LYS B 1 135 ? 30.578 49.562 11.133 1 93.94 135 LYS B CA 1
ATOM 6276 C C . LYS B 1 135 ? 31.781 48.656 11.398 1 93.94 135 LYS B C 1
ATOM 6278 O O . LYS B 1 135 ? 32.844 48.812 10.781 1 93.94 135 LYS B O 1
ATOM 6283 N N . SER B 1 136 ? 31.625 47.719 12.258 1 95.88 136 SER B N 1
ATOM 6284 C CA . SER B 1 136 ? 32.719 46.906 12.742 1 95.88 136 SER B CA 1
ATOM 6285 C C . SER B 1 136 ? 32.906 45.656 11.891 1 95.88 136 SER B C 1
ATOM 6287 O O . SER B 1 136 ? 34 45.094 11.805 1 95.88 136 SER B O 1
ATOM 6289 N N . ILE B 1 137 ? 31.781 45.188 11.359 1 95.56 137 ILE B N 1
ATOM 6290 C CA . ILE B 1 137 ? 31.812 43.906 10.633 1 95.56 137 ILE B CA 1
ATOM 6291 C C . ILE B 1 137 ? 31.453 44.156 9.164 1 95.56 137 ILE B C 1
ATOM 6293 O O . ILE B 1 137 ? 30.391 44.688 8.859 1 95.56 137 ILE B O 1
ATOM 6297 N N . VAL B 1 138 ? 32.375 43.75 8.25 1 90.38 138 VAL B N 1
ATOM 6298 C CA . VAL B 1 138 ? 32.156 43.844 6.812 1 90.38 138 VAL B CA 1
ATOM 6299 C C . VAL B 1 138 ? 32.469 42.531 6.129 1 90.38 138 VAL B C 1
ATOM 6301 O O . VAL B 1 138 ? 33.562 41.969 6.301 1 90.38 138 VAL B O 1
ATOM 6304 N N . ARG B 1 139 ? 31.547 42 5.414 1 86.25 139 ARG B N 1
ATOM 6305 C CA . ARG B 1 139 ? 31.688 40.781 4.648 1 86.25 139 ARG B CA 1
ATOM 6306 C C . ARG B 1 139 ? 32.125 39.625 5.539 1 86.25 139 ARG B C 1
ATOM 6308 O O . ARG B 1 139 ? 33.062 38.906 5.195 1 86.25 139 ARG B O 1
ATOM 6315 N N . GLY B 1 140 ? 31.578 39.625 6.773 1 87.31 140 GLY B N 1
ATOM 6316 C CA . GLY B 1 140 ? 31.828 38.5 7.656 1 87.31 140 GLY B CA 1
ATOM 6317 C C . GLY B 1 140 ? 33.156 38.562 8.383 1 87.31 140 GLY B C 1
ATOM 6318 O O . GLY B 1 140 ? 33.594 37.594 8.984 1 87.31 140 GLY B O 1
ATOM 6319 N N . ARG B 1 141 ? 33.844 39.688 8.266 1 91.75 141 ARG B N 1
ATOM 6320 C CA . ARG B 1 141 ? 35.094 39.906 8.961 1 91.75 141 ARG B CA 1
ATOM 6321 C C . ARG B 1 141 ? 35.125 41.25 9.68 1 91.75 141 ARG B C 1
ATOM 6323 O O . ARG B 1 141 ? 34.375 42.156 9.336 1 91.75 141 ARG B O 1
ATOM 6330 N N . VAL B 1 142 ? 36 41.25 10.664 1 94.88 142 VAL B N 1
ATOM 6331 C CA . VAL B 1 142 ? 36.156 42.531 11.375 1 94.88 142 VAL B CA 1
ATOM 6332 C C . VAL B 1 142 ? 36.906 43.531 10.477 1 94.88 142 VAL B C 1
ATOM 6334 O O . VAL B 1 142 ? 37.969 43.219 9.953 1 94.88 142 VAL B O 1
ATOM 6337 N N . ASP B 1 143 ? 36.219 44.625 10.281 1 93.75 143 ASP B N 1
ATOM 6338 C CA . ASP B 1 143 ? 36.781 45.625 9.398 1 93.75 143 ASP B CA 1
ATOM 6339 C C . ASP B 1 143 ? 38.094 46.219 9.969 1 93.75 143 ASP B C 1
ATOM 6341 O O . ASP B 1 143 ? 38.25 46.25 11.188 1 93.75 143 ASP B O 1
ATOM 6345 N N . ASP B 1 144 ? 39 46.688 9.078 1 91.25 144 ASP B N 1
ATOM 6346 C CA . ASP B 1 144 ? 40.312 47.25 9.477 1 91.25 144 ASP B CA 1
ATOM 6347 C C . ASP B 1 144 ? 40.125 48.531 10.305 1 91.25 144 ASP B C 1
ATOM 6349 O O . ASP B 1 144 ? 40.906 48.781 11.219 1 91.25 144 ASP B O 1
ATOM 6353 N N . ARG B 1 145 ? 39.062 49.219 10.031 1 91 145 ARG B N 1
ATOM 6354 C CA . ARG B 1 145 ? 38.875 50.531 10.648 1 91 145 ARG B CA 1
ATOM 6355 C C . ARG B 1 145 ? 37.875 50.469 11.781 1 91 145 ARG B C 1
ATOM 6357 O O . ARG B 1 145 ? 37.281 51.469 12.156 1 91 145 ARG B O 1
ATOM 6364 N N . ALA B 1 146 ? 37.625 49.281 12.242 1 92.88 146 ALA B N 1
ATOM 6365 C CA . ALA B 1 146 ? 36.719 49.125 13.375 1 92.88 146 ALA B CA 1
ATOM 6366 C C . ALA B 1 146 ? 37.219 49.906 14.594 1 92.88 146 ALA B C 1
ATOM 6368 O O . ALA B 1 146 ? 36.438 50.531 15.312 1 92.88 146 ALA B O 1
ATOM 6369 N N . THR B 1 147 ? 38.469 49.938 14.773 1 92.19 147 THR B N 1
ATOM 6370 C CA . THR B 1 147 ? 39.156 50.75 15.766 1 92.19 147 THR B CA 1
ATOM 6371 C C . THR B 1 147 ? 40.469 51.312 15.203 1 92.19 147 THR B C 1
ATOM 6373 O O . THR B 1 147 ? 41.031 50.75 14.273 1 92.19 147 THR B O 1
ATOM 6376 N N . SER B 1 148 ? 40.906 52.406 15.789 1 93.56 148 SER B N 1
ATOM 6377 C CA . SER B 1 148 ? 42.156 53 15.375 1 93.56 148 SER B CA 1
ATOM 6378 C C . SER B 1 148 ? 43.344 52.062 15.68 1 93.56 148 SER B C 1
ATOM 6380 O O . SER B 1 148 ? 44.281 51.969 14.891 1 93.56 148 SER B O 1
ATOM 6382 N N . LYS B 1 149 ? 43.188 51.438 16.766 1 94.69 149 LYS B N 1
ATOM 6383 C CA . LYS B 1 149 ? 44.25 50.531 17.172 1 94.69 149 LYS B CA 1
ATOM 6384 C C . LYS B 1 149 ? 44.375 49.375 16.188 1 94.69 149 LYS B C 1
ATOM 6386 O O . LYS B 1 149 ? 45.5 49.031 15.773 1 94.69 149 LYS B O 1
ATOM 6391 N N . LEU B 1 150 ? 43.312 48.75 15.789 1 95.31 150 LEU B N 1
ATOM 6392 C CA . LEU B 1 150 ? 43.344 47.625 14.852 1 95.31 150 LEU B CA 1
ATOM 6393 C C . LEU B 1 150 ? 43.906 48.062 13.508 1 95.31 150 LEU B C 1
ATOM 6395 O O . LEU B 1 150 ? 44.688 47.344 12.891 1 95.31 150 LEU B O 1
ATOM 6399 N N . TYR B 1 151 ? 43.594 49.25 13.078 1 94.69 151 TYR B N 1
ATOM 6400 C CA . TYR B 1 151 ? 44.094 49.812 11.82 1 94.69 151 TYR B CA 1
ATOM 6401 C C . TYR B 1 151 ? 45.625 49.938 11.852 1 94.69 151 TYR B C 1
ATOM 6403 O O . TYR B 1 151 ? 46.281 49.531 10.906 1 94.69 151 TYR B O 1
ATOM 6411 N N . LYS B 1 152 ? 46.125 50.438 12.953 1 95.62 152 LYS B N 1
ATOM 6412 C CA . LYS B 1 152 ? 47.562 50.594 13.109 1 95.62 152 LYS B CA 1
ATOM 6413 C C . LYS B 1 152 ? 48.25 49.25 13.102 1 95.62 152 LYS B C 1
ATOM 6415 O O . LYS B 1 152 ? 49.281 49.094 12.445 1 95.62 152 LYS B O 1
ATOM 6420 N N . ILE B 1 153 ? 47.625 48.281 13.805 1 95.69 153 ILE B N 1
ATOM 6421 C CA . ILE B 1 153 ? 48.188 46.969 13.898 1 95.69 153 ILE B CA 1
ATOM 6422 C C . ILE B 1 153 ? 48.25 46.312 12.516 1 95.69 153 ILE B C 1
ATOM 6424 O O . ILE B 1 153 ? 49.281 45.781 12.117 1 95.69 153 ILE B O 1
ATOM 6428 N N . ARG B 1 154 ? 47.219 46.406 11.773 1 95.06 154 ARG B N 1
ATOM 6429 C CA . ARG B 1 154 ? 47.156 45.75 10.469 1 95.06 154 ARG B CA 1
ATOM 6430 C C . ARG B 1 154 ? 48.062 46.469 9.461 1 95.06 154 ARG B C 1
ATOM 6432 O O . ARG B 1 154 ? 48.625 45.812 8.586 1 95.06 154 ARG B O 1
ATOM 6439 N N . LYS B 1 155 ? 48.188 47.75 9.57 1 93.81 155 LYS B N 1
ATOM 6440 C CA . LYS B 1 155 ? 49.156 48.469 8.734 1 93.81 155 LYS B CA 1
ATOM 6441 C C . LYS B 1 155 ? 50.562 48.031 9.016 1 93.81 155 LYS B C 1
ATOM 6443 O O . LYS B 1 155 ? 51.375 47.812 8.086 1 93.81 155 LYS B O 1
ATOM 6448 N N . ARG B 1 156 ? 50.906 47.906 10.297 1 94.62 156 ARG B N 1
ATOM 6449 C CA . ARG B 1 156 ? 52.25 47.438 10.703 1 94.62 156 ARG B CA 1
ATOM 6450 C C . ARG B 1 156 ? 52.5 46.031 10.172 1 94.62 156 ARG B C 1
ATOM 6452 O O . ARG B 1 156 ? 53.625 45.75 9.75 1 94.62 156 ARG B O 1
ATOM 6459 N N . ILE B 1 157 ? 51.469 45.219 10.266 1 94.19 157 ILE B N 1
ATOM 6460 C CA . ILE B 1 157 ? 51.562 43.844 9.781 1 94.19 157 ILE B CA 1
ATOM 6461 C C . ILE B 1 157 ? 51.906 43.844 8.289 1 94.19 157 ILE B C 1
ATOM 6463 O O . ILE B 1 157 ? 52.812 43.125 7.848 1 94.19 157 ILE B O 1
ATOM 6467 N N . ILE B 1 158 ? 51.312 44.719 7.531 1 93.06 158 ILE B N 1
ATOM 6468 C CA . ILE B 1 158 ? 51.562 44.812 6.098 1 93.06 158 ILE B CA 1
ATOM 6469 C C . ILE B 1 158 ? 53 45.281 5.848 1 93.06 158 ILE B C 1
ATOM 6471 O O . ILE B 1 158 ? 53.688 44.75 4.996 1 93.06 158 ILE B O 1
ATOM 6475 N N . ILE B 1 159 ? 53.406 46.25 6.598 1 93.94 159 ILE B N 1
ATOM 6476 C CA . ILE B 1 159 ? 54.719 46.812 6.453 1 93.94 159 ILE B CA 1
ATOM 6477 C C . ILE B 1 159 ? 55.781 45.719 6.77 1 93.94 159 ILE B C 1
ATOM 6479 O O . ILE B 1 159 ? 56.75 45.562 6.023 1 93.94 159 ILE B O 1
ATOM 6483 N N . LEU B 1 160 ? 55.562 45 7.875 1 93 160 LEU B N 1
ATOM 6484 C CA . LEU B 1 160 ? 56.5 43.969 8.289 1 93 160 LEU B CA 1
ATOM 6485 C C . LEU B 1 160 ? 56.562 42.844 7.266 1 93 160 LEU B C 1
ATOM 6487 O O . LEU B 1 160 ? 57.625 42.281 6.973 1 93 160 LEU B O 1
ATOM 6491 N N . GLU B 1 161 ? 55.406 42.531 6.797 1 92.56 161 GLU B N 1
ATOM 6492 C CA . GLU B 1 161 ? 55.344 41.5 5.766 1 92.56 161 GLU B CA 1
ATOM 6493 C C . GLU B 1 161 ? 56.094 41.938 4.512 1 92.56 161 GLU B C 1
ATOM 6495 O O . GLU B 1 161 ? 56.844 41.125 3.928 1 92.56 161 GLU B O 1
ATOM 6500 N N . ASP B 1 162 ? 56 43.156 4.145 1 90.69 162 ASP B N 1
ATOM 6501 C CA . ASP B 1 162 ? 56.719 43.719 2.988 1 90.69 162 ASP B CA 1
ATOM 6502 C C . ASP B 1 162 ? 58.219 43.719 3.23 1 90.69 162 ASP B C 1
ATOM 6504 O O . ASP B 1 162 ? 59 43.406 2.334 1 90.69 162 ASP B O 1
ATOM 6508 N N . LYS B 1 163 ? 58.625 44.094 4.375 1 92.44 163 LYS B N 1
ATOM 6509 C CA . LYS B 1 163 ? 60.031 44.125 4.746 1 92.44 163 LYS B CA 1
ATOM 6510 C C . LYS B 1 163 ? 60.656 42.719 4.672 1 92.44 163 LYS B C 1
ATOM 6512 O O . LYS B 1 163 ? 61.781 42.562 4.184 1 92.44 163 LYS B O 1
ATOM 6517 N N . ILE B 1 164 ? 59.844 41.781 5.207 1 91.62 164 ILE B N 1
ATOM 6518 C CA . ILE B 1 164 ? 60.312 40.406 5.184 1 91.62 164 ILE B CA 1
ATOM 6519 C C . ILE B 1 164 ? 60.469 39.938 3.74 1 91.62 164 ILE B C 1
ATOM 6521 O O . ILE B 1 164 ? 61.469 39.344 3.381 1 91.62 164 ILE B O 1
ATOM 6525 N N . LYS B 1 165 ? 59.562 40.281 2.926 1 88.56 165 LYS B N 1
ATOM 6526 C CA . LYS B 1 165 ? 59.594 39.875 1.522 1 88.56 165 LYS B CA 1
ATOM 6527 C C . LYS B 1 165 ? 60.781 40.5 0.795 1 88.56 165 LYS B C 1
ATOM 6529 O O . LYS B 1 165 ? 61.469 39.844 0.02 1 88.56 165 LYS B O 1
ATOM 6534 N N . ASN B 1 166 ? 61.031 41.719 1.073 1 88.62 166 ASN B N 1
ATOM 6535 C CA . ASN B 1 166 ? 62.156 42.438 0.448 1 88.62 166 ASN B CA 1
ATOM 6536 C C . ASN B 1 166 ? 63.469 41.844 0.879 1 88.62 166 ASN B C 1
ATOM 6538 O O . ASN B 1 166 ? 64.375 41.625 0.048 1 88.62 166 ASN B O 1
ATOM 6542 N N . LYS B 1 167 ? 63.594 41.594 2.17 1 89.5 167 LYS B N 1
ATOM 6543 C CA . LYS B 1 167 ? 64.812 41 2.695 1 89.5 167 LYS B CA 1
ATOM 6544 C C . LYS B 1 167 ? 65.062 39.594 2.123 1 89.5 167 LYS B C 1
ATOM 6546 O O . LYS B 1 167 ? 66.188 39.25 1.778 1 89.5 167 LYS B O 1
ATOM 6551 N N . LEU B 1 168 ? 63.969 38.906 2.057 1 89.19 168 LEU B N 1
ATOM 6552 C CA . LEU B 1 168 ? 64.062 37.562 1.507 1 89.19 168 LEU B CA 1
ATOM 6553 C C . LE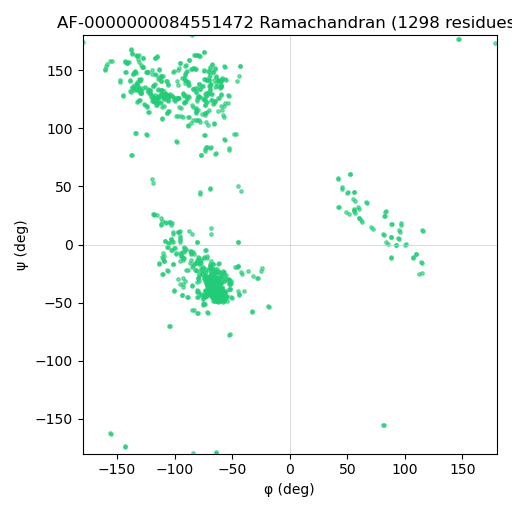U B 1 168 ? 64.375 37.625 0.019 1 89.19 168 LEU B C 1
ATOM 6555 O O . LEU B 1 168 ? 65.188 36.781 -0.476 1 89.19 168 LEU B O 1
ATOM 6559 N N . ASP B 1 169 ? 63.906 38.562 -0.643 1 86.38 169 ASP B N 1
ATOM 6560 C CA . ASP B 1 169 ? 64.25 38.781 -2.053 1 86.38 169 ASP B CA 1
ATOM 6561 C C . ASP B 1 169 ? 65.688 39.094 -2.234 1 86.38 169 ASP B C 1
ATOM 6563 O O . ASP B 1 169 ? 66.375 38.625 -3.176 1 86.38 169 ASP B O 1
ATOM 6567 N N . SER B 1 170 ? 66.188 39.875 -1.341 1 86.5 170 SER B N 1
ATOM 6568 C CA . SER B 1 170 ? 67.625 40.219 -1.374 1 86.5 170 SER B CA 1
ATOM 6569 C C . SER B 1 170 ? 68.5 39 -1.146 1 86.5 170 SER B C 1
ATOM 6571 O O . SER B 1 170 ? 69.5 38.844 -1.801 1 86.5 170 SER B O 1
ATOM 6573 N N . VAL B 1 171 ? 68.062 38.188 -0.271 1 82.69 171 VAL B N 1
ATOM 6574 C CA . VAL B 1 171 ? 68.75 36.938 0.008 1 82.69 171 VAL B CA 1
ATOM 6575 C C . VAL B 1 171 ? 68.688 36.031 -1.208 1 82.69 171 VAL B C 1
ATOM 6577 O O . VAL B 1 171 ? 69.688 35.406 -1.568 1 82.69 171 VAL B O 1
ATOM 6580 N N . LEU B 1 172 ? 67.562 36.031 -1.819 1 83.62 172 LEU B N 1
ATOM 6581 C CA . LEU B 1 172 ? 67.375 35.188 -2.99 1 83.62 172 LEU B CA 1
ATOM 6582 C C . LEU B 1 172 ? 68.188 35.656 -4.164 1 83.62 172 LEU B C 1
ATOM 6584 O O . LEU B 1 172 ? 68.625 34.844 -4.996 1 83.62 172 LEU B O 1
ATOM 6588 N N . ARG B 1 173 ? 68.5 36.906 -4.188 1 79.38 173 ARG B N 1
ATOM 6589 C CA . ARG B 1 173 ? 69.25 37.5 -5.293 1 79.38 173 ARG B CA 1
ATOM 6590 C C . ARG B 1 173 ? 70.75 37.438 -5.027 1 79.38 173 ARG B C 1
ATOM 6592 O O . ARG B 1 173 ? 71.562 37.656 -5.934 1 79.38 173 ARG B O 1
ATOM 6599 N N . ASN B 1 174 ? 71.125 37.312 -3.799 1 79.44 174 ASN B N 1
ATOM 6600 C CA . ASN B 1 174 ? 72.5 37.25 -3.445 1 79.44 174 ASN B CA 1
ATOM 6601 C C . ASN B 1 174 ? 73.188 36.062 -4.113 1 79.44 174 ASN B C 1
ATOM 6603 O O . ASN B 1 174 ? 72.75 34.906 -3.998 1 79.44 174 ASN B O 1
ATOM 6607 N N . GLU B 1 175 ? 74.312 36.312 -4.758 1 76.25 175 GLU B N 1
ATOM 6608 C CA . GLU B 1 175 ? 75 35.312 -5.555 1 76.25 175 GLU B CA 1
ATOM 6609 C C . GLU B 1 175 ? 75.562 34.219 -4.68 1 76.25 175 GLU B C 1
ATOM 6611 O O . GLU B 1 175 ? 75.688 33.062 -5.113 1 76.25 175 GLU B O 1
ATOM 6616 N N . LYS B 1 176 ? 75.875 34.469 -3.479 1 76.19 176 LYS B N 1
ATOM 6617 C CA . LYS B 1 176 ? 76.438 33.531 -2.547 1 76.19 176 LYS B CA 1
ATOM 6618 C C . LYS B 1 176 ? 75.438 32.375 -2.248 1 76.19 176 LYS B C 1
ATOM 6620 O O . LYS B 1 176 ? 75.875 31.25 -2.012 1 76.19 176 LYS B O 1
ATOM 6625 N N . TYR B 1 177 ? 74.125 32.656 -2.398 1 77.94 177 TYR B N 1
ATOM 6626 C CA . TYR B 1 177 ? 73.188 31.656 -1.956 1 77.94 177 TYR B CA 1
ATOM 6627 C C . TYR B 1 177 ? 72.5 31.016 -3.146 1 77.94 177 TYR B C 1
ATOM 6629 O O . TYR B 1 177 ? 71.75 30.047 -2.988 1 77.94 177 TYR B O 1
ATOM 6637 N N . LYS B 1 178 ? 72.625 31.547 -4.211 1 77.5 178 LYS B N 1
ATOM 6638 C CA . LYS B 1 178 ? 71.938 31.078 -5.414 1 77.5 178 LYS B CA 1
ATOM 6639 C C . LYS B 1 178 ? 72.188 29.594 -5.641 1 77.5 178 LYS B C 1
ATOM 6641 O O . LYS B 1 178 ? 71.25 28.875 -6.074 1 77.5 178 LYS B O 1
ATOM 6646 N N . GLY B 1 179 ? 73.375 29.156 -5.238 1 77.38 179 GLY B N 1
ATOM 6647 C CA . GLY B 1 179 ? 73.688 27.766 -5.434 1 77.38 179 GLY B CA 1
ATOM 6648 C C . GLY B 1 179 ? 73.062 26.844 -4.406 1 77.38 179 GLY B C 1
ATOM 6649 O O . GLY B 1 179 ? 72.938 25.641 -4.629 1 77.38 179 GLY B O 1
ATOM 6650 N N . TYR B 1 180 ? 72.625 27.406 -3.336 1 80.25 180 TYR B N 1
ATOM 6651 C CA . TYR B 1 180 ? 72.125 26.625 -2.227 1 80.25 180 TYR B CA 1
ATOM 6652 C C . TYR B 1 180 ? 70.625 26.5 -2.309 1 80.25 180 TYR B C 1
ATOM 6654 O O . TYR B 1 180 ? 70 25.609 -1.674 1 80.25 180 TYR B O 1
ATOM 6662 N N . LEU B 1 181 ? 69.875 27.266 -3.123 1 84.5 181 LEU B N 1
ATOM 6663 C CA . LEU B 1 181 ? 68.438 27.422 -3.104 1 84.5 181 LEU B CA 1
ATOM 6664 C C . LEU B 1 181 ? 67.75 26.359 -3.979 1 84.5 181 LEU B C 1
ATOM 6666 O O . LEU B 1 181 ? 68.312 26 -5.035 1 84.5 181 LEU B O 1
ATOM 6670 N N . GLN B 1 182 ? 66.688 25.797 -3.482 1 77.62 182 GLN B N 1
ATOM 6671 C CA . GLN B 1 182 ? 65.938 24.859 -4.273 1 77.62 182 GLN B CA 1
ATOM 6672 C C . GLN B 1 182 ? 65 25.594 -5.266 1 77.62 182 GLN B C 1
ATOM 6674 O O . GLN B 1 182 ? 64.938 25.203 -6.426 1 77.62 182 GLN B O 1
ATOM 6679 N N . ASP B 1 183 ? 64.312 26.578 -4.855 1 76.19 183 ASP B N 1
ATOM 6680 C CA . ASP B 1 183 ? 63.5 27.484 -5.652 1 76.19 183 ASP B CA 1
ATOM 6681 C C . ASP B 1 183 ? 63.719 28.938 -5.234 1 76.19 183 ASP B C 1
ATOM 6683 O O . ASP B 1 183 ? 64 29.219 -4.066 1 76.19 183 ASP B O 1
ATOM 6687 N N . SER B 1 184 ? 63.812 29.703 -6.238 1 78.81 184 SER B N 1
ATOM 6688 C CA . SER B 1 184 ? 64 31.125 -5.938 1 78.81 184 SER B CA 1
ATOM 6689 C C . SER B 1 184 ? 62.688 31.797 -5.523 1 78.81 184 SER B C 1
ATOM 6691 O O . SER B 1 184 ? 62.344 32.844 -6.062 1 78.81 184 SER B O 1
ATOM 6693 N N . LEU B 1 185 ? 61.906 31.031 -4.625 1 82.38 185 LEU B N 1
ATOM 6694 C CA . LEU B 1 185 ? 60.625 31.578 -4.191 1 82.38 185 LEU B CA 1
ATOM 6695 C C . LEU B 1 185 ? 60.5 31.547 -2.674 1 82.38 185 LEU B C 1
ATOM 6697 O O . LEU B 1 185 ? 60.938 30.594 -2.027 1 82.38 185 LEU B O 1
ATOM 6701 N N . VAL B 1 186 ? 59.875 32.625 -2.189 1 85.25 186 VAL B N 1
ATOM 6702 C CA . VAL B 1 186 ? 59.594 32.719 -0.76 1 85.25 186 VAL B CA 1
ATOM 6703 C C . VAL B 1 186 ? 58.375 31.891 -0.424 1 85.25 186 VAL B C 1
ATOM 6705 O O . VAL B 1 186 ? 57.375 31.938 -1.138 1 85.25 186 VAL B O 1
ATOM 6708 N N . SER B 1 187 ? 58.5 31.031 0.52 1 85.38 187 SER B N 1
ATOM 6709 C CA . SER B 1 187 ? 57.375 30.219 0.945 1 85.38 187 SER B CA 1
ATOM 6710 C C . SER B 1 187 ? 57 30.516 2.395 1 85.38 187 SER B C 1
ATOM 6712 O O . SER B 1 187 ? 57.719 31.203 3.102 1 85.38 187 SER B O 1
ATOM 6714 N N . GLN B 1 188 ? 55.812 30.125 2.631 1 86.25 188 GLN B N 1
ATOM 6715 C CA . GLN B 1 188 ? 55.344 30.281 4.012 1 86.25 188 GLN B CA 1
ATOM 6716 C C . GLN B 1 188 ? 55.094 28.906 4.648 1 86.25 188 GLN B C 1
ATOM 6718 O O . GLN B 1 188 ? 54.438 28.062 4.051 1 86.25 188 GLN B O 1
ATOM 6723 N N . ARG B 1 189 ? 55.719 28.672 5.836 1 81.69 189 ARG B N 1
ATOM 6724 C CA . ARG B 1 189 ? 55.5 27.469 6.613 1 81.69 189 ARG B CA 1
ATOM 6725 C C . ARG B 1 189 ? 55.188 27.797 8.062 1 81.69 189 ARG B C 1
ATOM 6727 O O . ARG B 1 189 ? 55.875 28.578 8.703 1 81.69 189 ARG B O 1
ATOM 6734 N N . ASN B 1 190 ? 54.156 27.219 8.539 1 80.31 190 ASN B N 1
ATOM 6735 C CA . ASN B 1 190 ? 53.719 27.438 9.906 1 80.31 190 ASN B CA 1
ATOM 6736 C C . ASN B 1 190 ? 53.594 28.922 10.227 1 80.31 190 ASN B C 1
ATOM 6738 O O . ASN B 1 190 ? 54 29.359 11.297 1 80.31 190 ASN B O 1
ATOM 6742 N N . GLY B 1 191 ? 53.344 29.719 9.148 1 80.06 191 GLY B N 1
ATOM 6743 C CA . GLY B 1 191 ? 53.094 31.141 9.312 1 80.06 191 GLY B CA 1
ATOM 6744 C C . GLY B 1 191 ? 54.344 32 9.195 1 80.06 191 GLY B C 1
ATOM 6745 O O . GLY B 1 191 ? 54.281 33.219 9.367 1 80.06 191 GLY B O 1
ATOM 6746 N N . ARG B 1 192 ? 55.406 31.266 8.984 1 85.75 192 ARG B N 1
ATOM 6747 C CA . ARG B 1 192 ? 56.656 32 8.883 1 85.75 192 ARG B CA 1
ATOM 6748 C C . ARG B 1 192 ? 57.188 31.969 7.457 1 85.75 192 ARG B C 1
ATOM 6750 O O . ARG B 1 192 ? 57 31 6.734 1 85.75 192 ARG B O 1
ATOM 6757 N N . TYR B 1 193 ? 57.781 33.031 7.113 1 88.69 193 TYR B N 1
ATOM 6758 C CA . TYR B 1 193 ? 58.375 33.125 5.785 1 88.69 193 TYR B CA 1
ATOM 6759 C C . TYR B 1 193 ? 59.719 32.438 5.75 1 88.69 193 TYR B C 1
ATOM 6761 O O . TYR B 1 193 ? 60.594 32.719 6.574 1 88.69 193 TYR B O 1
ATOM 6769 N N . VAL B 1 194 ? 59.844 31.5 4.852 1 88.19 194 VAL B N 1
ATOM 6770 C CA . VAL B 1 194 ? 61.031 30.672 4.793 1 88.19 194 VAL B CA 1
ATOM 6771 C C . VAL B 1 194 ? 61.531 30.594 3.354 1 88.19 194 VAL B C 1
ATOM 6773 O O . VAL B 1 194 ? 60.812 30.969 2.418 1 88.19 194 VAL B O 1
ATOM 6776 N N . ILE B 1 195 ? 62.75 30.203 3.248 1 86.75 195 ILE B N 1
ATOM 6777 C CA . ILE B 1 195 ? 63.344 29.969 1.94 1 86.75 195 ILE B CA 1
ATOM 6778 C C . ILE B 1 195 ? 63.719 28.5 1.807 1 86.75 195 ILE B C 1
ATOM 6780 O O . ILE B 1 195 ? 64.312 27.906 2.723 1 86.75 195 ILE B O 1
ATOM 6784 N N . PRO B 1 196 ? 63.281 27.953 0.771 1 87.12 196 PRO B N 1
ATOM 6785 C CA . PRO B 1 196 ? 63.625 26.547 0.566 1 87.12 196 PRO B CA 1
ATOM 6786 C C . PRO B 1 196 ? 65.062 26.359 0.156 1 87.12 196 PRO B C 1
ATOM 6788 O O . PRO B 1 196 ? 65.5 26.938 -0.831 1 87.12 196 PRO B O 1
ATOM 6791 N N . ILE B 1 197 ? 65.812 25.688 0.858 1 86.94 197 ILE B N 1
ATOM 6792 C CA . ILE B 1 197 ? 67.25 25.391 0.59 1 86.94 197 ILE B CA 1
ATOM 6793 C C . ILE B 1 197 ? 67.438 23.875 0.477 1 86.94 197 ILE B C 1
ATOM 6795 O O . ILE B 1 197 ? 66.75 23.109 1.146 1 86.94 197 ILE B O 1
ATOM 6799 N N . LYS B 1 198 ? 68.312 23.562 -0.316 1 82.31 198 LYS B N 1
ATOM 6800 C CA . LYS B 1 198 ? 68.625 22.156 -0.445 1 82.31 198 LYS B CA 1
ATOM 6801 C C . LYS B 1 198 ? 69.188 21.594 0.863 1 82.31 198 LYS B C 1
ATOM 6803 O O . LYS B 1 198 ? 70 22.234 1.527 1 82.31 198 LYS B O 1
ATOM 6808 N N . SER B 1 199 ? 68.812 20.438 1.26 1 81.75 199 SER B N 1
ATOM 6809 C CA . SER B 1 199 ? 69.125 19.828 2.553 1 81.75 199 SER B CA 1
ATOM 6810 C C . SER B 1 199 ? 70.625 19.719 2.754 1 81.75 199 SER B C 1
ATOM 6812 O O . SER B 1 199 ? 71.125 19.828 3.881 1 81.75 199 SER B O 1
ATOM 6814 N N . GLU B 1 200 ? 71.438 19.688 1.623 1 79.62 200 GLU B N 1
ATOM 6815 C CA . GLU B 1 200 ? 72.875 19.516 1.684 1 79.62 200 GLU B CA 1
ATOM 6816 C C . GLU B 1 200 ? 73.562 20.812 2.105 1 79.62 200 GLU B C 1
ATOM 6818 O O . GLU B 1 200 ? 74.688 20.781 2.686 1 79.62 200 GLU B O 1
ATOM 6823 N N . TYR B 1 201 ? 72.938 21.797 1.92 1 82.25 201 TYR B N 1
ATOM 6824 C CA . TYR B 1 201 ? 73.562 23.094 2.191 1 82.25 201 TYR B CA 1
ATOM 6825 C C . TYR B 1 201 ? 72.875 23.766 3.396 1 82.25 201 TYR B C 1
ATOM 6827 O O . TYR B 1 201 ? 73 24.984 3.553 1 82.25 201 TYR B O 1
ATOM 6835 N N . ARG B 1 202 ? 72.25 23.078 4.242 1 80.75 202 ARG B N 1
ATOM 6836 C CA . ARG B 1 202 ? 71.5 23.609 5.395 1 80.75 202 ARG B CA 1
ATOM 6837 C C . ARG B 1 202 ? 72.438 24.359 6.332 1 80.75 202 ARG B C 1
ATOM 6839 O O . ARG B 1 202 ? 72.062 25.391 6.906 1 80.75 202 ARG B O 1
ATOM 6846 N N . LYS B 1 203 ? 73.688 23.938 6.379 1 78.5 203 LYS B N 1
ATOM 6847 C CA . LYS B 1 203 ? 74.688 24.516 7.32 1 78.5 203 LYS B CA 1
ATOM 6848 C C . LYS B 1 203 ? 75.25 25.812 6.77 1 78.5 203 LYS B C 1
ATOM 6850 O O . LYS B 1 203 ? 75.812 26.609 7.523 1 78.5 203 LYS B O 1
ATOM 6855 N N . GLU B 1 204 ? 75.188 26.016 5.547 1 79 204 GLU B N 1
ATOM 6856 C CA . GLU B 1 204 ? 75.812 27.172 4.902 1 79 204 GLU B CA 1
ATOM 6857 C C . GLU B 1 204 ? 75 28.438 5.094 1 79 204 GLU B C 1
ATOM 6859 O O . GLU B 1 204 ? 75.5 29.547 4.887 1 79 204 GLU B O 1
ATOM 6864 N N . MET B 1 205 ? 73.812 28.234 5.52 1 78.88 205 MET B N 1
ATOM 6865 C CA . MET B 1 205 ? 73 29.406 5.758 1 78.88 205 MET B CA 1
ATOM 6866 C C . MET B 1 205 ? 72.562 29.516 7.227 1 78.88 205 MET B C 1
ATOM 6868 O O . MET B 1 205 ? 72.125 28.531 7.816 1 78.88 205 MET B O 1
ATOM 6872 N N . ASP B 1 206 ? 72.938 30.719 7.777 1 82.44 206 ASP B N 1
ATOM 6873 C CA . ASP B 1 206 ? 72.562 30.953 9.172 1 82.44 206 ASP B CA 1
ATOM 6874 C C . ASP B 1 206 ? 71.062 31.234 9.297 1 82.44 206 ASP B C 1
ATOM 6876 O O . ASP B 1 206 ? 70.562 32.188 8.68 1 82.44 206 ASP B O 1
ATOM 6880 N N . GLY B 1 207 ? 70.312 30.219 9.953 1 84.31 207 GLY B N 1
ATOM 6881 C CA . GLY B 1 207 ? 68.875 30.422 10.133 1 84.31 207 GLY B CA 1
ATOM 6882 C C . GLY B 1 207 ? 68.188 29.266 10.852 1 84.31 207 GLY B C 1
ATOM 6883 O O . GLY B 1 207 ? 68.812 28.281 11.195 1 84.31 207 GLY B O 1
ATOM 6884 N N . ASN B 1 208 ? 66.938 29.391 11.172 1 87.94 208 ASN B N 1
ATOM 6885 C CA . ASN B 1 208 ? 66.188 28.359 11.852 1 87.94 208 ASN B CA 1
ATOM 6886 C C . ASN B 1 208 ? 65.375 27.531 10.859 1 87.94 208 ASN B C 1
ATOM 6888 O O . ASN B 1 208 ? 64.75 28.078 9.922 1 87.94 208 ASN B O 1
ATOM 6892 N N . ILE B 1 209 ? 65.375 26.312 11.141 1 85.12 209 ILE B N 1
ATOM 6893 C CA . ILE B 1 209 ? 64.625 25.422 10.281 1 85.12 209 ILE B CA 1
ATOM 6894 C C . ILE B 1 209 ? 63.156 25.312 10.805 1 85.12 209 ILE B C 1
ATOM 6896 O O . ILE B 1 209 ? 62.938 24.984 11.969 1 85.12 209 ILE B O 1
ATOM 6900 N N . HIS B 1 210 ? 62.188 25.578 9.945 1 86.44 210 HIS B N 1
ATOM 6901 C CA . HIS B 1 210 ? 60.781 25.594 10.375 1 86.44 210 HIS B CA 1
ATOM 6902 C C . HIS B 1 210 ? 60.031 24.406 9.797 1 86.44 210 HIS B C 1
ATOM 6904 O O . HIS B 1 210 ? 59 23.984 10.344 1 86.44 210 HIS B O 1
ATOM 6910 N N . ASP B 1 211 ? 60.656 23.969 8.602 1 83.62 211 ASP B N 1
ATOM 6911 C CA . ASP B 1 211 ? 59.938 22.844 7.973 1 83.62 211 ASP B CA 1
ATOM 6912 C C . ASP B 1 211 ? 60.875 22.078 7.031 1 83.62 211 ASP B C 1
ATOM 6914 O O . ASP B 1 211 ? 61.938 22.562 6.676 1 83.62 211 ASP B O 1
ATOM 6918 N N . ARG B 1 212 ? 60.5 20.812 6.855 1 83.56 212 ARG B N 1
ATOM 6919 C CA . ARG B 1 212 ? 61.188 19.969 5.895 1 83.56 212 ARG B CA 1
ATOM 6920 C C . ARG B 1 212 ? 60.219 19.312 4.922 1 83.56 212 ARG B C 1
ATOM 6922 O O . ARG B 1 212 ? 59.094 19 5.293 1 83.56 212 ARG B O 1
ATOM 6929 N N . SER B 1 213 ? 60.562 19.344 3.721 1 80.06 213 SER B N 1
ATOM 6930 C CA . SER B 1 213 ? 59.688 18.719 2.738 1 80.06 213 SER B CA 1
ATOM 6931 C C . SER B 1 213 ? 59.438 17.25 3.072 1 80.06 213 SER B C 1
ATOM 6933 O O . SER B 1 213 ? 60.188 16.641 3.828 1 80.06 213 SER B O 1
ATOM 6935 N N . GLN B 1 214 ? 58.406 16.859 2.652 1 75.56 214 GLN B N 1
ATOM 6936 C CA . GLN B 1 214 ? 58.031 15.477 2.902 1 75.56 214 GLN B CA 1
ATOM 6937 C C . GLN B 1 214 ? 59.156 14.531 2.467 1 75.56 214 GLN B C 1
ATOM 6939 O O . GLN B 1 214 ? 59.438 13.539 3.143 1 75.56 214 GLN B O 1
ATOM 6944 N N . SER B 1 215 ? 59.938 14.82 1.408 1 68.69 215 SER B N 1
ATOM 6945 C CA . SER B 1 215 ? 61.031 14.023 0.876 1 68.69 215 SER B CA 1
ATOM 6946 C C . SER B 1 215 ? 62.312 14.297 1.629 1 68.69 215 SER B C 1
ATOM 6948 O O . SER B 1 215 ? 63.281 13.523 1.528 1 68.69 215 SER B O 1
ATOM 6950 N N . GLY B 1 216 ? 62.438 15.297 2.299 1 76.5 216 GLY B N 1
ATOM 6951 C CA . GLY B 1 216 ? 63.594 15.711 3.066 1 76.5 216 GLY B CA 1
ATOM 6952 C C . GLY B 1 216 ? 64.625 16.469 2.236 1 76.5 216 GLY B C 1
ATOM 6953 O O . GLY B 1 216 ? 65.625 16.906 2.76 1 76.5 216 GLY B O 1
ATOM 6954 N N . SER B 1 217 ? 64.375 16.656 1.036 1 78.38 217 SER B N 1
ATOM 6955 C CA . SER B 1 217 ? 65.375 17.25 0.127 1 78.38 217 SER B CA 1
ATOM 6956 C C . SER B 1 217 ? 65.438 18.766 0.299 1 78.38 217 SER B C 1
ATOM 6958 O O . SER B 1 217 ? 66.438 19.391 -0.015 1 78.38 217 SER B O 1
ATOM 6960 N N . THR B 1 218 ? 64.375 19.156 0.73 1 86.19 218 THR B N 1
ATOM 6961 C CA . THR B 1 218 ? 64.312 20.609 0.885 1 86.19 218 THR B CA 1
ATOM 6962 C C . THR B 1 218 ? 64.062 20.984 2.344 1 86.19 218 THR B C 1
ATOM 6964 O O . THR B 1 218 ? 63.219 20.375 3.018 1 86.19 218 THR B O 1
ATOM 6967 N N . VAL B 1 219 ? 64.938 21.844 2.832 1 89.19 219 VAL B N 1
ATOM 6968 C CA . VAL B 1 219 ? 64.75 22.391 4.168 1 89.19 219 VAL B CA 1
ATOM 6969 C C . VAL B 1 219 ? 64.312 23.859 4.066 1 89.19 219 VAL B C 1
ATOM 6971 O O . VAL B 1 219 ? 64.812 24.609 3.262 1 89.19 219 VAL B O 1
ATOM 6974 N N . PHE B 1 220 ? 63.25 24.125 4.781 1 89.69 220 PHE B N 1
ATOM 6975 C CA . PHE B 1 220 ? 62.75 25.5 4.793 1 89.69 220 PHE B CA 1
ATOM 6976 C C . PHE B 1 220 ? 63.344 26.281 5.953 1 89.69 220 PHE B C 1
ATOM 6978 O O . PHE B 1 220 ? 63.031 26.016 7.117 1 89.69 220 PHE B O 1
ATOM 6985 N N . VAL B 1 221 ? 64.188 27.188 5.547 1 87.75 221 VAL B N 1
ATOM 6986 C CA . VAL B 1 221 ? 65 27.859 6.555 1 87.75 221 VAL B CA 1
ATOM 6987 C C . VAL B 1 221 ? 64.562 29.328 6.66 1 87.75 221 VAL B C 1
ATOM 6989 O O . VAL B 1 221 ? 64.312 29.984 5.648 1 87.75 221 VAL B O 1
ATOM 6992 N N . GLU B 1 222 ? 64.375 29.812 7.824 1 89.62 222 GLU B N 1
ATOM 6993 C CA . GLU B 1 222 ? 64.25 31.234 8.125 1 89.62 222 GLU B CA 1
ATOM 6994 C C . GLU B 1 222 ? 65.562 31.891 8.328 1 89.62 222 GLU B C 1
ATOM 6996 O O . GLU B 1 222 ? 66.25 31.641 9.344 1 89.62 222 GLU B O 1
ATOM 7001 N N . PRO B 1 223 ? 66 32.625 7.406 1 87.38 223 PRO B N 1
ATOM 7002 C CA . PRO B 1 223 ? 67.312 33.281 7.543 1 87.38 223 PRO B CA 1
ATOM 7003 C C . PRO B 1 223 ? 67.438 34.125 8.805 1 87.38 223 PRO B C 1
ATOM 7005 O O . PRO B 1 223 ? 66.5 34.75 9.227 1 87.38 223 PRO B O 1
ATOM 7008 N N . ALA B 1 224 ? 68.625 34.062 9.398 1 85.94 224 ALA B N 1
ATOM 7009 C CA . ALA B 1 224 ? 68.875 34.781 10.641 1 85.94 224 ALA B CA 1
ATOM 7010 C C . ALA B 1 224 ? 68.562 36.281 10.477 1 85.94 224 ALA B C 1
ATOM 7012 O O . ALA B 1 224 ? 68.125 36.938 11.414 1 85.94 224 ALA B O 1
ATOM 7013 N N . GLU B 1 225 ? 68.688 36.719 9.211 1 83.88 225 GLU B N 1
ATOM 7014 C CA . GLU B 1 225 ? 68.5 38.125 8.922 1 83.88 225 GLU B CA 1
ATOM 7015 C C . GLU B 1 225 ? 67.062 38.531 9.047 1 83.88 225 GLU B C 1
ATOM 7017 O O . GLU B 1 225 ? 66.75 39.719 9.297 1 83.88 225 GLU B O 1
ATOM 7022 N N . VAL B 1 226 ? 66.125 37.594 8.953 1 91 226 VAL B N 1
ATOM 7023 C CA . VAL B 1 226 ? 64.688 37.938 8.914 1 91 226 VAL B CA 1
ATOM 7024 C C . VAL B 1 226 ? 64.062 37.5 10.227 1 91 226 VAL B C 1
ATOM 7026 O O . VAL B 1 226 ? 62.906 37.875 10.492 1 91 226 VAL B O 1
ATOM 7029 N N . LYS B 1 227 ? 64.688 36.781 11.062 1 88.56 227 LYS B N 1
ATOM 7030 C CA . LYS B 1 227 ? 64.188 36.219 12.289 1 88.56 227 LYS B CA 1
ATOM 7031 C C . LYS B 1 227 ? 63.594 37.312 13.18 1 88.56 227 LYS B C 1
ATOM 7033 O O . LYS B 1 227 ? 62.469 37.188 13.688 1 88.56 227 LYS B O 1
ATOM 7038 N N . LYS B 1 228 ? 64.375 38.344 13.305 1 87.31 228 LYS B N 1
ATOM 7039 C CA . LYS B 1 228 ? 63.938 39.406 14.172 1 87.31 228 LYS B CA 1
ATOM 7040 C C . LYS B 1 228 ? 62.656 40.062 13.648 1 87.31 228 LYS B C 1
ATOM 7042 O O . LYS B 1 228 ? 61.719 40.312 14.422 1 87.31 228 LYS B O 1
ATOM 7047 N N . ILE B 1 229 ? 62.5 40.25 12.336 1 92 229 ILE B N 1
ATOM 7048 C CA . ILE B 1 229 ? 61.312 40.844 11.727 1 92 229 ILE B CA 1
ATOM 7049 C C . ILE B 1 229 ? 60.156 39.875 11.82 1 92 229 ILE B C 1
ATOM 7051 O O . ILE B 1 229 ? 59 40.312 12.07 1 92 229 ILE B O 1
ATOM 7055 N N . GLN B 1 230 ? 60.406 38.656 11.727 1 91.5 230 GLN B N 1
ATOM 7056 C CA . GLN B 1 230 ? 59.375 37.625 11.836 1 91.5 230 GLN B CA 1
ATOM 7057 C C . GLN B 1 230 ? 58.781 37.594 13.25 1 91.5 230 GLN B C 1
ATOM 7059 O O . GLN B 1 230 ? 57.594 37.438 13.43 1 91.5 230 GLN B O 1
ATOM 7064 N N . ASP B 1 231 ? 59.719 37.656 14.148 1 88.75 231 ASP B N 1
ATOM 7065 C CA . ASP B 1 231 ? 59.25 37.656 15.539 1 88.75 231 ASP B CA 1
ATOM 7066 C C . ASP B 1 231 ? 58.375 38.875 15.812 1 88.75 231 ASP B C 1
ATOM 7068 O O . ASP B 1 231 ? 57.344 38.781 16.5 1 88.75 231 ASP B O 1
ATOM 7072 N N . GLU B 1 232 ? 58.75 39.938 15.211 1 91.31 232 GLU B N 1
ATOM 7073 C CA . GLU B 1 232 ? 57.938 41.156 15.336 1 91.31 232 GLU B CA 1
ATOM 7074 C C . GLU B 1 232 ? 56.594 40.969 14.656 1 91.31 232 GLU B C 1
ATOM 7076 O O . GLU B 1 232 ? 55.562 41.406 15.18 1 91.31 232 GLU B O 1
ATOM 7081 N N . LEU B 1 233 ? 56.531 40.344 13.523 1 92.25 233 LEU B N 1
ATOM 7082 C CA . LEU B 1 233 ? 55.312 40.062 12.789 1 92.25 233 LEU B CA 1
ATOM 7083 C C . LEU B 1 233 ? 54.375 39.156 13.609 1 92.25 233 LEU B C 1
ATOM 7085 O O . LEU B 1 233 ? 53.156 39.438 13.695 1 92.25 233 LEU B O 1
ATOM 7089 N N . ASP B 1 234 ? 54.906 38.156 14.195 1 90.94 234 ASP B N 1
ATOM 7090 C CA . ASP B 1 234 ? 54.125 37.219 15.023 1 90.94 234 ASP B CA 1
ATOM 7091 C C . ASP B 1 234 ? 53.5 37.969 16.203 1 90.94 234 ASP B C 1
ATOM 7093 O O . ASP B 1 234 ? 52.344 37.688 16.578 1 90.94 234 ASP B O 1
ATOM 7097 N N . PHE B 1 235 ? 54.344 38.812 16.656 1 91.62 235 PHE B N 1
ATOM 7098 C CA . PHE B 1 235 ? 53.844 39.594 17.781 1 91.62 235 PHE B CA 1
ATOM 7099 C C . PHE B 1 235 ? 52.688 40.469 17.344 1 91.62 235 PHE B C 1
ATOM 7101 O O . PHE B 1 235 ? 51.656 40.531 18.031 1 91.62 235 PHE B O 1
ATOM 7108 N N . GLU B 1 236 ? 52.75 41.062 16.188 1 92.75 236 GLU B N 1
ATOM 7109 C CA . GLU B 1 236 ? 51.688 41.938 15.688 1 92.75 236 GLU B CA 1
ATOM 7110 C C . GLU B 1 236 ? 50.438 41.125 15.344 1 92.75 236 GLU B C 1
ATOM 7112 O O . GLU B 1 236 ? 49.312 41.594 15.523 1 92.75 236 GLU B O 1
ATOM 7117 N N . LYS B 1 237 ? 50.625 39.906 14.898 1 92.75 237 LYS B N 1
ATOM 7118 C CA . LYS B 1 237 ? 49.5 39.062 14.602 1 92.75 237 LYS B CA 1
ATOM 7119 C C . LYS B 1 237 ? 48.75 38.656 15.883 1 92.75 237 LYS B C 1
ATOM 7121 O O . LYS B 1 237 ? 47.5 38.562 15.883 1 92.75 237 LYS B O 1
ATOM 7126 N N . PHE B 1 238 ? 49.5 38.469 16.844 1 92.25 238 PHE B N 1
ATOM 7127 C CA . PHE B 1 238 ? 48.906 38.156 18.141 1 92.25 238 PHE B CA 1
ATOM 7128 C C . PHE B 1 238 ? 48.125 39.375 18.656 1 92.25 238 PHE B C 1
ATOM 7130 O O . PHE B 1 238 ? 47.031 39.219 19.188 1 92.25 238 PHE B O 1
ATOM 7137 N N . GLU B 1 239 ? 48.75 40.469 18.484 1 92.94 239 GLU B N 1
ATOM 7138 C CA . GLU B 1 239 ? 48.062 41.688 18.906 1 92.94 239 GLU B CA 1
ATOM 7139 C C . GLU B 1 239 ? 46.781 41.906 18.094 1 92.94 239 GLU B C 1
ATOM 7141 O O . GLU B 1 239 ? 45.781 42.406 18.609 1 92.94 239 GLU B O 1
ATOM 7146 N N . GLU B 1 240 ? 46.844 41.531 16.844 1 93.44 240 GLU B N 1
ATOM 7147 C CA . GLU B 1 240 ? 45.656 41.625 15.992 1 93.44 240 GLU B CA 1
ATOM 7148 C C . GLU B 1 240 ? 44.531 40.719 16.516 1 93.44 240 GLU B C 1
ATOM 7150 O O . GLU B 1 240 ? 43.375 41.156 16.609 1 93.44 240 GLU B O 1
ATOM 7155 N N . GLU B 1 241 ? 44.844 39.531 16.875 1 93.75 241 GLU B N 1
ATOM 7156 C CA . GLU B 1 241 ? 43.875 38.594 17.391 1 93.75 241 GLU B CA 1
ATOM 7157 C C . GLU B 1 241 ? 43.25 39.094 18.672 1 93.75 241 GLU B C 1
ATOM 7159 O O . GLU B 1 241 ? 42.031 38.938 18.891 1 93.75 241 GLU B O 1
ATOM 7164 N N . LYS B 1 242 ? 44.062 39.625 19.438 1 92.62 242 LYS B N 1
ATOM 7165 C CA . LYS B 1 242 ? 43.594 40.156 20.703 1 92.62 242 LYS B CA 1
ATOM 7166 C C . LYS B 1 242 ? 42.656 41.312 20.5 1 92.62 242 LYS B C 1
ATOM 7168 O O . LYS B 1 242 ? 41.594 41.406 21.141 1 92.62 242 LYS B O 1
ATOM 7173 N N . GLU B 1 243 ? 43 42.156 19.594 1 94 243 GLU B N 1
ATOM 7174 C CA . GLU B 1 243 ? 42.156 43.312 19.328 1 94 243 GLU B CA 1
ATOM 7175 C C . GLU B 1 243 ? 40.844 42.906 18.672 1 94 243 GLU B C 1
ATOM 7177 O O . GLU B 1 243 ? 39.781 43.469 19 1 94 243 GLU B O 1
ATOM 7182 N N . VAL B 1 244 ? 40.938 41.906 17.797 1 94.94 244 VAL B N 1
ATOM 7183 C CA . VAL B 1 244 ? 39.719 41.406 17.141 1 94.94 244 VAL B CA 1
ATOM 7184 C C . VAL B 1 244 ? 38.781 40.781 18.188 1 94.94 244 VAL B C 1
ATOM 7186 O O . VAL B 1 244 ? 37.594 41 18.172 1 94.94 244 VAL B O 1
ATOM 7189 N N . TYR B 1 245 ? 39.406 40.156 19.078 1 94.25 245 TYR B N 1
ATOM 7190 C CA . TYR B 1 245 ? 38.625 39.531 20.156 1 94.25 245 TYR B CA 1
ATOM 7191 C C . TYR B 1 245 ? 37.938 40.594 21 1 94.25 245 TYR B C 1
ATOM 7193 O O . TYR B 1 245 ? 36.781 40.406 21.391 1 94.25 245 TYR B O 1
ATOM 7201 N N . LYS B 1 246 ? 38.656 41.594 21.297 1 95 246 LYS B N 1
ATOM 7202 C CA . LYS B 1 246 ? 38.094 42.656 22.094 1 95 246 LYS B CA 1
ATOM 7203 C C . LYS B 1 246 ? 36.906 43.312 21.391 1 95 246 LYS B C 1
ATOM 7205 O O . LYS B 1 246 ? 35.875 43.594 22.016 1 95 246 LYS B O 1
ATOM 7210 N N . ILE B 1 247 ? 37.031 43.5 20.141 1 95.62 247 ILE B N 1
ATOM 7211 C CA . ILE B 1 247 ? 35.969 44.125 19.344 1 95.62 247 ILE B CA 1
ATOM 7212 C C . ILE B 1 247 ? 34.719 43.219 19.344 1 95.62 247 ILE B C 1
ATOM 7214 O O . ILE B 1 247 ? 33.625 43.688 19.594 1 95.62 247 ILE B O 1
ATOM 7218 N N . LEU B 1 248 ? 34.938 41.938 19.125 1 96.69 248 LEU B N 1
ATOM 7219 C CA . LEU B 1 248 ? 33.844 40.969 19.078 1 96.69 248 LEU B CA 1
ATOM 7220 C C . LEU B 1 248 ? 33.188 40.844 20.453 1 96.69 248 LEU B C 1
ATOM 7222 O O . LEU B 1 248 ? 31.953 40.688 20.547 1 96.69 248 LEU B O 1
ATOM 7226 N N . SER B 1 249 ? 34 40.906 21.453 1 95.75 249 SER B N 1
ATOM 7227 C CA . SER B 1 249 ? 33.469 40.844 22.812 1 95.75 249 SER B CA 1
ATOM 7228 C C . SER B 1 249 ? 32.594 42.031 23.125 1 95.75 249 SER B C 1
ATOM 7230 O O . SER B 1 249 ? 31.516 41.906 23.703 1 95.75 249 SER B O 1
ATOM 7232 N N . ASN B 1 250 ? 33.031 43.188 22.703 1 95.44 250 ASN B N 1
ATOM 7233 C CA . ASN B 1 250 ? 32.281 44.406 22.922 1 95.44 250 ASN B CA 1
ATOM 7234 C C . ASN B 1 250 ? 30.938 44.375 22.172 1 95.44 250 ASN B C 1
ATOM 7236 O O . ASN B 1 250 ? 29.906 44.719 22.719 1 95.44 250 ASN B O 1
ATOM 7240 N N . LEU B 1 251 ? 31.016 43.906 20.984 1 96.62 251 LEU B N 1
ATOM 7241 C CA . LEU B 1 251 ? 29.797 43.812 20.172 1 96.62 251 LEU B CA 1
ATOM 7242 C C . LEU B 1 251 ? 28.828 42.781 20.766 1 96.62 251 LEU B C 1
ATOM 7244 O O . LEU B 1 251 ? 27.625 43 20.766 1 96.62 251 LEU B O 1
ATOM 7248 N N . THR B 1 252 ? 29.344 41.688 21.203 1 96.38 252 THR B N 1
ATOM 7249 C CA . THR B 1 252 ? 28.531 40.656 21.844 1 96.38 252 THR B CA 1
ATOM 7250 C C . THR B 1 252 ? 27.828 41.219 23.078 1 96.38 252 THR B C 1
ATOM 7252 O O . THR B 1 252 ? 26.641 40.938 23.297 1 96.38 252 THR B O 1
ATOM 7255 N N . ASN B 1 253 ? 28.578 41.969 23.797 1 94.94 253 ASN B N 1
ATOM 7256 C CA . ASN B 1 253 ? 28 42.594 24.984 1 94.94 253 ASN B CA 1
ATOM 7257 C C . ASN B 1 253 ? 26.891 43.562 24.609 1 94.94 253 ASN B C 1
ATOM 7259 O O . ASN B 1 253 ? 25.875 43.656 25.297 1 94.94 253 ASN B O 1
ATOM 7263 N N . PHE B 1 254 ? 27.141 44.25 23.578 1 95.5 254 PHE B N 1
ATOM 7264 C CA . PHE B 1 254 ? 26.125 45.188 23.078 1 95.5 254 PHE B CA 1
ATOM 7265 C C . PHE B 1 254 ? 24.859 44.438 22.688 1 95.5 254 PHE B C 1
ATOM 7267 O O . PHE B 1 254 ? 23.75 44.906 22.984 1 95.5 254 PHE B O 1
ATOM 7274 N N . VAL B 1 255 ? 24.969 43.312 22.094 1 96.38 255 VAL B N 1
ATOM 7275 C CA . VAL B 1 255 ? 23.828 42.469 21.734 1 96.38 255 VAL B CA 1
ATOM 7276 C C . VAL B 1 255 ? 23.141 41.969 22.984 1 96.38 255 VAL B C 1
ATOM 7278 O O . VAL B 1 255 ? 21.906 42 23.078 1 96.38 255 VAL B O 1
ATOM 7281 N N . CYS B 1 256 ? 23.891 41.531 23.953 1 94.69 256 CYS B N 1
ATOM 7282 C CA . CYS B 1 256 ? 23.359 41 25.203 1 94.69 256 CYS B CA 1
ATOM 7283 C C . CYS B 1 256 ? 22.562 42.062 25.953 1 94.69 256 CYS B C 1
ATOM 7285 O O . CYS B 1 256 ? 21.547 41.75 26.578 1 94.69 256 CYS B O 1
ATOM 7287 N N . ASP B 1 257 ? 23.047 43.25 25.828 1 93.56 257 ASP B N 1
ATOM 7288 C CA . ASP B 1 257 ? 22.375 44.375 26.5 1 93.56 257 ASP B CA 1
ATOM 7289 C C . ASP B 1 257 ? 20.984 44.594 25.906 1 93.56 257 ASP B C 1
ATOM 7291 O O . ASP B 1 257 ? 20.094 45.156 26.562 1 93.56 257 ASP B O 1
ATOM 7295 N N . ASN B 1 258 ? 20.797 44.156 24.688 1 94.31 258 ASN B N 1
ATOM 7296 C CA . ASN B 1 258 ? 19.531 44.344 23.984 1 94.31 258 ASN B CA 1
ATOM 7297 C C . ASN B 1 258 ? 18.844 43 23.688 1 94.31 258 ASN B C 1
ATOM 7299 O O . ASN B 1 258 ? 18.047 42.906 22.766 1 94.31 258 ASN B O 1
ATOM 7303 N N . ILE B 1 259 ? 19.125 42.031 24.453 1 92.12 259 ILE B N 1
ATOM 7304 C CA . ILE B 1 259 ? 18.688 40.656 24.141 1 92.12 259 ILE B CA 1
ATOM 7305 C C . ILE B 1 259 ? 17.172 40.562 24.281 1 92.12 259 ILE B C 1
ATOM 7307 O O . ILE B 1 259 ? 16.516 39.844 23.531 1 92.12 259 ILE B O 1
ATOM 7311 N N . LYS B 1 260 ? 16.609 41.219 25.188 1 89.44 260 LYS B N 1
ATOM 7312 C CA . LYS B 1 260 ? 15.156 41.188 25.391 1 89.44 260 LYS B CA 1
ATOM 7313 C C . LYS B 1 260 ? 14.414 41.719 24.172 1 89.44 260 LYS B C 1
ATOM 7315 O O . LYS B 1 260 ? 13.484 41.062 23.688 1 89.44 260 LYS B O 1
ATOM 7320 N N . GLU B 1 261 ? 14.906 42.875 23.703 1 91.69 261 GLU B N 1
ATOM 7321 C CA . GLU B 1 261 ? 14.305 43.438 22.5 1 91.69 261 GLU B CA 1
ATOM 7322 C C . GLU B 1 261 ? 14.5 42.531 21.297 1 91.69 261 GLU B C 1
ATOM 7324 O O . GLU B 1 261 ? 13.602 42.406 20.469 1 91.69 261 GLU B O 1
ATOM 7329 N N . ILE B 1 262 ? 15.602 41.906 21.219 1 93.12 262 ILE B N 1
ATOM 7330 C CA . ILE B 1 262 ? 15.891 41.031 20.094 1 93.12 262 ILE B CA 1
ATOM 7331 C C . ILE B 1 262 ? 14.969 39.812 20.141 1 93.12 262 ILE B C 1
ATOM 7333 O O . ILE B 1 262 ? 14.453 39.375 19.109 1 93.12 262 ILE B O 1
ATOM 7337 N N . LYS B 1 263 ? 14.758 39.344 21.328 1 89.62 263 LYS B N 1
ATOM 7338 C CA . LYS B 1 263 ? 13.859 38.188 21.5 1 89.62 263 LYS B CA 1
ATOM 7339 C C . LYS B 1 263 ? 12.438 38.531 21.047 1 89.62 263 LYS B C 1
ATOM 7341 O O . LYS B 1 263 ? 11.781 37.75 20.391 1 89.62 263 LYS B O 1
ATOM 7346 N N . VAL B 1 264 ? 12 39.688 21.391 1 89.31 264 VAL B N 1
ATOM 7347 C CA . VAL B 1 264 ? 10.68 40.125 20.984 1 89.31 264 VAL B CA 1
ATOM 7348 C C . VAL B 1 264 ? 10.617 40.25 19.453 1 89.31 264 VAL B C 1
ATOM 7350 O O . VAL B 1 264 ? 9.633 39.844 18.844 1 89.31 264 VAL B O 1
ATOM 7353 N N . ASN B 1 265 ? 11.695 40.844 18.875 1 92.75 265 ASN B N 1
ATOM 7354 C CA . ASN B 1 265 ? 11.758 40.938 17.422 1 92.75 265 ASN B CA 1
ATOM 7355 C C . ASN B 1 265 ? 11.617 39.594 16.75 1 92.75 265 ASN B C 1
ATOM 7357 O O . ASN B 1 265 ? 10.898 39.438 15.758 1 92.75 265 ASN B O 1
ATOM 7361 N N . ILE B 1 266 ? 12.258 38.625 17.375 1 91.75 266 ILE B N 1
ATOM 7362 C CA . ILE B 1 266 ? 12.234 37.281 16.828 1 91.75 266 ILE B CA 1
ATOM 7363 C C . ILE B 1 266 ? 10.82 36.719 16.906 1 91.75 266 ILE B C 1
ATOM 7365 O O . ILE B 1 266 ? 10.312 36.156 15.938 1 91.75 266 ILE B O 1
ATOM 7369 N N . GLU B 1 267 ? 10.219 36.875 17.953 1 89.69 267 GLU B N 1
ATOM 7370 C CA . GLU B 1 267 ? 8.867 36.375 18.172 1 89.69 267 GLU B CA 1
ATOM 7371 C C . GLU B 1 267 ? 7.871 37.031 17.219 1 89.69 267 GLU B C 1
ATOM 7373 O O . GLU B 1 267 ? 7.016 36.344 16.641 1 89.69 267 GLU B O 1
ATOM 7378 N N . VAL B 1 268 ? 7.965 38.312 17.125 1 91.44 268 VAL B N 1
ATOM 7379 C CA . VAL B 1 268 ? 7.055 39.031 16.25 1 91.44 268 VAL B CA 1
ATOM 7380 C C . VAL B 1 268 ? 7.258 38.594 14.805 1 91.44 268 VAL B C 1
ATOM 7382 O O . VAL B 1 268 ? 6.289 38.375 14.078 1 91.44 268 VAL B O 1
ATOM 7385 N N . MET B 1 269 ? 8.469 38.438 14.438 1 93.06 269 MET B N 1
ATOM 7386 C CA . MET B 1 269 ? 8.773 38 13.078 1 93.06 269 MET B CA 1
ATOM 7387 C C . MET B 1 269 ? 8.188 36.625 12.82 1 93.06 269 MET B C 1
ATOM 7389 O O . MET B 1 269 ? 7.617 36.375 11.75 1 93.06 269 MET B O 1
ATOM 7393 N N . SER B 1 270 ? 8.359 35.781 13.758 1 93 270 SER B N 1
ATOM 7394 C CA . SER B 1 270 ? 7.828 34.438 13.641 1 93 270 SER B CA 1
ATOM 7395 C C . SER B 1 270 ? 6.305 34.438 13.578 1 93 270 SER B C 1
ATOM 7397 O O . SER B 1 270 ? 5.707 33.656 12.82 1 93 270 SER B O 1
ATOM 7399 N N . ASN B 1 271 ? 5.754 35.219 14.32 1 94 271 ASN B N 1
ATOM 7400 C CA . ASN B 1 271 ? 4.297 35.344 14.328 1 94 271 ASN B CA 1
ATOM 7401 C C . ASN B 1 271 ? 3.77 35.844 12.984 1 94 271 ASN B C 1
ATOM 7403 O O . ASN B 1 271 ? 2.768 35.312 12.484 1 94 271 ASN B O 1
ATOM 7407 N N . TYR B 1 272 ? 4.43 36.844 12.508 1 95.31 272 TYR B N 1
ATOM 7408 C CA . TYR B 1 272 ? 4.027 37.344 11.195 1 95.31 272 TYR B CA 1
ATOM 7409 C C . TYR B 1 272 ? 4.18 36.25 10.133 1 95.31 272 TYR B C 1
ATOM 7411 O O . TYR B 1 272 ? 3.336 36.125 9.242 1 95.31 272 TYR B O 1
ATOM 7419 N N . ASP B 1 273 ? 5.246 35.531 10.273 1 96 273 ASP B N 1
ATOM 7420 C CA . ASP B 1 273 ? 5.449 34.438 9.352 1 96 273 ASP B CA 1
ATOM 7421 C C . ASP B 1 273 ? 4.277 33.469 9.398 1 96 273 ASP B C 1
ATOM 7423 O O . ASP B 1 273 ? 3.766 33.031 8.359 1 96 273 ASP B O 1
ATOM 7427 N N . TYR B 1 274 ? 3.844 33.156 10.555 1 96 274 TYR B N 1
ATOM 7428 C CA . TYR B 1 274 ? 2.723 32.25 10.789 1 96 274 TYR B CA 1
ATOM 7429 C C . TYR B 1 274 ? 1.436 32.812 10.195 1 96 274 TYR B C 1
ATOM 7431 O O . TYR B 1 274 ? 0.722 32.125 9.469 1 96 274 TYR B O 1
ATOM 7439 N N . ILE B 1 275 ? 1.144 34 10.461 1 97.06 275 ILE B N 1
ATOM 7440 C CA . ILE B 1 275 ? -0.084 34.656 10.023 1 97.06 275 ILE B CA 1
ATOM 7441 C C . ILE B 1 275 ? -0.11 34.75 8.5 1 97.06 275 ILE B C 1
ATOM 7443 O O . ILE B 1 275 ? -1.129 34.438 7.875 1 97.06 275 ILE B O 1
ATOM 7447 N N . PHE B 1 276 ? 0.997 35.125 7.938 1 97.06 276 PHE B N 1
ATOM 7448 C CA . PHE B 1 276 ? 1.029 35.25 6.488 1 97.06 276 PHE B CA 1
ATOM 7449 C C . PHE B 1 276 ? 1.009 33.906 5.797 1 97.06 276 PHE B C 1
ATOM 7451 O O . PHE B 1 276 ? 0.537 33.781 4.668 1 97.06 276 PHE B O 1
ATOM 7458 N N . ALA B 1 277 ? 1.537 32.938 6.508 1 97.12 277 ALA B N 1
ATOM 7459 C CA . ALA B 1 277 ? 1.376 31.594 5.984 1 97.12 277 ALA B CA 1
ATOM 7460 C C . ALA B 1 277 ? -0.1 31.25 5.82 1 97.12 277 ALA B C 1
ATOM 7462 O O . ALA B 1 277 ? -0.5 30.672 4.801 1 97.12 277 ALA B O 1
ATOM 7463 N N . LYS B 1 278 ? -0.899 31.578 6.77 1 97.88 278 LYS B N 1
ATOM 7464 C CA . LYS B 1 278 ? -2.34 31.359 6.699 1 97.88 278 LYS B CA 1
ATOM 7465 C C . LYS B 1 278 ? -2.963 32.156 5.547 1 97.88 278 LYS B C 1
ATOM 7467 O O . LYS B 1 278 ? -3.812 31.625 4.824 1 97.88 278 LYS B O 1
ATOM 7472 N N . GLY B 1 279 ? -2.504 33.375 5.418 1 97.5 279 GLY B N 1
ATOM 7473 C CA . GLY B 1 279 ? -3.008 34.188 4.328 1 97.5 279 GLY B CA 1
ATOM 7474 C C . GLY B 1 279 ? -2.686 33.625 2.957 1 97.5 279 GLY B C 1
ATOM 7475 O O . GLY B 1 279 ? -3.545 33.594 2.074 1 97.5 279 GLY B O 1
ATOM 7476 N N . LYS B 1 280 ? -1.46 33.25 2.803 1 97.19 280 LYS B N 1
ATOM 7477 C CA . LYS B 1 280 ? -1.029 32.656 1.531 1 97.19 280 LYS B CA 1
ATOM 7478 C C . LYS B 1 280 ? -1.793 31.375 1.221 1 97.19 280 LYS B C 1
ATOM 7480 O O . LYS B 1 280 ? -2.186 31.141 0.076 1 97.19 280 LYS B O 1
ATOM 7485 N N . TYR B 1 281 ? -1.98 30.594 2.201 1 97.19 281 TYR B N 1
ATOM 7486 C CA . TYR B 1 281 ? -2.746 29.359 2.021 1 97.19 281 TYR B CA 1
ATOM 7487 C C . TYR B 1 281 ? -4.188 29.672 1.634 1 97.19 281 TYR B C 1
ATOM 7489 O O . TYR B 1 281 ? -4.758 29 0.767 1 97.19 281 TYR B O 1
ATOM 7497 N N . SER B 1 282 ? -4.723 30.594 2.322 1 97.69 282 SER B N 1
ATOM 7498 C CA . SER B 1 282 ? -6.066 31.047 1.973 1 97.69 282 SER B CA 1
ATOM 7499 C C . SER B 1 282 ? -6.168 31.375 0.488 1 97.69 282 SER B C 1
ATOM 7501 O O . SER B 1 282 ? -7.117 30.969 -0.182 1 97.69 282 SER B O 1
ATOM 7503 N N . LYS B 1 283 ? -5.238 32.062 -0.003 1 96.38 283 LYS B N 1
ATOM 7504 C CA . LYS B 1 283 ? -5.227 32.406 -1.416 1 96.38 283 LYS B CA 1
ATOM 7505 C C . LYS B 1 283 ? -5.129 31.188 -2.305 1 96.38 283 LYS B C 1
ATOM 7507 O O . LYS B 1 283 ? -5.824 31.078 -3.316 1 96.38 283 LYS B O 1
ATOM 7512 N N . ALA B 1 284 ? -4.348 30.297 -1.932 1 95.44 284 ALA B N 1
ATOM 7513 C CA . ALA B 1 284 ? -4.094 29.094 -2.719 1 95.44 284 ALA B CA 1
ATOM 7514 C C . ALA B 1 284 ? -5.367 28.266 -2.881 1 95.44 284 ALA B C 1
ATOM 7516 O O . ALA B 1 284 ? -5.586 27.656 -3.928 1 95.44 284 ALA B O 1
ATOM 7517 N N . ILE B 1 285 ? -6.199 28.219 -1.86 1 95.75 285 ILE B N 1
ATOM 7518 C CA . ILE B 1 285 ? -7.383 27.375 -1.916 1 95.75 285 ILE B CA 1
ATOM 7519 C C . ILE B 1 285 ? -8.617 28.219 -2.189 1 95.75 285 ILE B C 1
ATOM 7521 O O . ILE B 1 285 ? -9.75 27.75 -2.078 1 95.75 285 ILE B O 1
ATOM 7525 N N . GLU B 1 286 ? -8.391 29.5 -2.424 1 95.19 286 GLU B N 1
ATOM 7526 C CA . GLU B 1 286 ? -9.484 30.453 -2.611 1 95.19 286 GLU B CA 1
ATOM 7527 C C . GLU B 1 286 ? -10.445 30.438 -1.425 1 95.19 286 GLU B C 1
ATOM 7529 O O . GLU B 1 286 ? -11.656 30.359 -1.604 1 95.19 286 GLU B O 1
ATOM 7534 N N . GLY B 1 287 ? -9.805 30.438 -0.286 1 96.94 287 GLY B N 1
ATOM 7535 C CA . GLY B 1 287 ? -10.562 30.391 0.954 1 96.94 287 GLY B CA 1
ATOM 7536 C C . GLY B 1 287 ? -11.156 31.734 1.34 1 96.94 287 GLY B C 1
ATOM 7537 O O . GLY B 1 287 ? -10.75 32.781 0.813 1 96.94 287 GLY B O 1
ATOM 7538 N N . ARG B 1 288 ? -12.125 31.672 2.229 1 97 288 ARG B N 1
ATOM 7539 C CA . ARG B 1 288 ? -12.789 32.875 2.738 1 97 288 ARG B CA 1
ATOM 7540 C C . ARG B 1 288 ? -13.094 32.75 4.227 1 97 288 ARG B C 1
ATOM 7542 O O . ARG B 1 288 ? -13.133 31.625 4.762 1 97 288 ARG B O 1
ATOM 7549 N N . GLU B 1 289 ? -13.227 33.906 4.781 1 97.5 289 GLU B N 1
ATOM 7550 C CA . GLU B 1 289 ? -13.656 33.906 6.176 1 97.5 289 GLU B CA 1
ATOM 7551 C C . GLU B 1 289 ? -15.102 33.438 6.309 1 97.5 289 GLU B C 1
ATOM 7553 O O . GLU B 1 289 ? -15.891 33.594 5.371 1 97.5 289 GLU B O 1
ATOM 7558 N N . VAL B 1 290 ? -15.453 32.875 7.418 1 97.5 290 VAL B N 1
ATOM 7559 C CA . VAL B 1 290 ? -16.812 32.438 7.691 1 97.5 290 VAL B CA 1
ATOM 7560 C C . VAL B 1 290 ? -17.281 33.031 9.031 1 97.5 290 VAL B C 1
ATOM 7562 O O . VAL B 1 290 ? -16.469 33.438 9.852 1 97.5 290 VAL B O 1
ATOM 7565 N N . ASP B 1 291 ? -18.578 33.031 9.164 1 96.12 291 ASP B N 1
ATOM 7566 C CA . ASP B 1 291 ? -19.156 33.438 10.445 1 96.12 291 ASP B CA 1
ATOM 7567 C C . ASP B 1 291 ? -19.234 32.25 11.406 1 96.12 291 ASP B C 1
ATOM 7569 O O . ASP B 1 291 ? -19.328 31.109 10.977 1 96.12 291 ASP B O 1
ATOM 7573 N N . PHE B 1 292 ? -19.141 32.656 12.688 1 95.62 292 PHE B N 1
ATOM 7574 C CA . PHE B 1 292 ? -19.203 31.609 13.703 1 95.62 292 PHE B CA 1
ATOM 7575 C C . PHE B 1 292 ? -20.438 31.797 14.594 1 95.62 292 PHE B C 1
ATOM 7577 O O . PHE B 1 292 ? -20.891 32.906 14.789 1 95.62 292 PHE B O 1
ATOM 7584 N N . ASN B 1 293 ? -21.016 30.719 15.047 1 92.38 293 ASN B N 1
ATOM 7585 C CA . ASN B 1 293 ? -22.141 30.75 15.977 1 92.38 293 ASN B CA 1
ATOM 7586 C C . ASN B 1 293 ? -21.984 29.703 17.078 1 92.38 293 ASN B C 1
ATOM 7588 O O . ASN B 1 293 ? -21.141 28.812 16.984 1 92.38 293 ASN B O 1
ATOM 7592 N N . ASN B 1 294 ? -22.766 29.844 18.141 1 89.12 294 ASN B N 1
ATOM 7593 C CA . ASN B 1 294 ? -22.781 28.875 19.234 1 89.12 294 ASN B CA 1
ATOM 7594 C C . ASN B 1 294 ? -24.062 28.062 19.25 1 89.12 294 ASN B C 1
ATOM 7596 O O . ASN B 1 294 ? -24.469 27.547 20.297 1 89.12 294 ASN B O 1
ATOM 7600 N N . ARG B 1 295 ? -24.766 28.031 18.125 1 88.62 295 ARG B N 1
ATOM 7601 C CA . ARG B 1 295 ? -26.031 27.312 18.031 1 88.62 295 ARG B CA 1
ATOM 7602 C C . ARG B 1 295 ? -25.859 25.969 17.328 1 88.62 295 ARG B C 1
ATOM 7604 O O . ARG B 1 295 ? -26.844 25.297 17.016 1 88.62 295 ARG B O 1
ATOM 7611 N N . ASN B 1 296 ? -24.641 25.609 17.141 1 91.12 296 ASN B N 1
ATOM 7612 C CA . ASN B 1 296 ? -24.312 24.359 16.484 1 91.12 296 ASN B CA 1
ATOM 7613 C C . ASN B 1 296 ? -24.891 24.312 15.062 1 91.12 296 ASN B C 1
ATOM 7615 O O . ASN B 1 296 ? -25.328 23.25 14.609 1 91.12 296 ASN B O 1
ATOM 7619 N N . TYR B 1 297 ? -24.969 25.406 14.469 1 92.81 297 TYR B N 1
ATOM 7620 C CA . TYR B 1 297 ? -25.5 25.547 13.125 1 92.81 297 TYR B CA 1
ATOM 7621 C C . TYR B 1 297 ? -24.391 25.594 12.094 1 92.81 297 TYR B C 1
ATOM 7623 O O . TYR B 1 297 ? -23.422 26.344 12.242 1 92.81 297 TYR B O 1
ATOM 7631 N N . ILE B 1 298 ? -24.484 24.703 11.102 1 96.88 298 ILE B N 1
ATOM 7632 C CA . ILE B 1 298 ? -23.531 24.672 10 1 96.88 298 ILE B CA 1
ATOM 7633 C C . ILE B 1 298 ? -24.25 24.984 8.688 1 96.88 298 ILE B C 1
ATOM 7635 O O . ILE B 1 298 ? -25.25 24.328 8.359 1 96.88 298 ILE B O 1
ATOM 7639 N N . ASN B 1 299 ? -23.844 25.953 7.969 1 97.25 299 ASN B N 1
ATOM 7640 C CA . ASN B 1 299 ? -24.297 26.297 6.625 1 97.25 299 ASN B CA 1
ATOM 7641 C C . ASN B 1 299 ? -23.125 26.609 5.703 1 97.25 299 ASN B C 1
ATOM 7643 O O . ASN B 1 299 ? -22.641 27.75 5.676 1 97.25 299 ASN B O 1
ATOM 7647 N N . ILE B 1 300 ? -22.688 25.656 4.961 1 96.62 300 ILE B N 1
ATOM 7648 C CA . ILE B 1 300 ? -21.594 25.859 4.039 1 96.62 300 ILE B CA 1
ATOM 7649 C C . ILE B 1 300 ? -22.109 25.859 2.602 1 96.62 300 ILE B C 1
ATOM 7651 O O . ILE B 1 300 ? -22.859 24.953 2.211 1 96.62 300 ILE B O 1
ATOM 7655 N N . LYS B 1 301 ? -21.734 26.859 1.896 1 96.5 301 LYS B N 1
ATOM 7656 C CA . LYS B 1 301 ? -22.172 27.062 0.52 1 96.5 301 LYS B CA 1
ATOM 7657 C C . LYS B 1 301 ? -21.031 26.859 -0.462 1 96.5 301 LYS B C 1
ATOM 7659 O O . LYS B 1 301 ? -19.969 27.469 -0.311 1 96.5 301 LYS B O 1
ATOM 7664 N N . ASP B 1 302 ? -21.281 26.047 -1.42 1 95.5 302 ASP B N 1
ATOM 7665 C CA . ASP B 1 302 ? -20.312 25.75 -2.473 1 95.5 302 ASP B CA 1
ATOM 7666 C C . ASP B 1 302 ? -18.953 25.375 -1.88 1 95.5 302 ASP B C 1
ATOM 7668 O O . ASP B 1 302 ? -17.922 25.922 -2.27 1 95.5 302 ASP B O 1
ATOM 7672 N N . ALA B 1 303 ? -19.016 24.547 -0.906 1 95.94 303 ALA B N 1
ATOM 7673 C CA . ALA B 1 303 ? -17.797 24.141 -0.205 1 95.94 303 ALA B CA 1
ATOM 7674 C C . ALA B 1 303 ? -17 23.141 -1.036 1 95.94 303 ALA B C 1
ATOM 7676 O O . ALA B 1 303 ? -17.578 22.234 -1.65 1 95.94 303 ALA B O 1
ATOM 7677 N N . LYS B 1 304 ? -15.773 23.344 -1.058 1 95.31 304 LYS B N 1
ATOM 7678 C CA . LYS B 1 304 ? -14.891 22.422 -1.752 1 95.31 304 LYS B CA 1
ATOM 7679 C C . LYS B 1 304 ? -13.891 21.781 -0.789 1 95.31 304 LYS B C 1
ATOM 7681 O O . LYS B 1 304 ? -13.367 22.469 0.101 1 95.31 304 LYS B O 1
ATOM 7686 N N . HIS B 1 305 ? -13.711 20.469 -0.966 1 94 305 HIS B N 1
ATOM 7687 C CA . HIS B 1 305 ? -12.688 19.812 -0.158 1 94 305 HIS B CA 1
ATOM 7688 C C . HIS B 1 305 ? -11.297 20.328 -0.501 1 94 305 HIS B C 1
ATOM 7690 O O . HIS B 1 305 ? -10.867 20.25 -1.655 1 94 305 HIS B O 1
ATOM 7696 N N . PRO B 1 306 ? -10.555 20.828 0.433 1 94.44 306 PRO B N 1
ATOM 7697 C CA . PRO B 1 306 ? -9.305 21.531 0.146 1 94.44 306 PRO B CA 1
ATOM 7698 C C . PRO B 1 306 ? -8.219 20.609 -0.401 1 94.44 306 PRO B C 1
ATOM 7700 O O . PRO B 1 306 ? -7.289 21.062 -1.068 1 94.44 306 PRO B O 1
ATOM 7703 N N . LEU B 1 307 ? -8.289 19.328 -0.216 1 92.06 307 LEU B N 1
ATOM 7704 C CA . LEU B 1 307 ? -7.238 18.406 -0.629 1 92.06 307 LEU B CA 1
ATOM 7705 C C . LEU B 1 307 ? -7.535 17.828 -2.01 1 92.06 307 LEU B C 1
ATOM 7707 O O . LEU B 1 307 ? -6.715 17.094 -2.572 1 92.06 307 LEU B O 1
ATOM 7711 N N . LEU B 1 308 ? -8.711 18 -2.613 1 87.81 308 LEU B N 1
ATOM 7712 C CA . LEU B 1 308 ? -9.078 17.453 -3.912 1 87.81 308 LEU B CA 1
ATOM 7713 C C . LEU B 1 308 ? -8.766 18.438 -5.031 1 87.81 308 LEU B C 1
ATOM 7715 O O . LEU B 1 308 ? -8.875 18.094 -6.211 1 87.81 308 LEU B O 1
ATOM 7719 N N . GLY B 1 309 ? -8.266 19.641 -4.777 1 78.81 309 GLY B N 1
ATOM 7720 C CA . GLY B 1 309 ? -7.828 20.594 -5.785 1 78.81 309 GLY B CA 1
ATOM 7721 C C . GLY B 1 309 ? -8.969 21.375 -6.402 1 78.81 309 GLY B C 1
ATOM 7722 O O . GLY B 1 309 ? -10.047 21.484 -5.805 1 78.81 309 GLY B O 1
ATOM 7723 N N . LYS B 1 310 ? -8.75 21.875 -7.652 1 77.38 310 LYS B N 1
ATOM 7724 C CA . LYS B 1 310 ? -9.672 22.797 -8.312 1 77.38 310 LYS B CA 1
ATOM 7725 C C . LYS B 1 310 ? -10.844 22.047 -8.938 1 77.38 310 LYS B C 1
ATOM 7727 O O . LYS B 1 310 ? -11.906 22.641 -9.164 1 77.38 310 LYS B O 1
ATOM 7732 N N . ASP B 1 311 ? -10.672 20.75 -9.023 1 80.5 311 ASP B N 1
ATOM 7733 C CA . ASP B 1 311 ? -11.703 20 -9.727 1 80.5 311 ASP B CA 1
ATOM 7734 C C . ASP B 1 311 ? -12.711 19.391 -8.742 1 80.5 311 ASP B C 1
ATOM 7736 O O . ASP B 1 311 ? -13.633 18.688 -9.148 1 80.5 311 ASP B O 1
ATOM 7740 N N . ALA B 1 312 ? -12.594 19.828 -7.504 1 85.69 312 ALA B N 1
ATOM 7741 C CA . ALA B 1 312 ? -13.531 19.328 -6.512 1 85.69 312 ALA B CA 1
ATOM 7742 C C . ALA B 1 312 ? -14.938 19.875 -6.75 1 85.69 312 ALA B C 1
ATOM 7744 O O . ALA B 1 312 ? -15.102 21.062 -7.059 1 85.69 312 ALA B O 1
ATOM 7745 N N . VAL B 1 313 ? -15.93 19.031 -6.766 1 87.56 313 VAL B N 1
ATOM 7746 C CA . VAL B 1 313 ? -17.328 19.453 -6.934 1 87.56 313 VAL B CA 1
ATOM 7747 C C . VAL B 1 313 ? -17.812 20.141 -5.656 1 87.56 313 VAL B C 1
ATOM 7749 O O . VAL B 1 313 ? -17.656 19.594 -4.559 1 87.56 313 VAL B O 1
ATOM 7752 N N . PRO B 1 314 ? -18.391 21.359 -5.789 1 92.88 314 PRO B N 1
ATOM 7753 C CA . PRO B 1 314 ? -18.844 22.109 -4.605 1 92.88 314 PRO B CA 1
ATOM 7754 C C . PRO B 1 314 ? -19.969 21.391 -3.854 1 92.88 314 PRO B C 1
ATOM 7756 O O . PRO B 1 314 ? -20.828 20.766 -4.473 1 92.88 314 PRO B O 1
ATOM 7759 N N . LEU B 1 315 ? -19.953 21.516 -2.604 1 93 315 LEU B N 1
ATOM 7760 C CA . LEU B 1 315 ? -20.906 20.875 -1.694 1 93 315 LEU B CA 1
ATOM 7761 C C . LEU B 1 315 ? -21.719 21.938 -0.95 1 93 315 LEU B C 1
ATOM 7763 O O . LEU B 1 315 ? -21.156 22.891 -0.404 1 93 315 LEU B O 1
ATOM 7767 N N . ASN B 1 316 ? -23.031 21.859 -1.03 1 94.44 316 ASN B N 1
ATOM 7768 C CA . ASN B 1 316 ? -23.922 22.641 -0.174 1 94.44 316 ASN B CA 1
ATOM 7769 C C . ASN B 1 316 ? -24.453 21.797 0.982 1 94.44 316 ASN B C 1
ATOM 7771 O O . ASN B 1 316 ? -25.047 20.734 0.763 1 94.44 316 ASN B O 1
ATOM 7775 N N . PHE B 1 317 ? -24.297 22.25 2.156 1 95.44 317 PHE B N 1
ATOM 7776 C CA . PHE B 1 317 ? -24.641 21.453 3.326 1 95.44 317 PHE B CA 1
ATOM 7777 C C . PHE B 1 317 ? -25.188 22.344 4.445 1 95.44 317 PHE B C 1
ATOM 7779 O O . PHE B 1 317 ? -24.562 23.344 4.801 1 95.44 317 PHE B O 1
ATOM 7786 N N . VAL B 1 318 ? -26.297 22 4.961 1 95.38 318 VAL B N 1
ATOM 7787 C CA . VAL B 1 318 ? -26.922 22.75 6.043 1 95.38 318 VAL B CA 1
ATOM 7788 C C . VAL B 1 318 ? -27.422 21.797 7.121 1 95.38 318 VAL B C 1
ATOM 7790 O O . VAL B 1 318 ? -28.078 20.797 6.816 1 95.38 318 VAL B O 1
ATOM 7793 N N . VAL B 1 319 ? -27.141 22.109 8.414 1 95.44 319 VAL B N 1
ATOM 7794 C CA . VAL B 1 319 ? -27.594 21.266 9.516 1 95.44 319 VAL B CA 1
ATOM 7795 C C . VAL B 1 319 ? -27.578 22.062 10.82 1 95.44 319 VAL B C 1
ATOM 7797 O O . VAL B 1 319 ? -26.781 23 10.969 1 95.44 319 VAL B O 1
ATOM 7800 N N . GLY B 1 320 ? -28.484 21.75 11.836 1 92.06 320 GLY B N 1
ATOM 7801 C CA . GLY B 1 320 ? -28.391 22.312 13.18 1 92.06 320 GLY B CA 1
ATOM 7802 C C . GLY B 1 320 ? -29.562 23.203 13.531 1 92.06 320 GLY B C 1
ATOM 7803 O O . GLY B 1 320 ? -29.75 23.562 14.703 1 92.06 320 GLY B O 1
ATOM 7804 N N . GLU B 1 321 ? -30.328 23.641 12.609 1 88.88 321 GLU B N 1
ATOM 7805 C CA . GLU B 1 321 ? -31.438 24.547 12.906 1 88.88 321 GLU B CA 1
ATOM 7806 C C . GLU B 1 321 ? -32.781 23.797 12.852 1 88.88 321 GLU B C 1
ATOM 7808 O O . GLU B 1 321 ? -33.281 23.328 13.875 1 88.88 321 GLU B O 1
ATOM 7813 N N . ASP B 1 322 ? -33.219 23.391 11.641 1 89.88 322 ASP B N 1
ATOM 7814 C CA . ASP B 1 322 ? -34.5 22.703 11.469 1 89.88 322 ASP B CA 1
ATOM 7815 C C . ASP B 1 322 ? -34.375 21.234 11.828 1 89.88 322 ASP B C 1
ATOM 7817 O O . ASP B 1 322 ? -35.375 20.594 12.203 1 89.88 322 ASP B O 1
ATOM 7821 N N . TYR B 1 323 ? -33.281 20.734 11.656 1 94.44 323 TYR B N 1
ATOM 7822 C CA . TYR B 1 323 ? -32.938 19.359 11.977 1 94.44 323 TYR B CA 1
ATOM 7823 C C . TYR B 1 323 ? -31.516 19.266 12.516 1 94.44 323 TYR B C 1
ATOM 7825 O O . TYR B 1 323 ? -30.703 20.156 12.281 1 94.44 323 TYR B O 1
ATOM 7833 N N . LYS B 1 324 ? -31.297 18.172 13.25 1 95.81 324 LYS B N 1
ATOM 7834 C CA . LYS B 1 324 ? -29.984 18 13.867 1 95.81 324 LYS B CA 1
ATOM 7835 C C . LYS B 1 324 ? -29.203 16.875 13.195 1 95.81 324 LYS B C 1
ATOM 7837 O O . LYS B 1 324 ? -28 16.719 13.422 1 95.81 324 LYS B O 1
ATOM 7842 N N . GLY B 1 325 ? -29.922 16.109 12.43 1 96.38 325 GLY B N 1
ATOM 7843 C CA . GLY B 1 325 ? -29.266 14.984 11.789 1 96.38 325 GLY B CA 1
ATOM 7844 C C . GLY B 1 325 ? -29.516 14.922 10.289 1 96.38 325 GLY B C 1
ATOM 7845 O O . GLY B 1 325 ? -30.641 15.117 9.844 1 96.38 325 GLY B O 1
ATOM 7846 N N . VAL B 1 326 ? -28.453 14.766 9.523 1 96.19 326 VAL B N 1
ATOM 7847 C CA . VAL B 1 326 ? -28.531 14.57 8.086 1 96.19 326 VAL B CA 1
ATOM 7848 C C . VAL B 1 326 ? -28.094 13.156 7.723 1 96.19 326 VAL B C 1
ATOM 7850 O O . VAL B 1 326 ? -26.984 12.734 8.078 1 96.19 326 VAL B O 1
ATOM 7853 N N . ILE B 1 327 ? -28.984 12.438 7.078 1 95.19 327 ILE B N 1
ATOM 7854 C CA . ILE B 1 327 ? -28.672 11.086 6.621 1 95.19 327 ILE B CA 1
ATOM 7855 C C . ILE B 1 327 ? -28.484 11.094 5.102 1 95.19 327 ILE B C 1
ATOM 7857 O O . ILE B 1 327 ? -29.453 11.297 4.359 1 95.19 327 ILE B O 1
ATOM 7861 N N . ILE B 1 328 ? -27.281 10.836 4.707 1 92.19 328 ILE B N 1
ATOM 7862 C CA . ILE B 1 328 ? -26.969 10.875 3.281 1 92.19 328 ILE B CA 1
ATOM 7863 C C . ILE B 1 328 ? -27 9.461 2.705 1 92.19 328 ILE B C 1
ATOM 7865 O O . ILE B 1 328 ? -26.375 8.547 3.24 1 92.19 328 ILE B O 1
ATOM 7869 N N . THR B 1 329 ? -27.797 9.32 1.665 1 86.06 329 THR B N 1
ATOM 7870 C CA . THR B 1 329 ? -27.891 8.031 0.989 1 86.06 329 THR B CA 1
ATOM 7871 C C . THR B 1 329 ? -27.359 8.125 -0.438 1 86.06 329 THR B C 1
ATOM 7873 O O . THR B 1 329 ? -27.219 9.227 -0.979 1 86.06 329 THR B O 1
ATOM 7876 N N . GLY B 1 330 ? -27.062 7.02 -1.007 1 75.5 330 GLY B N 1
ATOM 7877 C CA . GLY B 1 330 ? -26.547 6.953 -2.363 1 75.5 330 GLY B CA 1
ATOM 7878 C C . GLY B 1 330 ? -25.547 5.832 -2.562 1 75.5 330 GLY B C 1
ATOM 7879 O O . GLY B 1 330 ? -25.234 5.09 -1.626 1 75.5 330 GLY B O 1
ATOM 7880 N N . PRO B 1 331 ? -25.141 5.742 -3.785 1 70.31 331 PRO B N 1
ATOM 7881 C CA . PRO B 1 331 ? -24.172 4.68 -4.07 1 70.31 331 PRO B CA 1
ATOM 7882 C C . PRO B 1 331 ? -22.828 4.918 -3.41 1 70.31 331 PRO B C 1
ATOM 7884 O O . PRO B 1 331 ? -22.516 6.043 -3.014 1 70.31 331 PRO B O 1
ATOM 7887 N N . ASN B 1 332 ? -22 3.881 -3.127 1 64.25 332 ASN B N 1
ATOM 7888 C CA . ASN B 1 332 ? -20.719 3.973 -2.438 1 64.25 332 ASN B CA 1
ATOM 7889 C C . ASN B 1 332 ? -19.719 4.848 -3.203 1 64.25 332 ASN B C 1
ATOM 7891 O O . ASN B 1 332 ? -18.875 5.516 -2.6 1 64.25 332 ASN B O 1
ATOM 7895 N N . THR B 1 333 ? -19.922 4.941 -4.457 1 60.56 333 THR B N 1
ATOM 7896 C CA . THR B 1 333 ? -19 5.73 -5.273 1 60.56 333 THR B CA 1
ATOM 7897 C C . THR B 1 333 ? -19.531 7.145 -5.48 1 60.56 333 THR B C 1
ATOM 7899 O O . THR B 1 333 ? -18.969 7.922 -6.25 1 60.56 333 THR B O 1
ATOM 7902 N N . GLY B 1 334 ? -20.516 7.434 -4.754 1 67.38 334 GLY B N 1
ATOM 7903 C CA . GLY B 1 334 ? -21.188 8.688 -5.023 1 67.38 334 GLY B CA 1
ATOM 7904 C C . GLY B 1 334 ? -20.562 9.875 -4.312 1 67.38 334 GLY B C 1
ATOM 7905 O O . GLY B 1 334 ? -21 11.016 -4.484 1 67.38 334 GLY B O 1
ATOM 7906 N N . GLY B 1 335 ? -19.594 9.594 -3.486 1 78.31 335 GLY B N 1
ATOM 7907 C CA . GLY B 1 335 ? -18.953 10.703 -2.797 1 78.31 335 GLY B CA 1
ATOM 7908 C C . GLY B 1 335 ? -19.5 10.938 -1.405 1 78.31 335 GLY B C 1
ATOM 7909 O O . GLY B 1 335 ? -19.328 12.016 -0.836 1 78.31 335 GLY B O 1
ATOM 7910 N N . LYS B 1 336 ? -20.203 9.93 -0.865 1 84.25 336 LYS B N 1
ATOM 7911 C CA . LYS B 1 336 ? -20.781 10.062 0.467 1 84.25 336 LYS B CA 1
ATOM 7912 C C . LYS B 1 336 ? -19.703 10.344 1.512 1 84.25 336 LYS B C 1
ATOM 7914 O O . LYS B 1 336 ? -19.844 11.273 2.316 1 84.25 336 LYS B O 1
ATOM 7919 N N . THR B 1 337 ? -18.719 9.602 1.442 1 85.88 337 THR B N 1
ATOM 7920 C CA . THR B 1 337 ? -17.625 9.719 2.406 1 85.88 337 THR B CA 1
ATOM 7921 C C . THR B 1 337 ? -16.922 11.062 2.258 1 85.88 337 THR B C 1
ATOM 7923 O O . THR B 1 337 ? -16.594 11.711 3.252 1 85.88 337 THR B O 1
ATOM 7926 N N . VAL B 1 338 ? -16.75 11.531 1.032 1 87.88 338 VAL B N 1
ATOM 7927 C CA . VAL B 1 338 ? -16.078 12.805 0.771 1 87.88 338 VAL B CA 1
ATOM 7928 C C . VAL B 1 338 ? -16.906 13.953 1.326 1 87.88 338 VAL B C 1
ATOM 7930 O O . VAL B 1 338 ? -16.375 14.914 1.875 1 87.88 338 VAL B O 1
ATOM 7933 N N . ALA B 1 339 ? -18.141 13.836 1.185 1 91.25 339 ALA B N 1
ATOM 7934 C CA . ALA B 1 339 ? -19.031 14.867 1.708 1 91.25 339 ALA B CA 1
ATOM 7935 C C . ALA B 1 339 ? -18.906 14.984 3.225 1 91.25 339 ALA B C 1
ATOM 7937 O O . ALA B 1 339 ? -18.781 16.094 3.758 1 91.25 339 ALA B O 1
ATOM 7938 N N . LEU B 1 340 ? -18.875 13.836 3.891 1 93.44 340 LEU B N 1
ATOM 7939 C CA . LEU B 1 340 ? -18.734 13.812 5.344 1 93.44 340 LEU B CA 1
ATOM 7940 C C . LEU B 1 340 ? -17.391 14.391 5.766 1 93.44 340 LEU B C 1
ATOM 7942 O O . LEU B 1 340 ? -17.328 15.219 6.68 1 93.44 340 LEU B O 1
ATOM 7946 N N . LYS B 1 341 ? -16.391 13.969 5.078 1 93 341 LYS B N 1
ATOM 7947 C CA . LYS B 1 341 ? -15.047 14.438 5.395 1 93 341 LYS B CA 1
ATOM 7948 C C . LYS B 1 341 ? -14.922 15.945 5.168 1 93 341 LYS B C 1
ATOM 7950 O O . LYS B 1 341 ? -14.219 16.641 5.91 1 93 341 LYS B O 1
ATOM 7955 N N . THR B 1 342 ? -15.578 16.422 4.129 1 95.06 342 THR B N 1
ATOM 7956 C CA . THR B 1 342 ? -15.539 17.844 3.816 1 95.06 342 THR B CA 1
ATOM 7957 C C . THR B 1 342 ? -16.141 18.656 4.953 1 95.06 342 THR B C 1
ATOM 7959 O O . THR B 1 342 ? -15.531 19.625 5.43 1 95.06 342 THR B O 1
ATOM 7962 N N . VAL B 1 343 ? -17.266 18.234 5.414 1 96.19 343 VAL B N 1
ATOM 7963 C CA . VAL B 1 343 ? -17.938 18.953 6.488 1 96.19 343 VAL B CA 1
ATOM 7964 C C . VAL B 1 343 ? -17.078 18.938 7.75 1 96.19 343 VAL B C 1
ATOM 7966 O O . VAL B 1 343 ? -16.875 19.969 8.375 1 96.19 343 VAL B O 1
ATOM 7969 N N . GLY B 1 344 ? -16.594 17.766 8.078 1 96.75 344 GLY B N 1
ATOM 7970 C CA . GLY B 1 344 ? -15.766 17.641 9.266 1 96.75 344 GLY B CA 1
ATOM 7971 C C . GLY B 1 344 ? -14.469 18.422 9.188 1 96.75 344 GLY B C 1
ATOM 7972 O O . GLY B 1 344 ? -14.117 19.141 10.125 1 96.75 344 GLY B O 1
ATOM 7973 N N . LEU B 1 345 ? -13.812 18.312 8.086 1 96.75 345 LEU B N 1
ATOM 7974 C CA . LEU B 1 345 ? -12.516 18.953 7.902 1 96.75 345 LEU B CA 1
ATOM 7975 C C . LEU B 1 345 ? -12.656 20.469 7.902 1 96.75 345 LEU B C 1
ATOM 7977 O O . LEU B 1 345 ? -11.883 21.172 8.562 1 96.75 345 LEU B O 1
ATOM 7981 N N . LEU B 1 346 ? -13.609 21 7.199 1 97.94 346 LEU B N 1
ATOM 7982 C CA . LEU B 1 346 ? -13.812 22.438 7.125 1 97.94 346 LEU B CA 1
ATOM 7983 C C . LEU B 1 346 ? -14.18 23.016 8.492 1 97.94 346 LEU B C 1
ATOM 7985 O O . LEU B 1 346 ? -13.805 24.141 8.82 1 97.94 346 LEU B O 1
ATOM 7989 N N . THR B 1 347 ? -14.898 22.234 9.242 1 97.5 347 THR B N 1
ATOM 7990 C CA . THR B 1 347 ? -15.234 22.656 10.594 1 97.5 347 THR B CA 1
ATOM 7991 C C . THR B 1 347 ? -13.969 22.781 11.453 1 97.5 347 THR B C 1
ATOM 7993 O O . THR B 1 347 ? -13.781 23.797 12.133 1 97.5 347 THR B O 1
ATOM 7996 N N . LEU B 1 348 ? -13.102 21.828 11.375 1 97.06 348 LEU B N 1
ATOM 7997 C CA . LEU B 1 348 ? -11.852 21.859 12.125 1 97.06 348 LEU B CA 1
ATOM 7998 C C . LEU B 1 348 ? -10.977 23.016 11.664 1 97.06 348 LEU B C 1
ATOM 8000 O O . LEU B 1 348 ? -10.398 23.734 12.484 1 97.06 348 LEU B O 1
ATOM 8004 N N . MET B 1 349 ? -10.914 23.219 10.391 1 98 349 MET B N 1
ATOM 8005 C CA . MET B 1 349 ? -10.117 24.297 9.82 1 98 349 MET B CA 1
ATOM 8006 C C . MET B 1 349 ? -10.625 25.656 10.289 1 98 349 MET B C 1
ATOM 8008 O O . MET B 1 349 ? -9.844 26.5 10.734 1 98 349 MET B O 1
ATOM 8012 N N . ALA B 1 350 ? -11.898 25.844 10.211 1 98 350 ALA B N 1
ATOM 8013 C CA . ALA B 1 350 ? -12.5 27.109 10.617 1 98 350 ALA B CA 1
ATOM 8014 C C . ALA B 1 350 ? -12.227 27.391 12.094 1 98 350 ALA B C 1
ATOM 8016 O O . ALA B 1 350 ? -11.883 28.516 12.461 1 98 350 ALA B O 1
ATOM 8017 N N . GLN B 1 351 ? -12.328 26.344 12.867 1 96.94 351 GLN B N 1
ATOM 8018 C CA . GLN B 1 351 ? -12.133 26.516 14.305 1 96.94 351 GLN B CA 1
ATOM 8019 C C . GLN B 1 351 ? -10.664 26.766 14.633 1 96.94 351 GLN B C 1
ATOM 8021 O O . GLN B 1 351 ? -10.328 27.125 15.766 1 96.94 351 GLN B O 1
ATOM 8026 N N . THR B 1 352 ? -9.82 26.594 13.68 1 96.31 352 THR B N 1
ATOM 8027 C CA . THR B 1 352 ? -8.398 26.891 13.844 1 96.31 352 THR B CA 1
ATOM 8028 C C . THR B 1 352 ? -8.102 28.312 13.383 1 96.31 352 THR B C 1
ATOM 8030 O O . THR B 1 352 ? -6.992 28.812 13.578 1 96.31 352 THR B O 1
ATOM 8033 N N . GLY B 1 353 ? -9.078 28.969 12.82 1 96.81 353 GLY B N 1
ATOM 8034 C CA . GLY B 1 353 ? -8.906 30.328 12.336 1 96.81 353 GLY B CA 1
ATOM 8035 C C . GLY B 1 353 ? -8.406 30.391 10.906 1 96.81 353 GLY B C 1
ATOM 8036 O O . GLY B 1 353 ? -7.898 31.422 10.469 1 96.81 353 GLY B O 1
ATOM 8037 N N . LEU B 1 354 ? -8.531 29.312 10.219 1 97.94 354 LEU B N 1
ATOM 8038 C CA . LEU B 1 354 ? -8.172 29.281 8.805 1 97.94 354 LEU B CA 1
ATOM 8039 C C . LEU B 1 354 ? -9.367 29.625 7.926 1 97.94 354 LEU B C 1
ATOM 8041 O O . LEU B 1 354 ? -10.516 29.344 8.297 1 97.94 354 LEU B O 1
ATOM 8045 N N . HIS B 1 355 ? -9.031 30.281 6.828 1 98.31 355 HIS B N 1
ATOM 8046 C CA . HIS B 1 355 ? -10.062 30.406 5.801 1 98.31 355 HIS B CA 1
ATOM 8047 C C . HIS B 1 355 ? -10.391 29.047 5.195 1 98.31 355 HIS B C 1
ATOM 8049 O O . HIS B 1 355 ? -9.555 28.141 5.188 1 98.31 355 HIS B O 1
ATOM 8055 N N . ILE B 1 356 ? -11.625 28.891 4.789 1 98 356 ILE B N 1
ATOM 8056 C CA . ILE B 1 356 ? -12.031 27.641 4.156 1 98 356 ILE B CA 1
ATOM 8057 C C . ILE B 1 356 ? -12.633 27.938 2.781 1 98 356 ILE B C 1
ATOM 8059 O O . ILE B 1 356 ? -13.125 29.047 2.533 1 98 356 ILE B O 1
ATOM 8063 N N . PRO B 1 357 ? -12.453 27 1.849 1 97.75 357 PRO B N 1
ATOM 8064 C CA . PRO B 1 357 ? -12.945 27.203 0.482 1 97.75 357 PRO B CA 1
ATOM 8065 C C . PRO B 1 357 ? -14.461 27.109 0.378 1 97.75 357 PRO B C 1
ATOM 8067 O O . PRO B 1 357 ? -14.992 26.062 -0.009 1 97.75 357 PRO B O 1
ATOM 8070 N N . VAL B 1 358 ? -15.141 28.109 0.642 1 97.62 358 VAL B N 1
ATOM 8071 C CA . VAL B 1 358 ? -16.594 28.203 0.617 1 97.62 358 VAL B CA 1
ATOM 8072 C C . VAL B 1 358 ? -17.016 29.531 -0.023 1 97.62 358 VAL B C 1
ATOM 8074 O O . VAL B 1 358 ? -16.172 30.391 -0.279 1 97.62 358 VAL B O 1
ATOM 8077 N N . ALA B 1 359 ? -18.297 29.609 -0.323 1 96.62 359 ALA B N 1
ATOM 8078 C CA . ALA B 1 359 ? -18.828 30.875 -0.844 1 96.62 359 ALA B CA 1
ATOM 8079 C C . ALA B 1 359 ? -19.156 31.844 0.289 1 96.62 359 ALA B C 1
ATOM 8081 O O . ALA B 1 359 ? -19.203 31.453 1.457 1 96.62 359 ALA B O 1
ATOM 8082 N N . LYS B 1 360 ? -19.297 33.094 -0.101 1 95.44 360 LYS B N 1
ATOM 8083 C CA . LYS B 1 360 ? -19.625 34.125 0.866 1 95.44 360 LYS B CA 1
ATOM 8084 C C . LYS B 1 360 ? -20.953 33.844 1.557 1 95.44 360 LYS B C 1
ATOM 8086 O O . LYS B 1 360 ? -21.906 33.344 0.921 1 95.44 360 LYS B O 1
ATOM 8091 N N . GLY B 1 361 ? -20.969 34.031 2.82 1 94.12 361 GLY B N 1
ATOM 8092 C CA . GLY B 1 361 ? -22.203 33.844 3.582 1 94.12 361 GLY B CA 1
ATOM 8093 C C . GLY B 1 361 ? -22.234 32.5 4.316 1 94.12 361 GLY B C 1
ATOM 8094 O O . GLY B 1 361 ? -23.234 32.188 4.977 1 94.12 361 GLY B O 1
ATOM 8095 N N . SER B 1 362 ? -21.266 31.719 4.219 1 97.06 362 SER B N 1
ATOM 8096 C CA . SER B 1 362 ? -21.188 30.453 4.941 1 97.06 362 SER B CA 1
ATOM 8097 C C . SER B 1 362 ? -20.969 30.688 6.434 1 97.06 362 SER B C 1
ATOM 8099 O O . SER B 1 362 ? -20.375 31.688 6.836 1 97.06 362 SER B O 1
ATOM 8101 N N . GLU B 1 363 ? -21.484 29.797 7.184 1 97.06 363 GLU B N 1
ATOM 8102 C CA . GLU B 1 363 ? -21.438 29.859 8.641 1 97.06 363 GLU B CA 1
ATOM 8103 C C . GLU B 1 363 ? -21.156 28.5 9.25 1 97.06 363 GLU B C 1
ATOM 8105 O O . GLU B 1 363 ? -21.656 27.484 8.781 1 97.06 363 GLU B O 1
ATOM 8110 N N . VAL B 1 364 ? -20.344 28.516 10.305 1 96.38 364 VAL B N 1
ATOM 8111 C CA . VAL B 1 364 ? -20 27.266 10.953 1 96.38 364 VAL B CA 1
ATOM 8112 C C . VAL B 1 364 ? -20.219 27.375 12.461 1 96.38 364 VAL B C 1
ATOM 8114 O O . VAL B 1 364 ? -19.969 28.422 13.055 1 96.38 364 VAL B O 1
ATOM 8117 N N . GLY B 1 365 ? -20.703 26.359 13.016 1 95.19 365 GLY B N 1
ATOM 8118 C CA . GLY B 1 365 ? -20.812 26.297 14.461 1 95.19 365 GLY B CA 1
ATOM 8119 C C . GLY B 1 365 ? -19.516 25.906 15.148 1 95.19 365 GLY B C 1
ATOM 8120 O O . GLY B 1 365 ? -18.672 25.234 14.555 1 95.19 365 GLY B O 1
ATOM 8121 N N . VAL B 1 366 ? -19.344 26.406 16.438 1 96.06 366 VAL B N 1
ATOM 8122 C CA . VAL B 1 366 ? -18.188 26 17.234 1 96.06 366 VAL B CA 1
ATOM 8123 C C . VAL B 1 366 ? -18.547 24.781 18.062 1 96.06 366 VAL B C 1
ATOM 8125 O O . VAL B 1 366 ? -19.516 24.797 18.828 1 96.06 366 VAL B O 1
ATOM 8128 N N . PHE B 1 367 ? -17.828 23.75 17.891 1 96 367 PHE B N 1
ATOM 8129 C CA . PHE B 1 367 ? -18.062 22.5 18.609 1 96 367 PHE B CA 1
ATOM 8130 C C . PHE B 1 367 ? -16.938 22.219 19.594 1 96 367 PHE B C 1
ATOM 8132 O O . PHE B 1 367 ? -15.766 22.5 19.297 1 96 367 PHE B O 1
ATOM 8139 N N . ALA B 1 368 ? -17.312 21.625 20.719 1 93.94 368 ALA B N 1
ATOM 8140 C CA . ALA B 1 368 ? -16.281 21.203 21.672 1 93.94 368 ALA B CA 1
ATOM 8141 C C . ALA B 1 368 ? -15.469 20.047 21.125 1 93.94 368 ALA B C 1
ATOM 8143 O O . ALA B 1 368 ? -14.258 19.953 21.359 1 93.94 368 ALA B O 1
ATOM 8144 N N . GLU B 1 369 ? -16.281 19.141 20.406 1 93.62 369 GLU B N 1
ATOM 8145 C CA . GLU B 1 369 ? -15.617 17.969 19.859 1 93.62 369 GLU B CA 1
ATOM 8146 C C . GLU B 1 369 ? -16.266 17.547 18.547 1 93.62 369 GLU B C 1
ATOM 8148 O O . GLU B 1 369 ? -17.484 17.625 18.391 1 93.62 369 GLU B O 1
ATOM 8153 N N . VAL B 1 370 ? -15.414 17.172 17.672 1 95.31 370 VAL B N 1
ATOM 8154 C CA . VAL B 1 370 ? -15.844 16.484 16.453 1 95.31 370 VAL B CA 1
ATOM 8155 C C . VAL B 1 370 ? -15.516 14.992 16.547 1 95.31 370 VAL B C 1
ATOM 8157 O O . VAL B 1 370 ? -14.352 14.609 16.656 1 95.31 370 VAL B O 1
ATOM 8160 N N . LEU B 1 371 ? -16.547 14.195 16.578 1 95.75 371 LEU B N 1
ATOM 8161 C CA . LEU B 1 371 ? -16.422 12.75 16.734 1 95.75 371 LEU B CA 1
ATOM 8162 C C . LEU B 1 371 ? -16.703 12.047 15.406 1 95.75 371 LEU B C 1
ATOM 8164 O O . LEU B 1 371 ? -17.75 12.266 14.789 1 95.75 371 LEU B O 1
ATOM 8168 N N . VAL B 1 372 ? -15.742 11.18 15.016 1 95.06 372 VAL B N 1
ATOM 8169 C CA . VAL B 1 372 ? -15.828 10.672 13.656 1 95.06 372 VAL B CA 1
ATOM 8170 C C . VAL B 1 372 ? -15.648 9.156 13.656 1 95.06 372 VAL B C 1
ATOM 8172 O O . VAL B 1 372 ? -14.789 8.625 14.367 1 95.06 372 VAL B O 1
ATOM 8175 N N . ASP B 1 373 ? -16.516 8.453 12.945 1 93.19 373 ASP B N 1
ATOM 8176 C CA . ASP B 1 373 ? -16.328 7.051 12.586 1 93.19 373 ASP B CA 1
ATOM 8177 C C . ASP B 1 373 ? -16.406 6.852 11.078 1 93.19 373 ASP B C 1
ATOM 8179 O O . ASP B 1 373 ? -17.5 6.723 10.516 1 93.19 373 ASP B O 1
ATOM 8183 N N . ILE B 1 374 ? -15.203 6.875 10.414 1 87 374 ILE 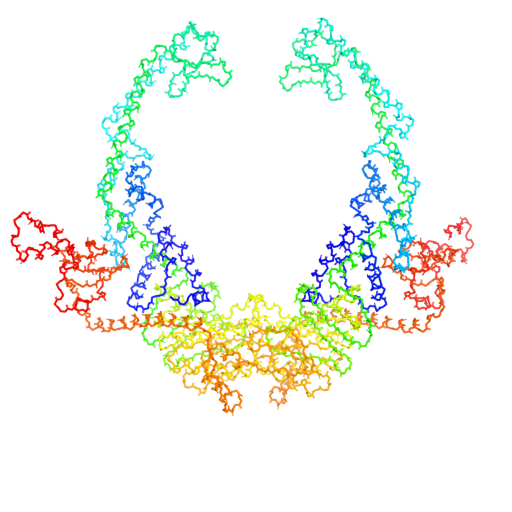B N 1
ATOM 8184 C CA . ILE B 1 374 ? -15.109 6.699 8.969 1 87 374 ILE B CA 1
ATOM 8185 C C . ILE B 1 374 ? -14.18 5.531 8.648 1 87 374 ILE B C 1
ATOM 8187 O O . ILE B 1 374 ? -13.117 5.391 9.258 1 87 374 ILE B O 1
ATOM 8191 N N . GLY B 1 375 ? -14.586 4.441 8 1 65.31 375 GLY B N 1
ATOM 8192 C CA . GLY B 1 375 ? -13.938 3.166 7.754 1 65.31 375 GLY B CA 1
ATOM 8193 C C . GLY B 1 375 ? -12.703 3.287 6.879 1 65.31 375 GLY B C 1
ATOM 8194 O O . GLY B 1 375 ? -12.758 3.859 5.789 1 65.31 375 GLY B O 1
ATOM 8195 N N . ASP B 1 376 ? -11.617 3.682 7.27 1 50.38 376 ASP B N 1
ATOM 8196 C CA . ASP B 1 376 ? -10.477 3.496 6.371 1 50.38 376 ASP B CA 1
ATOM 8197 C C . ASP B 1 376 ? -10.117 2.018 6.242 1 50.38 376 ASP B C 1
ATOM 8199 O O . ASP B 1 376 ? -9.164 1.551 6.867 1 50.38 376 ASP B O 1
ATOM 8203 N N . GLY B 1 377 ? -11.109 1.18 6.012 1 43.56 377 GLY B N 1
ATOM 8204 C CA . GLY B 1 377 ? -11.094 -0.274 5.984 1 43.56 377 GLY B CA 1
ATOM 8205 C C . GLY B 1 377 ? -9.812 -0.847 5.41 1 43.56 377 GLY B C 1
ATOM 8206 O O . GLY B 1 377 ? -9.742 -2.041 5.109 1 43.56 377 GLY B O 1
ATOM 8207 N N . GLN B 1 378 ? -9.086 -0.175 4.652 1 40.34 378 GLN B N 1
ATOM 8208 C CA . GLN B 1 378 ? -8.43 -0.992 3.637 1 40.34 378 GLN B CA 1
ATOM 8209 C C . GLN B 1 378 ? -7.391 -1.916 4.266 1 40.34 378 GLN B C 1
ATOM 8211 O O . GLN B 1 378 ? -6.676 -2.625 3.557 1 40.34 378 GLN B O 1
ATOM 8216 N N . SER B 1 379 ? -7.012 -1.746 5.387 1 37.84 379 SER B N 1
ATOM 8217 C CA . SER B 1 379 ? -5.902 -2.689 5.488 1 37.84 379 SER B CA 1
ATOM 8218 C C . SER B 1 379 ? -6.41 -4.125 5.602 1 37.84 379 SER B C 1
ATOM 8220 O O . SER B 1 379 ? -7.305 -4.414 6.398 1 37.84 379 SER B O 1
ATOM 8222 N N . ILE B 1 380 ? -6.539 -4.887 4.602 1 36.56 380 ILE B N 1
ATOM 8223 C CA . ILE B 1 380 ? -6.777 -6.312 4.395 1 36.56 380 ILE B CA 1
ATOM 8224 C C . ILE B 1 380 ? -6.441 -7.082 5.672 1 36.56 380 ILE B C 1
ATOM 8226 O O . ILE B 1 380 ? -7.121 -8.047 6.016 1 36.56 380 ILE B O 1
ATOM 8230 N N . GLU B 1 381 ? -5.301 -6.934 6.207 1 36.16 381 GLU B N 1
ATOM 8231 C CA . GLU B 1 381 ? -4.824 -7.848 7.242 1 36.16 381 GLU B CA 1
ATOM 8232 C C . GLU B 1 381 ? -5.855 -8.008 8.352 1 36.16 381 GLU B C 1
ATOM 8234 O O . GLU B 1 381 ? -5.941 -9.07 8.977 1 36.16 381 GLU B O 1
ATOM 8239 N N . GLN B 1 382 ? -6.793 -6.957 8.781 1 38.84 382 GLN B N 1
ATOM 8240 C CA . GLN B 1 382 ? -7.602 -7.098 9.984 1 38.84 382 GLN B CA 1
ATOM 8241 C C . GLN B 1 382 ? -9.094 -7.059 9.656 1 38.84 382 GLN B C 1
ATOM 8243 O O . GLN B 1 382 ? -9.734 -6.016 9.797 1 38.84 382 GLN B O 1
ATOM 8248 N N . ASN B 1 383 ? -9.766 -7.75 8.82 1 41.09 383 ASN B N 1
ATOM 8249 C CA . ASN B 1 383 ? -11.164 -7.715 8.414 1 41.09 383 ASN B CA 1
ATOM 8250 C C . ASN B 1 383 ? -12.102 -7.762 9.617 1 41.09 383 ASN B C 1
ATOM 8252 O O . ASN B 1 383 ? -13.117 -7.066 9.641 1 41.09 383 ASN B O 1
ATOM 8256 N N . LEU B 1 384 ? -12.289 -9.219 10.312 1 44.22 384 LEU B N 1
ATOM 8257 C CA . LEU B 1 384 ? -13.141 -9.344 11.484 1 44.22 384 LEU B CA 1
ATOM 8258 C C . LEU B 1 384 ? -13.172 -8.039 12.281 1 44.22 384 LEU B C 1
ATOM 8260 O O . LEU B 1 384 ? -14.227 -7.637 12.781 1 44.22 384 LEU B O 1
ATOM 8264 N N . SER B 1 385 ? -12.078 -7.398 12.133 1 57.03 385 SER B N 1
ATOM 8265 C CA . SER B 1 385 ? -11.547 -6.285 12.914 1 57.03 385 SER B CA 1
ATOM 8266 C C . SER B 1 385 ? -12.172 -4.965 12.492 1 57.03 385 SER B C 1
ATOM 8268 O O . SER B 1 385 ? -12.195 -4.008 13.273 1 57.03 385 SER B O 1
ATOM 8270 N N . THR B 1 386 ? -13.203 -5.348 11.406 1 65.62 386 THR B N 1
ATOM 8271 C CA . THR B 1 386 ? -13.68 -4.043 10.961 1 65.62 386 THR B CA 1
ATOM 8272 C C . THR B 1 386 ? -14.938 -3.637 11.719 1 65.62 386 THR B C 1
ATOM 8274 O O . THR B 1 386 ? -15.016 -2.533 12.258 1 65.62 386 THR B O 1
ATOM 8277 N N . PHE B 1 387 ? -16.016 -4.676 11.93 1 77.44 387 PHE B N 1
ATOM 8278 C CA . PHE B 1 387 ? -17.234 -4.355 12.656 1 77.44 387 PHE B CA 1
ATOM 8279 C C . PHE B 1 387 ? -16.938 -4.035 14.117 1 77.44 387 PHE B C 1
ATOM 8281 O O . PHE B 1 387 ? -17.406 -3.027 14.648 1 77.44 387 PHE B O 1
ATOM 8288 N N . SER B 1 388 ? -16.188 -4.914 14.656 1 79.38 388 SER B N 1
ATOM 8289 C CA . SER B 1 388 ? -15.828 -4.727 16.062 1 79.38 388 SER B CA 1
ATOM 8290 C C . SER B 1 388 ? -15.102 -3.4 16.266 1 79.38 388 SER B C 1
ATOM 8292 O O . SER B 1 388 ? -15.32 -2.721 17.281 1 79.38 388 SER B O 1
ATOM 8294 N N . SER B 1 389 ? -14.32 -3.123 15.297 1 80.88 389 SER B N 1
ATOM 8295 C CA . SER B 1 389 ? -13.57 -1.871 15.398 1 80.88 389 SER B CA 1
ATOM 8296 C C . SER B 1 389 ? -14.5 -0.667 15.297 1 80.88 389 SER B C 1
ATOM 8298 O O . SER B 1 389 ? -14.367 0.297 16.047 1 80.88 389 SER B O 1
ATOM 8300 N N . HIS B 1 390 ? -15.492 -0.741 14.422 1 85.75 390 HIS B N 1
ATOM 8301 C CA . HIS B 1 390 ? -16.469 0.331 14.273 1 85.75 390 HIS B CA 1
ATOM 8302 C C . HIS B 1 390 ? -17.312 0.489 15.539 1 85.75 390 HIS B C 1
ATOM 8304 O O . HIS B 1 390 ? -17.516 1.606 16.016 1 85.75 390 HIS B O 1
ATOM 8310 N N . ILE B 1 391 ? -17.672 -0.62 16.031 1 88.75 391 ILE B N 1
ATOM 8311 C CA . ILE B 1 391 ? -18.547 -0.585 17.188 1 88.75 391 ILE B CA 1
ATOM 8312 C C . ILE B 1 391 ? -17.797 -0.045 18.406 1 88.75 391 ILE B C 1
ATOM 8314 O O . ILE B 1 391 ? -18.328 0.75 19.172 1 88.75 391 ILE B O 1
ATOM 8318 N N . LYS B 1 392 ? -16.594 -0.472 18.547 1 86.81 392 LYS B N 1
ATOM 8319 C CA . LYS B 1 392 ? -15.781 0.052 19.625 1 86.81 392 LYS B CA 1
ATOM 8320 C C . LYS B 1 392 ? -15.656 1.57 19.547 1 86.81 392 LYS B C 1
ATOM 8322 O O . LYS B 1 392 ? -15.781 2.268 20.547 1 86.81 392 LYS B O 1
ATOM 8327 N N . ASN B 1 393 ? -15.383 2.039 18.391 1 89.12 393 ASN B N 1
ATOM 8328 C CA . ASN B 1 393 ? -15.281 3.48 18.188 1 89.12 393 ASN B CA 1
ATOM 8329 C C . ASN B 1 393 ? -16.609 4.184 18.469 1 89.12 393 ASN B C 1
ATOM 8331 O O . ASN B 1 393 ? -16.641 5.258 19.062 1 89.12 393 ASN B O 1
ATOM 8335 N N . ILE B 1 394 ? -17.656 3.584 18 1 93.19 394 ILE B N 1
ATOM 8336 C CA . ILE B 1 394 ? -18.984 4.172 18.188 1 93.19 394 ILE B CA 1
ATOM 8337 C C . ILE B 1 394 ? -19.312 4.25 19.672 1 93.19 394 ILE B C 1
ATOM 8339 O O . ILE B 1 394 ? -19.922 5.223 20.125 1 93.19 394 ILE B O 1
ATOM 8343 N N . ILE B 1 395 ? -18.922 3.242 20.375 1 91.56 395 ILE B N 1
ATOM 8344 C CA . ILE B 1 395 ? -19.141 3.256 21.812 1 91.56 395 ILE B CA 1
ATOM 8345 C C . ILE B 1 395 ? -18.422 4.449 22.438 1 91.56 395 ILE B C 1
ATOM 8347 O O . ILE B 1 395 ? -18.984 5.164 23.266 1 91.56 395 ILE B O 1
ATOM 8351 N N . SER B 1 396 ? -17.219 4.664 22.016 1 91.06 396 SER B N 1
ATOM 8352 C CA . SER B 1 396 ? -16.453 5.82 22.484 1 91.06 396 SER B CA 1
ATOM 8353 C C . SER B 1 396 ? -17.156 7.125 22.125 1 91.06 396 SER B C 1
ATOM 8355 O O . SER B 1 396 ? -17.203 8.047 22.938 1 91.06 396 SER B O 1
ATOM 8357 N N . ILE B 1 397 ? -17.703 7.219 20.969 1 94.12 397 ILE B N 1
ATOM 8358 C CA . ILE B 1 397 ? -18.406 8.398 20.5 1 94.12 397 ILE B CA 1
ATOM 8359 C C . ILE B 1 397 ? -19.641 8.633 21.359 1 94.12 397 ILE B C 1
ATOM 8361 O O . ILE B 1 397 ? -19.891 9.75 21.812 1 94.12 397 ILE B O 1
ATOM 8365 N N . LEU B 1 398 ? -20.328 7.562 21.656 1 94.62 398 LEU B N 1
ATOM 8366 C CA . LEU B 1 398 ? -21.562 7.648 22.438 1 94.62 398 LEU B CA 1
ATOM 8367 C C . LEU B 1 398 ? -21.266 8.125 23.859 1 94.62 398 LEU B C 1
ATOM 8369 O O . LEU B 1 398 ? -22.078 8.828 24.453 1 94.62 398 LEU B O 1
ATOM 8373 N N . ASN B 1 399 ? -20.156 7.805 24.312 1 90.88 399 ASN B N 1
ATOM 8374 C CA . ASN B 1 399 ? -19.781 8.188 25.672 1 90.88 399 ASN B CA 1
ATOM 8375 C C . ASN B 1 399 ? -19.469 9.68 25.766 1 90.88 399 ASN B C 1
ATOM 8377 O O . ASN B 1 399 ? -19.766 10.32 26.766 1 90.88 399 ASN B O 1
ATOM 8381 N N . CYS B 1 400 ? -18.969 10.219 24.703 1 91.5 400 CYS B N 1
ATOM 8382 C CA . CYS B 1 400 ? -18.5 11.602 24.734 1 91.5 400 CYS B CA 1
ATOM 8383 C C . CYS B 1 400 ? -19.516 12.539 24.094 1 91.5 400 CYS B C 1
ATOM 8385 O O . CYS B 1 400 ? -19.5 13.75 24.344 1 91.5 400 CYS B O 1
ATOM 8387 N N . ALA B 1 401 ? -20.453 12.078 23.344 1 94.88 401 ALA B N 1
ATOM 8388 C CA . ALA B 1 401 ? -21.375 12.898 22.547 1 94.88 401 ALA B CA 1
ATOM 8389 C C . ALA B 1 401 ? -22.344 13.656 23.438 1 94.88 401 ALA B C 1
ATOM 8391 O O . ALA B 1 401 ? -22.828 13.125 24.438 1 94.88 401 ALA B O 1
ATOM 8392 N N . ASP B 1 402 ? -22.562 14.914 23.141 1 95.06 402 ASP B N 1
ATOM 8393 C CA . ASP B 1 402 ? -23.547 15.758 23.797 1 95.06 402 ASP B CA 1
ATOM 8394 C C . ASP B 1 402 ? -23.984 16.906 22.891 1 95.06 402 ASP B C 1
ATOM 8396 O O . ASP B 1 402 ? -23.797 16.844 21.672 1 95.06 402 ASP B O 1
ATOM 8400 N N . GLU B 1 403 ? -24.594 17.938 23.422 1 94.5 403 GLU B N 1
ATOM 8401 C CA . GLU B 1 403 ? -25.141 19.031 22.625 1 94.5 403 GLU B CA 1
ATOM 8402 C C . GLU B 1 403 ? -24.047 19.906 22.047 1 94.5 403 GLU B C 1
ATOM 8404 O O . GLU B 1 403 ? -24.312 20.797 21.234 1 94.5 403 GLU B O 1
ATOM 8409 N N . TYR B 1 404 ? -22.75 19.688 22.375 1 94.31 404 TYR B N 1
ATOM 8410 C CA . TYR B 1 404 ? -21.625 20.484 21.891 1 94.31 404 TYR B CA 1
ATOM 8411 C C . TYR B 1 404 ? -20.75 19.656 20.938 1 94.31 404 TYR B C 1
ATOM 8413 O O . TYR B 1 404 ? -19.609 20.031 20.672 1 94.31 404 TYR B O 1
ATOM 8421 N N . SER B 1 405 ? -21.359 18.531 20.453 1 95.69 405 SER B N 1
ATOM 8422 C CA . SER B 1 405 ? -20.547 17.641 19.625 1 95.69 405 SER B CA 1
ATOM 8423 C C . SER B 1 405 ? -21.094 17.531 18.219 1 95.69 405 SER B C 1
ATOM 8425 O O . SER B 1 405 ? -22.312 17.547 18.016 1 95.69 405 SER B O 1
ATOM 8427 N N . LEU B 1 406 ? -20.219 17.562 17.25 1 97 406 LEU B N 1
ATOM 8428 C CA . LEU B 1 406 ? -20.5 17.156 15.875 1 97 406 LEU B CA 1
ATOM 8429 C C . LEU B 1 406 ? -20.109 15.703 15.633 1 97 406 LEU B C 1
ATOM 8431 O O . LEU B 1 406 ? -18.938 15.344 15.789 1 97 406 LEU B O 1
ATOM 8435 N N . VAL B 1 407 ? -21.109 14.875 15.297 1 97.62 407 VAL B N 1
ATOM 8436 C CA . VAL B 1 407 ? -20.844 13.453 15.117 1 97.62 407 VAL B CA 1
ATOM 8437 C C . VAL B 1 407 ? -20.953 13.086 13.633 1 97.62 407 VAL B C 1
ATOM 8439 O O . VAL B 1 407 ? -21.969 13.375 12.992 1 97.62 407 VAL B O 1
ATOM 8442 N N . ILE B 1 408 ? -19.906 12.5 13.141 1 97.19 408 ILE B N 1
ATOM 8443 C CA . ILE B 1 408 ? -19.828 12.07 11.742 1 97.19 408 ILE B CA 1
ATOM 8444 C C . ILE B 1 408 ? -19.719 10.547 11.68 1 97.19 408 ILE B C 1
ATOM 8446 O O . ILE B 1 408 ? -18.734 9.977 12.164 1 97.19 408 ILE B O 1
ATOM 8450 N N . LEU B 1 409 ? -20.688 9.883 11.031 1 95.62 409 LEU B N 1
ATOM 8451 C CA . LEU B 1 409 ? -20.703 8.43 10.938 1 95.62 409 LEU B CA 1
ATOM 8452 C C . LEU B 1 409 ? -20.812 7.977 9.484 1 95.62 409 LEU B C 1
ATOM 8454 O O . LEU B 1 409 ? -21.812 8.266 8.812 1 95.62 409 LEU B O 1
ATOM 8458 N N . ASP B 1 410 ? -19.844 7.238 9.086 1 91.38 410 ASP B N 1
ATOM 8459 C CA . ASP B 1 410 ? -19.859 6.703 7.73 1 91.38 410 ASP B CA 1
ATOM 8460 C C . ASP B 1 410 ? -20.328 5.246 7.719 1 91.38 410 ASP B C 1
ATOM 8462 O O . ASP B 1 410 ? -19.75 4.402 8.414 1 91.38 410 ASP B O 1
ATOM 8466 N N . GLU B 1 411 ? -21.328 5.012 6.957 1 86.06 411 GLU B N 1
ATOM 8467 C CA . GLU B 1 411 ? -21.875 3.67 6.773 1 86.06 411 GLU B CA 1
ATOM 8468 C C . GLU B 1 411 ? -22.172 3.008 8.117 1 86.06 411 GLU B C 1
ATOM 8470 O O . GLU B 1 411 ? -21.719 1.893 8.375 1 86.06 411 GLU B O 1
ATOM 8475 N N . VAL B 1 412 ? -23.031 3.639 8.836 1 87.44 412 VAL B N 1
ATOM 8476 C CA . VAL B 1 412 ? -23.344 3.18 10.188 1 87.44 412 VAL B CA 1
ATOM 8477 C C . VAL B 1 412 ? -24.078 1.842 10.117 1 87.44 412 VAL B C 1
ATOM 8479 O O . VAL B 1 412 ? -24.984 1.665 9.297 1 87.44 412 VAL B O 1
ATOM 8482 N N . GLY B 1 413 ? -23.625 0.884 10.859 1 82.12 413 GLY B N 1
ATOM 8483 C CA . GLY B 1 413 ? -24.266 -0.416 10.953 1 82.12 413 GLY B CA 1
ATOM 8484 C C . GLY B 1 413 ? -23.797 -1.396 9.898 1 82.12 413 GLY B C 1
ATOM 8485 O O . GLY B 1 413 ? -24.297 -2.516 9.805 1 82.12 413 GLY B O 1
ATOM 8486 N N . SER B 1 414 ? -22.828 -1.008 9.172 1 78.44 414 SER B N 1
ATOM 8487 C CA . SER B 1 414 ? -22.312 -1.879 8.117 1 78.44 414 SER B CA 1
ATOM 8488 C C . SER B 1 414 ? -21.375 -2.943 8.68 1 78.44 414 SER B C 1
ATOM 8490 O O . SER B 1 414 ? -20.953 -2.861 9.836 1 78.44 414 SER B O 1
ATOM 8492 N N . GLY B 1 415 ? -21.094 -3.996 7.922 1 74.25 415 GLY B N 1
ATOM 8493 C CA . GLY B 1 415 ? -20.109 -5 8.281 1 74.25 415 GLY B CA 1
ATOM 8494 C C . GLY B 1 415 ? -20.719 -6.199 8.992 1 74.25 415 GLY B C 1
ATOM 8495 O O . GLY B 1 415 ? -19.984 -7.02 9.555 1 74.25 415 GLY B O 1
ATOM 8496 N N . THR B 1 416 ? -22.016 -6.25 9.094 1 79 416 THR B N 1
ATOM 8497 C CA . THR B 1 416 ? -22.75 -7.336 9.75 1 79 416 THR B CA 1
ATOM 8498 C C . THR B 1 416 ? -24.047 -7.633 9.008 1 79 416 THR B C 1
ATOM 8500 O O . THR B 1 416 ? -24.25 -7.18 7.879 1 79 416 THR B O 1
ATOM 8503 N N . ASP B 1 417 ? -24.766 -8.5 9.656 1 81.56 417 ASP B N 1
ATOM 8504 C CA . ASP B 1 417 ? -26.094 -8.773 9.094 1 81.56 417 ASP B CA 1
ATOM 8505 C C . ASP B 1 417 ? -26.891 -7.484 8.898 1 81.56 417 ASP B C 1
ATOM 8507 O O . ASP B 1 417 ? -27 -6.668 9.82 1 81.56 417 ASP B O 1
ATOM 8511 N N . PRO B 1 418 ? -27.406 -7.309 7.699 1 83.25 418 PRO B N 1
ATOM 8512 C CA . PRO B 1 418 ? -28.047 -6.031 7.367 1 83.25 418 PRO B CA 1
ATOM 8513 C C . PRO B 1 418 ? -29.203 -5.695 8.305 1 83.25 418 PRO B C 1
ATOM 8515 O O . PRO B 1 418 ? -29.391 -4.535 8.68 1 83.25 418 PRO B O 1
ATOM 8518 N N . SER B 1 419 ? -29.984 -6.652 8.672 1 85.56 419 SER B N 1
ATOM 8519 C CA . SER B 1 419 ? -31.125 -6.379 9.547 1 85.56 419 SER B CA 1
ATOM 8520 C C . SER B 1 419 ? -30.656 -5.91 10.922 1 85.56 419 SER B C 1
ATOM 8522 O O . SER B 1 419 ? -31.141 -4.898 11.43 1 85.56 419 SER B O 1
ATOM 8524 N N . GLU B 1 420 ? -29.766 -6.625 11.453 1 88.19 420 GLU B N 1
ATOM 8525 C CA . GLU B 1 420 ? -29.266 -6.246 12.766 1 88.19 420 GLU B CA 1
ATOM 8526 C C . GLU B 1 420 ? -28.438 -4.965 12.688 1 88.19 420 GLU B C 1
ATOM 8528 O O . GLU B 1 420 ? -28.484 -4.137 13.602 1 88.19 420 GLU B O 1
ATOM 8533 N N . GLY B 1 421 ? -27.734 -4.914 11.648 1 89.25 421 GLY B N 1
ATOM 8534 C CA . GLY B 1 421 ? -26.969 -3.691 11.438 1 89.25 421 GLY B CA 1
ATOM 8535 C C . GLY B 1 421 ? -27.844 -2.451 11.367 1 89.25 421 GLY B C 1
ATOM 8536 O O . GLY B 1 421 ? -27.5 -1.417 11.945 1 89.25 421 GLY B O 1
ATOM 8537 N N . MET B 1 422 ? -28.938 -2.549 10.68 1 90.06 422 MET B N 1
ATOM 8538 C CA . MET B 1 422 ? -29.891 -1.445 10.57 1 90.06 422 MET B CA 1
ATOM 8539 C C . MET B 1 422 ? -30.484 -1.103 11.93 1 90.06 422 MET B C 1
ATOM 8541 O O . MET B 1 422 ? -30.656 0.073 12.258 1 90.06 422 MET B O 1
ATOM 8545 N N . GLY B 1 423 ? -30.828 -2.123 12.633 1 92.75 423 GLY B N 1
ATOM 8546 C CA . GLY B 1 423 ? -31.344 -1.896 13.977 1 92.75 423 GLY B CA 1
ATOM 8547 C C . GLY B 1 423 ? -30.375 -1.152 14.875 1 92.75 423 GLY B C 1
ATOM 8548 O O . GLY B 1 423 ? -30.766 -0.2 15.555 1 92.75 423 GLY B O 1
ATOM 8549 N N . ILE B 1 424 ? -29.156 -1.581 14.852 1 93.31 424 ILE B N 1
ATOM 8550 C CA . ILE B 1 424 ? -28.109 -0.951 15.641 1 93.31 424 ILE B CA 1
ATOM 8551 C C . ILE B 1 424 ? -27.938 0.5 15.203 1 93.31 424 ILE B C 1
ATOM 8553 O O . ILE B 1 424 ? -27.828 1.4 16.047 1 93.31 424 ILE B O 1
ATOM 8557 N N . ALA B 1 425 ? -27.938 0.684 13.922 1 94.38 425 ALA B N 1
ATOM 8558 C CA . ALA B 1 425 ? -27.734 2.023 13.367 1 94.38 425 ALA B CA 1
ATOM 8559 C C . ALA B 1 425 ? -28.844 2.971 13.836 1 94.38 425 ALA B C 1
ATOM 8561 O O . ALA B 1 425 ? -28.562 4.078 14.297 1 94.38 425 ALA B O 1
ATOM 8562 N N . VAL B 1 426 ? -30.062 2.555 13.742 1 95.25 426 VAL B N 1
ATOM 8563 C CA . VAL B 1 426 ? -31.203 3.375 14.141 1 95.25 426 VAL B CA 1
ATOM 8564 C C . VAL B 1 426 ? -31.109 3.695 15.633 1 95.25 426 VAL B C 1
ATOM 8566 O O . VAL B 1 426 ? -31.297 4.844 16.031 1 95.25 426 VAL B O 1
ATOM 8569 N N . ALA B 1 427 ? -30.766 2.676 16.391 1 95.94 427 ALA B N 1
ATOM 8570 C CA . ALA B 1 427 ? -30.672 2.865 17.844 1 95.94 427 ALA B CA 1
ATOM 8571 C C . ALA B 1 427 ? -29.578 3.871 18.188 1 95.94 427 ALA B C 1
ATOM 8573 O O . ALA B 1 427 ? -29.75 4.715 19.062 1 95.94 427 ALA B O 1
ATOM 8574 N N . ILE B 1 428 ? -28.484 3.779 17.516 1 96.31 428 ILE B N 1
ATOM 8575 C CA . ILE B 1 428 ? -27.344 4.676 17.734 1 96.31 428 ILE B CA 1
ATOM 8576 C C . ILE B 1 428 ? -27.75 6.105 17.375 1 96.31 428 ILE B C 1
ATOM 8578 O O . ILE B 1 428 ? -27.484 7.043 18.125 1 96.31 428 ILE B O 1
ATOM 8582 N N . LEU B 1 429 ? -28.375 6.273 16.219 1 96.75 429 LEU B N 1
ATOM 8583 C CA . LEU B 1 429 ? -28.797 7.59 15.75 1 96.75 429 LEU B CA 1
ATOM 8584 C C . LEU B 1 429 ? -29.797 8.219 16.719 1 96.75 429 LEU B C 1
ATOM 8586 O O . LEU B 1 429 ? -29.703 9.414 17.016 1 96.75 429 LEU B O 1
ATOM 8590 N N . GLU B 1 430 ? -30.688 7.441 17.203 1 96.31 430 GLU B N 1
ATOM 8591 C CA . GLU B 1 430 ? -31.672 7.93 18.172 1 96.31 430 GLU B CA 1
ATOM 8592 C C . GLU B 1 430 ? -31 8.391 19.469 1 96.31 430 GLU B C 1
ATOM 8594 O O . GLU B 1 430 ? -31.344 9.43 20.016 1 96.31 430 GLU B O 1
ATOM 8599 N N . GLU B 1 431 ? -30.094 7.59 19.891 1 96.88 431 GLU B N 1
ATOM 8600 C CA . GLU B 1 431 ? -29.391 7.93 21.125 1 96.88 431 GLU B CA 1
ATOM 8601 C C . GLU B 1 431 ? -28.594 9.227 20.969 1 96.88 431 GLU B C 1
ATOM 8603 O O . GLU B 1 431 ? -28.625 10.078 21.859 1 96.88 431 GLU B O 1
ATOM 8608 N N . LEU B 1 432 ? -27.938 9.391 19.922 1 97.19 432 LEU B N 1
ATOM 8609 C CA . LEU B 1 432 ? -27.156 10.594 19.656 1 97.19 432 LEU B CA 1
ATOM 8610 C C . LEU B 1 432 ? -28.047 11.82 19.562 1 97.19 432 LEU B C 1
ATOM 8612 O O . LEU B 1 432 ? -27.688 12.898 20.031 1 97.19 432 LEU B O 1
ATOM 8616 N N . TYR B 1 433 ? -29.188 11.656 18.906 1 96.62 433 TYR B N 1
ATOM 8617 C CA . TYR B 1 433 ? -30.156 12.734 18.828 1 96.62 433 TYR B CA 1
ATOM 8618 C C . TYR B 1 433 ? -30.641 13.148 20.203 1 96.62 433 TYR B C 1
ATOM 8620 O O . TYR B 1 433 ? -30.75 14.344 20.5 1 96.62 433 TYR B O 1
ATOM 8628 N N . LYS B 1 434 ? -30.922 12.148 21 1 95.94 434 LYS B N 1
ATOM 8629 C CA . LYS B 1 434 ? -31.375 12.406 22.375 1 95.94 434 LYS B CA 1
ATOM 8630 C C . LYS B 1 434 ? -30.328 13.195 23.156 1 95.94 434 LYS B C 1
ATOM 8632 O O . LYS B 1 434 ? -30.672 14.047 23.969 1 95.94 434 LYS B O 1
ATOM 8637 N N . LYS B 1 435 ? -29.141 12.938 22.844 1 95.75 435 LYS B N 1
ATOM 8638 C CA . LYS B 1 435 ? -28.031 13.594 23.531 1 95.75 435 LYS B CA 1
ATOM 8639 C C . LYS B 1 435 ? -27.828 15.016 23.016 1 95.75 435 LYS B C 1
ATOM 8641 O O . LYS B 1 435 ? -27.078 15.797 23.609 1 95.75 435 LYS B O 1
ATOM 8646 N N . GLY B 1 436 ? -28.406 15.328 21.891 1 95.12 436 GLY B N 1
ATOM 8647 C CA . GLY B 1 436 ? -28.438 16.688 21.375 1 95.12 436 GLY B CA 1
ATOM 8648 C C . GLY B 1 436 ? -27.312 16.969 20.391 1 95.12 436 GLY B C 1
ATOM 8649 O O . GLY B 1 436 ? -27.078 18.125 20.016 1 95.12 436 GLY B O 1
ATOM 8650 N N . SER B 1 437 ? -26.641 15.969 19.953 1 96.62 437 SER B N 1
ATOM 8651 C CA . SER B 1 437 ? -25.5 16.141 19.047 1 96.62 437 SER B CA 1
ATOM 8652 C C . SER B 1 437 ? -25.984 16.484 17.641 1 96.62 437 SER B C 1
ATOM 8654 O O . SER B 1 437 ? -27.109 16.188 17.266 1 96.62 437 SER B O 1
ATOM 8656 N N . VAL B 1 438 ? -25.188 17.25 16.906 1 97.5 438 VAL B N 1
ATOM 8657 C CA . VAL B 1 438 ? -25.375 17.391 15.461 1 97.5 438 VAL B CA 1
ATOM 8658 C C . VAL B 1 438 ? -24.797 16.156 14.75 1 97.5 438 VAL B C 1
ATOM 8660 O O . VAL B 1 438 ? -23.656 15.758 15.016 1 97.5 438 VAL B O 1
ATOM 8663 N N . ILE B 1 439 ? -25.656 15.555 13.883 1 97.75 439 ILE B N 1
ATOM 8664 C CA . ILE B 1 439 ? -25.281 14.25 13.336 1 97.75 439 ILE B CA 1
ATOM 8665 C C . ILE B 1 439 ? -25.219 14.328 11.812 1 97.75 439 ILE B C 1
ATOM 8667 O O . ILE B 1 439 ? -26.141 14.844 11.18 1 97.75 439 ILE B O 1
ATOM 8671 N N . CYS B 1 440 ? -24.156 13.859 11.242 1 96.56 440 CYS B N 1
ATOM 8672 C CA . CYS B 1 440 ? -24 13.609 9.812 1 96.56 440 CYS B CA 1
ATOM 8673 C C . CYS B 1 440 ? -23.625 12.156 9.555 1 96.56 440 CYS B C 1
ATOM 8675 O O . CYS B 1 440 ? -22.531 11.711 9.922 1 96.56 440 CYS B O 1
ATOM 8677 N N . ALA B 1 441 ? -24.531 11.453 8.922 1 95.06 441 ALA B N 1
ATOM 8678 C CA . ALA B 1 441 ? -24.297 10.023 8.727 1 95.06 441 ALA B CA 1
ATOM 8679 C C . ALA B 1 441 ? -24.609 9.602 7.301 1 95.06 441 ALA B C 1
ATOM 8681 O O . ALA B 1 441 ? -25.422 10.234 6.621 1 95.06 441 ALA B O 1
ATOM 8682 N N . THR B 1 442 ? -23.922 8.633 6.852 1 91.56 442 THR B N 1
ATOM 8683 C CA . THR B 1 442 ? -24.219 8.008 5.57 1 91.56 442 THR B CA 1
ATOM 8684 C C . THR B 1 442 ? -24.688 6.566 5.766 1 91.56 442 THR B C 1
ATOM 8686 O O . THR B 1 442 ? -24.375 5.938 6.781 1 91.56 442 THR B O 1
ATOM 8689 N N . THR B 1 443 ? -25.516 6.148 4.828 1 85.38 443 THR B N 1
ATOM 8690 C CA . THR B 1 443 ? -25.969 4.766 4.887 1 85.38 443 THR B CA 1
ATOM 8691 C C . THR B 1 443 ? -26.391 4.277 3.504 1 85.38 443 THR B C 1
ATOM 8693 O O . THR B 1 443 ? -26.688 5.078 2.621 1 85.38 443 THR B O 1
ATOM 8696 N N . HIS B 1 444 ? -26.375 3.002 3.375 1 78.81 444 HIS B N 1
ATOM 8697 C CA . HIS B 1 444 ? -26.922 2.367 2.182 1 78.81 444 HIS B CA 1
ATOM 8698 C C . HIS B 1 444 ? -28.234 1.652 2.494 1 78.81 444 HIS B C 1
ATOM 8700 O O . HIS B 1 444 ? -28.844 1.063 1.604 1 78.81 444 HIS B O 1
ATOM 8706 N N . TYR B 1 445 ? -28.672 1.767 3.727 1 81.25 445 TYR B N 1
ATOM 8707 C CA . TYR B 1 445 ? -29.859 1.044 4.16 1 81.25 445 TYR B CA 1
ATOM 8708 C C . TYR B 1 445 ? -31.125 1.861 3.9 1 81.25 445 TYR B C 1
ATOM 8710 O O . TYR B 1 445 ? -31.25 2.99 4.379 1 81.25 445 TYR B O 1
ATOM 8718 N N . SER B 1 446 ? -32.062 1.252 3.238 1 80.75 446 SER B N 1
ATOM 8719 C CA . SER B 1 446 ? -33.312 1.929 2.939 1 80.75 446 SER B CA 1
ATOM 8720 C C . SER B 1 446 ? -34.125 2.176 4.207 1 80.75 446 SER B C 1
ATOM 8722 O O . SER B 1 446 ? -34.812 3.18 4.312 1 80.75 446 SER B O 1
ATOM 8724 N N . GLU B 1 447 ? -33.969 1.299 5.125 1 81.88 447 GLU B N 1
ATOM 8725 C CA . GLU B 1 447 ? -34.719 1.42 6.367 1 81.88 447 GLU B CA 1
ATOM 8726 C C . GLU B 1 447 ? -34.281 2.658 7.152 1 81.88 447 GLU B C 1
ATOM 8728 O O . GLU B 1 447 ? -35.125 3.27 7.844 1 81.88 447 GLU B O 1
ATOM 8733 N N . ILE B 1 448 ? -33.094 2.951 7.062 1 88.94 448 ILE B N 1
ATOM 8734 C CA . ILE B 1 448 ? -32.594 4.133 7.766 1 88.94 448 ILE B CA 1
ATOM 8735 C C . ILE B 1 448 ? -33.094 5.395 7.078 1 88.94 448 ILE B C 1
ATOM 8737 O O . ILE B 1 448 ? -33.406 6.391 7.742 1 88.94 448 ILE B O 1
ATOM 8741 N N . LYS B 1 449 ? -33.312 5.25 5.777 1 87.12 449 LYS B N 1
ATOM 8742 C CA . LYS B 1 449 ? -33.938 6.344 5.035 1 87.12 449 LYS B CA 1
ATOM 8743 C C . LYS B 1 449 ? -35.344 6.609 5.535 1 87.12 449 LYS B C 1
ATOM 8745 O O . LYS B 1 449 ? -35.719 7.762 5.73 1 87.12 449 LYS B O 1
ATOM 8750 N N . ASP B 1 450 ? -35.969 5.574 5.68 1 89.06 450 ASP B N 1
ATOM 8751 C CA . ASP B 1 450 ? -37.344 5.668 6.168 1 89.06 450 ASP B CA 1
ATOM 8752 C C . ASP B 1 450 ? -37.375 6.234 7.586 1 89.06 450 ASP B C 1
ATOM 8754 O O . ASP B 1 450 ? -38.25 7.047 7.91 1 89.06 450 ASP B O 1
ATOM 8758 N N . PHE B 1 451 ? -36.469 5.832 8.359 1 90.62 451 PHE B N 1
ATOM 8759 C CA . PHE B 1 451 ? -36.344 6.355 9.711 1 90.62 451 PHE B CA 1
ATOM 8760 C C . PHE B 1 451 ? -36.156 7.867 9.695 1 90.62 451 PHE B C 1
ATOM 8762 O O . PHE B 1 451 ? -36.844 8.594 10.414 1 90.62 451 PHE B O 1
ATOM 8769 N N . ALA B 1 452 ? -35.25 8.344 8.867 1 92.56 452 ALA B N 1
ATOM 8770 C CA . ALA B 1 452 ? -34.906 9.766 8.781 1 92.56 452 ALA B CA 1
ATOM 8771 C C . ALA B 1 452 ? -36.125 10.57 8.289 1 92.56 452 ALA B C 1
ATOM 8773 O O . ALA B 1 452 ? -36.344 11.703 8.727 1 92.56 452 ALA B O 1
ATOM 8774 N N . GLN B 1 453 ? -36.875 9.992 7.406 1 91.44 453 GLN B N 1
ATOM 8775 C CA . GLN B 1 453 ? -38.031 10.664 6.836 1 91.44 453 GLN B CA 1
ATOM 8776 C C . GLN B 1 453 ? -39.156 10.828 7.875 1 91.44 453 GLN B C 1
ATOM 8778 O O . GLN B 1 453 ? -39.906 11.805 7.844 1 91.44 453 GLN B O 1
ATOM 8783 N N . ASN B 1 454 ? -39.156 9.906 8.82 1 91.69 454 ASN B N 1
ATOM 8784 C CA . ASN B 1 454 ? -40.281 9.883 9.758 1 91.69 454 ASN B CA 1
ATOM 8785 C C . ASN B 1 454 ? -39.906 10.469 11.109 1 91.69 454 ASN B C 1
ATOM 8787 O O . ASN B 1 454 ? -40.75 10.594 12.008 1 91.69 454 ASN B O 1
ATOM 8791 N N . HIS B 1 455 ? -38.75 10.773 11.258 1 92.06 455 HIS B N 1
ATOM 8792 C CA . HIS B 1 455 ? -38.281 11.344 12.516 1 92.06 455 HIS B CA 1
ATOM 8793 C C . HIS B 1 455 ? -38.062 12.844 12.391 1 92.06 455 HIS B C 1
ATOM 8795 O O . HIS B 1 455 ? -37.312 13.305 11.523 1 92.06 455 HIS B O 1
ATOM 8801 N N . ILE B 1 456 ? -38.562 13.641 13.234 1 91.25 456 ILE B N 1
ATOM 8802 C CA . ILE B 1 456 ? -38.625 15.102 13.164 1 91.25 456 ILE B CA 1
ATOM 8803 C C . ILE B 1 456 ? -37.219 15.672 13.266 1 91.25 456 ILE B C 1
ATOM 8805 O O . ILE B 1 456 ? -36.906 16.703 12.664 1 91.25 456 ILE B O 1
ATOM 8809 N N . GLY B 1 457 ? -36.312 15.062 13.82 1 94.75 457 GLY B N 1
ATOM 8810 C CA . GLY B 1 457 ? -35 15.609 14.047 1 94.75 457 GLY B CA 1
ATOM 8811 C C . GLY B 1 457 ? -34 15.219 12.969 1 94.75 457 GLY B C 1
ATOM 8812 O O . GLY B 1 457 ? -32.844 15.648 13 1 94.75 457 GLY B O 1
ATOM 8813 N N . PHE B 1 458 ? -34.5 14.516 11.977 1 96.19 458 PHE B N 1
ATOM 8814 C CA . PHE B 1 458 ? -33.594 14.031 10.938 1 96.19 458 PHE B CA 1
ATOM 8815 C C . PHE B 1 458 ? -34.094 14.438 9.555 1 96.19 458 PHE B C 1
ATOM 8817 O O . PHE B 1 458 ? -35.281 14.688 9.375 1 96.19 458 PHE B O 1
ATOM 8824 N N . ILE B 1 459 ? -33.156 14.578 8.562 1 95.31 459 ILE B N 1
ATOM 8825 C CA . ILE B 1 459 ? -33.5 14.852 7.172 1 95.31 459 ILE B CA 1
ATOM 8826 C C . ILE B 1 459 ? -32.656 13.969 6.254 1 95.31 459 ILE B C 1
ATOM 8828 O O . ILE B 1 459 ? -31.516 13.648 6.566 1 95.31 459 ILE B O 1
ATOM 8832 N N . ASN B 1 460 ? -33.281 13.594 5.145 1 94.31 460 ASN B N 1
ATOM 8833 C CA . ASN B 1 460 ? -32.562 12.781 4.172 1 94.31 460 ASN B CA 1
ATOM 8834 C C . ASN B 1 460 ? -31.812 13.641 3.174 1 94.31 460 ASN B C 1
ATOM 8836 O O . ASN B 1 460 ? -32.25 14.742 2.834 1 94.31 460 ASN B O 1
ATOM 8840 N N . GLY B 1 461 ? -30.625 13.203 2.857 1 92.94 461 GLY B N 1
ATOM 8841 C CA . GLY B 1 461 ? -29.844 13.695 1.729 1 92.94 461 GLY B CA 1
ATOM 8842 C C . GLY B 1 461 ? -29.438 12.609 0.761 1 92.94 461 GLY B C 1
ATOM 8843 O O . GLY B 1 461 ? -29.328 11.438 1.144 1 92.94 461 GLY B O 1
ATOM 8844 N N . SER B 1 462 ? -29.328 12.961 -0.525 1 90.56 462 SER B N 1
ATOM 8845 C CA . SER B 1 462 ? -28.938 11.969 -1.515 1 90.56 462 SER B CA 1
ATOM 8846 C C . SER B 1 462 ? -27.844 12.5 -2.434 1 90.56 462 SER B C 1
ATOM 8848 O O . SER B 1 462 ? -27.859 13.672 -2.812 1 90.56 462 SER B O 1
ATOM 8850 N N . MET B 1 463 ? -26.922 11.578 -2.684 1 87.75 463 MET B N 1
ATOM 8851 C CA . MET B 1 463 ? -25.906 11.891 -3.68 1 87.75 463 MET B CA 1
ATOM 8852 C C . MET B 1 463 ? -26.438 11.648 -5.09 1 87.75 463 MET B C 1
ATOM 8854 O O . MET B 1 463 ? -27 10.594 -5.375 1 87.75 463 MET B O 1
ATOM 8858 N N . GLU B 1 464 ? -26.234 12.625 -5.91 1 83.94 464 GLU B N 1
ATOM 8859 C CA . GLU B 1 464 ? -26.719 12.477 -7.277 1 83.94 464 GLU B CA 1
ATOM 8860 C C . GLU B 1 464 ? -25.844 11.508 -8.07 1 83.94 464 GLU B C 1
ATOM 8862 O O . GLU B 1 464 ? -24.625 11.461 -7.875 1 83.94 464 GLU B O 1
ATOM 8867 N N . PHE B 1 465 ? -26.562 10.742 -8.898 1 80 465 PHE B N 1
ATOM 8868 C CA . PHE B 1 465 ? -25.906 9.727 -9.711 1 80 465 PHE B CA 1
ATOM 8869 C C . PHE B 1 465 ? -26.469 9.711 -11.125 1 80 465 PHE B C 1
ATOM 8871 O O . PHE B 1 465 ? -27.688 9.828 -11.312 1 80 465 PHE B O 1
ATOM 8878 N N . ASP B 1 466 ? -25.516 9.727 -12.102 1 81.12 466 ASP B N 1
ATOM 8879 C CA . ASP B 1 466 ? -25.953 9.633 -13.492 1 81.12 466 ASP B CA 1
ATOM 8880 C C . ASP B 1 466 ? -26.078 8.172 -13.922 1 81.12 466 ASP B C 1
ATOM 8882 O O . ASP B 1 466 ? -25.078 7.492 -14.141 1 81.12 466 ASP B O 1
ATOM 8886 N N . ILE B 1 467 ? -27.219 7.75 -14.109 1 75.94 467 ILE B N 1
ATOM 8887 C CA . ILE B 1 467 ? -27.5 6.352 -14.43 1 75.94 467 ILE B CA 1
ATOM 8888 C C . ILE B 1 467 ? -27 6.043 -15.844 1 75.94 467 ILE B C 1
ATOM 8890 O O . ILE B 1 467 ? -26.594 4.91 -16.125 1 75.94 467 ILE B O 1
ATOM 8894 N N . ASN B 1 468 ? -26.953 7.051 -16.703 1 77.69 468 ASN B N 1
ATOM 8895 C CA . ASN B 1 468 ? -26.562 6.84 -18.078 1 77.69 468 ASN B CA 1
ATOM 8896 C C . ASN B 1 468 ? -25.047 6.668 -18.219 1 77.69 468 ASN B C 1
ATOM 8898 O O . ASN B 1 468 ? -24.578 5.762 -18.906 1 77.69 468 ASN B O 1
ATOM 8902 N N . THR B 1 469 ? -24.391 7.484 -17.531 1 77.56 469 THR B N 1
ATOM 8903 C CA . THR B 1 469 ? -22.938 7.422 -17.625 1 77.56 469 THR B CA 1
ATOM 8904 C C . THR B 1 469 ? -22.359 6.551 -16.516 1 77.56 469 THR B C 1
ATOM 8906 O O . THR B 1 469 ? -21.188 6.191 -16.547 1 77.56 469 THR B O 1
ATOM 8909 N N . LEU B 1 470 ? -23.234 6.172 -15.578 1 75.38 470 LEU B N 1
ATOM 8910 C CA . LEU B 1 470 ? -22.828 5.379 -14.422 1 75.38 470 LEU B CA 1
ATOM 8911 C C . LEU B 1 470 ? -21.703 6.07 -13.648 1 75.38 470 LEU B C 1
ATOM 8913 O O . LEU B 1 470 ? -20.781 5.418 -13.172 1 75.38 470 LEU B O 1
ATOM 8917 N N . LYS B 1 471 ? -21.734 7.32 -13.719 1 76.56 471 LYS B N 1
ATOM 8918 C CA . LYS B 1 471 ? -20.734 8.094 -12.992 1 76.56 471 LYS B CA 1
ATOM 8919 C C . LYS B 1 471 ? -21.359 8.914 -11.875 1 76.56 471 LYS B C 1
ATOM 8921 O O . LYS B 1 471 ? -22.484 9.391 -12.008 1 76.56 471 LYS B O 1
ATOM 8926 N N . PRO B 1 472 ? -20.641 9.008 -10.797 1 77.31 472 PRO B N 1
ATOM 8927 C CA . PRO B 1 472 ? -21.125 9.875 -9.727 1 77.31 472 PRO B CA 1
ATOM 8928 C C . PRO B 1 472 ? -21.062 11.359 -10.094 1 77.31 472 PRO B C 1
ATOM 8930 O O . PRO B 1 472 ? -20.141 11.789 -10.789 1 77.31 472 PRO B O 1
ATOM 8933 N N . LEU B 1 473 ? -22.062 12.094 -9.766 1 79.44 473 LEU B N 1
ATOM 8934 C CA . LEU B 1 473 ? -22.062 13.531 -10.008 1 79.44 473 LEU B CA 1
ATOM 8935 C C . LEU B 1 473 ? -21.531 14.289 -8.805 1 79.44 473 LEU B C 1
ATOM 8937 O O . LEU B 1 473 ? -21.297 15.5 -8.875 1 79.44 473 LEU B O 1
ATOM 8941 N N . TYR B 1 474 ? -21.391 13.664 -7.738 1 79.12 474 TYR B N 1
ATOM 8942 C CA . TYR B 1 474 ? -20.797 14.188 -6.504 1 79.12 474 TYR B CA 1
ATOM 8943 C C . TYR B 1 474 ? -21.578 15.383 -5.992 1 79.12 474 TYR B C 1
ATOM 8945 O O . TYR B 1 474 ? -21.016 16.266 -5.332 1 79.12 474 TYR B O 1
ATOM 8953 N N . LYS B 1 475 ? -22.797 15.492 -6.363 1 86.12 475 LYS B N 1
ATOM 8954 C CA . LYS B 1 475 ? -23.688 16.562 -5.891 1 86.12 475 LYS B CA 1
ATOM 8955 C C . LYS B 1 475 ? -24.641 16.031 -4.824 1 86.12 475 LYS B C 1
ATOM 8957 O O . LYS B 1 475 ? -25.297 15.016 -5.02 1 86.12 475 LYS B O 1
ATOM 8962 N N . LEU B 1 476 ? -24.641 16.75 -3.719 1 90.81 476 LEU B N 1
ATOM 8963 C CA . LEU B 1 476 ? -25.5 16.375 -2.604 1 90.81 476 LEU B CA 1
ATOM 8964 C C . LEU B 1 476 ? -26.797 17.172 -2.621 1 90.81 476 LEU B C 1
ATOM 8966 O O . LEU B 1 476 ? -26.781 18.391 -2.715 1 90.81 476 LEU B O 1
ATOM 8970 N N . ASN B 1 477 ? -27.891 16.453 -2.602 1 90 477 ASN B N 1
ATOM 8971 C CA . ASN B 1 477 ? -29.203 17.062 -2.467 1 90 477 ASN B CA 1
ATOM 8972 C C . ASN B 1 477 ? -29.844 16.75 -1.115 1 90 477 ASN B C 1
ATOM 8974 O O . ASN B 1 477 ? -30.266 15.625 -0.877 1 90 477 ASN B O 1
ATOM 8978 N N . ILE B 1 478 ? -29.906 17.75 -0.277 1 92.06 478 ILE B N 1
ATOM 8979 C CA . ILE B 1 478 ? -30.516 17.562 1.036 1 92.06 478 ILE B CA 1
ATOM 8980 C C . ILE B 1 478 ? -32.031 17.719 0.93 1 92.06 478 ILE B C 1
ATOM 8982 O O . ILE B 1 478 ? -32.531 18.656 0.301 1 92.06 478 ILE B O 1
ATOM 8986 N N . GLY B 1 479 ? -32.812 16.844 1.516 1 89.44 479 GLY B N 1
ATOM 8987 C CA . GLY B 1 479 ? -34.281 16.891 1.489 1 89.44 479 GLY B CA 1
ATOM 8988 C C . GLY B 1 479 ? -34.875 15.828 0.589 1 89.44 479 GLY B C 1
ATOM 8989 O O . GLY B 1 479 ? -36.094 15.633 0.579 1 89.44 479 GLY B O 1
ATOM 8990 N N . LYS B 1 480 ? -33.969 15.219 -0.176 1 83.5 480 LYS B N 1
ATOM 8991 C CA . LYS B 1 480 ? -34.406 14.172 -1.092 1 83.5 480 LYS B CA 1
ATOM 8992 C C . LYS B 1 480 ? -33.781 12.836 -0.764 1 83.5 480 LYS B C 1
ATOM 8994 O O . LYS B 1 480 ? -32.531 12.758 -0.6 1 83.5 480 LYS B O 1
ATOM 8999 N N . ALA B 1 481 ? -34.719 11.867 -0.615 1 79.25 481 ALA B N 1
ATOM 9000 C CA . ALA B 1 481 ? -34.156 10.539 -0.382 1 79.25 481 ALA B CA 1
ATOM 9001 C C . ALA B 1 481 ? -33.656 9.914 -1.684 1 79.25 481 ALA B C 1
ATOM 9003 O O . ALA B 1 481 ? -34.281 10.062 -2.73 1 79.25 481 ALA B O 1
ATOM 9004 N N . GLY B 1 482 ? -32.469 9.375 -1.618 1 76.75 482 GLY B N 1
ATOM 9005 C CA . GLY B 1 482 ? -31.922 8.727 -2.795 1 76.75 482 GLY B CA 1
ATOM 9006 C C . GLY B 1 482 ? -32.625 7.438 -3.156 1 76.75 482 GLY B C 1
ATOM 9007 O O . GLY B 1 482 ? -33.188 6.762 -2.283 1 76.75 482 GLY B O 1
ATOM 9008 N N . GLU B 1 483 ? -32.75 7.164 -4.461 1 75.38 483 GLU B N 1
ATOM 9009 C CA . GLU B 1 483 ? -33.312 5.906 -4.934 1 75.38 483 GLU B CA 1
ATOM 9010 C C . GLU B 1 483 ? -32.25 4.859 -5.168 1 75.38 483 GLU B C 1
ATOM 9012 O O . GLU B 1 483 ? -31.078 5.199 -5.434 1 75.38 483 GLU B O 1
ATOM 9017 N N . SER B 1 484 ? -32.75 3.57 -4.789 1 77.19 484 SER B N 1
ATOM 9018 C CA . SER B 1 484 ? -31.812 2.488 -5.113 1 77.19 484 SER B CA 1
ATOM 9019 C C . SER B 1 484 ? -31.828 2.182 -6.605 1 77.19 484 SER B C 1
ATOM 9021 O O . SER B 1 484 ? -32.875 2.07 -7.215 1 77.19 484 SER B O 1
ATOM 9023 N N . ASN B 1 485 ? -30.672 2.201 -7.258 1 79.81 485 ASN B N 1
ATOM 9024 C CA . ASN B 1 485 ? -30.578 2.006 -8.703 1 79.81 485 ASN B CA 1
ATOM 9025 C C . ASN B 1 485 ? -29.75 0.768 -9.047 1 79.81 485 ASN B C 1
ATOM 9027 O O . ASN B 1 485 ? -29.141 0.702 -10.117 1 79.81 485 ASN B O 1
ATOM 9031 N N . ALA B 1 486 ? -29.734 -0.166 -8.117 1 86.12 486 ALA B N 1
ATOM 9032 C CA . ALA B 1 486 ? -28.891 -1.336 -8.336 1 86.12 486 ALA B CA 1
ATOM 9033 C C . ALA B 1 486 ? -29.344 -2.117 -9.57 1 86.12 486 ALA B C 1
ATOM 9035 O O . ALA B 1 486 ? -28.516 -2.572 -10.359 1 86.12 486 ALA B O 1
ATOM 9036 N N . PHE B 1 487 ? -30.641 -2.273 -9.773 1 90 487 PHE B N 1
ATOM 9037 C CA . PHE B 1 487 ? -31.188 -3.023 -10.898 1 90 487 PHE B CA 1
ATOM 9038 C C . PHE B 1 487 ? -30.875 -2.334 -12.219 1 90 487 PHE B C 1
ATOM 9040 O O . PHE B 1 487 ? -30.453 -2.984 -13.18 1 90 487 PHE B O 1
ATOM 9047 N N . LEU B 1 488 ? -31.047 -1.032 -12.203 1 86.5 488 LEU B N 1
ATOM 9048 C CA . LEU B 1 488 ? -30.781 -0.265 -13.422 1 86.5 488 LEU B CA 1
ATOM 9049 C C . LEU B 1 488 ? -29.297 -0.292 -13.773 1 86.5 488 LEU B C 1
ATOM 9051 O O . LEU B 1 488 ? -28.938 -0.382 -14.953 1 86.5 488 LEU B O 1
ATOM 9055 N N . ILE B 1 489 ? -28.484 -0.209 -12.836 1 85.44 489 ILE B N 1
ATOM 9056 C CA . ILE B 1 489 ? -27.047 -0.255 -13.055 1 85.44 489 ILE B CA 1
ATOM 9057 C C . ILE B 1 489 ? -26.656 -1.615 -13.633 1 85.44 489 ILE B C 1
ATOM 9059 O O . ILE B 1 489 ? -25.891 -1.692 -14.594 1 85.44 489 ILE B O 1
ATOM 9063 N N . ALA B 1 490 ? -27.156 -2.66 -13.008 1 89.38 490 ALA B N 1
ATOM 9064 C CA . ALA B 1 490 ? -26.859 -4.008 -13.484 1 89.38 490 ALA B CA 1
ATOM 9065 C C . ALA B 1 490 ? -27.328 -4.203 -14.922 1 89.38 490 ALA B C 1
ATOM 9067 O O . ALA B 1 490 ? -26.625 -4.797 -15.734 1 89.38 490 ALA B O 1
ATOM 9068 N N . LEU B 1 491 ? -28.469 -3.68 -15.195 1 89.69 491 LEU B N 1
ATOM 9069 C CA . LEU B 1 491 ? -29.016 -3.758 -16.547 1 89.69 491 LEU B CA 1
ATOM 9070 C C . LEU B 1 491 ? -28.141 -3.004 -17.531 1 89.69 491 LEU B C 1
ATOM 9072 O O . LEU B 1 491 ? -27.859 -3.502 -18.625 1 89.69 491 LEU B O 1
ATOM 9076 N N . ARG B 1 492 ? -27.75 -1.904 -17.234 1 85.75 492 ARG B N 1
ATOM 9077 C CA . ARG B 1 492 ? -26.938 -1.061 -18.094 1 85.75 492 ARG B CA 1
ATOM 9078 C C . ARG B 1 492 ? -25.578 -1.697 -18.344 1 85.75 492 ARG B C 1
ATOM 9080 O O . ARG B 1 492 ? -24.969 -1.506 -19.406 1 85.75 492 ARG B O 1
ATOM 9087 N N . LEU B 1 493 ? -25.141 -2.43 -17.406 1 85.38 493 LEU B N 1
ATOM 9088 C CA . LEU B 1 493 ? -23.828 -3.07 -17.531 1 85.38 493 LEU B CA 1
ATOM 9089 C C . LEU B 1 493 ? -23.922 -4.316 -18.391 1 85.38 493 LEU B C 1
ATOM 9091 O O . LEU B 1 493 ? -22.891 -4.879 -18.781 1 85.38 493 LEU B O 1
ATOM 9095 N N . GLY B 1 494 ? -25.141 -4.75 -18.703 1 86.88 494 GLY B N 1
ATOM 9096 C CA . GLY B 1 494 ? -25.297 -5.848 -19.641 1 86.88 494 GLY B CA 1
ATOM 9097 C C . GLY B 1 494 ? -25.891 -7.094 -19.016 1 86.88 494 GLY B C 1
ATOM 9098 O O . GLY B 1 494 ? -25.859 -8.172 -19.625 1 86.88 494 GLY B O 1
ATOM 9099 N N . MET B 1 495 ? -26.406 -6.973 -17.828 1 91.62 495 MET B N 1
ATOM 9100 C CA . MET B 1 495 ? -27.047 -8.133 -17.219 1 91.62 495 MET B CA 1
ATOM 9101 C C . MET B 1 495 ? -28.359 -8.461 -17.922 1 91.62 495 MET B C 1
ATOM 9103 O O . MET B 1 495 ? -29.109 -7.559 -18.312 1 91.62 495 MET B O 1
ATOM 9107 N N . ASP B 1 496 ? -28.609 -9.688 -18.062 1 92.38 496 ASP B N 1
ATOM 9108 C CA . ASP B 1 496 ? -29.828 -10.141 -18.734 1 92.38 496 ASP B CA 1
ATOM 9109 C C . ASP B 1 496 ? -31.062 -9.633 -18.031 1 92.38 496 ASP B C 1
ATOM 9111 O O . ASP B 1 496 ? -31.156 -9.68 -16.797 1 92.38 496 ASP B O 1
ATOM 9115 N N . LYS B 1 497 ? -32.031 -9.172 -18.812 1 93.69 497 LYS B N 1
ATOM 9116 C CA . LYS B 1 497 ? -33.25 -8.602 -18.25 1 93.69 497 LYS B CA 1
ATOM 9117 C C . LYS B 1 497 ? -34.031 -9.641 -17.453 1 93.69 497 LYS B C 1
ATOM 9119 O O . LYS B 1 497 ? -34.688 -9.305 -16.469 1 93.69 497 LYS B O 1
ATOM 9124 N N . ASP B 1 498 ? -33.906 -10.898 -17.828 1 94.62 498 ASP B N 1
ATOM 9125 C CA . ASP B 1 498 ? -34.625 -11.961 -17.141 1 94.62 498 ASP B CA 1
ATOM 9126 C C . ASP B 1 498 ? -34.125 -12.117 -15.703 1 94.62 498 ASP B C 1
ATOM 9128 O O . ASP B 1 498 ? -34.906 -12.367 -14.789 1 94.62 498 ASP B O 1
ATOM 9132 N N . ILE B 1 499 ? -32.844 -12.031 -15.594 1 95.06 499 ILE B N 1
ATOM 9133 C CA . ILE B 1 499 ? -32.219 -12.133 -14.273 1 95.06 499 ILE B CA 1
ATOM 9134 C C . ILE B 1 499 ? -32.688 -10.961 -13.406 1 95.06 499 ILE B C 1
ATOM 9136 O O . ILE B 1 499 ? -33.031 -11.141 -12.227 1 95.06 499 ILE B O 1
ATOM 9140 N N . ILE B 1 500 ? -32.781 -9.758 -13.953 1 95.12 500 ILE B N 1
ATOM 9141 C CA . ILE B 1 500 ? -33.156 -8.562 -13.227 1 95.12 500 ILE B CA 1
ATOM 9142 C C . ILE B 1 500 ? -34.656 -8.656 -12.859 1 95.12 500 ILE B C 1
ATOM 9144 O O . ILE B 1 500 ? -35.062 -8.25 -11.766 1 95.12 500 ILE B O 1
ATOM 9148 N N . GLU B 1 501 ? -35.406 -9.125 -13.805 1 96.06 501 GLU B N 1
ATOM 9149 C CA . GLU B 1 501 ? -36.844 -9.297 -13.523 1 96.06 501 GLU B CA 1
ATOM 9150 C C . GLU B 1 501 ? -37.062 -10.281 -12.383 1 96.06 501 GLU B C 1
ATOM 9152 O O . GLU B 1 501 ? -37.906 -10.055 -11.516 1 96.06 501 GLU B O 1
ATOM 9157 N N . ARG B 1 502 ? -36.344 -11.344 -12.383 1 95.44 502 ARG B N 1
ATOM 9158 C CA . ARG B 1 502 ? -36.406 -12.289 -11.273 1 95.44 502 ARG B CA 1
ATOM 9159 C C . ARG B 1 502 ? -35.969 -11.625 -9.969 1 95.44 502 ARG B C 1
ATOM 9161 O O . ARG B 1 502 ? -36.594 -11.82 -8.93 1 95.44 502 ARG B O 1
ATOM 9168 N N . ALA B 1 503 ? -34.875 -10.891 -10.031 1 95.25 503 ALA B N 1
ATOM 9169 C CA . ALA B 1 503 ? -34.406 -10.172 -8.859 1 95.25 503 ALA B CA 1
ATOM 9170 C C . ALA B 1 503 ? -35.438 -9.227 -8.305 1 95.25 503 ALA B C 1
ATOM 9172 O O . ALA B 1 503 ? -35.656 -9.141 -7.09 1 95.25 503 ALA B O 1
ATOM 9173 N N . HIS B 1 504 ? -36.094 -8.516 -9.219 1 94.88 504 HIS B N 1
ATOM 9174 C CA . HIS B 1 504 ? -37.156 -7.594 -8.828 1 94.88 504 HIS B CA 1
ATOM 9175 C C . HIS B 1 504 ? -38.281 -8.328 -8.133 1 94.88 504 HIS B C 1
ATOM 9177 O O . HIS B 1 504 ? -38.781 -7.863 -7.113 1 94.88 504 HIS B O 1
ATOM 9183 N N . ALA B 1 505 ? -38.625 -9.406 -8.656 1 94.62 505 ALA B N 1
ATOM 9184 C CA . ALA B 1 505 ? -39.688 -10.211 -8.078 1 94.62 505 ALA B CA 1
ATOM 9185 C C . ALA B 1 505 ? -39.344 -10.688 -6.676 1 94.62 505 ALA B C 1
ATOM 9187 O O . ALA B 1 505 ? -40.188 -10.711 -5.781 1 94.62 505 ALA B O 1
ATOM 9188 N N . VAL B 1 506 ? -38.125 -11.086 -6.484 1 92.06 506 VAL B N 1
ATOM 9189 C CA . VAL B 1 506 ? -37.625 -11.562 -5.195 1 92.06 506 VAL B CA 1
ATOM 9190 C C . VAL B 1 506 ? -37.625 -10.422 -4.184 1 92.06 506 VAL B C 1
ATOM 9192 O O . VAL B 1 506 ? -38.031 -10.594 -3.033 1 92.06 506 VAL B O 1
ATOM 9195 N N . THR B 1 507 ? -37.188 -9.281 -4.633 1 90.75 507 THR B N 1
ATOM 9196 C CA . THR B 1 507 ? -37 -8.133 -3.76 1 90.75 507 THR B CA 1
ATOM 9197 C C . THR B 1 507 ? -38.344 -7.516 -3.359 1 90.75 507 THR B C 1
ATOM 9199 O O . THR B 1 507 ? -38.594 -7.266 -2.178 1 90.75 507 THR B O 1
ATOM 9202 N N . TYR B 1 508 ? -39.188 -7.234 -4.363 1 90.06 508 TYR B N 1
ATOM 9203 C CA . TYR B 1 508 ? -40.375 -6.434 -4.137 1 90.06 508 TYR B CA 1
ATOM 9204 C C . TYR B 1 508 ? -41.625 -7.305 -4.16 1 90.06 508 TYR B C 1
ATOM 9206 O O . TYR B 1 508 ? -42.75 -6.816 -3.932 1 90.06 508 TYR B O 1
ATOM 9214 N N . LYS B 1 509 ? -41.469 -8.617 -4.414 1 91.25 509 LYS B N 1
ATOM 9215 C CA . LYS B 1 509 ? -42.562 -9.562 -4.496 1 91.25 509 LYS B CA 1
ATOM 9216 C C . LYS B 1 509 ? -43.594 -9.109 -5.535 1 91.25 509 LYS B C 1
ATOM 9218 O O . LYS B 1 509 ? -44.812 -9.234 -5.32 1 91.25 509 LYS B O 1
ATOM 9223 N N . GLU B 1 510 ? -43.094 -8.383 -6.523 1 92.81 510 GLU B N 1
ATOM 9224 C CA . GLU B 1 510 ? -43.906 -7.934 -7.664 1 92.81 510 GLU B CA 1
ATOM 9225 C C . GLU B 1 510 ? -43.156 -8.156 -8.977 1 92.81 510 GLU B C 1
ATOM 9227 O O . GLU B 1 510 ? -41.938 -8.188 -9 1 92.81 510 GLU B O 1
ATOM 9232 N N . GLU B 1 511 ? -44 -8.43 -10.023 1 92.12 511 GLU B N 1
ATOM 9233 C CA . GLU B 1 511 ? -43.375 -8.633 -11.336 1 92.12 511 GLU B CA 1
ATOM 9234 C C . GLU B 1 511 ? -43.281 -7.316 -12.109 1 92.12 511 GLU B C 1
ATOM 9236 O O . GLU B 1 511 ? -44.219 -6.5 -12.062 1 92.12 511 GLU B O 1
ATOM 9241 N N . LYS B 1 512 ? -42.125 -7.012 -12.578 1 92 512 LYS B N 1
ATOM 9242 C CA . LYS B 1 512 ? -41.875 -5.832 -13.406 1 92 512 LYS B CA 1
ATOM 9243 C C . LYS B 1 512 ? -41.094 -6.191 -14.664 1 92 512 LYS B C 1
ATOM 9245 O O . LYS B 1 512 ? -40.156 -6.988 -14.609 1 92 512 LYS B O 1
ATOM 9250 N N . ILE B 1 513 ? -41.562 -5.629 -15.781 1 90.19 513 ILE B N 1
ATOM 9251 C CA . ILE B 1 513 ? -40.875 -5.891 -17.047 1 90.19 513 ILE B CA 1
ATOM 9252 C C . ILE B 1 513 ? -39.812 -4.816 -17.297 1 90.19 513 ILE B C 1
ATOM 9254 O O . ILE B 1 513 ? -40.125 -3.621 -17.188 1 90.19 513 ILE B O 1
ATOM 9258 N N . TYR B 1 514 ? -38.656 -5.281 -17.438 1 90.25 514 TYR B N 1
ATOM 9259 C CA . TYR B 1 514 ? -37.562 -4.363 -17.75 1 90.25 514 TYR B CA 1
ATOM 9260 C C . TYR B 1 514 ? -37.219 -4.406 -19.234 1 90.25 514 TYR B C 1
ATOM 9262 O O . TYR B 1 514 ? -37.406 -5.43 -19.891 1 90.25 514 TYR B O 1
ATOM 9270 N N . LEU B 1 515 ? -36.75 -3.258 -19.781 1 84.44 515 LEU B N 1
ATOM 9271 C CA . LEU B 1 515 ? -36.312 -3.203 -21.172 1 84.44 515 LEU B CA 1
ATOM 9272 C C . LEU B 1 515 ? -34.844 -3.506 -21.297 1 84.44 515 LEU B C 1
ATOM 9274 O O . LEU B 1 515 ? -34.062 -3.18 -20.406 1 84.44 515 LEU B O 1
ATOM 9278 N N . GLU B 1 516 ? -34.562 -4.238 -22.375 1 78.88 516 GLU B N 1
ATOM 9279 C CA . GLU B 1 516 ? -33.156 -4.594 -22.609 1 78.88 516 GLU B CA 1
ATOM 9280 C C . GLU B 1 516 ? -32.344 -3.367 -23 1 78.88 516 GLU B C 1
ATOM 9282 O O . GLU B 1 516 ? -32.812 -2.477 -23.688 1 78.88 516 GLU B O 1
ATOM 9287 N N . TYR B 1 517 ? -31.25 -3.299 -22.344 1 72.75 517 TYR B N 1
ATOM 9288 C CA . TYR B 1 517 ? -30.312 -2.244 -22.719 1 72.75 517 TYR B CA 1
ATOM 9289 C C . TYR B 1 517 ? -29.312 -2.748 -23.75 1 72.75 517 TYR B C 1
ATOM 9291 O O . TYR B 1 517 ? -28.875 -3.898 -23.688 1 72.75 517 TYR B O 1
ATOM 9299 N N . LYS B 1 518 ? -29.094 -2.01 -24.922 1 64.62 518 LYS B N 1
ATOM 9300 C CA . LYS B 1 518 ? -28.125 -2.357 -25.953 1 64.62 518 LYS B CA 1
ATOM 9301 C C . LYS B 1 518 ? -26.703 -2.266 -25.438 1 64.62 518 LYS B C 1
ATOM 9303 O O . LYS B 1 518 ? -26.281 -1.217 -24.938 1 64.62 518 LYS B O 1
ATOM 9308 N N . GLU B 1 519 ? -26.016 -3.441 -25.125 1 66.94 519 GLU B N 1
ATOM 9309 C CA . GLU B 1 519 ? -24.641 -3.498 -24.641 1 66.94 519 GLU B CA 1
ATOM 9310 C C . GLU B 1 519 ? -23.672 -2.846 -25.641 1 66.94 519 GLU B C 1
ATOM 9312 O O . GLU B 1 519 ? -23.938 -2.82 -26.844 1 66.94 519 GLU B O 1
ATOM 9317 N N . GLN B 1 520 ? -22.703 -2.168 -25.094 1 65.75 520 GLN B N 1
ATOM 9318 C CA . GLN B 1 520 ? -21.656 -1.624 -25.938 1 65.75 520 GLN B CA 1
ATOM 9319 C C . GLN B 1 520 ? -20.938 -2.734 -26.703 1 65.75 520 GLN B C 1
ATOM 9321 O O . GLN B 1 520 ? -20.766 -3.84 -26.188 1 65.75 520 GLN B O 1
ATOM 9326 N N . ASN B 1 521 ? -20.578 -2.557 -27.922 1 63.75 521 ASN B N 1
ATOM 9327 C CA . ASN B 1 521 ? -19.969 -3.486 -28.859 1 63.75 521 ASN B CA 1
ATOM 9328 C C . ASN B 1 521 ? -18.719 -4.133 -28.281 1 63.75 521 ASN B C 1
ATOM 9330 O O . ASN B 1 521 ? -18.484 -5.332 -28.469 1 63.75 521 ASN B O 1
ATOM 9334 N N . GLU B 1 522 ? -17.969 -3.373 -27.562 1 69.31 522 GLU B N 1
ATOM 9335 C CA . GLU B 1 522 ? -16.719 -3.889 -27.031 1 69.31 522 GLU B CA 1
ATOM 9336 C C . GLU B 1 522 ? -16.969 -5.008 -26.016 1 69.31 522 GLU B C 1
ATOM 9338 O O . GLU B 1 522 ? -16.234 -5.996 -26 1 69.31 522 GLU B O 1
ATOM 9343 N N . ASN B 1 523 ? -17.969 -4.926 -25.297 1 75.12 523 ASN B N 1
ATOM 9344 C CA . ASN B 1 523 ? -18.281 -5.938 -24.297 1 75.12 523 ASN B CA 1
ATOM 9345 C C . ASN B 1 523 ? -18.812 -7.223 -24.938 1 75.12 523 ASN B C 1
ATOM 9347 O O . ASN B 1 523 ? -18.5 -8.32 -24.469 1 75.12 523 ASN B O 1
ATOM 9351 N N . VAL B 1 524 ? -19.422 -7.023 -26.031 1 75.19 524 VAL B N 1
ATOM 9352 C CA . VAL B 1 524 ? -19.984 -8.172 -26.734 1 75.19 524 VAL B CA 1
ATOM 9353 C C . VAL B 1 524 ? -18.844 -9 -27.344 1 75.19 524 VAL B C 1
ATOM 9355 O O . VAL B 1 524 ? -18.859 -10.234 -27.266 1 75.19 524 VAL B O 1
ATOM 9358 N N . ILE B 1 525 ? -17.891 -8.289 -27.828 1 72.75 525 ILE B N 1
ATOM 9359 C CA . ILE B 1 525 ? -16.75 -8.961 -28.438 1 72.75 525 ILE B CA 1
ATOM 9360 C C . ILE B 1 525 ? -15.977 -9.727 -27.375 1 72.75 525 ILE B C 1
ATOM 9362 O O . ILE B 1 525 ? -15.594 -10.883 -27.578 1 72.75 525 ILE B O 1
ATOM 9366 N N . LYS B 1 526 ? -15.766 -9.133 -26.391 1 80.19 526 LYS B N 1
ATOM 9367 C CA . LYS B 1 526 ? -15.031 -9.797 -25.312 1 80.19 526 LYS B CA 1
ATOM 9368 C C . LYS B 1 526 ? -15.797 -11.008 -24.781 1 80.19 526 LYS B C 1
ATOM 9370 O O . LYS B 1 526 ? -15.203 -12.062 -24.531 1 80.19 526 LYS B O 1
ATOM 9375 N N . LYS B 1 527 ? -17.047 -10.875 -24.719 1 80.81 527 LYS B N 1
ATOM 9376 C CA . LYS B 1 527 ? -17.906 -11.969 -24.266 1 80.81 527 LYS B CA 1
ATOM 9377 C C . LYS B 1 527 ? -17.797 -13.164 -25.203 1 80.81 527 LYS B C 1
ATOM 9379 O O . LYS B 1 527 ? -17.703 -14.312 -24.766 1 80.81 527 LYS B O 1
ATOM 9384 N N . GLU B 1 528 ? -17.703 -12.844 -26.344 1 80.75 528 GLU B N 1
ATOM 9385 C CA . GLU B 1 528 ? -17.656 -13.914 -27.344 1 80.75 528 GLU B CA 1
ATOM 9386 C C . GLU B 1 528 ? -16.297 -14.625 -27.312 1 80.75 528 GLU B C 1
ATOM 9388 O O . GLU B 1 528 ? -16.234 -15.852 -27.438 1 80.75 528 GLU B O 1
ATOM 9393 N N . LYS B 1 529 ? -15.336 -13.82 -27.141 1 83 529 LYS B N 1
ATOM 9394 C CA . LYS B 1 529 ? -14 -14.406 -27.062 1 83 529 LYS B CA 1
ATOM 9395 C C . LYS B 1 529 ? -13.875 -15.336 -25.859 1 83 529 LYS B C 1
ATOM 9397 O O . LYS B 1 529 ? -13.344 -16.438 -25.969 1 83 529 LYS B O 1
ATOM 9402 N N . ASP B 1 530 ? -14.391 -14.953 -24.781 1 84.75 530 ASP B N 1
ATOM 9403 C CA . ASP B 1 530 ? -14.312 -15.758 -23.578 1 84.75 530 ASP B CA 1
ATOM 9404 C C . ASP B 1 530 ? -15.141 -17.031 -23.703 1 84.75 530 ASP B C 1
ATOM 9406 O O . ASP B 1 530 ? -14.75 -18.094 -23.203 1 84.75 530 ASP B O 1
ATOM 9410 N N . LEU B 1 531 ? -16.188 -16.906 -24.375 1 86.56 531 LEU B N 1
ATOM 9411 C CA . LEU B 1 531 ? -17.062 -18.062 -24.578 1 86.56 531 LEU B CA 1
ATOM 9412 C C . LEU B 1 531 ? -16.391 -19.094 -25.469 1 86.56 531 LEU B C 1
ATOM 9414 O O . LEU B 1 531 ? -16.531 -20.297 -25.234 1 86.56 531 LEU B O 1
ATOM 9418 N N . VAL B 1 532 ? -15.656 -18.578 -26.438 1 86.94 532 VAL B N 1
ATOM 9419 C CA . VAL B 1 532 ? -14.969 -19.484 -27.344 1 86.94 532 VAL B CA 1
ATOM 9420 C C . VAL B 1 532 ? -13.883 -20.25 -26.594 1 86.94 532 VAL B C 1
ATOM 9422 O O . VAL B 1 532 ? -13.75 -21.469 -26.75 1 86.94 532 VAL B O 1
ATOM 9425 N N . ILE B 1 533 ? -13.211 -19.578 -25.797 1 85.81 533 ILE B N 1
ATOM 9426 C CA . ILE B 1 533 ? -12.141 -20.188 -25.016 1 85.81 533 ILE B CA 1
ATOM 9427 C C . ILE B 1 533 ? -12.734 -21.234 -24.062 1 85.81 533 ILE B C 1
ATOM 9429 O O . ILE B 1 533 ? -12.195 -22.328 -23.922 1 85.81 533 ILE B O 1
ATOM 9433 N N . HIS B 1 534 ? -13.852 -20.906 -23.484 1 88.88 534 HIS B N 1
ATOM 9434 C CA . HIS B 1 534 ? -14.508 -21.844 -22.578 1 88.88 534 HIS B CA 1
ATOM 9435 C C . HIS B 1 534 ? -15.016 -23.078 -23.297 1 88.88 534 HIS B C 1
ATOM 9437 O O . HIS B 1 534 ? -14.828 -24.203 -22.828 1 88.88 534 HIS B O 1
ATOM 9443 N N . GLN B 1 535 ? -15.516 -22.859 -24.375 1 89.69 535 GLN B N 1
ATOM 9444 C CA . GLN B 1 535 ? -16.047 -23.984 -25.156 1 89.69 535 GLN B CA 1
ATOM 9445 C C . GLN B 1 535 ? -14.938 -24.922 -25.594 1 89.69 535 GLN B C 1
ATOM 9447 O O . GLN B 1 535 ? -15.117 -26.141 -25.625 1 89.69 535 GLN B O 1
ATOM 9452 N N . GLU B 1 536 ? -13.828 -24.312 -25.906 1 88.31 536 GLU B N 1
ATOM 9453 C CA . GLU B 1 536 ? -12.68 -25.141 -26.266 1 88.31 536 GLU B CA 1
ATOM 9454 C C . GLU B 1 536 ? -12.234 -26.016 -25.094 1 88.31 536 GLU B C 1
ATOM 9456 O O . GLU B 1 536 ? -11.922 -27.188 -25.281 1 88.31 536 GLU B O 1
ATOM 9461 N N . LYS B 1 537 ? -12.273 -25.516 -24.031 1 89.62 537 LYS B N 1
ATOM 9462 C CA . LYS B 1 537 ? -11.875 -26.25 -22.844 1 89.62 537 LYS B CA 1
ATOM 9463 C C . LYS B 1 537 ? -12.883 -27.359 -22.5 1 89.62 537 LYS B C 1
ATOM 9465 O O . LYS B 1 537 ? -12.5 -28.453 -22.094 1 89.62 537 LYS B O 1
ATOM 9470 N N . VAL B 1 538 ? -14.094 -27.031 -22.672 1 91 538 VAL B N 1
ATOM 9471 C CA . VAL B 1 538 ? -15.148 -28 -22.406 1 91 538 VAL B CA 1
ATOM 9472 C C . VAL B 1 538 ? -15.039 -29.172 -23.375 1 91 538 VAL B C 1
ATOM 9474 O O . VAL B 1 538 ? -15.18 -30.328 -22.984 1 91 538 VAL B O 1
ATOM 9477 N N . GLU B 1 539 ? -14.75 -28.797 -24.531 1 89.81 539 GLU B N 1
ATOM 9478 C CA . GLU B 1 539 ? -14.578 -29.844 -25.531 1 89.81 539 GLU B CA 1
ATOM 9479 C C . GLU B 1 539 ? -13.398 -30.75 -25.188 1 89.81 539 GLU B C 1
ATOM 9481 O O . GLU B 1 539 ? -13.484 -31.969 -25.344 1 89.81 539 GLU B O 1
ATOM 9486 N N . LYS B 1 540 ? -12.352 -30.125 -24.781 1 88.12 540 LYS B N 1
ATOM 9487 C CA . LYS B 1 540 ? -11.18 -30.891 -24.359 1 88.12 540 LYS B CA 1
ATOM 9488 C C . LYS B 1 540 ? -11.508 -31.797 -23.172 1 88.12 540 LYS B C 1
ATOM 9490 O O . LYS B 1 540 ? -11.055 -32.938 -23.109 1 88.12 540 LYS B O 1
ATOM 9495 N N . LEU B 1 541 ? -12.273 -31.312 -22.297 1 89.62 541 LEU B N 1
ATOM 9496 C CA . LEU B 1 541 ? -12.664 -32.062 -21.109 1 89.62 541 LEU B CA 1
ATOM 9497 C C . LEU B 1 541 ? -13.555 -33.25 -21.484 1 89.62 541 LEU B C 1
ATOM 9499 O O . LEU B 1 541 ? -13.344 -34.375 -21 1 89.62 541 LEU B O 1
ATOM 9503 N N . LYS B 1 542 ? -14.484 -33.031 -22.312 1 89.19 542 LYS B N 1
ATOM 9504 C CA . LYS B 1 542 ? -15.406 -34.062 -22.75 1 89.19 542 LYS B CA 1
ATOM 9505 C C . LYS B 1 542 ? -14.664 -35.156 -23.531 1 89.19 542 LYS B C 1
ATOM 9507 O O . LYS B 1 542 ? -14.945 -36.344 -23.359 1 89.19 542 LYS B O 1
ATOM 9512 N N . SER B 1 543 ? -13.742 -34.656 -24.344 1 87.12 543 SER B N 1
ATOM 9513 C CA . SER B 1 543 ? -12.953 -35.625 -25.125 1 87.12 543 SER B CA 1
ATOM 9514 C C . SER B 1 543 ? -12.102 -36.5 -24.219 1 87.12 543 SER B C 1
ATOM 9516 O O . SER B 1 543 ? -11.961 -37.719 -24.469 1 87.12 543 SER B O 1
ATOM 9518 N N . ALA B 1 544 ? -11.594 -35.938 -23.281 1 85.88 544 ALA B N 1
ATOM 9519 C CA . ALA B 1 544 ? -10.781 -36.688 -22.328 1 85.88 544 ALA B CA 1
ATOM 9520 C C . ALA B 1 544 ? -11.625 -37.719 -21.562 1 85.88 544 ALA B C 1
ATOM 9522 O O . ALA B 1 544 ? -11.172 -38.812 -21.281 1 85.88 544 ALA B O 1
ATOM 9523 N N . GLU B 1 545 ? -12.836 -37.344 -21.188 1 82.88 545 GLU B N 1
ATOM 9524 C CA . GLU B 1 545 ? -13.758 -38.219 -20.5 1 82.88 545 GLU B CA 1
ATOM 9525 C C . GLU B 1 545 ? -14.117 -39.438 -21.359 1 82.88 545 GLU B C 1
ATOM 9527 O O . GLU B 1 545 ? -14.18 -40.562 -20.875 1 82.88 545 GLU B O 1
ATOM 9532 N N . LYS B 1 546 ? -14.359 -39.125 -22.547 1 80.44 546 LYS B N 1
ATOM 9533 C CA . LYS B 1 546 ? -14.688 -40.188 -23.484 1 80.44 546 LYS B CA 1
ATOM 9534 C C . LYS B 1 546 ? -13.523 -41.156 -23.656 1 80.44 546 LYS B C 1
ATOM 9536 O O . LYS B 1 546 ? -13.719 -42.375 -23.703 1 80.44 546 LYS B O 1
ATOM 9541 N N . ARG B 1 547 ? -12.344 -40.594 -23.688 1 75.25 547 ARG B N 1
ATOM 9542 C CA . ARG B 1 547 ? -11.148 -41.438 -23.812 1 75.25 547 ARG B CA 1
ATOM 9543 C C . ARG B 1 547 ? -10.945 -42.312 -22.578 1 75.25 547 ARG B C 1
ATOM 9545 O O . ARG B 1 547 ? -10.539 -43.469 -22.688 1 75.25 547 ARG B O 1
ATOM 9552 N N . GLU B 1 548 ? -11.117 -41.75 -21.484 1 75.06 548 GLU B N 1
ATOM 9553 C CA . GLU B 1 548 ? -10.977 -42.469 -20.234 1 75.06 548 GLU B CA 1
ATOM 9554 C C . GLU B 1 548 ? -11.961 -43.656 -20.172 1 75.06 548 GLU B C 1
ATOM 9556 O O . GLU B 1 548 ? -11.594 -44.75 -19.766 1 75.06 548 GLU B O 1
ATOM 9561 N N . LYS B 1 549 ? -13.164 -43.438 -20.578 1 73.62 549 LYS B N 1
ATOM 9562 C CA . LYS B 1 549 ? -14.188 -44.5 -20.594 1 73.62 549 LYS B CA 1
ATOM 9563 C C . LYS B 1 549 ? -13.828 -45.594 -21.578 1 73.62 549 LYS B C 1
ATOM 9565 O O . LYS B 1 549 ? -14.031 -46.781 -21.297 1 73.62 549 LYS B O 1
ATOM 9570 N N . LEU B 1 550 ? -13.172 -45.094 -22.609 1 64.88 550 LEU B N 1
ATOM 9571 C CA . LEU B 1 550 ? -12.75 -46.094 -23.609 1 64.88 550 LEU B CA 1
ATOM 9572 C C . LEU B 1 550 ? -11.578 -46.906 -23.094 1 64.88 550 LEU B C 1
ATOM 9574 O O . LEU B 1 550 ? -11.508 -48.125 -23.344 1 64.88 550 LEU B O 1
ATOM 9578 N N . ASN B 1 551 ? -10.578 -46.219 -22.484 1 62.22 551 ASN B N 1
ATOM 9579 C CA . ASN B 1 551 ? -9.43 -46.906 -21.922 1 62.22 551 ASN B CA 1
ATOM 9580 C C . ASN B 1 551 ? -9.852 -47.875 -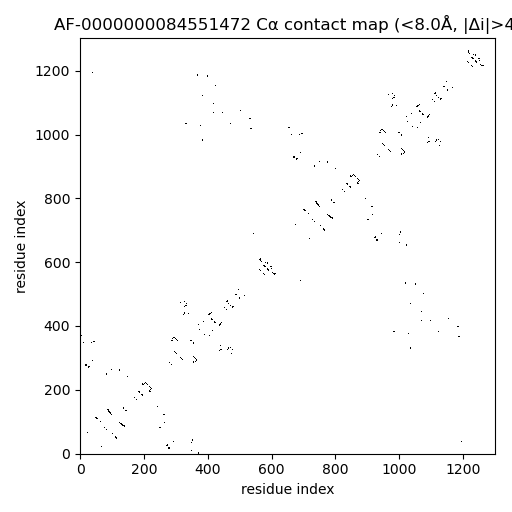20.812 1 62.22 551 ASN B C 1
ATOM 9582 O O . ASN B 1 551 ? -9.25 -48.938 -20.641 1 62.22 551 ASN B O 1
ATOM 9586 N N . GLU B 1 552 ? -10.68 -47.438 -19.953 1 57.59 552 GLU B N 1
ATOM 9587 C CA . GLU B 1 552 ? -11.195 -48.344 -18.938 1 57.59 552 GLU B CA 1
ATOM 9588 C C . GLU B 1 552 ? -11.82 -49.594 -19.562 1 57.59 552 GLU B C 1
ATOM 9590 O O . GLU B 1 552 ? -11.758 -50.688 -19 1 57.59 552 GLU B O 1
ATOM 9595 N N . ILE B 1 553 ? -12.312 -49.312 -20.734 1 51.28 553 ILE B N 1
ATOM 9596 C CA . ILE B 1 553 ? -12.883 -50.438 -21.453 1 51.28 553 ILE B CA 1
ATOM 9597 C C . ILE B 1 553 ? -11.766 -51.25 -22.109 1 51.28 553 ILE B C 1
ATOM 9599 O O . ILE B 1 553 ? -11.82 -52.469 -22.141 1 51.28 553 ILE B O 1
ATOM 9603 N N . LYS B 1 554 ? -10.641 -50.594 -22.719 1 50.19 554 LYS B N 1
ATOM 9604 C CA . LYS B 1 554 ? -9.57 -51.281 -23.438 1 50.19 554 LYS B CA 1
ATOM 9605 C C . LYS B 1 554 ? -8.492 -51.75 -22.469 1 50.19 554 LYS B C 1
ATOM 9607 O O . LYS B 1 554 ? -7.43 -52.219 -22.891 1 50.19 554 LYS B O 1
ATOM 9612 N N . ASP B 1 555 ? -8.367 -51.438 -21.391 1 45 555 ASP B N 1
ATOM 9613 C CA . ASP B 1 555 ? -7.266 -51.938 -20.562 1 45 555 ASP B CA 1
ATOM 9614 C C . ASP B 1 555 ? -6.75 -53.281 -21.078 1 45 555 ASP B C 1
ATOM 9616 O O . ASP B 1 555 ? -5.953 -53.938 -20.422 1 45 555 ASP B O 1
ATOM 9620 N N . THR B 1 556 ? -7.488 -53.969 -21.766 1 39.03 556 THR B N 1
ATOM 9621 C CA . THR B 1 556 ? -6.824 -55.25 -21.906 1 39.03 556 THR B CA 1
ATOM 9622 C C . THR B 1 556 ? -5.602 -55.125 -22.812 1 39.03 556 THR B C 1
ATOM 9624 O O . THR B 1 556 ? -4.645 -55.906 -22.688 1 39.03 556 THR B O 1
ATOM 9627 N N . LYS B 1 557 ? -5.492 -54.688 -24.219 1 45.31 557 LYS B N 1
ATOM 9628 C CA . LYS B 1 557 ? -4.449 -55.062 -25.172 1 45.31 557 LYS B CA 1
ATOM 9629 C C . LYS B 1 557 ? -3.389 -53.969 -25.266 1 45.31 557 LYS B C 1
ATOM 9631 O O . LYS B 1 557 ? -3.688 -52.844 -25.656 1 45.31 557 LYS B O 1
ATOM 9636 N N . LEU B 1 558 ? -2.285 -53.844 -24.531 1 50.44 558 LEU B N 1
ATOM 9637 C CA . LEU B 1 558 ? -1.053 -53.062 -24.391 1 50.44 558 LEU B CA 1
ATOM 9638 C C . LEU B 1 558 ? -0.398 -52.875 -25.766 1 50.44 558 LEU B C 1
ATOM 9640 O O . LEU B 1 558 ? 0.76 -52.438 -25.844 1 50.44 558 LEU B O 1
ATOM 9644 N N . ASN B 1 559 ? -0.81 -53.281 -26.984 1 57.41 559 ASN B N 1
ATOM 9645 C CA . ASN B 1 559 ? 0.039 -53.25 -28.172 1 57.41 559 ASN B CA 1
ATOM 9646 C C . ASN B 1 559 ? -0.218 -52 -29 1 57.41 559 ASN B C 1
ATOM 9648 O O . ASN B 1 559 ? -1.365 -51.688 -29.328 1 57.41 559 ASN B O 1
ATOM 9652 N N . PHE B 1 560 ? 0.748 -50.938 -29.125 1 66 560 PHE B N 1
ATOM 9653 C CA . PHE B 1 560 ? 0.644 -49.75 -29.969 1 66 560 PHE B CA 1
ATOM 9654 C C . PHE B 1 560 ? 0.854 -50.125 -31.438 1 66 560 PHE B C 1
ATOM 9656 O O . PHE B 1 560 ? 1.714 -50.938 -31.75 1 66 560 PHE B O 1
ATOM 9663 N N . ASN B 1 561 ? -0.047 -49.719 -32.406 1 63.94 561 ASN B N 1
ATOM 9664 C CA . ASN B 1 561 ? 0.093 -49.969 -33.844 1 63.94 561 ASN B CA 1
ATOM 9665 C C . ASN B 1 561 ? 0.718 -48.781 -34.562 1 63.94 561 ASN B C 1
ATOM 9667 O O . ASN B 1 561 ? 0.662 -47.656 -34.062 1 63.94 561 ASN B O 1
ATOM 9671 N N . ILE B 1 562 ? 1.389 -49 -35.625 1 65.38 562 ILE B N 1
ATOM 9672 C CA . ILE B 1 562 ? 1.983 -47.969 -36.469 1 65.38 562 ILE B CA 1
ATOM 9673 C C . ILE B 1 562 ? 0.908 -46.969 -36.938 1 65.38 562 ILE B C 1
ATOM 9675 O O . ILE B 1 562 ? -0.154 -47.375 -37.406 1 65.38 562 ILE B O 1
ATOM 9679 N N . GLY B 1 563 ? 1.052 -45.531 -36.625 1 61.31 563 GLY B N 1
ATOM 9680 C CA . GLY B 1 563 ? 0.108 -44.469 -36.969 1 61.31 563 GLY B CA 1
ATOM 9681 C C . GLY B 1 563 ? -0.622 -43.906 -35.781 1 61.31 563 GLY B C 1
ATOM 9682 O O . GLY B 1 563 ? -1.328 -42.906 -35.875 1 61.31 563 GLY B O 1
ATOM 9683 N N . ASP B 1 564 ? -0.486 -44.469 -34.656 1 65.31 564 ASP B N 1
ATOM 9684 C CA . ASP B 1 564 ? -1.137 -44 -33.438 1 65.31 564 ASP B CA 1
ATOM 9685 C C . ASP B 1 564 ? -0.488 -42.688 -32.938 1 65.31 564 ASP B C 1
ATOM 9687 O O . ASP B 1 564 ? 0.737 -42.562 -32.969 1 65.31 564 ASP B O 1
ATOM 9691 N N . CYS B 1 565 ? -1.308 -41.688 -32.812 1 67.31 565 CYS B N 1
ATOM 9692 C CA . CYS B 1 565 ? -0.79 -40.5 -32.156 1 67.31 565 CYS B CA 1
ATOM 9693 C C . CYS B 1 56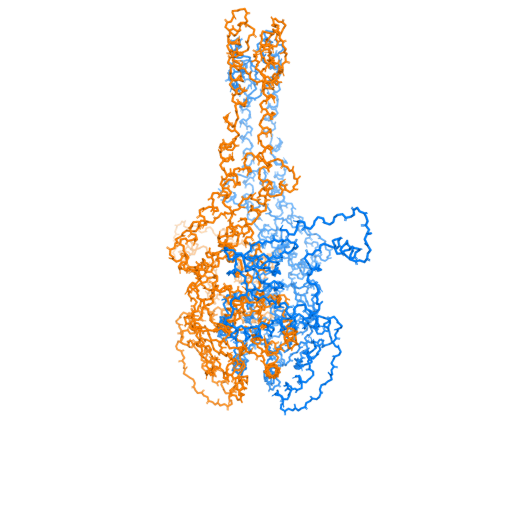5 ? -0.642 -40.719 -30.641 1 67.31 565 CYS B C 1
ATOM 9695 O O . CYS B 1 565 ? -1.615 -41.062 -29.969 1 67.31 565 CYS B O 1
ATOM 9697 N N . VAL B 1 566 ? 0.569 -40.719 -30.188 1 71.5 566 VAL B N 1
ATOM 9698 C CA . VAL B 1 566 ? 0.864 -41.031 -28.797 1 71.5 566 VAL B CA 1
ATOM 9699 C C . VAL B 1 566 ? 1.374 -39.781 -28.094 1 71.5 566 VAL B C 1
ATOM 9701 O O . VAL B 1 566 ? 1.898 -38.875 -28.734 1 71.5 566 VAL B O 1
ATOM 9704 N N . TYR B 1 567 ? 0.961 -39.656 -26.938 1 69.06 567 TYR B N 1
ATOM 9705 C CA . TYR B 1 567 ? 1.485 -38.625 -26.078 1 69.06 567 TYR B CA 1
ATOM 9706 C C . TYR B 1 567 ? 2.773 -39.062 -25.391 1 69.06 567 TYR B C 1
ATOM 9708 O O . TYR B 1 567 ? 2.828 -40.125 -24.797 1 69.06 567 TYR B O 1
ATOM 9716 N N . ILE B 1 568 ? 3.785 -38.312 -25.703 1 66 568 ILE B N 1
ATOM 9717 C CA . ILE B 1 568 ? 5.09 -38.562 -25.094 1 66 568 ILE B CA 1
ATOM 9718 C C . ILE B 1 568 ? 5.207 -37.781 -23.781 1 66 568 ILE B C 1
ATOM 9720 O O . ILE B 1 568 ? 5.41 -36.562 -23.781 1 66 568 ILE B O 1
ATOM 9724 N N . SER B 1 569 ? 5.059 -38.5 -22.719 1 59.06 569 SER B N 1
ATOM 9725 C CA . SER B 1 569 ? 4.898 -37.906 -21.391 1 59.06 569 SER B CA 1
ATOM 9726 C C . SER B 1 569 ? 6.074 -37.031 -21.031 1 59.06 569 SER B C 1
ATOM 9728 O O . SER B 1 569 ? 5.883 -35.938 -20.484 1 59.06 569 SER B O 1
ATOM 9730 N N . PHE B 1 570 ? 7.293 -37.5 -21.391 1 56.06 570 PHE B N 1
ATOM 9731 C CA . PHE B 1 570 ? 8.453 -36.781 -20.906 1 56.06 570 PHE B CA 1
ATOM 9732 C C . PHE B 1 570 ? 8.727 -35.562 -21.797 1 56.06 570 PHE B C 1
ATOM 9734 O O . PHE B 1 570 ? 9.445 -34.656 -21.391 1 56.06 570 PHE B O 1
ATOM 9741 N N . MET B 1 571 ? 8.156 -35.531 -22.938 1 58.41 571 MET B N 1
ATOM 9742 C CA . MET B 1 571 ? 8.367 -34.406 -23.844 1 58.41 571 MET B CA 1
ATOM 9743 C C . MET B 1 571 ? 7.133 -33.531 -23.875 1 58.41 571 MET B C 1
ATOM 9745 O O . MET B 1 571 ? 7.164 -32.438 -24.484 1 58.41 571 MET B O 1
ATOM 9749 N N . ASN B 1 572 ? 6.117 -33.906 -23.078 1 58.03 572 ASN B N 1
ATOM 9750 C CA . ASN B 1 572 ? 4.824 -33.219 -23.078 1 58.03 572 ASN B CA 1
ATOM 9751 C C . ASN B 1 572 ? 4.363 -32.906 -24.5 1 58.03 572 ASN B C 1
ATOM 9753 O O . ASN B 1 572 ? 3.938 -31.766 -24.766 1 58.03 572 ASN B O 1
ATOM 9757 N N . ARG B 1 573 ? 4.699 -33.719 -25.438 1 62.5 573 ARG B N 1
ATOM 9758 C CA . ARG B 1 573 ? 4.32 -33.531 -26.828 1 62.5 573 ARG B CA 1
ATOM 9759 C C . ARG B 1 573 ? 3.688 -34.812 -27.375 1 62.5 573 ARG B C 1
ATOM 9761 O O . ARG B 1 573 ? 3.863 -35.906 -26.812 1 62.5 573 ARG B O 1
ATOM 9768 N N . THR B 1 574 ? 2.881 -34.625 -28.344 1 68.06 574 THR B N 1
ATOM 9769 C CA . THR B 1 574 ? 2.297 -35.75 -29.016 1 68.06 574 THR B CA 1
ATOM 9770 C C . THR B 1 574 ? 3.16 -36.188 -30.203 1 68.06 574 THR B C 1
ATOM 9772 O O . THR B 1 574 ? 3.889 -35.375 -30.781 1 68.06 574 THR B O 1
ATOM 9775 N N . GLY B 1 575 ? 3.361 -37.5 -30.453 1 71.81 575 GLY B N 1
ATOM 9776 C CA . GLY B 1 575 ? 4.039 -38.062 -31.609 1 71.81 575 GLY B CA 1
ATOM 9777 C C . GLY B 1 575 ? 3.25 -39.188 -32.281 1 71.81 575 GLY B C 1
ATOM 9778 O O . GLY B 1 575 ? 2.225 -39.625 -31.75 1 71.81 575 GLY B O 1
ATOM 9779 N N . ILE B 1 576 ? 3.607 -39.531 -33.531 1 72.12 576 ILE B N 1
ATOM 9780 C CA . ILE B 1 576 ? 2.949 -40.594 -34.281 1 72.12 576 ILE B CA 1
ATOM 9781 C C . ILE B 1 576 ? 3.854 -41.812 -34.344 1 72.12 576 ILE B C 1
ATOM 9783 O O . ILE B 1 576 ? 5.027 -41.719 -34.688 1 72.12 576 ILE B O 1
ATOM 9787 N N . ILE B 1 577 ? 3.402 -42.938 -33.906 1 73.12 577 ILE B N 1
ATOM 9788 C CA . ILE B 1 577 ? 4.176 -44.156 -33.969 1 73.12 577 ILE B CA 1
ATOM 9789 C C . ILE B 1 577 ? 4.535 -44.469 -35.438 1 73.12 577 ILE B C 1
ATOM 9791 O O . ILE B 1 577 ? 3.652 -44.656 -36.281 1 73.12 577 ILE B O 1
ATOM 9795 N N . CYS B 1 578 ? 5.762 -44.469 -35.844 1 73.75 578 CYS B N 1
ATOM 9796 C CA . CYS B 1 578 ? 6.176 -44.75 -37.219 1 73.75 578 CYS B CA 1
ATOM 9797 C C . CYS B 1 578 ? 6.816 -46.125 -37.312 1 73.75 578 CYS B C 1
ATOM 9799 O O . CYS B 1 578 ? 6.941 -46.688 -38.406 1 73.75 578 CYS B O 1
ATOM 9801 N N . GLU B 1 579 ? 7.32 -46.656 -36.188 1 75.62 579 GLU B N 1
ATOM 9802 C CA . GLU B 1 579 ? 7.898 -48 -36.188 1 75.62 579 GLU B CA 1
ATOM 9803 C C . GLU B 1 579 ? 7.367 -48.812 -35.031 1 75.62 579 GLU B C 1
ATOM 9805 O O . GLU B 1 579 ? 7.113 -48.281 -33.938 1 75.62 579 GLU B O 1
ATOM 9810 N N . GLY B 1 580 ? 7.047 -50.031 -35.312 1 72 580 GLY B N 1
ATOM 9811 C CA . GLY B 1 580 ? 6.52 -50.906 -34.312 1 72 580 GLY B CA 1
ATOM 9812 C C . GLY B 1 580 ? 7.5 -51.188 -33.188 1 72 580 GLY B C 1
ATOM 9813 O O . GLY B 1 580 ? 8.609 -50.656 -33.156 1 72 580 GLY B O 1
ATOM 9814 N N . GLU B 1 581 ? 7.16 -51.969 -32.219 1 73.12 581 GLU B N 1
ATOM 9815 C CA . GLU B 1 581 ? 7.938 -52.281 -31.031 1 73.12 581 GLU B CA 1
ATOM 9816 C C . GLU B 1 581 ? 9.203 -53.062 -31.391 1 73.12 581 GLU B C 1
ATOM 9818 O O . GLU B 1 581 ? 9.141 -54.031 -32.156 1 73.12 581 GLU B O 1
ATOM 9823 N N . ASN B 1 582 ? 10.352 -52.5 -31.016 1 70.88 582 ASN B N 1
ATOM 9824 C CA . ASN B 1 582 ? 11.578 -53.25 -31.219 1 70.88 582 ASN B CA 1
ATOM 9825 C C . ASN B 1 582 ? 11.852 -54.219 -30.062 1 70.88 582 ASN B C 1
ATOM 9827 O O . ASN B 1 582 ? 11.062 -54.281 -29.109 1 70.88 582 ASN B O 1
ATOM 9831 N N . SER B 1 583 ? 12.93 -55 -30.062 1 67.81 583 SER B N 1
ATOM 9832 C CA . SER B 1 583 ? 13.281 -56 -29.078 1 67.81 583 SER B CA 1
ATOM 9833 C C . SER B 1 583 ? 13.484 -55.406 -27.703 1 67.81 583 SER B C 1
ATOM 9835 O O . SER B 1 583 ? 13.367 -56.094 -26.688 1 67.81 583 SER B O 1
ATOM 9837 N N . LYS B 1 584 ? 13.641 -54.156 -27.625 1 69.38 584 LYS B N 1
ATOM 9838 C CA . LYS B 1 584 ? 13.914 -53.469 -26.359 1 69.38 584 LYS B CA 1
ATOM 9839 C C . LYS B 1 584 ? 12.656 -52.781 -25.828 1 69.38 584 LYS B C 1
ATOM 9841 O O . LYS B 1 584 ? 12.727 -52 -24.859 1 69.38 584 LYS B O 1
ATOM 9846 N N . GLY B 1 585 ? 11.617 -52.938 -26.484 1 68.81 585 GLY B N 1
ATOM 9847 C CA . GLY B 1 585 ? 10.344 -52.375 -26.062 1 68.81 585 GLY B CA 1
ATOM 9848 C C . GLY B 1 585 ? 10.172 -50.906 -26.469 1 68.81 585 GLY B C 1
ATOM 9849 O O . GLY B 1 585 ? 9.406 -50.188 -25.844 1 68.81 585 GLY B O 1
ATOM 9850 N N . GLU B 1 586 ? 10.852 -50.469 -27.484 1 75.81 586 GLU B N 1
ATOM 9851 C CA . GLU B 1 586 ? 10.781 -49.094 -27.922 1 75.81 586 GLU B CA 1
ATOM 9852 C C . GLU B 1 586 ? 10 -48.969 -29.219 1 75.81 586 GLU B C 1
ATOM 9854 O O . GLU B 1 586 ? 10.023 -49.875 -30.062 1 75.81 586 GLU B O 1
ATOM 9859 N N . TYR B 1 587 ? 9.219 -47.969 -29.359 1 77.25 587 TYR B N 1
ATOM 9860 C CA . TYR B 1 587 ? 8.508 -47.625 -30.594 1 77.25 587 TYR B CA 1
ATOM 9861 C C . TYR B 1 587 ? 9.164 -46.406 -31.281 1 77.25 587 TYR B C 1
ATOM 9863 O O . TYR B 1 587 ? 9.734 -45.562 -30.625 1 77.25 587 TYR B O 1
ATOM 9871 N N . GLY B 1 588 ? 9.297 -46.469 -32.562 1 75.81 588 GLY B N 1
ATOM 9872 C CA . GLY B 1 588 ? 9.656 -45.281 -33.312 1 75.81 588 GLY B CA 1
ATOM 9873 C C . GLY B 1 588 ? 8.539 -44.25 -33.375 1 75.81 588 GLY B C 1
ATOM 9874 O O . GLY B 1 588 ? 7.465 -44.531 -33.906 1 75.81 588 GLY B O 1
ATOM 9875 N N . VAL B 1 589 ? 8.727 -43.031 -32.781 1 76.06 589 VAL B N 1
ATOM 9876 C CA . VAL B 1 589 ? 7.688 -42 -32.719 1 76.06 589 VAL B CA 1
ATOM 9877 C C . VAL B 1 589 ? 8.172 -40.75 -33.438 1 76.06 589 VAL B C 1
ATOM 9879 O O . VAL B 1 589 ? 9.289 -40.281 -33.188 1 76.06 589 VAL B O 1
ATOM 9882 N N . MET B 1 590 ? 7.375 -40.344 -34.406 1 69.5 590 MET B N 1
ATOM 9883 C CA . MET B 1 590 ? 7.672 -39.125 -35.125 1 69.5 590 MET B CA 1
ATOM 9884 C C . MET B 1 590 ? 7.211 -37.906 -34.312 1 69.5 590 MET B C 1
ATOM 9886 O O . MET B 1 590 ? 6.016 -37.719 -34.094 1 69.5 590 MET B O 1
ATOM 9890 N N . VAL B 1 591 ? 8.172 -37.125 -33.719 1 69.31 591 VAL B N 1
ATOM 9891 C CA . VAL B 1 591 ? 7.895 -35.906 -32.938 1 69.31 591 VAL B CA 1
ATOM 9892 C C . VAL B 1 591 ? 8.484 -34.688 -33.656 1 69.31 591 VAL B C 1
ATOM 9894 O O . VAL B 1 591 ? 9.695 -34.656 -33.906 1 69.31 591 VAL B O 1
ATOM 9897 N N . MET B 1 592 ? 7.699 -33.656 -34.031 1 57 592 MET B N 1
ATOM 9898 C CA . MET B 1 592 ? 8.117 -32.469 -34.781 1 57 592 MET B CA 1
ATOM 9899 C C . MET B 1 592 ? 9.008 -32.875 -35.969 1 57 592 MET B C 1
ATOM 9901 O O . MET B 1 592 ? 10.086 -32.312 -36.125 1 57 592 MET B O 1
ATOM 9905 N N . LYS B 1 593 ? 8.617 -33.969 -36.938 1 58.41 593 LYS B N 1
ATOM 9906 C CA . LYS B 1 593 ? 9.211 -34.438 -38.188 1 58.41 593 LYS B CA 1
ATOM 9907 C C . LYS B 1 593 ? 10.531 -35.156 -37.938 1 58.41 593 LYS B C 1
ATOM 9909 O O . LYS B 1 593 ? 11.352 -35.281 -38.844 1 58.41 593 LYS B O 1
ATOM 9914 N N . LYS B 1 594 ? 10.75 -35.5 -36.719 1 63.97 594 LYS B N 1
ATOM 9915 C CA . LYS B 1 594 ? 11.945 -36.281 -36.438 1 63.97 594 LYS B CA 1
ATOM 9916 C C . LYS B 1 594 ? 11.586 -37.594 -35.75 1 63.97 594 LYS B C 1
ATOM 9918 O O . LYS B 1 594 ? 10.719 -37.625 -34.875 1 63.97 594 LYS B O 1
ATOM 9923 N N . LYS B 1 595 ? 12.172 -38.688 -36.219 1 69.75 595 LYS B N 1
ATOM 9924 C CA . LYS B 1 595 ? 11.914 -40.031 -35.688 1 69.75 595 LYS B CA 1
ATOM 9925 C C . LYS B 1 595 ? 12.727 -40.281 -34.438 1 69.75 595 LYS B C 1
ATOM 9927 O O . LYS B 1 595 ? 13.953 -40.094 -34.438 1 69.75 595 LYS B O 1
ATOM 9932 N N . VAL B 1 596 ? 12.07 -40.438 -33.312 1 71.94 596 VAL B N 1
ATOM 9933 C CA . VAL B 1 596 ? 12.742 -40.719 -32.062 1 71.94 596 VAL B CA 1
ATOM 9934 C C . VAL B 1 596 ? 12.242 -42.031 -31.484 1 71.94 596 VAL B C 1
ATOM 9936 O O . VAL B 1 596 ? 11.055 -42.344 -31.578 1 71.94 596 VAL B O 1
ATOM 9939 N N . LYS B 1 597 ? 13.086 -42.906 -31.062 1 73.06 597 LYS B N 1
ATOM 9940 C CA . LYS B 1 597 ? 12.711 -44.188 -30.438 1 73.06 597 LYS B CA 1
ATOM 9941 C C . LYS B 1 597 ? 12.375 -43.969 -28.953 1 73.06 597 LYS B C 1
ATOM 9943 O O . LYS B 1 597 ? 13.188 -43.469 -28.188 1 73.06 597 LYS B O 1
ATOM 9948 N N . ILE B 1 598 ? 11.133 -44.25 -28.609 1 73.12 598 ILE B N 1
ATOM 9949 C CA . ILE B 1 598 ? 10.656 -44.031 -27.25 1 73.12 598 ILE B CA 1
ATOM 9950 C C . ILE B 1 598 ? 10.109 -45.344 -26.672 1 73.12 598 ILE B C 1
ATOM 9952 O O . ILE B 1 598 ? 9.438 -46.094 -27.375 1 73.12 598 ILE B O 1
ATOM 9956 N N . ASN B 1 599 ? 10.477 -45.75 -25.5 1 69.19 599 ASN B N 1
ATOM 9957 C CA . ASN B 1 599 ? 10.031 -46.969 -24.859 1 69.19 599 ASN B CA 1
ATOM 9958 C C . ASN B 1 599 ? 8.516 -46.969 -24.672 1 69.19 599 ASN B C 1
ATOM 9960 O O . ASN B 1 599 ? 7.906 -45.938 -24.406 1 69.19 599 ASN B O 1
ATOM 9964 N N . LYS B 1 600 ? 7.832 -48.094 -24.859 1 70.88 600 LYS B N 1
ATOM 9965 C CA . LYS B 1 600 ? 6.391 -48.312 -24.844 1 70.88 600 LYS B CA 1
ATOM 9966 C C . LYS B 1 600 ? 5.766 -47.781 -23.562 1 70.88 600 LYS B C 1
ATOM 9968 O O . LYS B 1 600 ? 4.637 -47.281 -23.578 1 70.88 600 LYS B O 1
ATOM 9973 N N . LYS B 1 601 ? 6.586 -47.844 -22.609 1 63.91 601 LYS B N 1
ATOM 9974 C CA . LYS B 1 601 ? 6.051 -47.438 -21.312 1 63.91 601 LYS B CA 1
ATOM 9975 C C . LYS B 1 601 ? 5.891 -45.938 -21.203 1 63.91 601 LYS B C 1
ATOM 9977 O O . LYS B 1 601 ? 5.227 -45.438 -20.297 1 63.91 601 LYS B O 1
ATOM 9982 N N . ARG B 1 602 ? 6.512 -45.281 -22.219 1 62.25 602 ARG B N 1
ATOM 9983 C CA . ARG B 1 602 ? 6.504 -43.812 -22.188 1 62.25 602 ARG B CA 1
ATOM 9984 C C . ARG B 1 602 ? 5.434 -43.25 -23.125 1 62.25 602 ARG B C 1
ATOM 9986 O O . ARG B 1 602 ? 5.379 -42.062 -23.359 1 62.25 602 ARG B O 1
ATOM 9993 N N . LEU B 1 603 ? 4.863 -44.188 -23.734 1 67.12 603 LEU B N 1
ATOM 9994 C CA . LEU B 1 603 ? 3.873 -43.781 -24.734 1 67.12 603 LEU B CA 1
ATOM 9995 C C . LEU B 1 603 ? 2.459 -44.062 -24.234 1 67.12 603 LEU B C 1
ATOM 9997 O O . LEU B 1 603 ? 2.223 -45.062 -23.547 1 67.12 603 LEU B O 1
ATOM 10001 N N . SER B 1 604 ? 1.733 -43.188 -24.219 1 64.44 604 SER B N 1
ATOM 10002 C CA . SER B 1 604 ? 0.308 -43.406 -24 1 64.44 604 SER B CA 1
ATOM 10003 C C . SER B 1 604 ? -0.509 -43.031 -25.219 1 64.44 604 SER B C 1
ATOM 10005 O O . SER B 1 604 ? -0.17 -42.062 -25.922 1 64.44 604 SER B O 1
ATOM 10007 N N . ILE B 1 605 ? -1.451 -43.844 -25.672 1 57.72 605 ILE B N 1
ATOM 10008 C CA . ILE B 1 605 ? -2.27 -43.562 -26.844 1 57.72 605 ILE B CA 1
ATOM 10009 C C . ILE B 1 605 ? -3.004 -42.219 -26.656 1 57.72 605 ILE B C 1
ATOM 10011 O O . ILE B 1 605 ? -3.66 -42.031 -25.625 1 57.72 605 ILE B O 1
ATOM 10015 N N . TYR B 1 606 ? -2.635 -41.156 -27.406 1 60.66 606 TYR B N 1
ATOM 10016 C CA . TYR B 1 606 ? -3.342 -39.875 -27.391 1 60.66 606 TYR B CA 1
ATOM 10017 C C . TYR B 1 606 ? -4.547 -39.906 -28.328 1 60.66 606 TYR B C 1
ATOM 10019 O O . TYR B 1 606 ? -5.652 -39.531 -27.938 1 60.66 606 TYR B O 1
ATOM 10027 N N . ILE B 1 607 ? -4.434 -40.219 -29.703 1 56.81 607 ILE B N 1
ATOM 10028 C CA . ILE B 1 607 ? -5.484 -40.406 -30.688 1 56.81 607 ILE B CA 1
ATOM 10029 C C . ILE B 1 607 ? -5.223 -41.688 -31.484 1 56.81 607 ILE B C 1
ATOM 10031 O O . ILE B 1 607 ? -4.109 -41.906 -31.953 1 56.81 607 ILE B O 1
ATOM 10035 N N . ASP B 1 608 ? -6.129 -42.625 -31.516 1 52.31 608 ASP B N 1
ATOM 10036 C CA . ASP B 1 608 ? -6.031 -43.844 -32.312 1 52.31 608 ASP B CA 1
ATOM 10037 C C . ASP B 1 608 ? -5.969 -43.531 -33.812 1 52.31 608 ASP B C 1
ATOM 10039 O O . ASP B 1 608 ? -6.543 -42.531 -34.25 1 52.31 608 ASP B O 1
ATOM 10043 N N . LYS B 1 609 ? -5.145 -44.281 -34.531 1 49.5 609 LYS B N 1
ATOM 10044 C CA . LYS B 1 609 ? -5.027 -44.125 -36 1 49.5 609 LYS B CA 1
ATOM 10045 C C . LYS B 1 609 ? -6.402 -44 -36.656 1 49.5 609 LYS B C 1
ATOM 10047 O O . LYS B 1 609 ? -6.57 -43.219 -37.594 1 49.5 609 LYS B O 1
ATOM 10052 N N . GLU B 1 610 ? -7.223 -44.75 -36.156 1 50.25 610 GLU B N 1
ATOM 10053 C CA . GLU B 1 610 ? -8.531 -44.781 -36.812 1 50.25 610 GLU B CA 1
ATOM 10054 C C . GLU B 1 610 ? -9.273 -43.469 -36.625 1 50.25 610 GLU B C 1
ATOM 10056 O O . GLU B 1 610 ? -10.109 -43.094 -37.438 1 50.25 610 GLU B O 1
ATOM 10061 N N . GLU B 1 611 ? -8.984 -42.75 -35.625 1 49.81 611 GLU B N 1
ATOM 10062 C CA . GLU B 1 611 ? -9.695 -41.5 -35.375 1 49.81 611 GLU B CA 1
ATOM 10063 C C . GLU B 1 611 ? -8.977 -40.312 -36 1 49.81 611 GLU B C 1
ATOM 10065 O O . GLU B 1 611 ? -9.602 -39.312 -36.344 1 49.81 611 GLU B O 1
ATOM 10070 N N . LEU B 1 612 ? -7.715 -40.281 -36.062 1 48.66 612 LEU B N 1
ATOM 10071 C CA . LEU B 1 612 ? -6.934 -39.219 -36.656 1 48.66 612 LEU B CA 1
ATOM 10072 C C . LEU B 1 612 ? -6.988 -39.25 -38.156 1 48.66 612 LEU B C 1
ATOM 10074 O O . LEU B 1 612 ? -6.992 -38.219 -38.844 1 48.66 612 LEU B O 1
ATOM 10078 N N . TYR B 1 613 ? -6.848 -40.438 -38.781 1 44.28 613 TYR B N 1
ATOM 10079 C CA . TYR B 1 613 ? -6.82 -40.594 -40.219 1 44.28 613 TYR B CA 1
ATOM 10080 C C . TYR B 1 613 ? -8.07 -41.312 -40.719 1 44.28 613 TYR B C 1
ATOM 10082 O O . TYR B 1 613 ? -8.562 -42.25 -40.062 1 44.28 613 TYR B O 1
ATOM 10090 N N . PRO B 1 614 ? -8.898 -40.625 -41.594 1 39.56 614 PRO B N 1
ATOM 10091 C CA . PRO B 1 614 ? -9.977 -41.406 -42.219 1 39.56 614 PRO B CA 1
ATOM 10092 C C . PRO B 1 614 ? -9.508 -42.781 -42.688 1 39.56 614 PRO B C 1
ATOM 10094 O O . PRO B 1 614 ? -8.312 -43.031 -42.844 1 39.56 614 PRO B O 1
ATOM 10097 N N . GLU B 1 615 ? -10.258 -43.812 -42.812 1 41.72 615 GLU B N 1
ATOM 10098 C CA . GLU B 1 615 ? -9.992 -45.156 -43.25 1 41.72 615 GLU B CA 1
ATOM 10099 C C . GLU B 1 615 ? -8.906 -45.188 -44.312 1 41.72 615 GLU B C 1
ATOM 10101 O O . GLU B 1 615 ? -8.047 -46.062 -44.344 1 41.72 615 GLU B O 1
ATOM 10106 N N . GLU B 1 616 ? -9.039 -44.469 -45.5 1 38.47 616 GLU B N 1
ATOM 10107 C CA . GLU B 1 616 ? -8.211 -44.531 -46.688 1 38.47 616 GLU B CA 1
ATOM 10108 C C . GLU B 1 616 ? -6.992 -43.625 -46.562 1 38.47 616 GLU B C 1
ATOM 10110 O O . GLU B 1 616 ? -6.359 -43.281 -47.562 1 38.47 616 GLU B O 1
ATOM 10115 N N . TYR B 1 617 ? -6.738 -43.094 -45.438 1 40.19 617 TYR B N 1
ATOM 10116 C CA . TYR B 1 617 ? -5.668 -42.094 -45.438 1 40.19 617 TYR B CA 1
ATOM 10117 C C . TYR B 1 617 ? -4.301 -42.781 -45.469 1 40.19 617 TYR B C 1
ATOM 10119 O O . TYR B 1 617 ? -4.035 -43.688 -44.688 1 40.19 617 TYR B O 1
ATOM 10127 N N . ASN B 1 618 ? -3.576 -42.781 -46.625 1 39.69 618 ASN B N 1
ATOM 10128 C CA . ASN B 1 618 ? -2.223 -43.281 -46.844 1 39.69 618 ASN B CA 1
ATOM 10129 C C . ASN B 1 618 ? -1.218 -42.625 -45.906 1 39.69 618 ASN B C 1
ATOM 10131 O O . ASN B 1 618 ? -0.93 -41.438 -46.031 1 39.69 618 ASN B O 1
ATOM 10135 N N . LEU B 1 619 ? -0.93 -43.094 -44.781 1 43.38 619 LEU B N 1
ATOM 10136 C CA . LEU B 1 619 ? -0.019 -42.688 -43.719 1 43.38 619 LEU B CA 1
ATOM 10137 C C . LEU B 1 619 ? 1.345 -42.312 -44.312 1 43.38 619 LEU B C 1
ATOM 10139 O O . LEU B 1 619 ? 2.182 -41.719 -43.594 1 43.38 619 LEU B O 1
ATOM 10143 N N . ASP B 1 620 ? 1.664 -42.719 -45.469 1 45.78 620 ASP B N 1
ATOM 10144 C CA . ASP B 1 620 ? 2.904 -42.344 -46.125 1 45.78 620 ASP B CA 1
ATOM 10145 C C . ASP B 1 620 ? 3.035 -40.844 -46.25 1 45.78 620 ASP B C 1
ATOM 10147 O O . ASP B 1 620 ? 4.145 -40.312 -46.375 1 45.78 620 ASP B O 1
ATOM 10151 N N . ILE B 1 621 ? 2.01 -40.094 -46.281 1 45.97 621 ILE B N 1
ATOM 10152 C CA . ILE B 1 621 ? 2.025 -38.656 -46.438 1 45.97 621 ILE B CA 1
ATOM 10153 C C . ILE B 1 621 ? 2.6 -38 -45.188 1 45.97 621 ILE B C 1
ATOM 10155 O O . ILE B 1 621 ? 3.254 -36.938 -45.281 1 45.97 621 ILE B O 1
ATOM 10159 N N . VAL B 1 622 ? 2.338 -38.531 -44.094 1 46.69 622 VAL B N 1
ATOM 10160 C CA . VAL B 1 622 ? 2.771 -37.938 -42.844 1 46.69 622 VAL B CA 1
ATOM 10161 C C . VAL B 1 622 ? 4.238 -38.281 -42.594 1 46.69 622 VAL B C 1
ATOM 10163 O O . VAL B 1 622 ? 4.977 -37.469 -42 1 46.69 622 VAL B O 1
ATOM 10166 N N . PHE B 1 623 ? 4.766 -39.406 -43 1 46.81 623 PHE B N 1
ATOM 10167 C CA . PHE B 1 623 ? 6.098 -39.906 -42.656 1 46.81 623 PHE B CA 1
ATOM 10168 C C . PHE B 1 623 ? 7.102 -39.531 -43.75 1 46.81 623 PHE B C 1
ATOM 10170 O O . PHE B 1 623 ? 8.312 -39.531 -43.5 1 46.81 623 PHE B O 1
ATOM 10177 N N . LYS B 1 624 ? 6.703 -39.469 -45.125 1 46.28 624 LYS B N 1
ATOM 10178 C CA . LYS B 1 624 ? 7.633 -39.312 -46.219 1 46.28 624 LYS B CA 1
ATOM 10179 C C . LYS B 1 624 ? 7.578 -37.875 -46.781 1 46.28 624 LYS B C 1
ATOM 10181 O O . LYS B 1 624 ? 6.543 -37.219 -46.688 1 46.28 624 LYS B O 1
ATOM 10186 N N . SER B 1 625 ? 8.805 -37.219 -46.906 1 46.62 625 SER B N 1
ATOM 10187 C CA . SER B 1 625 ? 8.938 -35.844 -47.438 1 46.62 625 SER B CA 1
ATOM 10188 C C . SER B 1 625 ? 8.102 -35.688 -48.688 1 46.62 625 SER B C 1
ATOM 10190 O O . SER B 1 625 ? 7.766 -36.656 -49.375 1 46.62 625 SER B O 1
ATOM 10192 N N . LYS B 1 626 ? 7.445 -34.531 -48.844 1 50.22 626 LYS B N 1
ATOM 10193 C CA . LYS B 1 626 ? 6.719 -34.188 -50.062 1 50.22 626 LYS B CA 1
ATOM 10194 C C . LYS B 1 626 ? 7.477 -34.625 -51.312 1 50.22 626 LYS B C 1
ATOM 10196 O O . LYS B 1 626 ? 6.875 -35.125 -52.25 1 50.22 626 LYS B O 1
ATOM 10201 N N . ASP B 1 627 ? 8.789 -34.375 -51.125 1 50.84 627 ASP B N 1
ATOM 10202 C CA . ASP B 1 627 ? 9.602 -34.719 -52.281 1 50.84 627 ASP B CA 1
ATOM 10203 C C . ASP B 1 627 ? 9.555 -36.219 -52.562 1 50.84 627 ASP B C 1
ATOM 10205 O O . ASP B 1 627 ? 9.477 -36.625 -53.719 1 50.84 627 ASP B O 1
ATOM 10209 N N . TYR B 1 628 ? 9.492 -36.938 -51.5 1 48.56 628 TYR B N 1
ATOM 10210 C CA . TYR B 1 628 ? 9.414 -38.406 -51.688 1 48.56 628 TYR B CA 1
ATOM 10211 C C . TYR B 1 628 ? 8.055 -38.781 -52.25 1 48.56 628 TYR B C 1
ATOM 10213 O O . TYR B 1 628 ? 7.977 -39.625 -53.188 1 48.56 628 TYR B O 1
ATOM 10221 N N . ARG B 1 629 ? 7.027 -38.094 -51.844 1 53.5 629 ARG B N 1
ATOM 10222 C CA . ARG B 1 629 ? 5.684 -38.406 -52.312 1 53.5 629 ARG B CA 1
ATOM 10223 C C . ARG B 1 629 ? 5.508 -38 -53.75 1 53.5 629 ARG B C 1
ATOM 10225 O O . ARG B 1 629 ? 4.867 -38.719 -54.531 1 53.5 629 ARG B O 1
ATOM 10232 N N . LYS B 1 630 ? 6.035 -36.906 -54.031 1 54.78 630 LYS B N 1
ATOM 10233 C CA . LYS B 1 630 ? 6.027 -36.5 -55.438 1 54.78 630 LYS B CA 1
ATOM 10234 C C . LYS B 1 630 ? 6.793 -37.469 -56.312 1 54.78 630 LYS B C 1
ATOM 10236 O O . LYS B 1 630 ? 6.34 -37.812 -57.406 1 54.78 630 LYS B O 1
ATOM 10241 N N . LYS B 1 631 ? 7.957 -37.875 -55.688 1 53.06 631 LYS B N 1
ATOM 10242 C CA . LYS B 1 631 ? 8.766 -38.781 -56.469 1 53.06 631 LYS B CA 1
ATOM 10243 C C . LYS B 1 631 ? 8.102 -40.156 -56.562 1 53.06 631 LYS B C 1
ATOM 10245 O O . LYS B 1 631 ? 8.125 -40.812 -57.625 1 53.06 631 LYS B O 1
ATOM 10250 N N . ASP B 1 632 ? 7.465 -40.5 -55.5 1 53.22 632 ASP B N 1
ATOM 10251 C CA . ASP B 1 632 ? 6.785 -41.812 -55.469 1 53.22 632 ASP B CA 1
ATOM 10252 C C . ASP B 1 632 ? 5.551 -41.781 -56.375 1 53.22 632 ASP B C 1
ATOM 10254 O O . ASP B 1 632 ? 5.301 -42.719 -57.125 1 53.22 632 ASP B O 1
ATOM 10258 N N . LYS B 1 633 ? 4.793 -40.719 -56.281 1 55.34 633 LYS B N 1
ATOM 10259 C CA . LYS B 1 633 ? 3.654 -40.562 -57.188 1 55.34 633 LYS B CA 1
ATOM 10260 C C . LYS B 1 633 ? 4.113 -40.5 -58.625 1 55.34 633 LYS B C 1
ATOM 10262 O O . LYS B 1 633 ? 3.453 -41.031 -59.531 1 55.34 633 LYS B O 1
ATOM 10267 N N . LEU B 1 634 ? 5.188 -39.688 -58.75 1 52.47 634 LEU B N 1
ATOM 10268 C CA . LEU B 1 634 ? 5.719 -39.625 -60.125 1 52.47 634 LEU B CA 1
ATOM 10269 C C . LEU B 1 634 ? 6.184 -41 -60.594 1 52.47 634 LEU B C 1
ATOM 10271 O O . LEU B 1 634 ? 6.012 -41.344 -61.75 1 52.47 634 LEU B O 1
ATOM 10275 N N . MET B 1 635 ? 6.727 -41.75 -59.562 1 48.66 635 MET B N 1
ATOM 10276 C CA . MET B 1 635 ? 7.215 -43.062 -59.969 1 48.66 635 MET B CA 1
ATOM 10277 C C . MET B 1 635 ? 6.055 -44 -60.25 1 48.66 635 MET B C 1
ATOM 10279 O O . MET B 1 635 ? 6.148 -44.875 -61.094 1 48.66 635 MET B O 1
ATOM 10283 N N . ASN B 1 636 ? 5.051 -43.906 -59.375 1 48.38 636 ASN B N 1
ATOM 10284 C CA . ASN B 1 636 ? 3.936 -44.812 -59.594 1 48.38 636 ASN B CA 1
ATOM 10285 C C . ASN B 1 636 ? 3.188 -44.469 -60.875 1 48.38 636 ASN B C 1
ATOM 10287 O O . ASN B 1 636 ? 2.363 -45.25 -61.375 1 48.38 636 ASN B O 1
ATOM 10291 N N . LYS B 1 637 ? 3.191 -43.188 -61.312 1 48.94 637 LYS B N 1
ATOM 10292 C CA . LYS B 1 637 ? 2.451 -42.906 -62.531 1 48.94 637 LYS B CA 1
ATOM 10293 C C . LYS B 1 637 ? 3.256 -43.312 -63.781 1 48.94 637 LYS B C 1
ATOM 10295 O O . LYS B 1 637 ? 2.693 -43.781 -64.75 1 48.94 637 LYS B O 1
ATOM 10300 N N . LYS B 1 638 ? 4.598 -42.719 -64.062 1 45.31 638 LYS B N 1
ATOM 10301 C CA . LYS B 1 638 ? 5.34 -43.062 -65.25 1 45.31 638 LYS B CA 1
ATOM 10302 C C . LYS B 1 638 ? 6.773 -43.469 -64.875 1 45.31 638 LYS B C 1
ATOM 10304 O O . LYS B 1 638 ? 7.336 -43.031 -63.906 1 45.31 638 LYS B O 1
ATOM 10309 N N . HIS B 1 639 ? 7.324 -44.562 -65.375 1 45.91 639 HIS B N 1
ATOM 10310 C CA . HIS B 1 639 ? 8.672 -45.125 -65.375 1 45.91 639 HIS B CA 1
ATOM 10311 C C . HIS B 1 639 ? 9.719 -44.062 -65.625 1 45.91 639 HIS B C 1
ATOM 10313 O O . HIS B 1 639 ? 9.852 -43.625 -66.812 1 45.91 639 HIS B O 1
ATOM 10319 N N . VAL B 1 640 ? 9.797 -42.875 -65.062 1 43.16 640 VAL B N 1
ATOM 10320 C CA . VAL B 1 640 ? 10.859 -42 -65.562 1 43.16 640 VAL B CA 1
ATOM 10321 C C . VAL B 1 640 ? 12.219 -42.562 -65.188 1 43.16 640 VAL B C 1
ATOM 10323 O O . VAL B 1 640 ? 12.43 -42.969 -64.062 1 43.16 640 VAL B O 1
ATOM 10326 N N . LYS B 1 641 ? 13.188 -42.812 -66.188 1 45.72 641 LYS B N 1
ATOM 10327 C CA . LYS B 1 641 ? 14.594 -43.219 -66.188 1 45.72 641 LYS B CA 1
ATOM 10328 C C . LYS B 1 641 ? 15.469 -42.219 -65.438 1 45.72 641 LYS B C 1
ATOM 10330 O O . LYS B 1 641 ? 15.359 -41.031 -65.625 1 45.72 641 LYS B O 1
ATOM 10335 N N . GLY B 1 642 ? 16.219 -42.562 -64.312 1 46.59 642 GLY B N 1
ATOM 10336 C CA . GLY B 1 642 ? 17.281 -41.969 -63.5 1 46.59 642 GLY B CA 1
ATOM 10337 C C . GLY B 1 642 ? 16.859 -41.656 -62.062 1 46.59 642 GLY B C 1
ATOM 10338 O O . GLY B 1 642 ? 17.609 -41.031 -61.312 1 46.59 642 GLY B O 1
ATOM 10339 N N . LEU B 1 643 ? 15.602 -41.469 -61.812 1 43.22 643 LEU B N 1
ATOM 10340 C CA . LEU B 1 643 ? 15.211 -41.062 -60.469 1 43.22 643 LEU B CA 1
ATOM 10341 C C . LEU B 1 643 ? 15.242 -42.25 -59.5 1 43.22 643 LEU B C 1
ATOM 10343 O O . LEU B 1 643 ? 14.555 -43.25 -59.719 1 43.22 643 LEU B O 1
ATOM 10347 N N . SER B 1 644 ? 16.438 -42.688 -59.031 1 40.69 644 SER B N 1
ATOM 10348 C CA . SER B 1 644 ? 16.516 -43.75 -58.031 1 40.69 644 SER B CA 1
ATOM 10349 C C . SER B 1 644 ? 16.047 -43.281 -56.656 1 40.69 644 SER B C 1
ATOM 10351 O O . SER B 1 644 ? 16.281 -42.125 -56.281 1 40.69 644 SER B O 1
ATOM 10353 N N . ILE B 1 645 ? 14.859 -43.625 -56.219 1 42.16 645 ILE B N 1
ATOM 10354 C CA . ILE B 1 645 ? 14.414 -43.438 -54.844 1 42.16 645 ILE B CA 1
ATOM 10355 C C . ILE B 1 645 ? 15.203 -44.375 -53.938 1 42.16 645 ILE B C 1
ATOM 10357 O O . ILE B 1 645 ? 15.273 -45.562 -54.156 1 42.16 645 ILE B O 1
ATOM 10361 N N . ASP B 1 646 ? 16.422 -43.938 -53.531 1 35 646 ASP B N 1
ATOM 10362 C CA . ASP B 1 646 ? 17.094 -44.75 -52.531 1 35 646 ASP B CA 1
ATOM 10363 C C . ASP B 1 646 ? 16.188 -45 -51.312 1 35 646 ASP B C 1
ATOM 10365 O O . ASP B 1 646 ? 15.75 -44.062 -50.656 1 35 646 ASP B O 1
ATOM 10369 N N . ALA B 1 647 ? 15.336 -45.938 -51.375 1 38.81 647 ALA B N 1
ATOM 10370 C CA . ALA B 1 647 ? 14.492 -46.531 -50.344 1 38.81 647 ALA B CA 1
ATOM 10371 C C . ALA B 1 647 ? 15.273 -46.719 -49.062 1 38.81 647 ALA B C 1
ATOM 10373 O O . ALA B 1 647 ? 14.703 -47.125 -48.031 1 38.81 647 ALA B O 1
ATOM 10374 N N . THR B 1 648 ? 16.625 -46.812 -49.156 1 34 648 THR B N 1
ATOM 10375 C CA . THR B 1 648 ? 17.281 -47.312 -47.938 1 34 648 THR B CA 1
ATOM 10376 C C . THR B 1 648 ? 17.125 -46.312 -46.812 1 34 648 THR B C 1
ATOM 10378 O O . THR B 1 648 ? 17.484 -46.594 -45.656 1 34 648 THR B O 1
ATOM 10381 N N . GLU B 1 649 ? 17.109 -45.062 -47.156 1 29.75 649 GLU B N 1
ATOM 10382 C CA . GLU B 1 649 ? 17.266 -44.312 -45.906 1 29.75 649 GLU B CA 1
ATOM 10383 C C . GLU B 1 649 ? 16.031 -44.469 -45.031 1 29.75 649 GLU B C 1
ATOM 10385 O O . GLU B 1 649 ? 15.344 -43.5 -44.75 1 29.75 649 GLU B O 1
ATOM 10390 N N . GLU B 1 650 ? 15.133 -45.469 -45.344 1 28.45 650 GLU B N 1
ATOM 10391 C CA . GLU B 1 650 ? 13.945 -45.938 -44.625 1 28.45 650 GLU B CA 1
ATOM 10392 C C . GLU B 1 650 ? 14.273 -46.281 -43.156 1 28.45 650 GLU B C 1
ATOM 10394 O O . GLU B 1 650 ? 13.383 -46.344 -42.312 1 28.45 650 GLU B O 1
ATOM 10399 N N . ILE B 1 651 ? 15.625 -46.75 -42.938 1 24.28 651 ILE B N 1
ATOM 10400 C CA . ILE B 1 651 ? 15.82 -47.094 -41.531 1 24.28 651 ILE B CA 1
ATOM 10401 C C . ILE B 1 651 ? 15.977 -45.812 -40.688 1 24.28 651 ILE B C 1
ATOM 10403 O O . ILE B 1 651 ? 16.797 -44.969 -41.031 1 24.28 651 ILE B O 1
#

Foldseek 3Di:
DPPVLCVLLVVVVVLVLLLVLFQEPLLNVVSNPFFFDQDQVVLVLLLLLLQLLLQCVVVDVDALFDSCPCVVVLLVCLVVPHQDFLVSLVSLLVLLVSLVVNLVVLCVCCVSRVVLNVLSVLADSPVVLSVLSPLQHDPRAGDCVNDPVSVVLVVLLVVLVVVLQVVLLVVLPDPQCVVFAPDSDWDDDPRATWGWGALVCVPVFAFDFRDAPPVRGITTTDGPVSVVSRVVSVVSVVVNVVVRSVSSSVSSVVCSVCVVSSVSSVVSSSVSSNSSSLSVLCVQQVFDAAAEDAQQWWFFAQFFQSVVPPPGGGATDTARDQAQEEEEEEDPQQCLLVNLSRLSSQQGCSSSSHTGNTDPHTYGYRAPEEQEQDCPPPPVPQLVCRVVVSVVSLVVCLVVAALRYEYEEEAQLPSDDPVVSVVNRLVSVVSNVVRNYRYYYYHHDVVVVVVQVPDSRHWYKYFDADLQVRHHPNYIDIRDHDDDCPLSNCQQQPDDQVVSQVVCCVVVVDGDGDDHDDHDPVVVVVVVVVVVVVVVVVVVVVVVVVVVVVCVVVVPPLFDDQQFFWQQQVVRFTWGFHAGQDPVQWTFTQTPLDTDTHHSVRTDGPGGNCGVDPPPRPCCVVNPDPVVVVVVVVVVVDVDPPPDPPCVVVD/DPPVLCVLLVVVVVLVLLLVLFQEPLLNVVSNPFFFDQDVVVLVVLLLLLQLLLQVVVVDVDALFDSCPCVVVLVVCLVVPHQDFLVSLVSLLVLLVSLVVNLVVLCVCCVSRVVLNVLSVLADSPVVLSVLSPLQHDPRAGDCVNDPVSVVLVVLLVVLVVVLVVVLLVVLPDPQCVVFFPDSDWDADPRFTWGWGALVCPVVFAFDFRDAPPVRGITTTDGPVSVVSRVVSVVSVVVNVVVRSVSSRVSSVVCSVCVVSSVSSVVSSSVSSNSSSLSVLCVQQVFDAAAEDAQQWWFFAQFFQSVVPPPGGGATDTARDQAQEEEEEEDPQQCLLVNLSRLSSQQGCSSSSHTGNTDPHTYGYRAPEEQEQDCPPPPVPQLVCRVVVSVVSLVVCLVPAALRYEYEEEAQLPSDDPVVSLVNRLVSVVSNVVRNYRYYYYHHDVVVVVVQVPDRRHWYKYFDADLQVRHHPNYIDIRDHDDDCPLSNCQQQPDDQVVSQVVCCVVVVDGDGDDHDDHDPVVVVVVVVVVVVVVVVVVVVVVVVVVVVVCVVVVPPLFDDAQFFWQQVVVRFTWGFHAGQDPVQWTFTQTPLDTDTGHSVRTDRPGGNCGVAPPPRPCCVVNPPPVVVVVVVVVVVDVDPPPDPPCPVVD

Sequence (1302 aa):
MNNKAIELLEYNKIKEVLKGYALSDMAKERIERLEPYVDINIIRKNMIETTEARAIVDINSSVPIHSLTGIKAVRDKIEKGMILSPEDLDMISELLKEVKRLKRFMLDKEQVAPTISLYALSTSELGGLREEIEKSIVRGRVDDRATSKLYKIRKRIIILEDKIKNKLDSVLRNEKYKGYLQDSLVSQRNGRYVIPIKSEYRKEMDGNIHDRSQSGSTVFVEPAEVKKIQDELDFEKFEEEKEVYKILSNLTNFVCDNIKEIKVNIEVMSNYDYIFAKGKYSKAIEGREVDFNNRNYINIKDAKHPLLGKDAVPLNFVVGEDYKGVIITGPNTGGKTVALKTVGLLTLMAQTGLHIPVAKGSEVGVFAEVLVDIGDGQSIEQNLSTFSSHIKNIISILNCADEYSLVILDEVGSGTDPSEGMGIAVAILEELYKKGSVICATTHYSEIKDFAQNHIGFINGSMEFDINTLKPLYKLNIGKAGESNAFLIALRLGMDKDIIERAHAVTYKEEKIYLEYKEQNENVIKKEKDLVIHQEKVEKLKSAEKREKLNEIKDTKLNFNIGDCVYISFMNRTGIICEGENSKGEYGVMVMKKKVKINKKRLSIYIDKEELYPEEYNLDIVFKSKDYRKKDKLMNKKHVKGLSIDATEEIMNNKAIELLEYNKIKEVLKGYALSDMAKERIERLEPYVDINIIRKNMIETTEARAIVDINSSVPIHSLTGIKAVRDKIEKGMILSPEDLDMISELLKEVKRLKRFMLDKEQVAPTISLYALSTSELGGLREEIEKSIVRGRVDDRATSKLYKIRKRIIILEDKIKNKLDSVLRNEKYKGYLQDSLVSQRNGRYVIPIKSEYRKEMDGNIHDRSQSGSTVFVEPAEVKKIQDELDFEKFEEEKEVYKILSNLTNFVCDNIKEIKVNIEVMSNYDYIFAKGKYSKAIEGREVDFNNRNYINIKDAKHPLLGKDAVPLNFVVGEDYKGVIITGPNTGGKTVALKTVGLLTLMAQTGLHIPVAKGSEVGVFAEVLVDIGDGQSIEQNLSTFSSHIKNIISILNCADEYSLVILDEVGSGTDPSEGMGIAVAILEELYKKGSVICATTHYSEIKDFAQNHIGFINGSMEFDINTLKPLYKLNIGKAGESNAFLIALRLGMDKDIIERAHAVTYKEEKIYLEYKEQNENVIKKEKDLVIHQEKVEKLKSAEKREKLNEIKDTKLNFNIGDCVYISFMNRTGIICEGENSKGEYGVMVMKKKVKINKKRLSIYIDKEELYPEEYNLDIVFKSKDYRKKDKLMNKKHVKGLSIDATEEI

Radius of gyration: 47.89 Å; Cα contacts (8 Å, |Δi|>4): 2203; chains: 2; bounding box: 125×114×130 Å

Secondary structure (DSSP, 8-state):
--HHHHHHTTHHHHHHHHHTT--SHHHHHHHHT------HHHHHHHHHHHHHHHHHHHH-S-------TTHHHHHHHHHTTPPPPHHHHHHHHHHHHHHHHHHHHHHHTTTT-HHHHGGGGG----HHHHHHHHHHEETTEE-GGGSHHHHHHHHHHHHHHHHHHHHHHHHHH-HHHHTTBS-SS-EEETTEEEEEEEGGGGGGS-EEEEEE-TTSSEEEEEEHHHHHHHHHHHHHHHHHHHHHHHHHHHHHHHHHHTHHHHHHHHHHHHHHHHHHHHHHHHHHTT-B--EEESS--EEEEEE--TTSGGGPPPEEEEESSS-SEEEEES-GGGSHHHHHHHHHHHHHHHHTT--BS--TT-EEE--SEEEEE---TT-TT-STHHHHHHHHHHHHHHHH-STTEEEEESSTT-SS-HHHHHHHHHHHHHHHHHTT-EEEEEE--HHHHHHHHHSTTEEEEEEEEETTTTEEEEEEEET-PPPP-HHHHHHHTT--HHHHHHHHHHHHSS--PPPPP---HHHHHHHHHHHHHHHHHHHHHHHHHHHHHHHHHHTT---PPTT-EEEETTTTEEEEEEE---TTSEEEEEETTEEEEEEGGGEEEEE-HHHHS-TT--THHHHS-HHHHHHHHHHHHS--TT----GGGG-/--HHHHHHTTHHHHHHHHHTT--SHHHHHHHHT------HHHHHHHHHHHHHHHHHHHH-S-------TTHHHHHHHHHTTPPPPHHHHHHHHHHHHHHHHHHHHHHHTTTT-HHHHGGGGG----HHHHHHHHHHEETTEE-TTSSHHHHHHHHHHHHHHHHHHHHHHHHHH-HHHHTTBS-S--EEETTEEEEEEEGGGGGGS-EEEEEE-TTSSEEEEEEHHHHHHHHHHHHHHHHHHHHHHHHHHHHHHHHHHTHHHHHHHHHHHHHHHHHHHHHHHHHHTT-B--EEESS--EEEEEE--TTSGGGPPPEEEEESSS-SEEEEES-GGGSHHHHHHHHHHHHHHHHTT--BS--TT-EEE--SEEEEE---TT-GGGSTHHHHHHHHHHHHHHHH-STTEEEEESSTT-SS-HHHHHHHHHHHHHHHHHTT-EEEEEE--HHHHHHHHHSTTEEEEEEEEETTTTEEEEEEEET-PPPP-HHHHHHHTT--HHHHHHHHHHHHSS--PPPPP---HHHHHHHHHHHHHHHHHHHHHHHHHHHHHHHHHHTT---PPTT-EEEETTTTEEEEEEE---TTSEEEEEETTEEEEEEGGGEEEEE-HHHHS-TT--THHHHS-HHHHHHHHHHHHS--TT----TTTT-

InterPro domains:
  IPR000432 DNA mismatch repair protein MutS, C-terminal [PF00488] (326-507)
  IPR000432 DNA mismatch repair protein MutS, C-terminal [PS00486] (405-421)
  IPR000432 DNA mismatch repair protein MutS, C-terminal [SM00534] (323-508)
  IPR005747 Endonuclease MutS2 [PIRSF005814] (1-620)
  IPR005747 Endonuclease MutS2 [TIGR01069] (2-511)
  IPR007696 DNA mismatch repair protein MutS, core [SM00533] (9-311)
  IPR027417 P-loop containing nucleoside triphosphate hydrolase [G3DSA:3.40.50.300] (289-562)
  IPR027417 P-loop containing nucleoside triphosphate hydrolase [SSF52540] (293-511)
  IPR036187 DNA mismatch repair protein MutS, core domain superfamily [SSF48334] (72-283)
  IPR045076 DNA mismatch repair MutS [PTHR48466] (312-506)

Organism: NCBI:txid1418104

Nearest PDB structures (foldseek):
  7qv3-assembly1_w  TM=8.551E-01  e=9.918E-48  Bacillus subtilis subsp. subtilis str. 168
  7qv3-assembly1_v  TM=8.443E-01  e=1.206E-41  Bacillus subtilis subsp. subtilis str. 168
  7vuf-assembly2_A  TM=8.923E-01  e=1.761E-34  Thermus thermophilus HB8
  7vuf-assembly2_D  TM=9.202E-01  e=5.474E-33  Thermus thermophilus HB8
  1nne-assembly1_B  TM=8.089E-01  e=7.151E-24  Thermus aquaticus

Solvent-accessible surface area (backbone atoms only — not comparable to full-atom values): 68590 Å² total; per-residue (Å²): 126,64,66,61,31,41,57,76,42,45,48,60,56,53,40,53,57,44,36,70,55,31,70,25,68,66,21,32,52,53,44,69,68,59,63,62,48,43,35,61,64,60,23,50,50,39,33,48,44,22,50,29,29,30,51,48,48,73,74,35,93,73,75,73,66,69,44,62,77,64,46,65,58,49,50,51,36,52,75,70,67,50,73,50,48,46,56,50,49,48,52,51,38,49,51,34,52,38,48,43,52,32,33,55,52,31,58,71,36,32,86,74,19,57,71,64,26,54,58,43,68,72,48,60,51,54,61,68,61,38,50,54,46,56,59,30,37,50,93,59,31,74,36,57,75,51,38,72,65,49,34,53,40,52,51,49,42,53,50,44,51,50,51,48,52,52,53,50,49,51,52,56,64,34,73,88,41,52,80,40,43,69,48,96,50,83,40,76,54,98,87,36,70,22,37,36,24,27,49,90,45,53,82,79,47,67,50,48,76,79,45,61,44,94,86,52,55,35,31,25,30,28,43,55,87,44,46,65,57,47,52,51,40,52,51,38,51,50,53,44,52,51,48,51,47,52,53,34,45,51,51,36,49,55,48,60,76,42,39,68,51,48,51,46,37,51,50,50,46,32,44,50,35,40,38,40,14,46,7,52,48,19,59,74,58,56,31,33,78,65,46,75,43,86,67,48,34,34,35,39,34,54,26,35,43,82,86,64,53,90,78,40,60,49,36,59,49,74,46,30,76,86,26,32,28,41,40,36,26,40,57,72,33,17,42,58,66,57,52,53,38,34,56,53,33,49,49,44,38,42,29,54,12,42,48,40,34,38,40,90,85,21,32,38,35,59,43,53,39,63,39,63,46,69,79,79,67,50,63,70,91,54,50,46,50,46,38,59,46,50,48,48,50,48,45,55,42,64,70,60,53,25,64,48,22,39,38,38,34,48,45,55,36,54,70,50,37,58,59,56,14,49,14,44,31,53,27,50,53,51,52,42,50,73,42,44,23,33,36,41,32,31,36,53,51,68,66,56,50,53,50,25,70,72,33,79,50,31,35,29,16,14,35,37,67,38,78,87,75,69,39,56,62,44,36,60,39,75,75,39,74,49,76,83,53,60,65,59,49,41,31,66,69,50,39,57,45,67,46,47,29,46,9,41,25,66,51,68,72,42,87,56,90,65,79,78,58,87,60,60,67,70,58,53,53,51,49,50,53,52,39,51,56,48,49,51,33,43,49,45,28,52,51,34,52,54,48,49,57,46,44,72,66,44,70,73,75,91,77,79,59,67,50,24,30,22,31,30,65,89,69,76,39,66,23,30,27,72,35,56,70,46,99,82,43,26,24,27,26,36,42,96,94,38,82,40,78,43,46,52,88,50,49,40,85,65,42,55,38,75,74,75,35,63,92,83,56,67,64,60,65,80,78,42,54,65,64,48,48,50,46,46,52,46,48,73,71,47,88,63,90,85,72,76,77,74,64,70,76,73,114,125,64,67,61,31,41,57,76,41,44,48,60,57,52,39,54,57,43,37,70,55,30,69,24,66,65,21,33,53,52,45,71,66,60,64,63,46,45,34,59,66,59,24,50,51,36,32,49,43,22,50,27,30,29,52,48,51,74,72,36,93,73,74,72,65,69,44,61,76,66,46,66,59,50,51,50,37,54,75,70,66,48,73,50,50,44,55,49,50,48,52,50,39,50,50,34,51,36,48,41,51,31,34,55,52,32,57,73,37,33,88,73,19,57,72,65,27,56,55,43,69,71,48,64,52,55,60,68,59,39,51,54,46,56,60,31,39,50,95,59,32,75,36,58,75,52,39,72,66,49,34,53,40,53,50,50,42,51,51,44,53,50,50,47,51,52,53,50,48,52,52,55,64,34,75,87,42,52,81,39,43,68,49,95,50,83,41,73,52,98,86,37,69,23,38,37,24,27,48,88,43,54,83,79,47,68,50,49,75,80,46,60,44,93,85,51,56,34,30,24,30,27,44,56,88,45,45,66,55,48,53,50,39,53,49,38,51,50,51,45,52,51,49,51,47,50,52,34,44,51,52,38,49,55,48,59,75,42,39,68,52,49,50,47,36,50,50,50,46,32,46,49,33,40,38,42,13,47,9,53,46,22,60,74,59,57,32,34,77,64,46,76,43,84,65,49,35,37,35,40,35,55,26,35,44,82,88,62,55,89,79,38,60,48,35,59,49,74,45,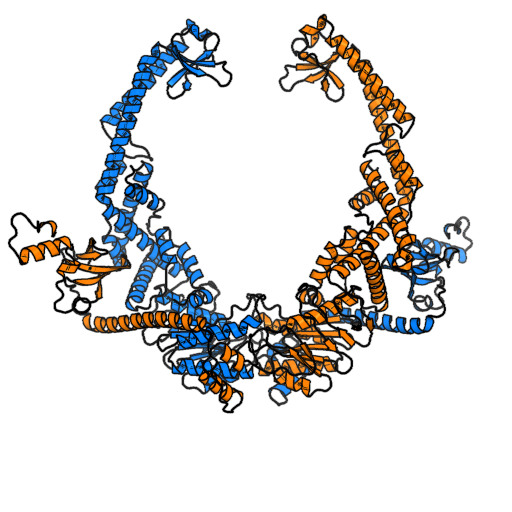30,74,88,26,32,27,41,40,34,25,40,57,73,36,16,41,58,66,55,52,53,38,34,56,54,32,49,49,45,40,42,29,53,12,42,47,39,32,38,40,89,84,21,31,38,36,59,43,53,40,65,42,63,47,68,79,76,67,50,62,71,92,54,50,46,49,45,37,57,44,49,49,48,51,47,45,54,42,62,70,61,53,25,66,47,22,40,38,37,34,47,47,55,36,55,71,49,37,58,59,57,14,49,13,44,30,52,27,51,53,52,52,42,49,74,43,43,24,33,36,42,33,30,37,52,51,65,67,57,50,52,47,24,70,72,33,79,52,30,35,30,16,12,35,36,67,40,79,87,77,69,40,56,62,44,35,60,39,76,75,37,74,50,75,84,53,61,66,61,52,42,32,65,68,52,41,58,47,67,46,49,29,47,10,41,26,66,52,70,72,40,86,55,90,66,78,79,55,86,61,61,67,69,59,53,51,52,50,49,53,52,38,51,54,49,49,52,34,42,51,47,28,53,51,33,52,52,47,49,58,47,44,72,66,45,69,73,76,90,77,80,58,68,50,24,29,21,32,31,67,89,70,75,39,66,22,32,26,72,34,56,72,46,99,83,43,26,25,28,25,35,42,97,93,37,81,41,77,41,44,52,88,50,47,40,88,66,41,53,38,74,74,75,33,64,92,84,58,67,64,60,66,80,77,41,55,67,66,51,48,50,49,47,51,45,48,73,71,45,88,64,91,82,73,74,77,75,66,67,81,72,113

pLDDT: mean 83.8, std 15.64, range [24.28, 98.31]